Protein AF-A0A7C4ZFH3-F1 (afdb_monomer_lite)

pLDDT: mean 76.06, std 17.83, range [24.12, 98.69]

Radius of gyration: 39.67 Å; chains: 1; bounding box: 99×90×122 Å

Sequence (1142 aa):
MKKIAITLIIILLLLSSSFVAFVPYVTYAMTPSSGDMSINIDLYFFQDLTIFPDGTGDLNISIGIPASPLAEIYRESLSKTNEDEFLSALSKECSCSLGLSTQMVQLKIEPGDGCGEFYIYAYAKVIPRNLSIFQGETIDVWALDIGPMNSTIFTKCLLTKLVFIQLLLDKLSGEQIYRTFSSTQINLPSGAVLLNRDEIDRQNWFIDLGGGTSVEATISFGEKLILNETTIVTEQEITKDPAEVCNTLQGYKLFTVKYSLPHFEGINLVRANDKVSENFAWEWGPISLVDDTFEAPWSYEDDTVSAEANVTARVMLDVSGYVGWVPTFPNWWNKLQRFEAWTKAEVRVDLTVNVSVSAQLEKTFDLKSFNPIHHPLVLWVGWFHVEVSVCYNVSAGLDINIEGQINAVAKSRASAWLKAGVAWNNTHGWHMIWESNMGIDQIDSMIEFDVKASIKPNLTNRLDVKFYETVGPYIKVVLYALAEIENQALKSLKIGLEVFAGIDFADPLKKLLGLREWEWPLWETVLKEWNFAEVHDVAISFIQVSKTKIYPGDSVNIMVDVANLGQYDENVVISLSYVDKNGLKTQIETRELQLPSGVSLCPLFTWDTTGISAGTYIIEAEASIDHDDDLTNNIFRTIIEIMSIDFYVTLDYTETKAWYKPGELTQTRVQVKNLRNVRTTTWLGVSVYDPTGEHERYQQQISITPVSATIEPCQVANFTITWMAPLDAPIGPYKISLNCYKDSAFTEKYSDNIDYADVFYVYKLKILMPTITTPAITRDINNPSPILISVTWIPKAWLDPFSDEQPTFSVKIGNKPATVQLFDIPFSHLGIYTLWVAPPTQDNEGLFNVSVTVSFDQLEDSAMEHYAVKYVTALPTEPIEKGLAWLRTQQKPDGSWQSNLGVTSLAVLAFLNAGYDETDATVSKAINYILSNVKSDGSIYKSYPTYETSLAILPLVATRNEAYKTIIENAKKWLVNSQWDESCLWGGVSKDSWHYGGWGYGLSGWYRPDLSNTQFALLALDAAGLPKDDPTWVKAQVFLHRCQNINFPITLNIEGVEYTVQPYNHYGGYDGGFIYYPGTSLAGGQTSYGSMTGAGIWGLLLSGVPKTDPRIVAAMNWVKNHYTWDTNPGIGWWRMYYYYLS

Foldseek 3Di:
DVVVVVVVVVVVVCVLVVLVVVCVVLVVVDDDPDDDDADEFEKEKEWEWEAAPLQKIKIKIKIKGDADSVLVVLVVQVVPDDPVVVVVLVQLCCCQFWQKRWDKDDWDKAADPDDSIIMIITMTIIHRQDKDWDFDPWKIKIKGKTTRPPLLLSLVLVVLLQVVVLSNQLSDPDWYKYKYKHKYWYHYYPQKDWDCCVVQAFDKAKDQQPPFWIKIWTWHDDVTTMIMIMTMHTNGDRPDQLVVVSVSSVCVVIDMTMIMDTGDPDRDRDHDPDDSPSWPKDKDDQDWPFQDKDWDWDWDDDPQKTKTKIKIKGKTKTKMWMWIFAADPPCNVDDTAKTKTKMKMKMKMKIKIWIWIAAWDWDKDFRDKDDWDWDFDWDDSNPDTWTKTKTKIKTKMKTKGWGHGATFIAIWMKIKMWMWIWMAHPPPGIDIDTDMDIDIDGDDTDWDDATKMKMKIKMKIKIFTHTVQFKDKMKIKIWIWMWIDHGGDGQKIWTKMWIKMWMDGHPVCCVVPVDDIGMDTDDIDGPDMDGDDQAFAKFFPDKDWPDQEAAQFDKIKIKTKMFGQGDAWFWKKKWKWKAFPVRDIDTADIDTDTHGHGDIDIDIDIGTRHPPDFAKMKMKMAMDTPDHPDRPRRIDIDMHGYHDFQKEKDKDCPPFDQEDEQFDKGKIKIKIFGQDQAFAKWFKDKFKAAPVRDTPVFRVQKDKVPRMDGHHHGGIDMIMIIGGHHNPGDFFWMKMAIFTARDPVRPHTTGYGGRIDRRHTHWAKDWPPDAQVRAAEQEDLQFGHKDKIKIFTDAPCSQCVPDDDDKDKWKAWQNHTWDWDFDDDPCSNVRITIITTHYHHDPDWFFTKMKMWIDDPPDIHIDIHGSRHTYDNDDDCVVLVVVLVVLLVQQDPQLARVLALLRLLVSLLSCLVVPDACVDPSNVSSLVSQVVQQDPQLFTGDQFGLNNLLSSLNNLLSNVDPVCLVSLVSSLVLLLLCQAACRHPVHHDHLPDLQWLFHWRPDVVTPGGWLVSRLSSLVSNVSSPPDLPPLSLQRNVLFLQQQWLAQDWDWTQRPNDIDIRGHQDDPHDRQLAGATGRQDHPLPGSDHKQLSLVSSLSSCVSSVNDCPPPSNVSSVSSCVVQPDQQATGSNGPPPVVSNVVD

Structure (mmCIF, N/CA/C/O backbone):
data_AF-A0A7C4ZFH3-F1
#
_entry.id   AF-A0A7C4ZFH3-F1
#
loop_
_atom_site.group_PDB
_atom_site.id
_atom_site.type_symbol
_atom_site.label_atom_id
_atom_site.label_alt_id
_atom_site.label_comp_id
_atom_site.label_asym_id
_atom_site.label_entity_id
_atom_site.label_seq_id
_atom_site.pdbx_PDB_ins_code
_atom_site.Cartn_x
_atom_site.Cartn_y
_atom_site.Cartn_z
_atom_site.occupancy
_atom_site.B_iso_or_equiv
_atom_site.auth_seq_id
_atom_site.auth_comp_id
_atom_site.auth_asym_id
_atom_site.auth_atom_id
_atom_site.pdbx_PDB_model_num
ATOM 1 N N . MET A 1 1 ? 9.940 -6.840 -16.193 1.00 28.58 1 MET A N 1
ATOM 2 C CA . MET A 1 1 ? 8.640 -6.412 -15.615 1.00 28.58 1 MET A CA 1
ATOM 3 C C . MET A 1 1 ? 7.467 -7.354 -15.912 1.00 28.58 1 MET A C 1
ATOM 5 O O . MET A 1 1 ? 7.005 -7.983 -14.972 1.00 28.58 1 MET A O 1
ATOM 9 N N . LYS A 1 2 ? 7.028 -7.572 -17.168 1.00 24.12 2 LYS A N 1
ATOM 10 C CA . LYS A 1 2 ? 5.943 -8.539 -17.505 1.00 24.12 2 LYS A CA 1
ATOM 11 C C . LYS A 1 2 ? 6.191 -9.970 -16.977 1.00 24.12 2 LYS A C 1
ATOM 13 O O . LYS A 1 2 ? 5.260 -10.659 -16.591 1.00 24.12 2 LYS A O 1
ATOM 18 N N . LYS A 1 3 ? 7.463 -10.382 -16.907 1.00 29.73 3 LYS A N 1
ATOM 19 C CA . LYS A 1 3 ? 7.903 -11.689 -16.390 1.00 29.73 3 LYS A CA 1
ATOM 20 C C . LYS A 1 3 ? 7.852 -11.810 -14.856 1.00 29.73 3 LYS A C 1
ATOM 22 O O . LYS A 1 3 ? 7.570 -12.891 -14.380 1.00 29.73 3 LYS A O 1
ATOM 27 N N . ILE A 1 4 ? 8.014 -10.723 -14.093 1.00 32.97 4 ILE A N 1
ATOM 28 C CA . ILE A 1 4 ? 7.981 -10.732 -12.611 1.00 32.97 4 ILE A CA 1
ATOM 29 C C . ILE A 1 4 ? 6.547 -10.942 -12.098 1.00 32.97 4 ILE A C 1
ATOM 31 O O . ILE A 1 4 ? 6.318 -11.735 -11.191 1.00 32.97 4 ILE A O 1
ATOM 35 N N . ALA A 1 5 ? 5.564 -10.302 -12.740 1.00 33.38 5 ALA A N 1
ATOM 36 C CA . ALA A 1 5 ? 4.145 -10.515 -12.452 1.00 33.38 5 ALA A CA 1
ATOM 37 C C . ALA A 1 5 ? 3.681 -11.935 -12.827 1.00 33.38 5 ALA A C 1
ATOM 39 O O . ALA A 1 5 ? 2.907 -12.542 -12.094 1.00 33.38 5 ALA A O 1
ATOM 40 N N . ILE A 1 6 ? 4.197 -12.490 -13.932 1.00 34.41 6 ILE A N 1
ATOM 41 C CA . ILE A 1 6 ? 3.965 -13.891 -14.311 1.00 34.41 6 ILE A CA 1
ATOM 42 C C . ILE A 1 6 ? 4.618 -14.835 -13.292 1.00 34.41 6 ILE A C 1
ATOM 44 O O . ILE A 1 6 ? 3.980 -15.801 -12.906 1.00 34.41 6 ILE A O 1
ATOM 48 N N . THR A 1 7 ? 5.817 -14.536 -12.781 1.00 37.94 7 THR A N 1
ATOM 49 C CA . THR A 1 7 ? 6.482 -15.331 -11.735 1.00 37.94 7 THR A CA 1
ATOM 50 C C . THR A 1 7 ? 5.749 -15.283 -10.392 1.00 37.94 7 THR A C 1
ATOM 52 O O . THR A 1 7 ? 5.633 -16.320 -9.765 1.00 37.94 7 THR A O 1
ATOM 55 N N . LEU A 1 8 ? 5.184 -14.150 -9.959 1.00 36.28 8 LEU A N 1
ATOM 56 C CA . LEU A 1 8 ? 4.360 -14.061 -8.735 1.00 36.28 8 LEU A CA 1
ATOM 57 C C . LEU A 1 8 ? 3.007 -14.773 -8.870 1.00 36.28 8 LEU A C 1
ATOM 59 O O . LEU A 1 8 ? 2.548 -15.412 -7.927 1.00 36.28 8 LEU A O 1
ATOM 63 N N . ILE A 1 9 ? 2.393 -14.717 -10.054 1.00 36.53 9 ILE A N 1
ATOM 64 C CA . ILE A 1 9 ? 1.202 -15.511 -10.383 1.00 36.53 9 ILE A CA 1
ATOM 65 C C . ILE A 1 9 ? 1.565 -16.998 -10.439 1.00 36.53 9 ILE A C 1
ATOM 67 O O . ILE A 1 9 ? 0.817 -17.810 -9.915 1.00 36.53 9 ILE A O 1
ATOM 71 N N . ILE A 1 10 ? 2.735 -17.357 -10.978 1.00 36.28 10 ILE A N 1
ATOM 72 C CA . ILE A 1 10 ? 3.290 -18.713 -10.920 1.00 36.28 10 ILE A CA 1
ATOM 73 C C . ILE A 1 10 ? 3.628 -19.099 -9.476 1.00 36.28 10 ILE A C 1
ATOM 75 O O . ILE A 1 10 ? 3.404 -20.240 -9.143 1.00 36.28 10 ILE A O 1
ATOM 79 N N . ILE A 1 11 ? 4.069 -18.199 -8.590 1.00 38.97 11 ILE A N 1
ATOM 80 C CA . ILE A 1 11 ? 4.309 -18.466 -7.159 1.00 38.97 11 ILE A CA 1
ATOM 81 C C . ILE A 1 11 ? 2.990 -18.675 -6.408 1.00 38.97 11 ILE A C 1
ATOM 83 O O . ILE A 1 11 ? 2.923 -19.554 -5.567 1.00 38.97 11 ILE A O 1
ATOM 87 N N . LEU A 1 12 ? 1.915 -17.954 -6.735 1.00 37.81 12 LEU A N 1
ATOM 88 C CA . LEU A 1 12 ? 0.566 -18.204 -6.197 1.00 37.81 12 LEU A CA 1
ATOM 89 C C . LEU A 1 12 ? -0.069 -19.484 -6.779 1.00 37.81 12 LEU A C 1
ATOM 91 O O . LEU A 1 12 ? -0.764 -20.218 -6.074 1.00 37.81 12 LEU A O 1
ATOM 95 N N . LEU A 1 13 ? 0.224 -19.801 -8.044 1.00 33.03 13 LEU A N 1
ATOM 96 C CA . LEU A 1 13 ? -0.117 -21.076 -8.690 1.00 33.03 13 LEU A CA 1
ATOM 97 C C . LEU A 1 13 ? 0.773 -22.237 -8.192 1.00 33.03 13 LEU A C 1
ATOM 99 O O . LEU A 1 13 ? 0.342 -23.385 -8.184 1.00 33.03 13 LEU A O 1
ATOM 103 N N . LEU A 1 14 ? 1.997 -21.953 -7.735 1.00 33.12 14 LEU A N 1
ATOM 104 C CA . LEU A 1 14 ? 2.925 -22.880 -7.085 1.00 33.12 14 LEU A CA 1
ATOM 105 C C . LEU A 1 14 ? 2.546 -23.065 -5.622 1.00 33.12 14 LEU A C 1
ATOM 107 O O . LEU A 1 14 ? 2.502 -24.187 -5.184 1.00 33.12 14 LEU A O 1
ATOM 111 N N . LEU A 1 15 ? 2.099 -22.057 -4.880 1.00 37.47 15 LEU A N 1
ATOM 112 C CA . LEU A 1 15 ? 1.528 -22.239 -3.537 1.00 37.47 15 LEU A CA 1
ATOM 113 C C . LEU A 1 15 ? 0.263 -23.119 -3.557 1.00 37.47 15 LEU A C 1
ATOM 115 O O . LEU A 1 15 ? -0.008 -23.823 -2.590 1.00 37.47 15 LEU A O 1
ATOM 119 N N . SER A 1 16 ? -0.454 -23.156 -4.685 1.00 34.59 16 SER A N 1
ATOM 120 C CA . SER A 1 16 ? -1.537 -24.117 -4.948 1.00 34.59 16 SER A CA 1
ATOM 121 C C . SER A 1 16 ? -1.080 -25.432 -5.608 1.00 34.59 16 SER A C 1
ATOM 123 O O . SER A 1 16 ? -1.893 -26.342 -5.746 1.00 34.59 16 SER A O 1
ATOM 125 N N . SER A 1 17 ? 0.202 -25.593 -5.968 1.00 31.53 17 SER A N 1
ATOM 126 C CA . SER A 1 17 ? 0.772 -26.832 -6.538 1.00 31.53 17 SER A CA 1
ATOM 127 C C . SER A 1 17 ? 2.017 -27.399 -5.823 1.00 31.53 17 SER A C 1
ATOM 129 O O . SER A 1 17 ? 2.430 -28.506 -6.141 1.00 31.53 17 SER A O 1
ATOM 131 N N . SER A 1 18 ? 2.561 -26.766 -4.781 1.00 36.31 18 SER A N 1
ATOM 132 C CA . SER A 1 18 ? 3.690 -27.246 -3.960 1.00 36.31 18 SER A CA 1
ATOM 133 C C . SER A 1 18 ? 3.278 -28.389 -3.038 1.00 36.31 18 SER A C 1
ATOM 135 O O . SER A 1 18 ? 4.118 -29.180 -2.620 1.00 36.31 18 SER A O 1
ATOM 137 N N . PHE A 1 19 ? 1.977 -28.559 -2.797 1.00 36.19 19 PHE A N 1
ATOM 138 C CA . PHE A 1 19 ? 1.452 -29.791 -2.216 1.00 36.19 19 PHE A CA 1
ATOM 139 C C . PHE A 1 19 ? 1.720 -31.014 -3.109 1.00 36.19 19 PHE A C 1
ATOM 141 O O . PHE A 1 19 ? 1.890 -32.110 -2.588 1.00 36.19 19 PHE A O 1
ATOM 148 N N . VAL A 1 20 ? 1.880 -30.842 -4.430 1.00 32.19 20 VAL A N 1
ATOM 149 C CA . VAL A 1 20 ? 2.231 -31.932 -5.362 1.00 32.19 20 VAL A CA 1
ATOM 150 C C . VAL A 1 20 ? 3.653 -32.459 -5.116 1.00 32.19 20 VAL A C 1
ATOM 152 O O . VAL A 1 20 ? 3.928 -33.605 -5.448 1.00 32.19 20 VAL A O 1
ATOM 155 N N . ALA A 1 21 ? 4.550 -31.688 -4.484 1.00 36.16 21 ALA A N 1
ATOM 156 C CA . ALA A 1 21 ? 5.886 -32.155 -4.086 1.00 36.16 21 ALA A CA 1
ATOM 157 C C . ALA A 1 21 ? 5.912 -32.841 -2.704 1.00 36.16 21 ALA A C 1
ATOM 159 O O . ALA A 1 21 ? 6.850 -33.583 -2.412 1.00 36.16 21 ALA A O 1
ATOM 160 N N . PHE A 1 22 ? 4.861 -32.664 -1.894 1.00 35.31 22 PHE A N 1
ATOM 161 C CA . PHE A 1 22 ? 4.624 -33.422 -0.659 1.00 35.31 22 PHE A CA 1
ATOM 162 C C . PHE A 1 22 ? 4.004 -34.801 -0.960 1.00 35.31 22 PHE A C 1
ATOM 164 O O . PHE A 1 22 ? 4.261 -35.779 -0.254 1.00 35.31 22 PHE A O 1
ATOM 171 N N . VAL A 1 23 ? 3.255 -34.910 -2.069 1.00 35.84 23 VAL A N 1
ATOM 172 C CA . VAL A 1 23 ? 2.635 -36.163 -2.533 1.00 35.84 23 VAL A CA 1
ATOM 173 C C . VAL A 1 23 ? 3.651 -37.308 -2.693 1.00 35.84 23 VAL A C 1
ATOM 175 O O . VAL A 1 23 ? 3.340 -38.382 -2.198 1.00 35.84 23 VAL A O 1
ATOM 178 N N . PRO A 1 24 ? 4.862 -37.161 -3.276 1.00 34.88 24 PRO A N 1
ATOM 179 C CA . PRO A 1 24 ? 5.867 -38.230 -3.350 1.00 34.88 24 PRO A CA 1
ATOM 180 C C . PRO A 1 24 ? 6.345 -38.771 -1.995 1.00 34.88 24 PRO A C 1
ATOM 182 O O . PRO A 1 24 ? 6.626 -39.961 -1.886 1.00 34.88 24 PRO A O 1
ATOM 185 N N . TYR A 1 25 ? 6.440 -37.923 -0.964 1.00 36.75 25 TYR A N 1
ATOM 186 C CA . TYR A 1 25 ? 6.900 -38.338 0.368 1.00 36.75 25 TYR A CA 1
ATOM 187 C C . TYR A 1 25 ? 5.784 -39.073 1.127 1.00 36.75 25 TYR A C 1
ATOM 189 O O . TYR A 1 25 ? 6.007 -40.123 1.726 1.00 36.75 25 TYR A O 1
ATOM 197 N N . VAL A 1 26 ? 4.550 -38.581 0.993 1.00 36.28 26 VAL A N 1
ATOM 198 C CA . VAL A 1 26 ? 3.342 -39.193 1.561 1.00 36.28 26 VAL A CA 1
ATOM 199 C C . VAL A 1 26 ? 2.953 -40.482 0.817 1.00 36.28 26 VAL A C 1
ATOM 201 O O . VAL A 1 26 ? 2.600 -41.474 1.448 1.00 36.28 26 VAL A O 1
ATOM 204 N N . THR A 1 27 ? 3.103 -40.537 -0.510 1.00 36.81 27 THR A N 1
ATOM 205 C CA . THR A 1 27 ? 2.835 -41.756 -1.304 1.00 36.81 27 THR A CA 1
ATOM 206 C C . THR A 1 27 ? 3.838 -42.876 -1.034 1.00 36.81 27 THR A C 1
ATOM 208 O O . THR A 1 27 ? 3.474 -44.040 -1.168 1.00 36.81 27 THR A O 1
ATOM 211 N N . TYR A 1 28 ? 5.061 -42.571 -0.584 1.00 36.28 28 TYR A N 1
ATOM 212 C CA . TYR A 1 28 ? 6.025 -43.601 -0.176 1.00 36.28 28 TYR A CA 1
ATOM 213 C C . TYR A 1 28 ? 5.658 -44.259 1.169 1.00 36.28 28 TYR A C 1
ATOM 215 O O . TYR A 1 28 ? 5.937 -45.442 1.367 1.00 36.28 28 TYR A O 1
ATOM 223 N N . ALA A 1 29 ? 4.978 -43.531 2.066 1.00 38.19 29 ALA A N 1
ATOM 224 C CA . ALA A 1 29 ? 4.403 -44.074 3.304 1.00 38.19 29 ALA A CA 1
ATOM 225 C C . ALA A 1 29 ? 3.029 -44.749 3.085 1.00 38.19 29 ALA A C 1
ATOM 227 O O . ALA A 1 29 ? 2.596 -45.577 3.886 1.00 38.19 29 ALA A O 1
ATOM 228 N N . MET A 1 30 ? 2.347 -44.439 1.977 1.00 38.34 30 MET A N 1
ATOM 229 C CA . MET A 1 30 ? 1.031 -44.974 1.624 1.00 38.34 30 MET A CA 1
ATOM 230 C C . MET A 1 30 ? 1.127 -46.169 0.667 1.00 38.34 30 MET A C 1
ATOM 232 O O . MET A 1 30 ? 0.951 -46.050 -0.543 1.00 38.34 30 MET A O 1
ATOM 236 N N . THR A 1 31 ? 1.270 -47.369 1.227 1.00 32.22 31 THR A N 1
ATOM 237 C CA . THR A 1 31 ? 0.714 -48.574 0.586 1.00 32.22 31 THR A CA 1
ATOM 238 C C . THR A 1 31 ? -0.315 -49.239 1.501 1.00 32.22 31 THR A C 1
ATOM 240 O O . THR A 1 31 ? 0.015 -50.180 2.219 1.00 32.22 31 THR A O 1
ATOM 243 N N . PRO A 1 32 ? -1.592 -48.809 1.484 1.00 34.03 32 PRO A N 1
ATOM 244 C CA . PRO A 1 32 ? -2.669 -49.607 2.039 1.00 34.03 32 PRO A CA 1
ATOM 245 C C . PRO A 1 32 ? -3.144 -50.610 0.985 1.00 34.03 32 PRO A C 1
ATOM 247 O O . PRO A 1 32 ? -3.578 -50.263 -0.114 1.00 34.03 32 PRO A O 1
ATOM 250 N N . SER A 1 33 ? -3.074 -51.887 1.335 1.00 35.72 33 SER A N 1
ATOM 251 C CA . SER A 1 33 ? -3.806 -52.948 0.661 1.00 35.72 33 SER A CA 1
ATOM 252 C C . SER A 1 33 ? -5.320 -52.709 0.773 1.00 35.72 33 SER A C 1
ATOM 254 O O . SER A 1 33 ? -5.832 -52.581 1.881 1.00 35.72 33 SER A O 1
ATOM 256 N N . SER A 1 34 ? -6.006 -52.754 -0.374 1.00 35.59 34 SER A N 1
ATOM 257 C CA . SER A 1 34 ? -7.458 -52.928 -0.589 1.00 35.59 34 SER A CA 1
ATOM 258 C C . SER A 1 34 ? -8.441 -51.805 -0.199 1.00 35.59 34 SER A C 1
ATOM 260 O O . SER A 1 34 ? -8.711 -51.603 0.976 1.00 35.59 34 SER A O 1
ATOM 262 N N . GLY A 1 35 ? -9.092 -51.249 -1.236 1.00 37.47 35 GLY A N 1
ATOM 263 C CA . GLY A 1 35 ? -10.544 -51.001 -1.333 1.00 37.47 35 GLY A CA 1
ATOM 264 C C . GLY A 1 35 ? -11.122 -49.759 -0.646 1.00 37.47 35 GLY A C 1
ATOM 265 O O . GLY A 1 35 ? -11.136 -49.709 0.575 1.00 37.47 35 GLY A O 1
ATOM 266 N N . ASP A 1 36 ? -11.656 -48.831 -1.456 1.00 41.69 36 ASP A N 1
ATOM 267 C CA . ASP A 1 36 ? -12.596 -47.737 -1.128 1.00 41.69 36 ASP A CA 1
ATOM 268 C C . ASP A 1 36 ? -12.892 -47.537 0.368 1.00 41.69 36 ASP A C 1
ATOM 270 O O . ASP A 1 36 ? -13.865 -48.062 0.913 1.00 41.69 36 ASP A O 1
ATOM 274 N N . MET A 1 37 ? -12.074 -46.723 1.029 1.00 43.62 37 MET A N 1
ATOM 275 C CA . MET A 1 37 ? -12.429 -46.115 2.305 1.00 43.62 37 MET A CA 1
ATOM 276 C C . MET A 1 37 ? -12.117 -44.627 2.226 1.00 43.62 37 MET A C 1
ATOM 278 O O . MET A 1 37 ? -10.967 -44.241 2.024 1.00 43.62 37 MET A O 1
ATOM 282 N N . SER A 1 38 ? -13.151 -43.803 2.400 1.00 51.09 38 SER A N 1
ATOM 283 C CA . SER A 1 38 ? -13.010 -42.388 2.741 1.00 51.09 38 SER A CA 1
ATOM 284 C C . SER A 1 38 ? -12.064 -42.270 3.936 1.00 51.09 38 SER A C 1
ATOM 286 O O . SER A 1 38 ? -12.332 -42.863 4.989 1.00 51.09 38 SER A O 1
ATOM 288 N N . ILE A 1 39 ? -10.963 -41.540 3.792 1.00 57.97 39 ILE A N 1
ATOM 289 C CA . ILE A 1 39 ? -10.037 -41.320 4.902 1.00 57.97 39 ILE A CA 1
ATOM 290 C C . ILE A 1 39 ? -10.618 -40.168 5.731 1.00 57.97 39 ILE A C 1
ATOM 292 O O . ILE A 1 39 ? -10.717 -39.027 5.281 1.00 57.97 39 ILE A O 1
ATOM 296 N N . ASN A 1 40 ? -11.068 -40.497 6.941 1.00 64.50 40 ASN A N 1
ATOM 297 C CA . ASN A 1 40 ? -11.552 -39.522 7.910 1.00 64.50 40 ASN A CA 1
ATOM 298 C C . ASN A 1 40 ? -10.377 -39.046 8.761 1.00 64.50 40 ASN A C 1
ATOM 300 O O . ASN A 1 40 ? -9.651 -39.860 9.335 1.00 64.50 40 ASN A O 1
ATOM 304 N N . ILE A 1 41 ? -10.204 -37.732 8.849 1.00 69.25 41 ILE A N 1
ATOM 305 C CA . ILE A 1 41 ? -9.232 -37.110 9.739 1.00 69.25 41 ILE A CA 1
ATOM 306 C C . ILE A 1 41 ? -10.005 -36.548 10.926 1.00 69.25 41 ILE A C 1
ATOM 308 O O . ILE A 1 41 ? -10.557 -35.454 10.834 1.00 69.25 41 ILE A O 1
ATOM 312 N N . ASP A 1 42 ? -10.046 -37.294 12.025 1.00 76.56 42 ASP A N 1
ATOM 313 C CA . ASP A 1 42 ? -10.768 -36.894 13.231 1.00 76.56 42 ASP A CA 1
ATOM 314 C C . ASP A 1 42 ? -9.781 -36.371 14.289 1.00 76.56 42 ASP A C 1
ATOM 316 O O . ASP A 1 42 ? -8.775 -37.011 14.580 1.00 76.56 42 ASP A O 1
ATOM 320 N N . LEU A 1 43 ? -10.056 -35.206 14.877 1.00 77.69 43 LEU A N 1
ATOM 321 C CA . LEU A 1 43 ? -9.306 -34.663 16.016 1.00 77.69 43 LEU A CA 1
ATOM 322 C C . LEU A 1 43 ? -10.232 -34.438 17.207 1.00 77.69 43 LEU A C 1
ATOM 324 O O . LEU A 1 43 ? -11.334 -33.907 17.049 1.00 77.69 43 LEU A O 1
ATOM 328 N N . TYR A 1 44 ? -9.753 -34.778 18.403 1.00 83.19 44 TYR A N 1
ATOM 329 C CA . TYR A 1 44 ? -10.513 -34.637 19.643 1.00 83.19 44 TYR A CA 1
ATOM 330 C C . TYR A 1 44 ? -9.851 -33.622 20.568 1.00 83.19 44 TYR A C 1
ATOM 332 O O . TYR A 1 44 ? -8.713 -33.803 20.988 1.00 83.19 44 TYR A O 1
ATOM 340 N N . PHE A 1 45 ? -10.578 -32.567 20.911 1.00 84.50 45 PHE A N 1
ATOM 341 C CA . PHE A 1 45 ? -10.147 -31.501 21.802 1.00 84.50 45 PHE A CA 1
ATOM 342 C C . PHE A 1 45 ? -10.956 -31.563 23.092 1.00 84.50 45 PHE A C 1
ATOM 344 O O . PHE A 1 45 ? -12.181 -31.481 23.083 1.00 84.50 45 PHE A O 1
ATOM 351 N N . PHE A 1 46 ? -10.267 -31.673 24.218 1.00 89.25 46 PHE A N 1
ATOM 352 C CA . PHE A 1 46 ? -10.860 -31.599 25.543 1.00 89.25 46 PHE A CA 1
ATOM 353 C C . PHE A 1 46 ? -10.239 -30.438 26.297 1.00 89.25 46 PHE A C 1
ATOM 355 O O . PHE A 1 46 ? -9.020 -30.300 26.368 1.00 89.25 46 PHE A O 1
ATOM 362 N N . GLN A 1 47 ? -11.085 -29.589 26.857 1.00 91.50 47 GLN A N 1
ATOM 363 C CA . GLN A 1 47 ? -10.671 -28.408 27.591 1.00 91.50 47 GLN A CA 1
ATOM 364 C C . GLN A 1 47 ? -11.376 -28.386 28.941 1.00 91.50 47 GLN A C 1
ATOM 366 O O . GLN A 1 47 ? -12.588 -28.569 29.007 1.00 91.50 47 GLN A O 1
ATOM 371 N N . ASP A 1 48 ? -10.629 -28.147 30.013 1.00 93.00 48 ASP A N 1
ATOM 372 C CA . ASP A 1 48 ? -11.164 -28.028 31.366 1.00 93.00 48 ASP A CA 1
ATOM 373 C C . ASP A 1 48 ? -10.785 -26.666 31.950 1.00 93.00 48 ASP A C 1
ATOM 375 O O . ASP A 1 48 ? -9.655 -26.457 32.400 1.00 93.00 48 ASP A O 1
ATOM 379 N N . LEU A 1 49 ? -11.730 -25.725 31.879 1.00 93.38 49 LEU A N 1
ATOM 380 C CA . LEU A 1 49 ? -11.604 -24.359 32.374 1.00 93.38 49 LEU A CA 1
ATOM 381 C C . LEU A 1 49 ? -12.128 -24.286 33.806 1.00 93.38 49 LEU A C 1
ATOM 383 O O . LEU A 1 49 ? -13.307 -24.516 34.055 1.00 93.38 49 LEU A O 1
ATOM 387 N N . THR A 1 50 ? -11.279 -23.895 34.746 1.00 93.06 50 THR A N 1
ATOM 388 C CA . THR A 1 50 ? -11.649 -23.680 36.147 1.00 93.06 50 THR A CA 1
ATOM 389 C C . THR A 1 50 ? -11.494 -22.217 36.507 1.00 93.06 50 THR A C 1
ATOM 391 O O . THR A 1 50 ? -10.400 -21.677 36.397 1.00 93.06 50 THR A O 1
ATOM 394 N N . ILE A 1 51 ? -12.575 -21.583 36.958 1.00 90.38 51 ILE A N 1
ATOM 395 C CA . ILE A 1 51 ? -12.568 -20.190 37.414 1.00 90.38 51 ILE A CA 1
ATOM 396 C C . ILE A 1 51 ? -12.408 -20.151 38.936 1.00 90.38 51 ILE A C 1
ATOM 398 O O . ILE A 1 51 ? -13.071 -20.890 39.668 1.00 90.38 51 ILE A O 1
ATOM 402 N N . PHE A 1 52 ? -11.533 -19.275 39.417 1.00 88.25 52 PHE A N 1
ATOM 403 C CA . PHE A 1 52 ? -11.261 -19.044 40.829 1.00 88.25 52 PHE A CA 1
ATOM 404 C C . PHE A 1 52 ? -12.081 -17.867 41.386 1.00 88.25 52 PHE A C 1
ATOM 406 O O . PHE A 1 52 ? -12.562 -17.023 40.627 1.00 88.25 52 PHE A O 1
ATOM 413 N N . PRO A 1 53 ? -12.258 -17.780 42.720 1.00 81.81 53 PRO A N 1
ATOM 414 C CA . PRO A 1 53 ? -13.032 -16.706 43.352 1.00 81.81 53 PRO A CA 1
ATOM 415 C C . PRO A 1 53 ? -12.503 -15.282 43.112 1.00 81.81 53 PRO A C 1
ATOM 417 O O . PRO A 1 53 ? -13.239 -14.325 43.326 1.00 81.81 53 PRO A O 1
ATOM 420 N N . ASP A 1 54 ? -11.248 -15.128 42.688 1.00 80.25 54 ASP A N 1
ATOM 421 C CA . ASP A 1 54 ? -10.641 -13.835 42.345 1.00 80.25 54 ASP A CA 1
ATOM 422 C C . ASP A 1 54 ? -10.883 -13.412 40.881 1.00 80.25 54 ASP A C 1
ATOM 424 O O . ASP A 1 54 ? -10.461 -12.333 40.465 1.00 80.25 54 ASP A O 1
ATOM 428 N N . GLY A 1 55 ? -11.586 -14.241 40.101 1.00 78.69 55 GLY A N 1
ATOM 429 C CA . GLY A 1 55 ? -11.885 -14.011 38.689 1.00 78.69 55 GLY A CA 1
ATOM 430 C C . GLY A 1 55 ? -10.805 -14.487 37.717 1.00 78.69 55 GLY A C 1
ATOM 431 O O . GLY A 1 55 ? -11.025 -14.429 36.507 1.00 78.69 55 GLY A O 1
ATOM 432 N N . THR A 1 56 ? -9.665 -14.977 38.209 1.00 87.44 56 THR A N 1
ATOM 433 C CA . THR A 1 56 ? -8.675 -15.686 37.384 1.00 87.44 56 THR A CA 1
ATOM 434 C C . THR A 1 56 ? -9.079 -17.149 37.206 1.00 87.44 56 THR A C 1
ATOM 436 O O . THR A 1 56 ? -10.078 -17.602 37.763 1.00 87.44 56 THR A O 1
ATOM 439 N N . GLY A 1 57 ? -8.341 -17.913 36.408 1.00 89.38 57 GLY A N 1
ATOM 440 C CA . GLY A 1 57 ? -8.624 -19.326 36.214 1.00 89.38 57 GLY A CA 1
ATOM 441 C C . GLY A 1 57 ? -7.445 -20.127 35.692 1.00 89.38 57 GLY A C 1
ATOM 442 O O . GLY A 1 57 ? -6.389 -19.589 35.370 1.00 89.38 57 GLY A O 1
ATOM 443 N N . ASP A 1 58 ? -7.675 -21.426 35.580 1.00 93.44 58 ASP A N 1
ATOM 444 C CA . ASP A 1 58 ? -6.769 -22.402 34.994 1.00 93.44 58 ASP A CA 1
ATOM 445 C C . ASP A 1 58 ? -7.472 -23.107 33.834 1.00 93.44 58 ASP A C 1
ATOM 447 O O . ASP A 1 58 ? -8.657 -23.426 33.926 1.00 93.44 58 ASP A O 1
ATOM 451 N N . LEU A 1 59 ? -6.745 -23.379 32.753 1.00 92.44 59 LEU A N 1
ATOM 452 C CA . LEU A 1 59 ? -7.237 -24.129 31.603 1.00 92.44 59 LEU A CA 1
ATOM 453 C C . LEU A 1 59 ? -6.290 -25.285 31.306 1.00 92.44 59 LEU A C 1
ATOM 455 O O . LEU A 1 59 ? -5.126 -25.073 30.969 1.00 92.44 59 LEU A O 1
ATOM 459 N N . ASN A 1 60 ? -6.814 -26.503 31.405 1.00 92.25 60 ASN A N 1
ATOM 460 C CA . ASN A 1 60 ? -6.144 -27.702 30.917 1.00 92.25 60 ASN A CA 1
ATOM 461 C C . ASN A 1 60 ? -6.681 -28.039 29.529 1.00 92.25 60 ASN A C 1
ATOM 463 O O . ASN A 1 60 ? -7.892 -28.094 29.338 1.00 92.25 60 ASN A O 1
ATOM 467 N N . ILE A 1 61 ? -5.793 -28.277 28.573 1.00 89.50 61 ILE A N 1
ATOM 468 C CA . ILE A 1 61 ? -6.122 -28.649 27.198 1.00 89.50 61 ILE A CA 1
ATOM 469 C C . ILE A 1 61 ? -5.527 -30.029 26.942 1.00 89.50 61 ILE A C 1
ATOM 471 O O . ILE A 1 61 ? -4.356 -30.257 27.230 1.00 89.50 61 ILE A O 1
ATOM 475 N N . SER A 1 62 ? -6.324 -30.937 26.395 1.00 88.75 62 SER A N 1
ATOM 476 C CA . SER A 1 62 ? -5.901 -32.238 25.893 1.00 88.75 62 SER A CA 1
ATOM 477 C C . SER A 1 62 ? -6.354 -32.375 24.445 1.00 88.75 62 SER A C 1
ATOM 479 O O . SER A 1 62 ? -7.513 -32.121 24.122 1.00 88.75 62 SER A O 1
ATOM 481 N N . ILE A 1 63 ? -5.433 -32.751 23.567 1.00 84.88 63 ILE A N 1
ATOM 482 C CA . ILE A 1 63 ? -5.685 -32.953 22.143 1.00 84.88 63 ILE A CA 1
ATOM 483 C C . ILE A 1 63 ? -5.342 -34.400 21.833 1.00 84.88 63 ILE A C 1
ATOM 485 O O . ILE A 1 63 ? -4.177 -34.781 21.910 1.00 84.88 63 ILE A O 1
ATOM 489 N N . GLY A 1 64 ? -6.352 -35.199 21.510 1.00 83.44 64 GLY A N 1
ATOM 490 C CA . GLY A 1 64 ? -6.191 -36.564 21.034 1.00 83.44 64 GLY A CA 1
ATOM 491 C C . GLY A 1 64 ? -6.066 -36.584 19.518 1.00 83.44 64 GLY A C 1
ATOM 492 O O . GLY A 1 64 ? -6.989 -36.159 18.816 1.00 83.44 64 GLY A O 1
ATOM 493 N N . ILE A 1 65 ? -4.935 -37.091 19.028 1.00 78.12 65 ILE A N 1
ATOM 494 C CA . ILE A 1 65 ? -4.664 -37.260 17.601 1.00 78.12 65 ILE A CA 1
ATOM 495 C C . ILE A 1 65 ? -4.620 -38.770 17.304 1.00 78.12 65 ILE A C 1
ATOM 497 O O . ILE A 1 65 ? -3.658 -39.440 17.702 1.00 78.12 65 ILE A O 1
ATOM 501 N N . PRO A 1 66 ? -5.659 -39.330 16.653 1.00 75.19 66 PRO A N 1
ATOM 502 C CA . PRO A 1 66 ? -5.738 -40.753 16.347 1.00 75.19 66 PRO A CA 1
ATOM 503 C C . PRO A 1 66 ? -4.752 -41.138 15.241 1.00 75.19 66 PRO A C 1
ATOM 505 O O . PRO A 1 66 ? -4.305 -40.297 14.457 1.00 75.19 66 PRO A O 1
ATOM 508 N N . ALA A 1 67 ? -4.433 -42.428 15.155 1.00 71.69 67 ALA A N 1
ATOM 509 C CA . ALA A 1 67 ? -3.446 -42.953 14.227 1.00 71.69 67 ALA A CA 1
ATOM 510 C C . ALA A 1 67 ? -3.898 -42.705 12.784 1.00 71.69 67 ALA A C 1
ATOM 512 O O . ALA A 1 67 ? -4.876 -43.276 12.305 1.00 71.69 67 ALA A O 1
ATOM 513 N N . SER A 1 68 ? -3.180 -41.823 12.098 1.00 63.88 68 SER A N 1
ATOM 514 C CA . SER A 1 68 ? -3.454 -41.426 10.721 1.00 63.88 68 SER A CA 1
ATOM 515 C C . SER A 1 68 ? -2.180 -40.870 10.077 1.00 63.88 68 SER A C 1
ATOM 517 O O . SER A 1 68 ? -1.265 -40.461 10.795 1.00 63.88 68 SER A O 1
ATOM 519 N N . PRO A 1 69 ? -2.106 -40.781 8.739 1.00 57.91 69 PRO A N 1
ATOM 520 C CA . PRO A 1 69 ? -0.995 -40.106 8.066 1.00 57.91 69 PRO A CA 1
ATOM 521 C C . PRO A 1 69 ? -0.806 -38.656 8.540 1.00 57.91 69 PRO A C 1
ATOM 523 O O . PRO A 1 69 ? 0.317 -38.173 8.650 1.00 57.91 69 PRO A O 1
ATOM 526 N N . LEU A 1 70 ? -1.900 -37.970 8.896 1.00 56.53 70 LEU A N 1
ATOM 527 C CA . LEU A 1 70 ? -1.820 -36.625 9.461 1.00 56.53 70 LEU A CA 1
ATOM 528 C C . LEU A 1 70 ? -1.197 -36.630 10.868 1.00 56.53 70 LEU A C 1
ATOM 530 O O . LEU A 1 70 ? -0.454 -35.712 11.201 1.00 56.53 70 LEU A O 1
ATOM 534 N N . ALA A 1 71 ? -1.427 -37.669 11.676 1.00 63.31 71 ALA A N 1
ATOM 535 C CA . ALA A 1 71 ? -0.786 -37.822 12.984 1.00 63.31 71 ALA A CA 1
ATOM 536 C C . ALA A 1 71 ? 0.746 -37.901 12.874 1.00 63.31 71 ALA A C 1
ATOM 538 O O . ALA A 1 71 ? 1.461 -37.348 13.707 1.00 63.31 71 ALA A O 1
ATOM 539 N N . GLU A 1 72 ? 1.266 -38.541 11.829 1.00 60.72 72 GLU A N 1
ATOM 540 C CA . GLU A 1 72 ? 2.706 -38.601 11.569 1.00 60.72 72 GLU A CA 1
ATOM 541 C C . GLU A 1 72 ? 3.269 -37.225 11.180 1.00 60.72 72 GLU A C 1
ATOM 543 O O . GLU A 1 72 ? 4.275 -36.798 11.748 1.00 60.72 72 GLU A O 1
ATOM 548 N N . ILE A 1 73 ? 2.544 -36.473 10.340 1.00 55.94 73 ILE A N 1
ATOM 549 C CA . ILE A 1 73 ? 2.869 -35.078 9.987 1.00 55.94 73 ILE A CA 1
ATOM 550 C C . ILE A 1 73 ? 2.907 -34.189 11.235 1.00 55.94 73 ILE A C 1
ATOM 552 O O . ILE A 1 73 ? 3.853 -33.424 11.418 1.00 55.94 73 ILE A O 1
ATOM 556 N N . TYR A 1 74 ? 1.916 -34.298 12.124 1.00 61.09 74 TYR A N 1
ATOM 557 C CA . TYR A 1 74 ? 1.908 -33.543 13.378 1.00 61.09 74 TYR A CA 1
ATOM 558 C C . TYR A 1 74 ? 3.077 -33.914 14.292 1.00 61.09 74 TYR A C 1
ATOM 560 O O . TYR A 1 74 ? 3.668 -33.038 14.917 1.00 61.09 74 TYR A O 1
ATOM 568 N N . ARG A 1 75 ? 3.416 -35.202 14.383 1.00 64.88 75 ARG A N 1
ATOM 569 C CA . ARG A 1 75 ? 4.515 -35.686 15.223 1.00 64.88 75 ARG A CA 1
ATOM 570 C C . ARG A 1 75 ? 5.864 -35.168 14.723 1.00 64.88 75 ARG A C 1
ATOM 572 O O . ARG A 1 75 ? 6.681 -34.731 15.530 1.00 64.88 75 ARG A O 1
ATOM 579 N N . GLU A 1 76 ? 6.080 -35.179 13.410 1.00 61.50 76 GLU A N 1
ATOM 580 C CA . GLU A 1 76 ? 7.289 -34.626 12.795 1.00 61.50 76 GLU A CA 1
ATOM 581 C C . GLU A 1 76 ? 7.343 -33.098 12.944 1.00 61.50 76 GLU A C 1
ATOM 583 O O . GLU A 1 76 ? 8.365 -32.550 13.352 1.00 61.50 76 GLU A O 1
ATOM 588 N N . SER A 1 77 ? 6.225 -32.412 12.711 1.00 57.19 77 SER A N 1
ATOM 589 C CA . SER A 1 77 ? 6.099 -30.962 12.880 1.00 57.19 77 SER A CA 1
ATOM 590 C C . SER A 1 77 ? 6.408 -30.507 14.312 1.00 57.19 77 SER A C 1
ATOM 592 O O . SER A 1 77 ? 7.244 -29.625 14.518 1.00 57.19 77 SER A O 1
ATOM 594 N N . LEU A 1 78 ? 5.807 -31.147 15.320 1.00 62.78 78 LEU A N 1
ATOM 595 C CA . LEU A 1 78 ? 6.055 -30.835 16.732 1.00 62.78 78 LEU A CA 1
ATOM 596 C C . LEU A 1 78 ? 7.505 -31.117 17.145 1.00 62.78 78 LEU A C 1
ATOM 598 O O . LEU A 1 78 ? 8.001 -30.483 18.069 1.00 62.78 78 LEU A O 1
ATOM 602 N N . SER A 1 79 ? 8.200 -32.030 16.456 1.00 61.69 79 SER A N 1
ATOM 603 C CA . SER A 1 79 ? 9.621 -32.305 16.707 1.00 61.69 79 SER A CA 1
ATOM 604 C C . SER A 1 79 ? 10.565 -31.211 16.190 1.00 61.69 79 SER A C 1
ATOM 606 O O . SER A 1 79 ? 11.689 -31.107 16.678 1.00 61.69 79 SER A O 1
ATOM 608 N N . LYS A 1 80 ? 10.113 -30.398 15.223 1.00 55.44 80 LYS A N 1
ATOM 609 C CA . LYS A 1 80 ? 10.894 -29.324 14.583 1.00 55.44 80 LYS A CA 1
ATOM 610 C C . LYS A 1 80 ? 10.507 -27.918 15.058 1.00 55.44 80 LYS A C 1
ATOM 612 O O . LYS A 1 80 ? 11.244 -26.973 14.797 1.00 55.44 80 LYS A O 1
ATOM 617 N N . THR A 1 81 ? 9.366 -27.767 15.735 1.00 59.78 81 THR A N 1
ATOM 618 C CA . THR A 1 81 ? 8.827 -26.458 16.138 1.00 59.78 81 THR A CA 1
ATOM 619 C C . THR A 1 81 ? 9.359 -26.011 17.502 1.00 59.78 81 THR A C 1
ATOM 621 O O . THR A 1 81 ? 9.524 -26.827 18.407 1.00 59.78 81 THR A O 1
ATOM 624 N N . ASN A 1 82 ? 9.570 -24.703 17.681 1.00 65.25 82 ASN A N 1
ATOM 625 C CA . ASN A 1 82 ? 9.807 -24.121 19.001 1.00 65.25 82 ASN A CA 1
ATOM 626 C C . ASN A 1 82 ? 8.528 -24.215 19.860 1.00 65.25 82 ASN A C 1
ATOM 628 O O . ASN A 1 82 ? 7.460 -23.761 19.445 1.00 65.25 82 ASN A O 1
ATOM 632 N N . GLU A 1 83 ? 8.634 -24.781 21.064 1.00 70.12 83 GLU A N 1
ATOM 633 C CA . GLU A 1 83 ? 7.524 -24.949 22.013 1.00 70.12 83 GLU A CA 1
ATOM 634 C C . GLU A 1 83 ? 6.747 -23.637 22.238 1.00 70.12 83 GLU A C 1
ATOM 636 O O . GLU A 1 83 ? 5.514 -23.638 22.223 1.00 70.12 83 GLU A O 1
ATOM 641 N N . ASP A 1 84 ? 7.450 -22.505 22.329 1.00 67.94 84 ASP A N 1
ATOM 642 C CA . ASP A 1 84 ? 6.853 -21.183 22.557 1.00 67.94 84 ASP A CA 1
ATOM 643 C C . ASP A 1 84 ? 5.925 -20.729 21.414 1.00 67.94 84 ASP A C 1
ATOM 645 O O . ASP A 1 84 ? 4.900 -20.083 21.651 1.00 67.94 84 ASP A O 1
ATOM 649 N N . GLU A 1 85 ? 6.238 -21.086 20.166 1.00 66.50 85 GLU A N 1
ATOM 650 C CA . GLU A 1 85 ? 5.430 -20.715 18.998 1.00 66.50 85 GLU A CA 1
ATOM 651 C C . GLU A 1 85 ? 4.116 -21.497 18.958 1.00 66.50 85 GLU A C 1
ATOM 653 O O . GLU A 1 85 ? 3.052 -20.923 18.703 1.00 66.50 85 GLU A O 1
ATOM 658 N N . PHE A 1 86 ? 4.172 -22.791 19.281 1.00 70.62 86 PHE A N 1
ATOM 659 C CA . PHE A 1 86 ? 2.979 -23.625 19.399 1.00 70.62 86 PHE A CA 1
ATOM 660 C C . PHE A 1 86 ? 2.084 -23.164 20.557 1.00 70.62 86 PHE A C 1
ATOM 662 O O . PHE A 1 86 ? 0.863 -23.057 20.409 1.00 70.62 86 PHE A O 1
ATOM 669 N N . LEU A 1 87 ? 2.684 -22.813 21.698 1.00 73.81 87 LEU A N 1
ATOM 670 C CA . LEU A 1 87 ? 1.968 -22.248 22.841 1.00 73.81 87 LEU A CA 1
ATOM 671 C C . LEU A 1 87 ? 1.322 -20.891 22.507 1.00 73.81 87 LEU A C 1
ATOM 673 O O . LEU A 1 87 ? 0.184 -20.630 22.906 1.00 73.81 87 LEU A O 1
ATOM 677 N N . SER A 1 88 ? 1.996 -20.045 21.728 1.00 72.56 88 SER A N 1
ATOM 678 C CA . SER A 1 88 ? 1.444 -18.772 21.247 1.00 72.56 88 SER A CA 1
ATOM 679 C C . SER A 1 88 ? 0.232 -18.978 20.327 1.00 72.56 88 SER A C 1
ATOM 681 O O . SER A 1 88 ? -0.799 -18.315 20.491 1.00 72.56 8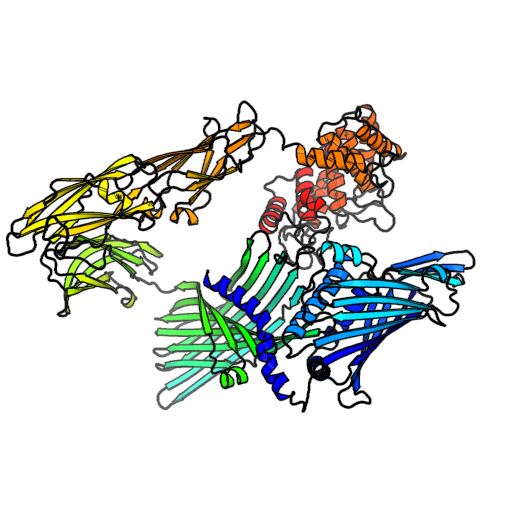8 SER A O 1
ATOM 683 N N . ALA A 1 89 ? 0.296 -19.953 19.414 1.00 71.25 89 ALA A N 1
ATOM 684 C CA . ALA A 1 89 ? -0.822 -20.313 18.540 1.00 71.25 89 ALA A CA 1
ATOM 685 C C . ALA A 1 89 ? -2.031 -20.846 19.331 1.00 71.25 89 ALA A C 1
ATOM 687 O O . ALA A 1 89 ? -3.160 -20.399 19.112 1.00 71.25 89 ALA A O 1
ATOM 688 N N . LEU A 1 90 ? -1.790 -21.728 20.307 1.00 75.50 90 LEU A N 1
ATOM 689 C CA . LEU A 1 90 ? -2.803 -22.218 21.247 1.00 75.50 90 LEU A CA 1
ATOM 690 C C . LEU A 1 90 ? -3.467 -21.077 22.027 1.00 75.50 90 LEU A C 1
ATOM 692 O O . LEU A 1 90 ? -4.693 -21.031 22.148 1.00 75.50 90 LEU A O 1
ATOM 696 N N . SER A 1 91 ? -2.666 -20.131 22.523 1.00 78.25 91 SER A N 1
ATOM 697 C CA . SER A 1 91 ? -3.176 -18.963 23.242 1.00 78.25 91 SER A CA 1
ATOM 698 C C . SER A 1 91 ? -4.066 -18.093 22.348 1.00 78.25 91 SER A C 1
ATOM 700 O O . SER A 1 91 ? -5.151 -17.661 22.753 1.00 78.25 91 SER A O 1
ATOM 702 N N . LYS A 1 92 ? -3.667 -17.904 21.083 1.00 75.69 92 LYS A N 1
ATOM 703 C CA . LYS A 1 92 ? -4.456 -17.177 20.083 1.00 75.69 92 LYS A CA 1
ATOM 704 C C . LYS A 1 92 ? -5.786 -17.874 19.778 1.00 75.69 92 LYS A C 1
ATOM 706 O O . LYS A 1 92 ? -6.806 -17.187 19.722 1.00 75.69 92 LYS A O 1
ATOM 711 N N . GLU A 1 93 ? -5.806 -19.202 19.645 1.00 77.69 93 GLU A N 1
ATOM 712 C CA . GLU A 1 93 ? -7.040 -19.980 19.444 1.00 77.69 93 GLU A CA 1
ATOM 713 C C . GLU A 1 93 ? -7.989 -19.821 20.644 1.00 77.69 93 GLU A C 1
ATOM 715 O O . GLU A 1 93 ? -9.153 -19.468 20.458 1.00 77.69 93 GLU A O 1
ATOM 720 N N . CYS A 1 94 ? -7.499 -19.967 21.882 1.00 81.50 94 CYS A N 1
ATOM 721 C CA . CYS A 1 94 ? -8.295 -19.747 23.099 1.00 81.50 94 CYS A CA 1
ATOM 722 C C . CYS A 1 94 ? -8.882 -18.328 23.163 1.00 81.50 94 CYS A C 1
ATOM 724 O O . CYS A 1 94 ? -10.041 -18.139 23.546 1.00 81.50 94 CYS A O 1
ATOM 726 N N . SER A 1 95 ? -8.111 -17.327 22.732 1.00 78.75 95 SER A N 1
ATOM 727 C CA . SER A 1 95 ? -8.560 -15.936 22.701 1.00 78.75 95 SER A CA 1
ATOM 728 C C . SER A 1 95 ? -9.619 -15.659 21.642 1.00 78.75 95 SER A C 1
ATOM 730 O O . SER A 1 95 ? -10.635 -15.035 21.950 1.00 78.75 95 SER A O 1
ATOM 732 N N . CYS A 1 96 ? -9.411 -16.129 20.411 1.00 76.31 96 CYS A N 1
ATOM 733 C CA . CYS A 1 96 ? -10.352 -15.936 19.308 1.00 76.31 96 CYS A CA 1
ATOM 734 C C . CYS A 1 96 ? -11.647 -16.733 19.499 1.00 76.31 96 CYS A C 1
ATOM 736 O O . CYS A 1 96 ? -12.716 -16.260 19.125 1.00 76.31 96 CYS A O 1
ATOM 738 N N . SER A 1 97 ? -11.537 -17.940 20.053 1.00 82.25 97 SER A N 1
ATOM 739 C CA . SER A 1 97 ? -12.605 -18.937 20.107 1.00 82.25 97 SER A CA 1
ATOM 740 C C . SER A 1 97 ? -13.446 -18.828 21.383 1.00 82.25 97 SER A C 1
ATOM 742 O O . SER A 1 97 ? -14.671 -18.783 21.305 1.00 82.25 97 SER A O 1
ATOM 744 N N . LEU A 1 98 ? -12.804 -18.745 22.555 1.00 86.19 98 LEU A N 1
ATOM 745 C CA . LEU A 1 98 ? -13.478 -18.763 23.862 1.00 86.19 98 LEU A CA 1
ATOM 746 C C . LEU A 1 98 ? -13.515 -17.393 24.552 1.00 86.19 98 LEU A C 1
ATOM 748 O O . LEU A 1 98 ? -14.197 -17.246 25.563 1.00 86.19 98 LEU A O 1
ATOM 752 N N . GLY A 1 99 ? -12.791 -16.394 24.036 1.00 82.94 99 GLY A N 1
ATOM 753 C CA . GLY A 1 99 ? -12.709 -15.074 24.665 1.00 82.94 99 GLY A CA 1
ATOM 754 C C . GLY A 1 99 ? -11.834 -15.058 25.922 1.00 82.94 99 GLY A C 1
ATOM 755 O O . GLY A 1 99 ? -12.024 -14.224 26.809 1.00 82.94 99 GLY A O 1
ATOM 756 N N . LEU A 1 100 ? -10.868 -15.973 26.011 1.00 85.50 100 LEU A N 1
ATOM 757 C CA . LEU A 1 100 ? -9.970 -16.119 27.155 1.00 85.50 100 LEU A CA 1
ATOM 758 C C . LEU A 1 100 ? -8.606 -15.476 26.862 1.00 85.50 100 LEU A C 1
ATOM 760 O O . LEU A 1 100 ? -8.054 -15.640 25.774 1.00 85.50 100 LEU A O 1
ATOM 764 N N . SER A 1 101 ? -8.040 -14.739 27.817 1.00 83.62 101 SER A N 1
ATOM 765 C CA . SER A 1 101 ? -6.615 -14.390 27.774 1.00 83.62 101 SER A CA 1
ATOM 766 C C . SER A 1 101 ? -5.851 -15.478 28.494 1.00 83.62 101 SER A C 1
ATOM 768 O O . SER A 1 101 ? -6.106 -15.729 29.671 1.00 83.62 101 SER A O 1
ATOM 770 N N . THR A 1 102 ? -4.951 -16.146 27.787 1.00 83.50 102 THR A N 1
ATOM 771 C CA . THR A 1 102 ? -4.253 -17.320 28.302 1.00 83.50 102 THR A CA 1
ATOM 772 C C . THR A 1 102 ? -2.753 -17.078 28.322 1.00 83.50 102 THR A C 1
ATOM 774 O O . THR A 1 102 ? -2.153 -16.732 27.307 1.00 83.50 102 THR A O 1
ATOM 777 N N . GLN A 1 103 ? -2.138 -17.308 29.473 1.00 82.69 103 GLN A N 1
ATOM 778 C CA . GLN A 1 103 ? -0.700 -17.457 29.604 1.00 82.69 103 GLN A CA 1
ATOM 779 C C . GLN A 1 103 ? -0.410 -18.953 29.689 1.00 82.69 103 GLN A C 1
ATOM 781 O O . GLN A 1 103 ? -0.703 -19.587 30.702 1.00 82.69 103 GLN A O 1
ATOM 786 N N . MET A 1 104 ? 0.122 -19.526 28.613 1.00 81.12 104 MET A N 1
ATOM 787 C CA . MET A 1 104 ? 0.493 -20.938 28.596 1.00 81.12 104 MET A CA 1
ATOM 788 C C . MET A 1 104 ? 1.709 -21.156 29.498 1.00 81.12 104 MET A C 1
ATOM 790 O O . MET A 1 104 ? 2.648 -20.364 29.476 1.00 81.12 104 MET A O 1
ATOM 794 N N . VAL A 1 105 ? 1.670 -22.204 30.314 1.00 79.62 105 VAL A N 1
ATOM 795 C CA . VAL A 1 105 ? 2.680 -22.480 31.347 1.00 79.62 105 VAL A CA 1
ATOM 796 C C . VAL A 1 105 ? 3.421 -23.785 31.077 1.00 79.62 105 VAL A C 1
ATOM 798 O O . VAL A 1 105 ? 4.580 -23.910 31.457 1.00 79.62 105 VAL A O 1
ATOM 801 N N . GLN A 1 106 ? 2.764 -24.767 30.455 1.00 80.69 106 GLN A N 1
ATOM 802 C CA . GLN A 1 106 ? 3.357 -26.081 30.220 1.00 80.69 106 GLN A CA 1
ATOM 803 C C . GLN A 1 106 ? 2.778 -26.739 28.966 1.00 80.69 106 GLN A C 1
ATOM 805 O O . GLN A 1 106 ? 1.564 -26.673 28.752 1.00 80.69 106 GLN A O 1
ATOM 810 N N . LEU A 1 107 ? 3.630 -27.435 28.206 1.00 82.75 107 LEU A N 1
ATOM 811 C CA . LEU A 1 107 ? 3.260 -28.377 27.152 1.00 82.75 107 LEU A CA 1
ATOM 812 C C . LEU A 1 107 ? 3.828 -29.772 27.461 1.00 82.75 107 LEU A C 1
ATOM 814 O O . LEU A 1 107 ? 4.920 -29.918 28.005 1.00 82.75 107 LEU A O 1
ATOM 818 N N . LYS A 1 108 ? 3.088 -30.825 27.115 1.00 84.12 108 LYS A N 1
ATOM 819 C CA . LYS A 1 108 ? 3.548 -32.213 27.192 1.00 84.12 108 LYS A CA 1
ATOM 820 C C . LYS A 1 108 ? 2.952 -33.023 26.048 1.00 84.12 108 LYS A C 1
ATOM 822 O O . LYS A 1 108 ? 1.749 -32.972 25.828 1.00 84.12 108 LYS A O 1
ATOM 827 N N . ILE A 1 109 ? 3.777 -33.800 25.354 1.00 78.88 109 ILE A N 1
ATOM 828 C CA . ILE A 1 109 ? 3.338 -34.708 24.287 1.00 78.88 109 ILE A CA 1
ATOM 829 C C . ILE A 1 109 ? 3.581 -36.143 24.754 1.00 78.88 109 ILE A C 1
ATOM 831 O O . ILE A 1 109 ? 4.683 -36.469 25.196 1.00 78.88 109 ILE A O 1
ATOM 835 N N . GLU A 1 110 ? 2.568 -37.002 24.666 1.00 81.81 110 GLU A N 1
ATOM 836 C CA . GLU A 1 110 ? 2.655 -38.409 25.071 1.00 81.81 110 GLU A CA 1
ATOM 837 C C . GLU A 1 110 ? 2.150 -39.336 23.959 1.00 81.81 110 GLU A C 1
ATOM 839 O O . GLU A 1 110 ? 1.130 -39.038 23.343 1.00 81.81 110 GLU A O 1
ATOM 844 N N . PRO A 1 111 ? 2.814 -40.471 23.683 1.00 74.75 111 PRO A N 1
ATOM 845 C CA . PRO A 1 111 ? 2.246 -41.493 22.808 1.00 74.75 111 PRO A CA 1
ATOM 846 C C . PRO A 1 111 ? 0.946 -42.054 23.409 1.00 74.75 111 PRO A C 1
ATOM 848 O O . PRO A 1 111 ? 0.842 -42.204 24.625 1.00 74.75 111 PRO A O 1
ATOM 851 N N . GLY A 1 112 ? -0.039 -42.341 22.556 1.00 70.88 112 GLY A N 1
ATOM 852 C CA . GLY A 1 112 ? -1.305 -42.954 22.962 1.00 70.88 112 GLY A CA 1
ATOM 853 C C . GLY A 1 112 ? -1.207 -44.473 23.116 1.00 70.88 112 GLY A C 1
ATOM 854 O O . GLY A 1 112 ? -0.186 -45.079 22.785 1.00 70.88 112 GLY A O 1
ATOM 855 N N . ASP A 1 113 ? -2.289 -45.089 23.594 1.00 68.62 113 ASP A N 1
ATOM 856 C CA . ASP A 1 113 ? -2.366 -46.542 23.801 1.00 68.62 113 ASP A CA 1
ATOM 857 C C . ASP A 1 113 ? -2.433 -47.330 22.470 1.00 68.62 113 ASP A C 1
ATOM 859 O O . ASP A 1 113 ? -2.077 -48.511 22.428 1.00 68.62 113 ASP A O 1
ATOM 863 N N . GLY A 1 114 ? -2.860 -46.690 21.370 1.00 60.81 114 GLY A N 1
ATOM 864 C CA . GLY A 1 114 ? -2.869 -47.244 20.012 1.00 60.81 114 GLY A CA 1
ATOM 865 C C . GLY A 1 114 ? -1.588 -46.968 19.205 1.00 60.81 114 GLY A C 1
ATOM 866 O O . GLY A 1 114 ? -0.939 -45.930 19.347 1.00 60.81 114 GLY A O 1
ATOM 867 N N . CYS A 1 115 ? -1.217 -47.881 18.295 1.00 56.03 115 CYS A N 1
ATOM 868 C CA . CYS A 1 115 ? -0.068 -47.694 17.397 1.00 56.03 115 CYS A CA 1
ATOM 869 C C . CYS A 1 115 ? -0.250 -46.457 16.499 1.00 56.03 115 CYS A C 1
ATOM 871 O O . CYS A 1 115 ? -1.068 -46.479 15.587 1.00 56.03 115 CYS A O 1
ATOM 873 N N . GLY A 1 116 ? 0.556 -45.414 16.720 1.00 63.41 116 GLY A N 1
ATOM 874 C CA . GLY A 1 116 ? 0.557 -44.185 15.913 1.00 63.41 116 GLY A CA 1
ATOM 875 C C . GLY A 1 116 ? -0.248 -43.026 16.509 1.00 63.41 116 GLY A C 1
ATOM 876 O O . GLY A 1 116 ? -0.107 -41.899 16.035 1.00 63.41 116 GLY A O 1
ATOM 877 N N . GLU A 1 117 ? -1.001 -43.262 17.586 1.00 76.50 117 GLU A N 1
ATOM 878 C CA . GLU A 1 117 ? -1.730 -42.229 18.332 1.00 76.50 117 GLU A CA 1
ATOM 879 C C . GLU A 1 117 ? -0.788 -41.421 19.232 1.00 76.50 117 GLU A C 1
ATOM 881 O O . GLU A 1 117 ? 0.277 -41.899 19.652 1.00 76.50 117 GLU A O 1
ATOM 886 N N . PHE A 1 118 ? -1.153 -40.177 19.529 1.00 77.56 118 PHE A N 1
ATOM 887 C CA . PHE A 1 118 ? -0.508 -39.386 20.575 1.00 77.56 118 PHE A CA 1
ATOM 888 C C . PHE A 1 118 ? -1.436 -38.284 21.088 1.00 77.56 118 PHE A C 1
ATOM 890 O O . PHE A 1 118 ? -2.389 -37.873 20.424 1.00 77.56 118 PHE A O 1
ATOM 897 N N . TYR A 1 119 ? -1.130 -37.821 22.293 1.00 82.75 119 TYR A N 1
ATOM 898 C CA . TYR A 1 119 ? -1.863 -36.799 23.012 1.00 82.75 119 TYR A CA 1
ATOM 899 C C . TYR A 1 119 ? -0.972 -35.592 23.260 1.00 82.75 119 TYR A C 1
ATOM 901 O O . TYR A 1 119 ? 0.198 -35.730 23.621 1.00 82.75 119 TYR A O 1
ATOM 909 N N . ILE A 1 120 ? -1.546 -34.407 23.098 1.00 82.62 120 ILE A N 1
ATOM 910 C CA . ILE A 1 120 ? -0.916 -33.146 23.474 1.00 82.62 120 ILE A CA 1
ATOM 911 C C . ILE A 1 120 ? -1.659 -32.606 24.687 1.00 82.62 120 ILE A C 1
ATOM 913 O O . ILE A 1 120 ? -2.868 -32.396 24.627 1.00 82.62 120 ILE A O 1
ATOM 917 N N . TYR A 1 121 ? -0.941 -32.362 25.773 1.00 86.25 121 TYR A N 1
ATOM 918 C CA . TYR A 1 121 ? -1.455 -31.739 26.981 1.00 86.25 121 TYR A CA 1
ATOM 919 C C . TYR A 1 121 ? -0.840 -30.358 27.137 1.00 86.25 121 TYR A C 1
ATOM 921 O O . TYR A 1 121 ? 0.381 -30.218 27.100 1.00 86.25 121 TYR A O 1
ATOM 929 N N . ALA A 1 122 ? -1.670 -29.345 27.342 1.00 86.88 122 ALA A N 1
ATOM 930 C CA . ALA A 1 122 ? -1.216 -28.000 27.644 1.00 86.88 122 ALA A CA 1
ATOM 931 C C . ALA A 1 122 ? -1.928 -27.456 28.883 1.00 86.88 122 ALA A C 1
ATOM 933 O O . ALA A 1 122 ? -3.107 -27.730 29.104 1.00 86.88 122 ALA A O 1
ATOM 934 N N . TYR A 1 123 ? -1.215 -26.672 29.683 1.00 89.25 123 TYR A N 1
ATOM 935 C CA . TYR A 1 123 ? -1.760 -25.994 30.856 1.00 89.25 123 TYR A CA 1
ATOM 936 C C . TYR A 1 123 ? -1.553 -24.489 30.728 1.00 89.25 123 TYR A C 1
ATOM 938 O O . TYR A 1 123 ? -0.465 -24.034 30.365 1.00 89.25 123 TYR A O 1
ATOM 946 N N . ALA A 1 124 ? -2.591 -23.717 31.040 1.00 88.75 124 ALA A N 1
ATOM 947 C CA . ALA A 1 124 ? -2.574 -22.267 30.955 1.00 88.75 124 ALA A CA 1
ATOM 948 C C . ALA A 1 124 ? -3.203 -21.606 32.182 1.00 88.75 124 ALA A C 1
ATOM 950 O O . ALA A 1 124 ? -4.229 -22.058 32.693 1.00 88.75 124 ALA A O 1
ATOM 951 N N . LYS A 1 125 ? -2.624 -20.478 32.598 1.00 89.62 125 LYS A N 1
ATOM 952 C CA . LYS A 1 125 ? -3.288 -19.496 33.459 1.00 89.62 125 LYS A CA 1
ATOM 953 C C . LYS A 1 125 ? -4.205 -18.635 32.610 1.00 89.62 125 LYS A C 1
ATOM 955 O O . LYS A 1 125 ? -3.835 -18.230 31.510 1.00 89.62 125 LYS A O 1
ATOM 960 N N . VAL A 1 126 ? -5.397 -18.356 33.114 1.00 88.31 126 VAL A N 1
ATOM 961 C CA . VAL A 1 126 ? -6.462 -17.706 32.357 1.00 88.31 126 VAL A CA 1
ATOM 962 C C . VAL A 1 126 ? -6.971 -16.472 33.074 1.00 88.31 126 VAL A C 1
ATOM 964 O O . VAL A 1 126 ? -7.214 -16.476 34.278 1.00 88.31 126 VAL A O 1
ATOM 967 N N . ILE A 1 127 ? -7.189 -15.422 32.294 1.00 85.81 127 ILE A N 1
ATOM 968 C CA . ILE A 1 127 ? -7.955 -14.248 32.686 1.00 85.81 127 ILE A CA 1
ATOM 969 C C . ILE A 1 127 ? -9.076 -14.093 31.653 1.00 85.81 127 ILE A C 1
ATOM 971 O O . ILE A 1 127 ? -8.788 -13.861 30.471 1.00 85.81 127 ILE A O 1
ATOM 975 N N . PRO A 1 128 ? -10.354 -14.235 32.042 1.00 83.50 128 PRO A N 1
ATOM 976 C CA . PRO A 1 128 ? -11.463 -13.985 31.133 1.00 83.50 128 PRO A CA 1
ATOM 977 C C . PRO A 1 128 ? -11.427 -12.548 30.604 1.00 83.50 128 PRO A C 1
ATOM 979 O O . PRO A 1 128 ? -11.220 -11.603 31.368 1.00 83.50 128 PRO A O 1
ATOM 982 N N . ARG A 1 129 ? -11.637 -12.354 29.294 1.00 78.25 129 ARG A N 1
ATOM 983 C CA . ARG A 1 129 ? -11.590 -11.003 28.705 1.00 78.25 129 ARG A CA 1
ATOM 984 C C . ARG A 1 129 ? -12.762 -10.132 29.136 1.00 78.25 129 ARG A C 1
ATOM 986 O O . ARG A 1 129 ? -12.588 -8.921 29.259 1.00 78.25 129 ARG A O 1
ATOM 993 N N . ASN A 1 130 ? -13.934 -10.729 29.353 1.00 80.38 130 ASN A N 1
ATOM 994 C CA . ASN A 1 130 ? -15.100 -10.013 29.847 1.00 80.38 130 ASN A CA 1
ATOM 995 C C . ASN A 1 130 ? -15.692 -10.721 31.068 1.00 80.38 130 ASN A C 1
ATOM 997 O O . ASN A 1 130 ? -16.355 -11.753 30.967 1.00 80.38 130 ASN A O 1
ATOM 1001 N N . LEU A 1 131 ? -15.404 -10.140 32.229 1.00 84.75 131 LEU A N 1
ATOM 1002 C CA . LEU A 1 131 ? -15.909 -10.549 33.529 1.00 84.75 131 LEU A CA 1
ATOM 1003 C C . LEU A 1 131 ? -16.383 -9.298 34.263 1.00 84.75 131 LEU A C 1
ATOM 1005 O O . LEU A 1 131 ? -15.636 -8.325 34.399 1.00 84.75 131 LEU A O 1
ATOM 1009 N N . SER A 1 132 ? -17.626 -9.312 34.727 1.00 86.19 132 SER A N 1
ATOM 1010 C CA . SER A 1 132 ? -18.207 -8.213 35.499 1.00 86.19 132 SER A CA 1
ATOM 1011 C C . SER A 1 132 ? -18.764 -8.711 36.825 1.00 86.19 132 SER A C 1
ATOM 1013 O O . SER A 1 132 ? -19.213 -9.851 36.928 1.00 86.19 132 SER A O 1
ATOM 1015 N N . ILE A 1 133 ? -18.704 -7.851 37.843 1.00 86.94 133 ILE A N 1
ATOM 1016 C CA . ILE A 1 133 ? -19.195 -8.132 39.192 1.00 86.94 133 ILE A CA 1
ATOM 1017 C C . ILE A 1 133 ? -20.154 -7.021 39.599 1.00 86.94 133 ILE A C 1
ATOM 1019 O O . ILE A 1 133 ? -19.837 -5.838 39.470 1.00 86.94 133 ILE A O 1
ATOM 1023 N N . PHE A 1 134 ? -21.295 -7.411 40.149 1.00 86.94 134 PHE A N 1
ATOM 1024 C CA . PHE A 1 134 ? -22.223 -6.546 40.859 1.00 86.94 134 PHE A CA 1
ATOM 1025 C C . PHE A 1 134 ? -22.147 -6.898 42.343 1.00 86.94 134 PHE A C 1
ATOM 1027 O O . PHE A 1 134 ? -22.639 -7.951 42.754 1.00 86.94 134 PHE A O 1
ATOM 1034 N N . GLN A 1 135 ? -21.487 -6.045 43.130 1.00 82.94 135 GLN A N 1
ATOM 1035 C CA . GLN A 1 135 ? -21.302 -6.286 44.560 1.00 82.94 135 GLN A CA 1
ATOM 1036 C C . GLN A 1 135 ? -22.583 -5.982 45.343 1.00 82.94 135 GLN A C 1
ATOM 1038 O O . GLN A 1 135 ? -23.188 -4.922 45.160 1.00 82.94 135 GLN A O 1
ATOM 1043 N N . GLY A 1 136 ? -22.989 -6.911 46.205 1.00 82.12 136 GLY A N 1
ATOM 1044 C CA . GLY A 1 136 ? -24.133 -6.764 47.109 1.00 82.12 136 GLY A CA 1
ATOM 1045 C C . GLY A 1 136 ? -23.705 -6.802 48.576 1.00 82.12 136 GLY A C 1
ATOM 1046 O O . GLY A 1 136 ? -22.550 -7.049 48.884 1.00 82.12 136 GLY A O 1
ATOM 1047 N N . GLU A 1 137 ? -24.634 -6.586 49.513 1.00 78.75 137 GLU A N 1
ATOM 1048 C CA . GLU A 1 137 ? -24.299 -6.552 50.953 1.00 78.75 137 GLU A CA 1
ATOM 1049 C C . GLU A 1 137 ? -23.890 -7.922 51.528 1.00 78.75 137 GLU A C 1
ATOM 1051 O O . GLU A 1 137 ? -23.195 -7.998 52.536 1.00 78.75 137 GLU A O 1
ATOM 1056 N N . THR A 1 138 ? -24.355 -9.017 50.919 1.00 83.38 138 THR A N 1
ATOM 1057 C CA . THR A 1 138 ? -24.104 -10.396 51.390 1.00 83.38 138 THR A CA 1
ATOM 1058 C C . THR A 1 138 ? -23.681 -11.355 50.281 1.00 83.38 138 THR A C 1
ATOM 1060 O O . THR A 1 138 ? -23.071 -12.388 50.561 1.00 83.38 138 THR A O 1
ATOM 1063 N N . ILE A 1 139 ? -23.989 -11.022 49.026 1.00 89.69 139 ILE A N 1
ATOM 1064 C CA . ILE A 1 139 ? -23.758 -11.851 47.846 1.00 89.69 139 ILE A CA 1
ATOM 1065 C C . ILE A 1 139 ? -23.312 -10.942 46.701 1.00 89.69 139 ILE A C 1
ATOM 1067 O O . ILE A 1 139 ? -23.960 -9.928 46.440 1.00 89.69 139 ILE A O 1
ATOM 1071 N N . ASP A 1 140 ? -22.267 -11.350 45.989 1.00 88.31 140 ASP A N 1
ATOM 1072 C CA . ASP A 1 140 ? -21.793 -10.716 44.763 1.00 88.31 140 ASP A CA 1
ATOM 1073 C C . ASP A 1 140 ? -22.259 -11.524 43.545 1.00 88.31 140 ASP A C 1
ATOM 1075 O O . ASP A 1 140 ? -22.168 -12.755 43.530 1.00 88.31 140 ASP A O 1
ATOM 1079 N N . VAL A 1 141 ? -22.755 -10.843 42.509 1.00 90.94 141 VAL A N 1
ATOM 1080 C CA . VAL A 1 141 ? -23.191 -11.466 41.250 1.00 90.94 141 VAL A CA 1
ATOM 1081 C C . VAL A 1 141 ? -22.130 -11.262 40.181 1.00 90.94 141 VAL A C 1
ATOM 1083 O O . VAL A 1 141 ? -21.807 -10.133 39.826 1.00 90.94 141 VAL A O 1
ATOM 1086 N N . TRP A 1 142 ? -21.628 -12.360 39.636 1.00 91.38 142 TRP A N 1
ATOM 1087 C CA . TRP A 1 142 ? -20.614 -12.400 38.594 1.00 91.38 142 TRP A CA 1
ATOM 1088 C C . TRP A 1 142 ? -21.262 -12.734 37.252 1.00 91.38 142 TRP A C 1
ATOM 1090 O O . TRP A 1 142 ? -22.148 -13.586 37.185 1.00 91.38 142 TRP A O 1
ATOM 1100 N N . ALA A 1 143 ? -20.813 -12.082 36.184 1.00 91.06 143 ALA A N 1
ATOM 1101 C CA . ALA A 1 143 ? -21.193 -12.391 34.811 1.00 91.06 143 ALA A CA 1
ATOM 1102 C C . ALA A 1 143 ? -19.931 -12.588 33.965 1.00 91.06 143 ALA A C 1
ATOM 1104 O O . ALA A 1 143 ? -19.153 -11.649 33.775 1.00 91.06 143 ALA A O 1
ATOM 1105 N N . LEU A 1 144 ? -19.744 -13.827 33.510 1.00 90.19 144 LEU A N 1
ATOM 1106 C CA . LEU A 1 144 ? -18.615 -14.309 32.722 1.00 90.19 144 LEU A CA 1
ATOM 1107 C C . LEU A 1 144 ? -19.082 -14.568 31.289 1.00 90.19 144 LEU A C 1
ATOM 1109 O O . LEU A 1 144 ? -19.878 -15.480 31.070 1.00 90.19 144 LEU A O 1
ATOM 1113 N N . ASP A 1 145 ? -18.581 -13.804 30.323 1.00 89.12 145 ASP A N 1
ATOM 1114 C CA . ASP A 1 145 ? -18.877 -14.077 28.917 1.00 89.12 145 ASP A CA 1
ATOM 1115 C C . ASP A 1 145 ? -17.888 -15.106 28.358 1.00 89.12 145 ASP A C 1
ATOM 1117 O O . ASP A 1 145 ? -16.677 -15.004 28.574 1.00 89.12 145 ASP A O 1
ATOM 1121 N N . ILE A 1 146 ? -18.405 -16.074 27.603 1.00 88.94 146 ILE A N 1
ATOM 1122 C CA . ILE A 1 146 ? -17.643 -17.123 26.923 1.00 88.94 146 ILE A CA 1
ATOM 1123 C C . ILE A 1 146 ? -18.010 -17.103 25.438 1.00 88.94 146 ILE A C 1
ATOM 1125 O O . ILE A 1 146 ? -19.186 -17.016 25.082 1.00 88.94 146 ILE A O 1
ATOM 1129 N N . GLY A 1 147 ? -16.995 -17.172 24.576 1.00 87.69 147 GLY A N 1
ATOM 1130 C CA . GLY A 1 147 ? -17.146 -17.207 23.121 1.00 87.69 147 GLY A CA 1
ATOM 1131 C C . GLY A 1 147 ? -16.389 -16.091 22.383 1.00 87.69 147 GLY A C 1
ATOM 1132 O O . GLY A 1 147 ? -15.599 -15.353 22.980 1.00 87.69 147 GLY A O 1
ATOM 1133 N N . PRO A 1 148 ? -16.604 -15.953 21.064 1.00 84.56 148 PRO A N 1
ATOM 1134 C CA . PRO A 1 148 ? -15.851 -15.037 20.214 1.00 84.56 148 PRO A CA 1
ATOM 1135 C C . PRO A 1 148 ? -16.279 -13.575 20.420 1.00 84.56 148 PRO A C 1
ATOM 1137 O O . PRO A 1 148 ? -17.154 -13.054 19.730 1.00 84.56 148 PRO A O 1
ATOM 1140 N N . MET A 1 149 ? -15.606 -12.877 21.341 1.00 75.06 149 MET A N 1
ATOM 1141 C CA . MET A 1 149 ? -15.889 -11.470 21.693 1.00 75.06 149 MET A CA 1
ATOM 1142 C C . MET A 1 149 ? -15.745 -10.489 20.517 1.00 75.06 149 MET A C 1
ATOM 1144 O O . MET A 1 149 ? -16.323 -9.404 20.532 1.00 75.06 149 MET A O 1
ATOM 1148 N N . ASN A 1 150 ? -14.962 -10.854 19.495 1.00 75.00 150 ASN A N 1
ATOM 1149 C CA . ASN A 1 150 ? -14.844 -10.111 18.245 1.00 75.00 150 ASN A CA 1
ATOM 1150 C C . ASN A 1 150 ? -15.203 -11.032 17.074 1.00 75.00 150 ASN A C 1
ATOM 1152 O O . ASN A 1 150 ? -14.354 -11.751 16.544 1.00 75.00 150 ASN A O 1
ATOM 1156 N N . SER A 1 151 ? -16.470 -10.980 16.662 1.00 69.56 151 SER A N 1
ATOM 1157 C CA . SER A 1 151 ? -17.015 -11.814 15.587 1.00 69.56 151 SER A CA 1
ATOM 1158 C C . SER A 1 151 ? -16.280 -11.638 14.257 1.00 69.56 151 SER A C 1
ATOM 1160 O O . SER A 1 151 ? -16.157 -12.602 13.507 1.00 69.56 151 SER A O 1
ATOM 1162 N N . THR A 1 152 ? -15.722 -10.456 13.971 1.00 70.94 152 THR A N 1
ATOM 1163 C CA . THR A 1 152 ? -14.948 -10.211 12.740 1.00 70.94 152 THR A CA 1
ATOM 1164 C C . THR A 1 152 ? -13.613 -10.950 12.767 1.00 70.94 152 THR A C 1
ATOM 1166 O O . THR A 1 152 ? -13.260 -11.616 11.796 1.00 70.94 152 THR A O 1
ATOM 1169 N N . ILE A 1 153 ? -12.869 -10.858 13.875 1.00 71.12 153 ILE A N 1
ATOM 1170 C CA . ILE A 1 153 ? -11.586 -11.563 14.032 1.00 71.12 153 ILE A CA 1
ATOM 1171 C C . ILE A 1 153 ? -11.820 -13.074 14.048 1.00 71.12 153 ILE A C 1
ATOM 1173 O O . ILE A 1 153 ? -11.147 -13.797 13.319 1.00 71.12 153 ILE A O 1
ATOM 1177 N N . PHE A 1 154 ? -12.811 -13.545 14.809 1.00 76.06 154 PHE A N 1
ATOM 1178 C CA . PHE A 1 154 ? -13.179 -14.959 14.852 1.00 76.06 154 PHE A CA 1
ATOM 1179 C C . PHE A 1 154 ? -13.551 -15.493 13.467 1.00 76.06 154 PHE A C 1
ATOM 1181 O O . PHE A 1 154 ? -13.015 -16.514 13.048 1.00 76.06 154 PHE A O 1
ATOM 1188 N N . THR A 1 155 ? -14.390 -14.770 12.720 1.00 74.31 155 THR A N 1
ATOM 1189 C CA . THR A 1 155 ? -14.782 -15.163 11.360 1.00 74.31 155 THR A CA 1
ATOM 1190 C C . THR A 1 155 ? -13.572 -15.235 10.429 1.00 74.31 155 THR A C 1
ATOM 1192 O O . THR A 1 155 ? -13.424 -16.210 9.696 1.00 74.31 155 THR A O 1
ATOM 1195 N N . LYS A 1 156 ? -12.661 -14.253 10.486 1.00 69.88 156 LYS A N 1
ATOM 1196 C CA . LYS A 1 156 ? -11.410 -14.280 9.711 1.00 69.88 156 LYS A CA 1
ATOM 1197 C C . LYS A 1 156 ? -10.547 -15.493 10.068 1.00 69.88 156 LYS A C 1
ATOM 1199 O O . LYS A 1 156 ? -10.064 -16.169 9.162 1.00 69.88 156 LYS A O 1
ATOM 1204 N N . CYS A 1 157 ? -10.362 -15.781 11.357 1.00 71.06 157 CYS A N 1
ATOM 1205 C CA . CYS A 1 157 ? -9.576 -16.925 11.824 1.00 71.06 157 CYS A CA 1
ATOM 1206 C C . CYS A 1 157 ? -10.202 -18.260 11.404 1.00 71.06 157 CYS A C 1
ATOM 1208 O O . CYS A 1 157 ? -9.508 -19.098 10.832 1.00 71.06 157 CYS A O 1
ATOM 1210 N N . LEU A 1 158 ? -11.507 -18.430 11.633 1.00 76.69 158 LEU A N 1
ATOM 1211 C CA . LEU A 1 158 ? -12.239 -19.647 11.303 1.00 76.69 158 LEU A CA 1
ATOM 1212 C C . LEU A 1 158 ? -12.235 -19.903 9.793 1.00 76.69 158 LEU A C 1
ATOM 1214 O O . LEU A 1 158 ? -11.823 -20.974 9.372 1.00 76.69 158 LEU A O 1
ATOM 1218 N N . LEU A 1 159 ? -12.610 -18.925 8.963 1.00 73.31 159 LEU A N 1
ATOM 1219 C CA . LEU A 1 159 ? -12.643 -19.115 7.507 1.00 73.31 159 LEU A CA 1
ATOM 1220 C C . LEU A 1 159 ? -11.249 -19.366 6.920 1.00 73.31 159 LEU A C 1
ATOM 1222 O O . LEU A 1 159 ? -11.105 -20.232 6.062 1.00 73.31 159 LEU A O 1
ATOM 1226 N N . THR A 1 160 ? -10.214 -18.676 7.414 1.00 69.12 160 THR A N 1
ATOM 1227 C CA . THR A 1 160 ? -8.826 -18.960 7.007 1.00 69.12 160 THR A CA 1
ATOM 1228 C C . THR A 1 160 ? -8.470 -20.411 7.333 1.00 69.12 160 THR A C 1
ATOM 1230 O O . THR A 1 160 ? -7.985 -21.130 6.466 1.00 69.12 160 THR A O 1
ATOM 1233 N N . LYS A 1 161 ? -8.785 -20.882 8.546 1.00 72.50 161 LYS A N 1
ATOM 1234 C CA . LYS A 1 161 ? -8.580 -22.277 8.957 1.00 72.50 161 LYS A CA 1
ATOM 1235 C C . LYS A 1 161 ? -9.298 -23.262 8.030 1.00 72.50 161 LYS A C 1
ATOM 1237 O O . LYS A 1 161 ? -8.665 -24.200 7.558 1.00 72.50 161 LYS A O 1
ATOM 1242 N N . LEU A 1 162 ? -10.573 -23.025 7.720 1.00 75.88 162 LEU A N 1
ATOM 1243 C CA . LEU A 1 162 ? -11.366 -23.895 6.844 1.00 75.88 162 LEU A CA 1
ATOM 1244 C C . LEU A 1 162 ? -10.798 -23.971 5.419 1.00 75.88 162 LEU A C 1
ATOM 1246 O O . LEU A 1 162 ? -10.672 -25.065 4.883 1.00 75.88 162 LEU A O 1
ATOM 1250 N N . VAL A 1 163 ? -10.393 -22.841 4.831 1.00 67.19 163 VAL A N 1
ATOM 1251 C CA . VAL A 1 163 ? -9.821 -22.806 3.473 1.00 67.19 163 VAL A CA 1
ATOM 1252 C C . VAL A 1 163 ? -8.469 -23.512 3.412 1.00 67.19 163 VAL A C 1
ATOM 1254 O O . VAL A 1 163 ? -8.215 -24.257 2.475 1.00 67.19 163 VAL A O 1
ATOM 1257 N N . PHE A 1 164 ? -7.597 -23.324 4.405 1.00 62.59 164 PHE A N 1
ATOM 1258 C CA . PHE A 1 164 ? -6.318 -24.039 4.442 1.00 62.59 164 PHE A CA 1
ATOM 1259 C C . PHE A 1 164 ? -6.511 -25.551 4.601 1.00 62.59 164 PHE A C 1
ATOM 1261 O O . PHE A 1 164 ? -5.829 -26.319 3.927 1.00 62.59 164 PHE A O 1
ATOM 1268 N N . ILE A 1 165 ? -7.465 -25.979 5.437 1.00 68.44 165 ILE A N 1
ATOM 1269 C CA . ILE A 1 165 ? -7.852 -27.394 5.544 1.00 68.44 165 ILE A CA 1
ATOM 1270 C C . ILE A 1 165 ? -8.352 -27.897 4.195 1.00 68.44 165 ILE A C 1
ATOM 1272 O O . ILE A 1 165 ? -7.921 -28.940 3.730 1.00 68.44 165 ILE A O 1
ATOM 1276 N N . GLN A 1 166 ? -9.226 -27.147 3.539 1.00 69.81 166 GLN A N 1
ATOM 1277 C CA . GLN A 1 166 ? -9.768 -27.528 2.248 1.00 69.81 166 GLN A CA 1
ATOM 1278 C C . GLN A 1 166 ? -8.687 -27.650 1.162 1.00 69.81 166 GLN A C 1
ATOM 1280 O O . GLN A 1 166 ? -8.675 -28.630 0.423 1.00 69.81 166 GLN A O 1
ATOM 1285 N N . LEU A 1 167 ? -7.753 -26.696 1.098 1.00 61.62 167 LEU A N 1
ATOM 1286 C CA . LEU A 1 167 ? -6.602 -26.749 0.194 1.00 61.62 167 LEU A CA 1
ATOM 1287 C C . LEU A 1 167 ? -5.699 -27.951 0.481 1.00 61.62 167 LEU A C 1
ATOM 1289 O O . LEU A 1 167 ? -5.108 -28.489 -0.446 1.00 61.62 167 LEU A O 1
ATOM 1293 N N . LEU A 1 168 ? -5.585 -28.374 1.742 1.00 60.50 168 LEU A N 1
ATOM 1294 C CA . LEU A 1 168 ? -4.912 -29.617 2.108 1.00 60.50 168 LEU A CA 1
ATOM 1295 C C . LEU A 1 168 ? -5.696 -30.838 1.595 1.00 60.50 168 LEU A C 1
ATOM 1297 O O . LEU A 1 168 ? -5.097 -31.722 0.986 1.00 60.50 168 LEU A O 1
ATOM 1301 N N . LEU A 1 169 ? -7.014 -30.886 1.822 1.00 65.06 169 LEU A N 1
ATOM 1302 C CA . LEU A 1 169 ? -7.869 -32.013 1.426 1.00 65.06 169 LEU A CA 1
ATOM 1303 C C . LEU A 1 169 ? -7.905 -32.205 -0.099 1.00 65.06 169 LEU A C 1
ATOM 1305 O O . LEU A 1 169 ? -7.723 -33.331 -0.545 1.00 65.06 169 LEU A O 1
ATOM 1309 N N . ASP A 1 170 ? -8.010 -31.124 -0.886 1.00 60.91 170 ASP A N 1
ATOM 1310 C CA . ASP A 1 170 ? -7.987 -31.130 -2.368 1.00 60.91 170 ASP A CA 1
ATOM 1311 C C . ASP A 1 170 ? -6.712 -31.763 -2.964 1.00 60.91 170 ASP A C 1
ATOM 1313 O O . ASP A 1 170 ? -6.655 -32.125 -4.140 1.00 60.91 170 ASP A O 1
ATOM 1317 N N . LYS A 1 171 ? -5.645 -31.888 -2.169 1.00 56.97 171 LYS A N 1
ATOM 1318 C CA . LYS A 1 171 ? -4.349 -32.423 -2.616 1.00 56.97 171 LYS A CA 1
ATOM 1319 C C . LYS A 1 171 ? -4.097 -33.860 -2.190 1.00 56.97 171 LYS A C 1
ATOM 1321 O O . LYS A 1 171 ? -3.110 -34.452 -2.630 1.00 56.97 171 LYS A O 1
ATOM 1326 N N . LEU A 1 172 ? -4.971 -34.426 -1.367 1.00 55.38 172 LEU A N 1
ATOM 1327 C CA . LEU A 1 172 ? -4.948 -35.835 -1.003 1.00 55.38 172 LEU A CA 1
ATOM 1328 C C . LEU A 1 172 ? -5.774 -36.635 -2.022 1.00 55.38 172 LEU A C 1
ATOM 1330 O O . LEU A 1 172 ? -6.778 -36.168 -2.544 1.00 55.38 172 LEU A O 1
ATOM 1334 N N . SER A 1 173 ? -5.343 -37.853 -2.347 1.00 52.38 173 SER A N 1
ATOM 1335 C CA . SER A 1 173 ? -6.060 -38.702 -3.305 1.00 52.38 173 SER A CA 1
ATOM 1336 C C . SER A 1 173 ? -7.261 -39.411 -2.660 1.00 52.38 173 SER A C 1
ATOM 1338 O O . SER A 1 173 ? -7.078 -40.103 -1.658 1.00 52.38 173 SER A O 1
ATOM 1340 N N . GLY A 1 174 ? -8.441 -39.338 -3.288 1.00 61.34 174 GLY A N 1
ATOM 1341 C CA . GLY A 1 174 ? -9.695 -39.967 -2.825 1.00 61.34 174 GLY A CA 1
ATOM 1342 C C . GLY A 1 174 ? -10.551 -39.029 -1.962 1.00 61.34 174 GLY A C 1
ATOM 1343 O O . GLY A 1 174 ? -10.035 -38.018 -1.513 1.00 61.34 174 GLY A O 1
ATOM 1344 N N . GLU A 1 175 ? -11.824 -39.358 -1.705 1.00 66.75 175 GLU A N 1
ATOM 1345 C CA . GLU A 1 175 ? -12.727 -38.495 -0.914 1.00 66.75 175 GLU A CA 1
ATOM 1346 C C . GLU A 1 175 ? -12.253 -38.359 0.547 1.00 66.75 175 GLU A C 1
ATOM 1348 O O . GLU A 1 175 ? -12.203 -39.344 1.295 1.00 66.75 175 GLU A O 1
ATOM 1353 N N . GLN A 1 176 ? -11.929 -37.129 0.958 1.00 73.44 176 GLN A N 1
ATOM 1354 C CA . GLN A 1 176 ? -11.445 -36.814 2.306 1.00 73.44 176 GLN A CA 1
ATOM 1355 C C . GLN A 1 176 ? -12.442 -35.967 3.097 1.00 73.44 176 GLN A C 1
ATOM 1357 O O . GLN A 1 176 ? -13.034 -35.019 2.575 1.00 73.44 176 GLN A O 1
ATOM 1362 N N . ILE A 1 177 ? -12.563 -36.249 4.396 1.00 79.94 177 ILE A N 1
ATOM 1363 C CA . ILE A 1 177 ? -13.326 -35.410 5.325 1.00 79.94 177 ILE A CA 1
ATOM 1364 C C . ILE A 1 177 ? -12.485 -35.155 6.571 1.00 79.94 177 ILE A C 1
ATOM 1366 O O . ILE A 1 177 ? -12.015 -36.088 7.223 1.00 79.94 177 ILE A O 1
ATOM 1370 N N . TYR A 1 178 ? -12.342 -33.883 6.930 1.00 80.50 178 TYR A N 1
ATOM 1371 C CA . TYR A 1 178 ? -11.723 -33.457 8.179 1.00 80.50 178 TYR A CA 1
ATOM 1372 C C . TYR A 1 178 ? -12.799 -33.131 9.212 1.00 80.50 178 TYR A C 1
ATOM 1374 O O . TYR A 1 178 ? -13.695 -32.329 8.937 1.00 80.50 178 TYR A O 1
ATOM 1382 N N . ARG A 1 179 ? -12.709 -33.727 10.406 1.00 85.00 179 ARG A N 1
ATOM 1383 C CA . ARG A 1 179 ? -13.601 -33.440 11.531 1.00 85.00 179 ARG A CA 1
ATOM 1384 C C . ARG A 1 179 ? -12.825 -33.067 12.779 1.00 85.00 179 ARG A C 1
ATOM 1386 O O . ARG A 1 179 ? -11.846 -33.708 13.148 1.00 85.00 179 ARG A O 1
ATOM 1393 N N . THR A 1 180 ? -13.320 -32.065 13.490 1.00 86.69 180 THR A N 1
ATOM 1394 C CA . THR A 1 180 ? -12.856 -31.776 14.849 1.00 86.69 180 THR A CA 1
ATOM 1395 C C . THR A 1 180 ? -14.019 -31.821 15.808 1.00 86.69 180 THR A C 1
ATOM 1397 O O . THR A 1 180 ? -15.033 -31.165 15.564 1.00 86.69 180 THR A O 1
ATOM 1400 N N . PHE A 1 181 ? -13.827 -32.515 16.920 1.00 88.75 181 PHE A N 1
ATOM 1401 C CA . PHE A 1 181 ? -14.752 -32.566 18.040 1.00 88.75 181 PHE A CA 1
ATOM 1402 C C . PHE A 1 181 ? -14.098 -31.864 19.221 1.00 88.75 181 PHE A C 1
ATOM 1404 O O . PHE A 1 181 ? -13.009 -32.252 19.632 1.00 88.75 181 PHE A O 1
ATOM 1411 N N . SER A 1 182 ? -14.734 -30.828 19.756 1.00 89.56 182 SER A N 1
ATOM 1412 C CA . SER A 1 182 ? -14.259 -30.101 20.931 1.00 89.56 182 SER A CA 1
ATOM 1413 C C . SER A 1 182 ? -15.267 -30.203 22.063 1.00 89.56 182 SER A C 1
ATOM 1415 O O . SER A 1 182 ? -16.466 -30.105 21.826 1.00 89.56 182 SER A O 1
ATOM 1417 N N . SER A 1 183 ? -14.784 -30.373 23.289 1.00 92.69 183 SER A N 1
ATOM 1418 C CA . SER A 1 183 ? -15.585 -30.353 24.509 1.00 92.69 183 SER A CA 1
ATOM 1419 C C . SER A 1 183 ? -14.891 -29.490 25.556 1.00 92.69 183 SER A C 1
ATOM 1421 O O . SER A 1 183 ? -13.856 -29.875 26.105 1.00 92.69 183 SER A O 1
ATOM 1423 N N . THR A 1 184 ? -15.487 -28.345 25.872 1.00 92.94 184 THR A N 1
ATOM 1424 C CA . THR A 1 184 ? -15.013 -27.412 26.894 1.00 92.94 184 THR A CA 1
ATOM 1425 C C . THR A 1 184 ? -15.891 -27.512 28.136 1.00 92.94 184 THR A C 1
ATOM 1427 O O . THR A 1 184 ? -17.054 -27.109 28.137 1.00 92.94 184 THR A O 1
ATOM 1430 N N . GLN A 1 185 ? -15.323 -28.034 29.215 1.00 94.00 185 GLN A N 1
ATOM 1431 C CA . GLN A 1 185 ? -15.929 -28.054 30.538 1.00 94.00 185 GLN A CA 1
ATOM 1432 C C . GLN A 1 185 ? -15.604 -26.750 31.272 1.00 94.00 185 GLN A C 1
ATOM 1434 O O . GLN A 1 185 ? -14.450 -26.330 31.314 1.00 94.00 185 GLN A O 1
ATOM 1439 N N . ILE A 1 186 ? -16.616 -26.118 31.864 1.00 92.44 186 ILE A N 1
ATOM 1440 C CA . ILE A 1 186 ? -16.479 -24.853 32.592 1.00 92.44 186 ILE A CA 1
ATOM 1441 C C . ILE A 1 186 ? -16.859 -25.089 34.057 1.00 92.44 186 ILE A C 1
ATOM 1443 O O . ILE A 1 186 ? -18.034 -25.261 34.394 1.00 92.44 186 ILE A O 1
ATOM 1447 N N . ASN A 1 187 ? -15.858 -25.099 34.938 1.00 92.25 187 ASN A N 1
ATOM 1448 C CA . ASN A 1 187 ? -16.029 -25.215 36.382 1.00 92.25 187 ASN A CA 1
ATOM 1449 C C . ASN A 1 187 ? -16.094 -23.822 37.015 1.00 92.25 187 ASN A C 1
ATOM 1451 O O . ASN A 1 187 ? -15.149 -23.032 36.929 1.00 92.25 187 ASN A O 1
ATOM 1455 N N . LEU A 1 188 ? -17.208 -23.544 37.689 1.00 90.31 188 LEU A N 1
ATOM 1456 C CA . LEU A 1 188 ? -17.383 -22.326 38.474 1.00 90.31 188 LEU A CA 1
ATOM 1457 C C . LEU A 1 188 ? -16.646 -22.416 39.823 1.00 90.31 188 LEU A C 1
ATOM 1459 O O . LEU A 1 188 ? -16.378 -23.526 40.295 1.00 90.31 188 LEU A O 1
ATOM 1463 N N . PRO A 1 189 ? -16.356 -21.273 40.474 1.00 89.12 189 PRO A N 1
ATOM 1464 C CA . PRO A 1 189 ? -15.686 -21.262 41.770 1.00 89.12 189 PRO A CA 1
ATOM 1465 C C . PRO A 1 189 ? -16.450 -22.052 42.841 1.00 89.12 189 PRO A C 1
ATOM 1467 O O . PRO A 1 189 ? -17.679 -22.143 42.823 1.00 89.12 189 PRO A O 1
ATOM 1470 N N . SER A 1 190 ? -15.731 -22.593 43.826 1.00 83.81 190 SER A N 1
ATOM 1471 C CA . SER A 1 190 ? -16.357 -23.311 44.944 1.00 83.81 190 SER A CA 1
ATOM 1472 C C . SER A 1 190 ? -17.342 -22.413 45.702 1.00 83.81 190 SER A C 1
ATOM 1474 O O . SER A 1 190 ? -17.017 -21.278 46.048 1.00 83.81 190 SER A O 1
ATOM 1476 N N . GLY A 1 191 ? -18.551 -22.920 45.957 1.00 83.06 191 GLY A N 1
ATOM 1477 C CA . GLY A 1 191 ? -19.637 -22.155 46.579 1.00 83.06 191 GLY A CA 1
ATOM 1478 C C . GLY A 1 191 ? -20.420 -21.253 45.618 1.00 83.06 191 GLY A C 1
ATOM 1479 O O . GLY A 1 191 ? -21.354 -20.588 46.064 1.00 83.06 191 GLY A O 1
ATOM 1480 N N . ALA A 1 192 ? -20.086 -21.240 44.322 1.00 87.94 192 ALA A N 1
ATOM 1481 C CA . ALA A 1 192 ? -20.849 -20.508 43.320 1.00 87.94 192 ALA A CA 1
ATOM 1482 C C . ALA A 1 192 ? -22.231 -21.137 43.090 1.00 87.94 192 ALA A C 1
ATOM 1484 O O . ALA A 1 192 ? -22.363 -22.352 42.935 1.00 87.94 192 ALA A O 1
ATOM 1485 N N . VAL A 1 193 ? -23.260 -20.293 43.004 1.00 89.81 193 VAL A N 1
ATOM 1486 C CA . VAL A 1 193 ? -24.617 -20.704 42.612 1.00 89.81 193 VAL A CA 1
ATOM 1487 C C . VAL A 1 193 ? -24.937 -20.101 41.252 1.00 89.81 193 VAL A C 1
ATOM 1489 O O . VAL A 1 193 ? -24.925 -18.883 41.094 1.00 89.81 193 VAL A O 1
ATOM 1492 N N . LEU A 1 194 ? -25.210 -20.946 40.260 1.00 89.56 194 LEU A N 1
ATOM 1493 C CA . LEU A 1 194 ? -25.580 -20.505 38.916 1.00 89.56 194 LEU A CA 1
ATOM 1494 C C . LEU A 1 194 ? -26.972 -19.852 38.930 1.00 89.56 194 LEU A C 1
ATOM 1496 O O . LEU A 1 194 ? -27.929 -20.436 39.434 1.00 89.56 194 LEU A O 1
ATOM 1500 N N . LEU A 1 195 ? -27.082 -18.658 38.350 1.00 90.56 195 LEU A N 1
ATOM 1501 C CA . LEU A 1 195 ? -28.283 -17.820 38.397 1.00 90.56 195 LEU A CA 1
ATOM 1502 C C . LEU A 1 195 ? -29.113 -17.866 37.112 1.00 90.56 195 LEU A C 1
ATOM 1504 O O . LEU A 1 195 ? -30.308 -17.596 37.160 1.00 90.56 195 LEU A O 1
ATOM 1508 N N . ASN A 1 196 ? -28.501 -18.189 35.970 1.00 91.19 196 ASN A N 1
ATOM 1509 C CA . ASN A 1 196 ? -29.160 -18.142 34.663 1.00 91.19 196 ASN A CA 1
ATOM 1510 C C . ASN A 1 196 ? -29.163 -19.484 33.920 1.00 91.19 196 ASN A C 1
ATOM 1512 O O . ASN A 1 196 ? -29.080 -19.519 32.696 1.00 91.19 196 ASN A O 1
ATOM 1516 N N . ARG A 1 197 ? -29.281 -20.593 34.659 1.00 85.25 197 ARG A N 1
ATOM 1517 C CA . ARG A 1 197 ? -29.284 -21.955 34.099 1.00 85.25 197 ARG A CA 1
ATOM 1518 C C . ARG A 1 197 ? -30.267 -22.117 32.939 1.00 85.25 197 ARG A C 1
ATOM 1520 O O . ARG A 1 197 ? -29.876 -22.606 31.887 1.00 85.25 197 ARG A O 1
ATOM 1527 N N . ASP A 1 198 ? -31.505 -21.671 33.125 1.00 82.94 198 ASP A N 1
ATOM 1528 C CA . ASP A 1 198 ? -32.564 -21.823 32.123 1.00 82.94 198 ASP A CA 1
ATOM 1529 C C . ASP A 1 198 ? -32.337 -20.944 30.876 1.00 82.94 198 ASP A C 1
ATOM 1531 O O . ASP A 1 198 ? -32.904 -21.225 29.826 1.00 82.94 198 ASP A O 1
ATOM 1535 N N . GLU A 1 199 ? -31.505 -19.893 30.969 1.00 83.31 199 GLU A N 1
ATOM 1536 C CA . GLU A 1 199 ? -31.145 -19.036 29.825 1.00 83.31 199 GLU A CA 1
ATOM 1537 C C . GLU A 1 199 ? -30.091 -19.697 28.920 1.00 83.31 199 GLU A C 1
ATOM 1539 O O . GLU A 1 199 ? -30.076 -19.447 27.714 1.00 83.31 199 GLU A O 1
ATOM 1544 N N . ILE A 1 200 ? -29.193 -20.507 29.496 1.00 85.25 200 ILE A N 1
ATOM 1545 C CA . ILE A 1 200 ? -28.023 -21.070 28.799 1.00 85.25 200 ILE A CA 1
ATOM 1546 C C . ILE A 1 200 ? -28.168 -22.554 28.448 1.00 85.25 200 ILE A C 1
ATOM 1548 O O . ILE A 1 200 ? -27.526 -23.017 27.506 1.00 85.25 200 ILE A O 1
ATOM 1552 N N . ASP A 1 201 ? -28.987 -23.313 29.182 1.00 79.88 201 ASP A N 1
ATOM 1553 C CA . ASP A 1 201 ? -29.175 -24.741 28.918 1.00 79.88 201 ASP A CA 1
ATOM 1554 C C . ASP A 1 201 ? -29.831 -24.949 27.542 1.00 79.88 201 ASP A C 1
ATOM 1556 O O . ASP A 1 201 ? -30.856 -24.342 27.226 1.00 79.88 201 ASP A O 1
ATOM 1560 N N . ARG A 1 202 ? -29.251 -25.842 26.727 1.00 74.69 202 ARG A N 1
ATOM 1561 C CA . ARG A 1 202 ? -29.726 -26.226 25.381 1.00 74.69 202 ARG A CA 1
ATOM 1562 C C . ARG A 1 202 ? -29.620 -25.156 24.292 1.00 74.69 202 ARG A C 1
ATOM 1564 O O . ARG A 1 202 ? -30.296 -25.279 23.267 1.00 74.69 202 ARG A O 1
ATOM 1571 N N . GLN A 1 203 ? -28.775 -24.139 24.457 1.00 87.62 203 GLN A N 1
ATOM 1572 C CA . GLN A 1 203 ? -28.406 -23.305 23.311 1.00 87.62 203 GLN A CA 1
ATOM 1573 C C . GLN A 1 203 ? -27.666 -24.150 22.259 1.00 87.62 203 GLN A C 1
ATOM 1575 O O . GLN A 1 203 ? -26.817 -24.977 22.599 1.00 87.62 203 GLN A O 1
ATOM 1580 N N . ASN A 1 204 ? -28.026 -23.961 20.988 1.00 90.69 204 ASN A N 1
ATOM 1581 C CA . ASN A 1 204 ? -27.442 -24.646 19.836 1.00 90.69 204 ASN A CA 1
ATOM 1582 C C . ASN A 1 204 ? -27.177 -23.626 18.722 1.00 90.69 204 ASN A C 1
ATOM 1584 O O . ASN A 1 204 ? -28.036 -22.792 18.425 1.00 90.69 204 ASN A O 1
ATOM 1588 N N . TRP A 1 205 ? -26.014 -23.733 18.094 1.00 91.50 205 TRP A N 1
ATOM 1589 C CA . TRP A 1 205 ? -25.624 -23.002 16.903 1.00 91.50 205 TRP A CA 1
ATOM 1590 C C . TRP A 1 205 ? -25.214 -23.994 15.819 1.00 91.50 205 TRP A C 1
ATOM 1592 O O . TRP A 1 205 ? -24.321 -24.801 16.039 1.00 91.50 205 TRP A O 1
ATOM 1602 N N . PHE A 1 206 ? -25.803 -23.887 14.631 1.00 91.06 206 PHE A N 1
ATOM 1603 C CA . PHE A 1 206 ? -25.414 -24.673 13.461 1.00 91.06 206 PHE A CA 1
ATOM 1604 C C . PHE A 1 206 ? -25.256 -23.750 12.256 1.00 91.06 206 PHE A C 1
ATOM 1606 O O . PHE A 1 206 ? -26.143 -22.943 11.970 1.00 91.06 206 PHE A O 1
ATOM 1613 N N . ILE A 1 207 ? -24.129 -23.870 11.560 1.00 88.81 207 ILE A N 1
ATOM 1614 C CA . ILE A 1 207 ? -23.803 -23.091 10.369 1.00 88.81 207 ILE A CA 1
ATOM 1615 C C . ILE A 1 207 ? -23.353 -24.056 9.277 1.00 88.81 207 ILE A C 1
ATOM 1617 O O . ILE A 1 207 ? -22.297 -24.683 9.368 1.00 88.81 207 ILE A O 1
ATOM 1621 N N . ASP A 1 208 ? -24.157 -24.134 8.223 1.00 88.56 208 ASP A N 1
ATOM 1622 C CA . ASP A 1 208 ? -23.814 -24.807 6.975 1.00 88.56 208 ASP A CA 1
ATOM 1623 C C . ASP A 1 208 ? -23.138 -23.803 6.036 1.00 88.56 208 ASP A C 1
ATOM 1625 O O . ASP A 1 208 ? -23.694 -22.737 5.761 1.00 88.56 208 ASP A O 1
ATOM 1629 N N . LEU A 1 209 ? -21.937 -24.134 5.565 1.00 85.75 209 LEU A N 1
ATOM 1630 C CA . LEU A 1 209 ? -21.143 -23.313 4.651 1.00 85.75 209 LEU A CA 1
ATOM 1631 C C . LEU A 1 209 ? -21.287 -23.788 3.189 1.00 85.75 209 LEU A C 1
ATOM 1633 O O . LEU A 1 209 ? -20.789 -23.145 2.265 1.00 85.75 209 LEU A O 1
ATOM 1637 N N . GLY A 1 210 ? -22.031 -24.865 2.937 1.00 83.12 210 GLY A N 1
ATOM 1638 C CA . GLY A 1 210 ? -22.140 -25.475 1.618 1.00 83.12 210 GLY A CA 1
ATOM 1639 C C . GLY A 1 210 ? -20.924 -26.337 1.267 1.00 83.12 210 GLY A C 1
ATOM 1640 O O . GLY A 1 210 ? -19.951 -26.415 2.017 1.00 83.12 210 GLY A O 1
ATOM 1641 N N . GLY A 1 211 ? -21.018 -27.082 0.163 1.00 83.19 211 GLY A N 1
ATOM 1642 C CA . GLY A 1 211 ? -20.015 -28.096 -0.200 1.00 83.19 211 GLY A CA 1
ATOM 1643 C C . GLY A 1 211 ? -19.915 -29.277 0.782 1.00 83.19 211 GLY A C 1
ATOM 1644 O O . GLY A 1 211 ? -19.111 -30.170 0.578 1.00 83.19 211 GLY A O 1
ATOM 1645 N N . GLY A 1 212 ? -20.730 -29.326 1.843 1.00 85.38 212 GLY A N 1
ATOM 1646 C CA . GLY A 1 212 ? -20.607 -30.307 2.930 1.00 85.38 212 GLY A CA 1
ATOM 1647 C C . GLY A 1 212 ? -19.716 -29.850 4.093 1.00 85.38 212 GLY A C 1
ATOM 1648 O O . GLY A 1 212 ? -19.522 -30.610 5.039 1.00 85.38 212 GLY A O 1
ATOM 1649 N N . THR A 1 213 ? -19.197 -28.618 4.048 1.00 89.69 213 THR A N 1
ATOM 1650 C CA . THR A 1 213 ? -18.447 -27.991 5.145 1.00 89.69 213 THR A CA 1
ATOM 1651 C C . THR A 1 213 ? -19.418 -27.312 6.123 1.00 89.69 213 THR A C 1
ATOM 1653 O O . THR A 1 213 ? -20.288 -26.547 5.708 1.00 89.69 213 THR A O 1
ATOM 1656 N N . SER A 1 214 ? -19.282 -27.557 7.430 1.00 92.38 214 SER A N 1
ATOM 1657 C CA . SER A 1 214 ? -20.190 -27.023 8.461 1.00 92.38 214 SER A CA 1
ATOM 1658 C C . SER A 1 214 ? -19.527 -26.868 9.831 1.00 92.38 214 SER A C 1
ATOM 1660 O O . SER A 1 214 ? -18.594 -27.602 10.161 1.00 92.38 214 SER A O 1
ATOM 1662 N N . VAL A 1 215 ? -20.058 -25.973 10.667 1.00 91.31 215 VAL A N 1
ATOM 1663 C CA . VAL A 1 215 ? -19.685 -25.832 12.086 1.00 91.31 215 VAL A CA 1
ATOM 1664 C C . VAL A 1 215 ? -20.920 -25.852 12.988 1.00 91.31 215 VAL A C 1
ATOM 1666 O O . VAL A 1 215 ? -21.939 -25.238 12.676 1.00 91.31 215 VAL A O 1
ATOM 1669 N N . GLU A 1 216 ? -20.833 -26.561 14.109 1.00 93.69 216 GLU A N 1
ATOM 1670 C CA . GLU A 1 216 ? -21.896 -26.712 15.104 1.00 93.69 216 GLU A CA 1
ATOM 1671 C C . GLU A 1 216 ? -21.349 -26.510 16.522 1.00 93.69 216 GLU A C 1
ATOM 1673 O O . GLU A 1 216 ? -20.236 -26.943 16.822 1.00 93.69 216 GLU A O 1
ATOM 1678 N N . ALA A 1 217 ? -22.136 -25.900 17.409 1.00 93.25 217 ALA A N 1
ATOM 1679 C CA . ALA A 1 217 ? -21.848 -25.789 18.834 1.00 93.25 217 ALA A CA 1
ATOM 1680 C C . ALA A 1 217 ? -23.117 -25.991 19.675 1.00 93.25 217 ALA A C 1
ATOM 1682 O O . ALA A 1 217 ? -24.183 -25.491 19.330 1.00 93.25 217 ALA A O 1
ATOM 1683 N N . THR A 1 218 ? -23.012 -26.676 20.813 1.00 93.38 218 THR A N 1
ATOM 1684 C CA . THR A 1 218 ? -24.130 -26.913 21.739 1.00 93.38 218 THR A CA 1
ATOM 1685 C C . THR A 1 218 ? -23.701 -26.763 23.192 1.00 93.38 218 THR A C 1
ATOM 1687 O O . THR A 1 218 ? -22.600 -27.162 23.569 1.00 93.38 218 THR A O 1
ATOM 1690 N N . ILE A 1 219 ? -24.585 -26.218 24.029 1.00 91.56 219 ILE A N 1
ATOM 1691 C CA . ILE A 1 219 ? -24.400 -26.182 25.483 1.00 91.56 219 ILE A CA 1
ATOM 1692 C C . ILE A 1 219 ? -25.288 -27.231 26.136 1.00 91.56 219 ILE A C 1
ATOM 1694 O O . ILE A 1 219 ? -26.488 -27.319 25.868 1.00 91.56 219 ILE A O 1
ATOM 1698 N N . SER A 1 220 ? -24.695 -27.996 27.046 1.00 87.12 220 SER A N 1
ATOM 1699 C CA . SER A 1 220 ? -25.408 -28.950 27.887 1.00 87.12 220 SER A CA 1
ATOM 1700 C C . SER A 1 220 ? -25.048 -28.766 29.356 1.00 87.12 220 SER A C 1
ATOM 1702 O O . SER A 1 220 ? -23.921 -28.393 29.702 1.00 87.12 220 SER A O 1
ATOM 1704 N N . PHE A 1 221 ? -26.025 -29.021 30.228 1.00 78.94 221 PHE A N 1
ATOM 1705 C CA . PHE A 1 221 ? -25.857 -28.886 31.668 1.00 78.94 221 PHE A CA 1
ATOM 1706 C C . PHE A 1 221 ? -26.099 -30.210 32.411 1.00 78.94 221 PHE A C 1
ATOM 1708 O O . PHE A 1 221 ? -27.215 -30.734 32.428 1.00 78.94 221 PHE A O 1
ATOM 1715 N N . GLY A 1 222 ? -25.054 -30.722 33.071 1.00 70.00 222 GLY A N 1
ATOM 1716 C CA . GLY A 1 222 ? -25.095 -31.878 33.979 1.00 70.00 222 GLY A CA 1
ATOM 1717 C C . GLY A 1 222 ? -24.804 -31.474 35.431 1.00 70.00 222 GLY A C 1
ATOM 1718 O O . GLY A 1 222 ? -25.449 -30.577 35.967 1.00 70.00 222 GLY A O 1
ATOM 1719 N N . GLU A 1 223 ? -23.809 -32.107 36.067 1.00 67.12 223 GLU A N 1
ATOM 1720 C CA . GLU A 1 223 ? -23.161 -31.569 37.286 1.00 67.12 223 GLU A CA 1
ATOM 1721 C C . GLU A 1 223 ? -22.263 -30.355 36.979 1.00 67.12 223 GLU A C 1
ATOM 1723 O O . GLU A 1 223 ? -21.926 -29.580 37.872 1.00 67.12 223 GLU A O 1
ATOM 1728 N N . LYS A 1 224 ? -21.882 -30.188 35.706 1.00 77.81 224 LYS A N 1
ATOM 1729 C CA . LYS A 1 224 ? -21.001 -29.140 35.182 1.00 77.81 224 LYS A CA 1
ATOM 1730 C C . LYS A 1 224 ? -21.569 -28.565 33.880 1.00 77.81 224 LYS A C 1
ATOM 1732 O O . LYS A 1 224 ? -22.398 -29.208 33.231 1.00 77.81 224 LYS A O 1
ATOM 1737 N N . LEU A 1 225 ? -21.116 -27.366 33.511 1.00 89.19 225 LEU A N 1
ATOM 1738 C CA . LEU A 1 225 ? -21.446 -26.699 32.249 1.00 89.19 225 LEU A CA 1
ATOM 1739 C C . LEU A 1 225 ? -20.486 -27.177 31.148 1.00 89.19 225 LEU A C 1
ATOM 1741 O O . LEU A 1 225 ? -19.272 -27.095 31.336 1.00 89.19 225 LEU A O 1
ATOM 1745 N N . ILE A 1 226 ? -21.018 -27.673 30.026 1.00 91.81 226 ILE A N 1
ATOM 1746 C CA . ILE A 1 226 ? -20.221 -28.232 28.922 1.00 91.81 226 ILE A CA 1
ATOM 1747 C C . ILE A 1 226 ? -20.634 -27.584 27.596 1.00 91.81 226 ILE A C 1
ATOM 1749 O O . ILE A 1 226 ? -21.810 -27.622 27.229 1.00 91.81 226 ILE A O 1
ATOM 1753 N N . LEU A 1 227 ? -19.656 -27.030 26.877 1.00 93.19 227 LEU A N 1
ATOM 1754 C CA . LEU A 1 227 ? -19.770 -26.546 25.499 1.00 93.19 227 LEU A CA 1
ATOM 1755 C C . LEU A 1 227 ? -19.145 -27.580 24.556 1.00 93.19 227 LEU A C 1
ATOM 1757 O O . LEU A 1 227 ? -17.942 -27.816 24.620 1.00 93.19 227 LEU A O 1
ATOM 1761 N N . ASN A 1 228 ? -19.947 -28.175 23.678 1.00 92.88 228 ASN A N 1
ATOM 1762 C CA . ASN A 1 228 ? -19.477 -29.097 22.647 1.00 92.88 228 ASN A CA 1
ATOM 1763 C C . ASN A 1 228 ? -19.462 -28.403 21.289 1.00 92.88 228 ASN A C 1
ATOM 1765 O O . ASN A 1 228 ? -20.427 -27.725 20.952 1.00 92.88 228 ASN A O 1
ATOM 1769 N N . GLU A 1 229 ? -18.422 -28.616 20.487 1.00 92.06 229 GLU A N 1
ATOM 1770 C CA . GLU A 1 229 ? -18.311 -28.083 19.128 1.00 92.06 229 GLU A CA 1
ATOM 1771 C C . GLU A 1 229 ? -17.919 -29.179 18.137 1.00 92.06 229 GLU A C 1
ATOM 1773 O O . GLU A 1 229 ? -17.073 -30.021 18.430 1.00 92.06 229 GLU A O 1
ATOM 1778 N N . THR A 1 230 ? -18.508 -29.148 16.944 1.00 92.69 230 THR A N 1
ATOM 1779 C CA . THR A 1 230 ? -18.153 -30.024 15.824 1.00 92.69 230 THR A CA 1
ATOM 1780 C C . THR A 1 230 ? -17.863 -29.173 14.594 1.00 92.69 230 THR A C 1
ATOM 1782 O O . THR A 1 230 ? -18.658 -28.319 14.222 1.00 92.69 230 THR A O 1
ATOM 1785 N N . THR A 1 231 ? -16.721 -29.390 13.946 1.00 90.12 231 THR A N 1
ATOM 1786 C CA . THR A 1 231 ? -16.400 -28.788 12.639 1.00 90.12 231 THR A CA 1
ATOM 1787 C C . THR A 1 231 ? -16.189 -29.899 11.632 1.00 90.12 231 THR A C 1
ATOM 1789 O O . THR A 1 231 ? -15.483 -30.855 11.937 1.00 90.12 231 THR A O 1
ATOM 1792 N N . ILE A 1 232 ? -16.781 -29.764 10.449 1.00 90.25 232 ILE A N 1
ATOM 1793 C CA . ILE A 1 232 ? -16.628 -30.678 9.318 1.00 90.25 232 ILE A CA 1
ATOM 1794 C C . ILE A 1 232 ? -16.138 -29.861 8.126 1.00 90.25 232 ILE A C 1
ATOM 1796 O O . ILE A 1 232 ? -16.734 -28.835 7.805 1.00 90.25 232 ILE A O 1
ATOM 1800 N N . VAL A 1 233 ? -15.068 -30.312 7.475 1.00 85.75 233 VAL A N 1
ATOM 1801 C CA . VAL A 1 233 ? -14.517 -29.702 6.258 1.00 85.75 233 VAL A CA 1
ATOM 1802 C C . VAL A 1 233 ? -14.345 -30.772 5.197 1.00 85.75 233 VAL A C 1
ATOM 1804 O O . VAL A 1 233 ? -13.850 -31.863 5.485 1.00 85.75 233 VAL A O 1
ATOM 1807 N N . THR A 1 234 ? -14.752 -30.449 3.976 1.00 85.06 234 THR A N 1
ATOM 1808 C CA . THR A 1 234 ? -14.574 -31.305 2.799 1.00 85.06 234 THR A CA 1
ATOM 1809 C C . THR A 1 234 ? -13.648 -30.627 1.788 1.00 85.06 234 THR A C 1
ATOM 1811 O O . THR A 1 234 ? -13.310 -29.451 1.923 1.00 85.06 234 THR A O 1
ATOM 1814 N N . GLU A 1 235 ? -13.237 -31.366 0.762 1.00 74.62 235 GLU A N 1
ATOM 1815 C CA . GLU A 1 235 ? -12.497 -30.829 -0.389 1.00 74.62 235 GLU A CA 1
ATOM 1816 C C . GLU A 1 235 ? -13.331 -29.864 -1.259 1.00 74.62 235 GLU A C 1
ATOM 1818 O O . GLU A 1 235 ? -12.771 -29.032 -1.972 1.00 74.62 235 GLU A O 1
ATOM 1823 N N . GLN A 1 236 ? -14.665 -29.934 -1.188 1.00 78.94 236 GLN A N 1
ATOM 1824 C CA . GLN A 1 236 ? -15.583 -29.169 -2.038 1.00 78.94 236 GLN A CA 1
ATOM 1825 C C . GLN A 1 236 ? -15.695 -27.712 -1.587 1.00 78.94 236 GLN A C 1
ATOM 1827 O O . GLN A 1 236 ? -15.782 -27.423 -0.392 1.00 78.94 236 GLN A O 1
ATOM 1832 N N . GLU A 1 237 ? -15.672 -26.771 -2.538 1.00 71.19 237 GLU A N 1
ATOM 1833 C CA . GLU A 1 237 ? -15.717 -25.325 -2.259 1.00 71.19 237 GLU A CA 1
ATOM 1834 C C . GLU A 1 237 ? -16.901 -24.951 -1.359 1.00 71.19 237 GLU A C 1
ATOM 1836 O O . GLU A 1 237 ? -18.014 -25.454 -1.509 1.00 71.19 237 GLU A O 1
ATOM 1841 N N . ILE A 1 238 ? -16.661 -24.044 -0.411 1.00 75.38 238 ILE A N 1
ATOM 1842 C CA . ILE A 1 238 ? -17.725 -23.385 0.354 1.00 75.38 238 ILE A CA 1
ATOM 1843 C C . ILE A 1 238 ? -18.584 -22.606 -0.646 1.00 75.38 238 ILE A C 1
ATOM 1845 O O . ILE A 1 238 ? -18.098 -21.690 -1.305 1.00 75.38 238 ILE A O 1
ATOM 1849 N N . THR A 1 239 ? -19.860 -22.969 -0.769 1.00 78.50 239 THR A N 1
ATOM 1850 C CA . THR A 1 239 ? -20.776 -22.395 -1.772 1.00 78.50 239 THR A CA 1
ATOM 1851 C C . THR A 1 239 ? -21.725 -21.341 -1.205 1.00 78.50 239 THR A C 1
ATOM 1853 O O . THR A 1 239 ? -22.480 -20.731 -1.964 1.00 78.50 239 THR A O 1
ATOM 1856 N N . LYS A 1 240 ? -21.771 -21.159 0.120 1.00 78.25 240 LYS A N 1
ATOM 1857 C CA . LYS A 1 240 ? -22.692 -20.210 0.760 1.00 78.25 240 LYS A CA 1
ATOM 1858 C C . LYS A 1 240 ? -22.286 -18.758 0.548 1.00 78.25 240 LYS A C 1
ATOM 1860 O O . LYS A 1 240 ? -21.103 -18.429 0.519 1.00 78.25 240 LYS A O 1
ATOM 1865 N N . ASP A 1 241 ? -23.295 -17.890 0.440 1.00 72.56 241 ASP A N 1
ATOM 1866 C CA . ASP A 1 241 ? -23.076 -16.456 0.272 1.00 72.56 241 ASP A CA 1
ATOM 1867 C C . ASP A 1 241 ? -22.278 -15.894 1.462 1.00 72.56 241 ASP A C 1
ATOM 1869 O O . ASP A 1 241 ? -22.650 -16.121 2.619 1.00 72.56 241 ASP A O 1
ATOM 1873 N N . PRO A 1 242 ? -21.195 -15.144 1.217 1.00 61.16 242 PRO A N 1
ATOM 1874 C CA . PRO A 1 242 ? -20.348 -14.672 2.287 1.00 61.16 242 PRO A CA 1
ATOM 1875 C C . PRO A 1 242 ? -21.076 -13.775 3.280 1.00 61.16 242 PRO A C 1
ATOM 1877 O O . PRO A 1 242 ? -20.850 -13.937 4.472 1.00 61.16 242 PRO A O 1
ATOM 1880 N N . ALA A 1 243 ? -21.965 -12.875 2.846 1.00 63.97 243 ALA A N 1
ATOM 1881 C CA . ALA A 1 243 ? -22.702 -12.010 3.768 1.00 63.97 243 ALA A CA 1
ATOM 1882 C C . ALA A 1 243 ? -23.664 -12.821 4.654 1.00 63.97 243 ALA A C 1
ATOM 1884 O O . ALA A 1 243 ? -23.836 -12.493 5.831 1.00 63.97 243 ALA A O 1
ATOM 1885 N N . GLU A 1 244 ? -24.235 -13.906 4.125 1.00 70.38 244 GLU A N 1
ATOM 1886 C CA . GLU A 1 244 ? -25.005 -14.880 4.904 1.00 70.38 244 GLU A CA 1
ATOM 1887 C C . GLU A 1 244 ? -24.123 -15.544 5.974 1.00 70.38 244 GLU A C 1
ATOM 1889 O O . GLU A 1 244 ? -24.455 -15.472 7.158 1.00 70.38 244 GLU A O 1
ATOM 1894 N N . VAL A 1 245 ? -22.951 -16.067 5.589 1.00 70.88 245 VAL A N 1
ATOM 1895 C CA . VAL A 1 245 ? -21.971 -16.676 6.509 1.00 70.88 245 VAL A CA 1
ATOM 1896 C C . VAL A 1 245 ? -21.537 -15.694 7.607 1.00 70.88 245 VAL A C 1
ATOM 1898 O O . VAL A 1 245 ? -21.534 -16.045 8.789 1.00 70.88 245 VAL A O 1
ATOM 1901 N N . CYS A 1 246 ? -21.243 -14.439 7.245 1.00 65.38 246 CYS A N 1
ATOM 1902 C CA . CYS A 1 246 ? -20.880 -13.368 8.182 1.00 65.38 246 CYS A CA 1
ATOM 1903 C C . CYS A 1 246 ? -21.959 -13.160 9.244 1.00 65.38 246 CYS A C 1
ATOM 1905 O O . CYS A 1 246 ? -21.663 -13.105 10.436 1.00 65.38 246 CYS A O 1
ATOM 1907 N N . ASN A 1 247 ? -23.206 -13.009 8.796 1.00 70.31 247 ASN A N 1
ATOM 1908 C CA . ASN A 1 247 ? -24.335 -12.733 9.672 1.00 70.31 247 ASN A CA 1
ATOM 1909 C C . ASN A 1 247 ? -24.626 -13.931 10.577 1.00 70.31 247 ASN A C 1
ATOM 1911 O O . ASN A 1 247 ? -24.929 -13.737 11.747 1.00 70.31 247 ASN A O 1
ATOM 1915 N N . THR A 1 248 ? -24.475 -15.159 10.075 1.00 72.56 248 THR A N 1
ATOM 1916 C CA . THR A 1 248 ? -24.661 -16.369 10.890 1.00 72.56 248 THR A CA 1
ATOM 1917 C C . THR A 1 248 ? -23.552 -16.585 11.919 1.00 72.56 248 THR A C 1
ATOM 1919 O O . THR A 1 248 ? -23.814 -17.131 12.987 1.00 72.56 248 THR A O 1
ATOM 1922 N N . LEU A 1 249 ? -22.326 -16.123 11.644 1.00 76.94 249 LEU A N 1
ATOM 1923 C CA . LEU A 1 249 ? -21.210 -16.183 12.595 1.00 76.94 249 LEU A CA 1
ATOM 1924 C C . LEU A 1 249 ? -21.274 -15.076 13.664 1.00 76.94 249 LEU A C 1
ATOM 1926 O O . LEU A 1 249 ? -20.592 -15.170 14.688 1.00 76.94 249 LEU A O 1
ATOM 1930 N N . GLN A 1 250 ? -22.103 -14.038 13.481 1.00 75.31 250 GLN A N 1
ATOM 1931 C CA . GLN A 1 250 ? -22.357 -13.044 14.527 1.00 75.31 250 GLN A CA 1
ATOM 1932 C C . GLN A 1 250 ? -23.122 -13.684 15.691 1.00 75.31 250 GLN A C 1
ATOM 1934 O O . GLN A 1 250 ? -24.277 -14.072 15.562 1.00 75.31 250 GLN A O 1
ATOM 1939 N N . GLY A 1 251 ? -22.470 -13.776 16.851 1.00 75.31 251 GLY A N 1
ATOM 1940 C CA . GLY A 1 251 ? -23.052 -14.400 18.041 1.00 75.31 251 GLY A CA 1
ATOM 1941 C C . GLY A 1 251 ? -22.978 -15.930 18.051 1.00 75.31 251 GLY A C 1
ATOM 1942 O O . GLY A 1 251 ? -23.541 -16.547 18.954 1.00 75.31 251 GLY A O 1
ATOM 1943 N N . TYR A 1 252 ? -22.270 -16.547 17.094 1.00 87.19 252 TYR A N 1
ATOM 1944 C CA . TYR A 1 252 ? -21.953 -17.975 17.144 1.00 87.19 252 TYR A CA 1
ATOM 1945 C C . TYR A 1 252 ? -21.236 -18.292 18.458 1.00 87.19 252 TYR A C 1
ATOM 1947 O O . TYR A 1 252 ? -20.219 -17.669 18.765 1.00 87.19 252 TYR A O 1
ATOM 1955 N N . LYS A 1 253 ? -21.802 -19.222 19.237 1.00 89.38 253 LYS A N 1
ATOM 1956 C CA . LYS A 1 253 ? -21.330 -19.685 20.556 1.00 89.38 253 LYS A CA 1
ATOM 1957 C C . LYS A 1 253 ? -20.970 -18.595 21.580 1.00 89.38 253 LYS A C 1
ATOM 1959 O O . LYS A 1 253 ? -20.172 -18.844 22.479 1.00 89.38 253 LYS A O 1
ATOM 1964 N N . LEU A 1 254 ? -21.537 -17.394 21.459 1.00 89.50 254 LEU A N 1
ATOM 1965 C CA . LEU A 1 254 ? -21.345 -16.312 22.428 1.00 89.50 254 LEU A CA 1
ATOM 1966 C C . LEU A 1 254 ? -22.462 -16.348 23.480 1.00 89.50 254 LEU A C 1
ATOM 1968 O O . LEU A 1 254 ? -23.629 -16.150 23.141 1.00 89.50 254 LEU A O 1
ATOM 1972 N N . PHE A 1 255 ? -22.114 -16.570 24.749 1.00 90.88 255 PHE A N 1
ATOM 1973 C CA . PHE A 1 255 ? -23.072 -16.644 25.858 1.00 90.88 255 PHE A CA 1
ATOM 1974 C C . PHE A 1 255 ? -22.475 -16.141 27.182 1.00 90.88 255 PHE A C 1
ATOM 1976 O O . PHE A 1 255 ? -21.260 -16.115 27.364 1.00 90.88 255 PHE A O 1
ATOM 1983 N N . THR A 1 256 ? -23.340 -15.767 28.129 1.00 91.69 256 THR A N 1
ATOM 1984 C CA . THR A 1 256 ? -22.947 -15.257 29.455 1.00 91.69 256 THR A CA 1
ATOM 1985 C C . THR A 1 256 ? -23.345 -16.236 30.553 1.00 91.69 256 THR A C 1
ATOM 1987 O O . THR A 1 256 ? -24.518 -16.587 30.687 1.00 91.69 256 THR A O 1
ATOM 1990 N N . VAL A 1 257 ? -22.397 -16.617 31.405 1.00 91.69 257 VAL A N 1
ATOM 1991 C CA . VAL A 1 257 ? -22.627 -17.418 32.611 1.00 91.69 257 VAL A CA 1
ATOM 1992 C C . VAL A 1 257 ? -22.746 -16.483 33.814 1.00 91.69 257 VAL A C 1
ATOM 1994 O O . VAL A 1 257 ? -21.783 -15.804 34.173 1.00 91.69 257 VAL A O 1
ATOM 1997 N N . LYS A 1 258 ? -23.923 -16.435 34.450 1.00 92.12 258 LYS A N 1
ATOM 1998 C CA . LYS A 1 258 ? -24.170 -15.615 35.646 1.00 92.12 258 LYS A CA 1
ATOM 1999 C C . LYS A 1 258 ? -24.185 -16.489 36.890 1.00 92.12 258 LYS A C 1
ATOM 2001 O O . LYS A 1 258 ? -24.998 -17.407 36.976 1.00 92.12 258 LYS A O 1
ATOM 2006 N N . TYR A 1 259 ? -23.346 -16.191 37.873 1.00 92.19 259 TYR A N 1
ATOM 2007 C CA . TYR A 1 259 ? -23.281 -16.941 39.128 1.00 92.19 259 TYR A CA 1
ATOM 2008 C C . TYR A 1 259 ? -23.102 -16.018 40.331 1.00 92.19 259 TYR A C 1
ATOM 2010 O O . TYR A 1 259 ? -22.635 -14.892 40.194 1.00 92.19 259 TYR A O 1
ATOM 2018 N N . SER A 1 260 ? -23.481 -16.480 41.518 1.00 92.31 260 SER A N 1
ATOM 2019 C CA . SER A 1 260 ? -23.321 -15.726 42.760 1.00 92.31 260 SER A CA 1
ATOM 2020 C C . SER A 1 260 ? -22.296 -16.347 43.700 1.00 92.31 260 SER A C 1
ATOM 2022 O O . SER A 1 260 ? -22.275 -17.570 43.837 1.00 92.31 260 SER A O 1
ATOM 2024 N N . LEU A 1 261 ? -21.534 -15.511 44.406 1.00 91.19 261 LEU A N 1
ATOM 2025 C CA . LEU A 1 261 ? -20.617 -15.890 45.488 1.00 91.19 261 LEU A CA 1
ATOM 2026 C C . LEU A 1 261 ? -20.903 -15.071 46.759 1.00 91.19 261 LEU A C 1
ATOM 2028 O O . LEU A 1 261 ? -21.477 -13.987 46.652 1.00 91.19 261 LEU A O 1
ATOM 2032 N N . PRO A 1 262 ? -20.521 -15.546 47.961 1.00 88.06 262 PRO A N 1
ATOM 2033 C CA . PRO A 1 262 ? -20.550 -14.720 49.169 1.00 88.06 262 PRO A CA 1
ATOM 2034 C C . PRO A 1 262 ? -19.766 -13.416 48.978 1.00 88.06 262 PRO A C 1
ATOM 2036 O O . PRO A 1 262 ? -18.722 -13.428 48.326 1.00 88.06 262 PRO A O 1
ATOM 2039 N N . HIS A 1 263 ? -20.259 -12.319 49.557 1.00 85.50 263 HIS A N 1
ATOM 2040 C CA . HIS A 1 263 ? -19.611 -11.010 49.446 1.00 85.50 263 HIS A CA 1
ATOM 2041 C C . HIS A 1 263 ? -18.162 -11.032 49.959 1.00 85.50 263 HIS A C 1
ATOM 2043 O O . HIS A 1 263 ? -17.893 -11.577 51.036 1.00 85.50 263 HIS A O 1
ATOM 2049 N N . PHE A 1 264 ? -17.242 -10.414 49.213 1.00 76.06 264 PHE A N 1
ATOM 2050 C CA . PHE A 1 264 ? -15.828 -10.313 49.582 1.00 76.06 264 PHE A CA 1
ATOM 2051 C C . PHE A 1 264 ? -15.292 -8.881 49.415 1.00 76.06 264 PHE A C 1
ATOM 2053 O O . PHE A 1 264 ? -15.320 -8.308 48.323 1.00 76.06 264 PHE A O 1
ATOM 2060 N N . GLU A 1 265 ? -14.752 -8.301 50.493 1.00 68.56 265 GLU A N 1
ATOM 2061 C CA . GLU A 1 265 ? -14.089 -6.993 50.444 1.00 68.56 265 GLU A CA 1
ATOM 2062 C C . GLU A 1 265 ? -12.691 -7.106 49.807 1.00 68.56 265 GLU A C 1
ATOM 2064 O O . GLU A 1 265 ? -11.878 -7.938 50.204 1.00 68.56 265 GLU A O 1
ATOM 2069 N N . GLY A 1 266 ? -12.382 -6.231 48.840 1.00 61.22 266 GLY A N 1
ATOM 2070 C CA . GLY A 1 266 ? -11.040 -6.125 48.246 1.00 61.22 266 GLY A CA 1
ATOM 2071 C C . GLY A 1 266 ? -10.816 -6.873 46.925 1.00 61.22 266 GLY A C 1
ATOM 2072 O O . GLY A 1 266 ? -9.669 -7.166 46.587 1.00 61.22 266 GLY A O 1
ATOM 2073 N N . ILE A 1 267 ? -11.871 -7.174 46.160 1.00 65.62 267 ILE A N 1
ATOM 2074 C CA . ILE A 1 267 ? -11.737 -7.783 44.826 1.00 65.62 267 ILE A CA 1
ATOM 2075 C C . ILE A 1 267 ? -11.051 -6.805 43.858 1.00 65.62 267 ILE A C 1
ATOM 2077 O O . ILE A 1 267 ? -11.634 -5.800 43.453 1.00 65.62 267 ILE A O 1
ATOM 2081 N N . ASN A 1 268 ? -9.831 -7.137 43.434 1.00 61.06 268 ASN A N 1
ATOM 2082 C CA . ASN A 1 268 ? -9.144 -6.474 42.327 1.00 61.06 268 ASN A CA 1
ATOM 2083 C C . ASN A 1 268 ? -9.254 -7.349 41.078 1.00 61.06 268 ASN A C 1
ATOM 2085 O O . ASN A 1 268 ? -8.461 -8.268 40.890 1.00 61.06 268 ASN A O 1
ATOM 2089 N N . LEU A 1 269 ? -10.235 -7.060 40.220 1.00 62.78 269 LEU A N 1
ATOM 2090 C CA . LEU A 1 269 ? -10.374 -7.743 38.935 1.00 62.78 269 LEU A CA 1
ATOM 2091 C C . LEU A 1 269 ? -9.134 -7.497 38.070 1.00 62.78 269 LEU A C 1
ATOM 2093 O O . LEU A 1 269 ? -8.894 -6.375 37.613 1.00 62.78 269 LEU A O 1
ATOM 2097 N N . VAL A 1 270 ? -8.375 -8.557 37.800 1.00 58.00 270 VAL A N 1
ATOM 2098 C CA . VAL A 1 270 ? -7.320 -8.524 36.788 1.00 58.00 270 VAL A CA 1
ATOM 2099 C C . VAL A 1 270 ? -8.004 -8.501 35.424 1.00 58.00 270 VAL A C 1
ATOM 2101 O O . VAL A 1 270 ? -8.694 -9.447 35.056 1.00 58.00 270 VAL A O 1
ATOM 2104 N N . ARG A 1 271 ? -7.854 -7.405 34.672 1.00 58.81 271 ARG A N 1
ATOM 2105 C CA . ARG A 1 271 ? -8.340 -7.328 33.287 1.00 58.81 271 ARG A CA 1
ATOM 2106 C C . ARG A 1 271 ? -7.218 -7.680 32.328 1.00 58.81 271 ARG A C 1
ATOM 2108 O O . ARG A 1 271 ? -6.126 -7.122 32.414 1.00 58.81 271 ARG A O 1
ATOM 2115 N N . ALA A 1 272 ? -7.516 -8.563 31.385 1.00 56.31 272 ALA A N 1
ATOM 2116 C CA . ALA A 1 272 ? -6.623 -8.847 30.276 1.00 56.31 272 ALA A CA 1
ATOM 2117 C C . ALA A 1 272 ? -6.481 -7.612 29.366 1.00 56.31 272 ALA A C 1
ATOM 2119 O O . ALA A 1 272 ? -7.480 -7.083 28.879 1.00 56.31 272 ALA A O 1
ATOM 2120 N N . ASN A 1 273 ? -5.242 -7.174 29.120 1.00 52.03 273 ASN A N 1
ATOM 2121 C CA . ASN A 1 273 ? -4.912 -6.055 28.223 1.00 52.03 273 ASN A CA 1
ATOM 2122 C C . ASN A 1 273 ? -4.422 -6.514 26.836 1.00 52.03 273 ASN A C 1
ATOM 2124 O O . ASN A 1 273 ? -4.094 -5.676 25.992 1.00 52.03 273 ASN A O 1
ATOM 2128 N N . ASP A 1 274 ? -4.373 -7.821 26.577 1.00 53.06 274 ASP A N 1
ATOM 2129 C CA . ASP A 1 274 ? -3.698 -8.350 25.394 1.00 53.06 274 ASP A CA 1
ATOM 2130 C C . ASP A 1 274 ? -4.521 -8.102 24.128 1.00 53.06 274 ASP A C 1
ATOM 2132 O O . ASP A 1 274 ? -5.658 -8.565 23.993 1.00 53.06 274 ASP A O 1
ATOM 2136 N N . LYS A 1 275 ? -3.945 -7.385 23.161 1.00 47.81 275 LYS A N 1
ATOM 2137 C CA . LYS A 1 275 ? -4.505 -7.274 21.810 1.00 47.81 275 LYS A CA 1
ATOM 2138 C C . LYS A 1 275 ? -4.248 -8.582 21.065 1.00 47.81 275 LYS A C 1
ATOM 2140 O O . LYS A 1 275 ? -3.098 -8.960 20.866 1.00 47.81 275 LYS A O 1
ATOM 2145 N N . VAL A 1 276 ? -5.303 -9.255 20.609 1.00 50.44 276 VAL A N 1
ATOM 2146 C CA . VAL A 1 276 ? -5.144 -10.322 19.611 1.00 50.44 276 VAL A CA 1
ATOM 2147 C C . VAL A 1 276 ? -4.760 -9.654 18.294 1.00 50.44 276 VAL A C 1
ATOM 2149 O O . VAL A 1 276 ? -5.488 -8.779 17.828 1.00 50.44 276 VAL A O 1
ATOM 2152 N N . SER A 1 277 ? -3.618 -10.028 17.710 1.00 50.62 277 SER A N 1
ATOM 2153 C CA . SER A 1 277 ? -3.203 -9.507 16.401 1.00 50.62 277 SER A CA 1
ATOM 2154 C C . SER A 1 277 ? -4.291 -9.776 15.352 1.00 50.62 277 SER A C 1
ATOM 2156 O O . SER A 1 277 ? -4.635 -10.933 15.093 1.00 50.62 277 SER A O 1
ATOM 2158 N N . GLU A 1 278 ? -4.834 -8.698 14.773 1.00 47.97 278 GLU A N 1
ATOM 2159 C CA . GLU A 1 278 ? -5.950 -8.709 13.811 1.00 47.97 278 GLU A CA 1
ATOM 2160 C C . GLU A 1 278 ? -5.538 -9.179 12.405 1.00 47.97 278 GLU A C 1
ATOM 2162 O O . GLU A 1 278 ? -6.403 -9.447 11.567 1.00 47.97 278 GLU A O 1
ATOM 2167 N N . ASN A 1 279 ? -4.229 -9.292 12.151 1.00 51.28 279 ASN A N 1
ATOM 2168 C CA . ASN A 1 279 ? -3.659 -9.619 10.849 1.00 51.28 279 ASN A CA 1
ATOM 2169 C C . ASN A 1 279 ? -2.772 -10.866 10.960 1.00 51.28 279 ASN A C 1
ATOM 2171 O O . ASN A 1 279 ? -2.033 -11.037 11.933 1.00 51.28 279 ASN A O 1
ATOM 2175 N N . PHE A 1 280 ? -2.820 -11.733 9.947 1.00 54.94 280 PHE A N 1
ATOM 2176 C CA . PHE A 1 280 ? -1.776 -12.733 9.731 1.00 54.94 280 PHE A CA 1
ATOM 2177 C C . PHE A 1 280 ? -0.560 -11.989 9.185 1.00 54.94 280 PHE A C 1
ATOM 2179 O O . PHE A 1 280 ? -0.403 -11.861 7.977 1.00 54.94 280 PHE A O 1
ATOM 2186 N N . ALA A 1 281 ? 0.207 -11.389 10.092 1.00 54.00 281 ALA A N 1
ATOM 2187 C CA . ALA A 1 281 ? 1.433 -10.669 9.809 1.00 54.00 281 ALA A CA 1
ATOM 2188 C C . ALA A 1 281 ? 2.513 -11.150 10.771 1.00 54.00 281 ALA A C 1
ATOM 2190 O O . ALA A 1 281 ? 2.271 -11.261 11.975 1.00 54.00 281 ALA A O 1
ATOM 2191 N N . TRP A 1 282 ? 3.676 -11.452 10.222 1.00 50.41 282 TRP A N 1
ATOM 2192 C CA . TRP A 1 282 ? 4.822 -11.965 10.938 1.00 50.41 282 TRP A CA 1
ATOM 2193 C C . TRP A 1 282 ? 6.042 -11.140 10.547 1.00 50.41 282 TRP A C 1
ATOM 2195 O O . TRP A 1 282 ? 6.295 -10.935 9.363 1.00 50.41 282 TRP A O 1
ATOM 2205 N N . GLU A 1 283 ? 6.747 -10.627 11.546 1.00 60.81 283 GLU A N 1
ATOM 2206 C CA . GLU A 1 283 ? 7.936 -9.789 11.408 1.00 60.81 283 GLU A CA 1
ATOM 2207 C C . GLU A 1 283 ? 9.082 -10.476 12.147 1.00 60.81 283 GLU A C 1
ATOM 2209 O O . GLU A 1 283 ? 8.873 -11.025 13.231 1.00 60.81 283 GLU A O 1
ATOM 2214 N N . TRP A 1 284 ? 10.279 -10.460 11.570 1.00 54.59 284 TRP A N 1
ATOM 2215 C CA . TRP A 1 284 ? 11.477 -11.035 12.172 1.00 54.59 284 TRP A CA 1
ATOM 2216 C C . TRP A 1 284 ? 12.660 -10.069 12.088 1.00 54.59 284 TRP A C 1
ATOM 2218 O O . TRP A 1 284 ? 12.780 -9.285 11.148 1.00 54.59 284 TRP A O 1
ATOM 2228 N N . GLY A 1 285 ? 13.563 -10.164 13.066 1.00 60.72 285 GLY A N 1
ATOM 2229 C CA . GLY A 1 285 ? 14.794 -9.372 13.160 1.00 60.72 285 GLY A CA 1
ATOM 2230 C C . GLY A 1 285 ? 14.664 -7.998 13.840 1.00 60.72 285 GLY A C 1
ATOM 2231 O O . GLY A 1 285 ? 13.591 -7.662 14.339 1.00 60.72 285 GLY A O 1
ATOM 2232 N N . PRO A 1 286 ? 15.763 -7.213 13.908 1.00 57.16 286 PRO A N 1
ATOM 2233 C CA . PRO A 1 286 ? 17.079 -7.497 13.326 1.00 57.16 286 PRO A CA 1
ATOM 2234 C C . PRO A 1 286 ? 17.780 -8.668 14.029 1.00 57.16 286 PRO A C 1
ATOM 2236 O O . PRO A 1 286 ? 17.912 -8.686 15.250 1.00 57.16 286 PRO A O 1
ATOM 2239 N N . ILE A 1 287 ? 18.195 -9.667 13.253 1.00 55.88 287 ILE A N 1
ATOM 2240 C CA . ILE A 1 287 ? 19.027 -10.780 13.711 1.00 55.88 287 ILE A CA 1
ATOM 2241 C C . ILE A 1 287 ? 20.453 -10.477 13.264 1.00 55.88 287 ILE A C 1
ATOM 2243 O O . ILE A 1 287 ? 20.710 -10.461 12.059 1.00 55.88 287 ILE A O 1
ATOM 2247 N N . SER A 1 288 ? 21.361 -10.270 14.219 1.00 60.62 288 SER A N 1
ATOM 2248 C CA . SER A 1 288 ? 22.796 -10.177 13.941 1.00 60.62 288 SER A CA 1
ATOM 2249 C C . SER A 1 288 ? 23.328 -11.559 13.590 1.00 60.62 288 SER A C 1
ATOM 2251 O O . SER A 1 288 ? 23.536 -12.404 14.460 1.00 60.62 288 SER A O 1
ATOM 2253 N N . LEU A 1 289 ? 23.488 -11.810 12.293 1.00 50.31 289 LEU A N 1
ATOM 2254 C CA . LEU A 1 289 ? 23.975 -13.081 11.758 1.00 50.31 289 LEU A CA 1
ATOM 2255 C C . LEU A 1 289 ? 25.497 -13.175 11.818 1.00 50.31 289 LEU A C 1
ATOM 2257 O O . LEU A 1 289 ? 26.047 -14.271 11.911 1.00 50.31 289 LEU A O 1
ATOM 2261 N N . VAL A 1 290 ? 26.170 -12.027 11.745 1.00 51.88 290 VAL A N 1
ATOM 2262 C CA . VAL A 1 290 ? 27.625 -11.909 11.821 1.00 51.88 290 VAL A CA 1
ATOM 2263 C C . VAL A 1 290 ? 27.948 -10.657 12.631 1.00 51.88 290 VAL A C 1
ATOM 2265 O O . VAL A 1 290 ? 27.427 -9.591 12.329 1.00 51.88 290 VAL A O 1
ATOM 2268 N N . ASP A 1 291 ? 28.793 -10.789 13.647 1.00 67.19 291 ASP A N 1
ATOM 2269 C CA . ASP A 1 291 ? 29.573 -9.703 14.260 1.00 67.19 291 ASP A CA 1
ATOM 2270 C C . ASP A 1 291 ? 30.915 -10.323 14.632 1.00 67.19 291 ASP A C 1
ATOM 2272 O O . ASP A 1 291 ? 31.130 -10.776 15.756 1.00 67.19 291 ASP A O 1
ATOM 2276 N N . ASP A 1 292 ? 31.771 -10.474 13.625 1.00 55.69 292 ASP A N 1
ATOM 2277 C CA . ASP A 1 292 ? 33.026 -11.201 13.773 1.00 55.69 292 ASP A CA 1
ATOM 2278 C C . ASP A 1 292 ? 34.164 -10.482 13.048 1.00 55.69 292 ASP A C 1
ATOM 2280 O O . ASP A 1 292 ? 33.951 -9.710 12.106 1.00 55.69 292 ASP A O 1
ATOM 2284 N N . THR A 1 293 ? 35.382 -10.710 13.531 1.00 62.22 293 THR A N 1
ATOM 2285 C CA . THR A 1 293 ? 36.614 -10.179 12.949 1.00 62.22 293 THR A CA 1
ATOM 2286 C C . THR A 1 293 ? 37.367 -11.311 12.273 1.00 62.22 293 THR A C 1
ATOM 2288 O O . THR A 1 293 ? 37.840 -12.247 12.910 1.00 62.22 293 THR A O 1
ATOM 2291 N N . PHE A 1 294 ? 37.477 -11.215 10.959 1.00 54.06 294 PHE A N 1
ATOM 2292 C CA . PHE A 1 294 ? 38.150 -12.177 10.109 1.00 54.06 294 PHE A CA 1
ATOM 2293 C C . PHE A 1 294 ? 39.587 -11.742 9.918 1.00 54.06 294 PHE A C 1
ATOM 2295 O O . PHE A 1 294 ? 39.824 -10.685 9.349 1.00 54.06 294 PHE A O 1
ATOM 2302 N N . GLU A 1 295 ? 40.529 -12.562 10.359 1.00 57.75 295 GLU A N 1
ATOM 2303 C CA . GLU A 1 295 ? 41.944 -12.421 10.034 1.00 57.75 295 GLU A CA 1
ATOM 2304 C C . GLU A 1 295 ? 42.320 -13.544 9.070 1.00 57.75 295 GLU A C 1
ATOM 2306 O O . GLU A 1 295 ? 42.153 -14.725 9.378 1.00 57.75 295 GLU A O 1
ATOM 2311 N N . ALA A 1 296 ? 42.804 -13.178 7.889 1.00 50.19 296 ALA A N 1
ATOM 2312 C CA . ALA A 1 296 ? 43.309 -14.103 6.887 1.00 50.19 296 ALA A CA 1
ATOM 2313 C C . ALA A 1 296 ? 44.805 -13.834 6.670 1.00 50.19 296 ALA A C 1
ATOM 2315 O O . ALA A 1 296 ? 45.172 -13.191 5.681 1.00 50.19 296 ALA A O 1
ATOM 2316 N N . PRO A 1 297 ? 45.672 -14.284 7.599 1.00 56.56 297 PRO A N 1
ATOM 2317 C CA . PRO A 1 297 ? 47.103 -14.305 7.368 1.00 56.56 297 PRO A CA 1
ATOM 2318 C C . PRO A 1 297 ? 47.413 -15.399 6.344 1.00 56.56 297 PRO A C 1
ATOM 2320 O O . PRO A 1 297 ? 47.052 -16.566 6.504 1.00 56.56 297 PRO A O 1
ATOM 2323 N N . TRP A 1 298 ? 48.090 -15.017 5.280 1.00 48.25 298 TRP A N 1
ATOM 2324 C CA . TRP A 1 298 ? 48.517 -15.870 4.192 1.00 48.25 298 TRP A CA 1
ATOM 2325 C C . TRP A 1 298 ? 50.010 -15.676 4.002 1.00 48.25 298 TRP A C 1
ATOM 2327 O O . TRP A 1 298 ? 50.476 -14.542 3.950 1.00 48.25 298 TRP A O 1
ATOM 2337 N N . SER A 1 299 ? 50.749 -16.773 3.890 1.00 54.25 299 SER A N 1
ATOM 2338 C CA . SER A 1 299 ? 52.142 -16.751 3.469 1.00 54.25 299 SER A CA 1
ATOM 2339 C C . SER A 1 299 ? 52.379 -17.795 2.384 1.00 54.25 299 SER A C 1
ATOM 2341 O O . SER A 1 299 ? 51.788 -18.879 2.391 1.00 54.25 299 SER A O 1
ATOM 2343 N N . TYR A 1 300 ? 53.222 -17.454 1.421 1.00 48.81 300 TYR A N 1
ATOM 2344 C CA . TYR A 1 300 ? 53.658 -18.324 0.340 1.00 48.81 300 TYR A CA 1
ATOM 2345 C C . TYR A 1 300 ? 55.141 -18.091 0.089 1.00 48.81 300 TYR A C 1
ATOM 2347 O O . TYR A 1 300 ? 55.577 -16.949 -0.030 1.00 48.81 300 TYR A O 1
ATOM 2355 N N . GLU A 1 301 ? 55.906 -19.173 0.014 1.00 55.00 301 GLU A N 1
ATOM 2356 C CA . GLU A 1 301 ? 57.348 -19.125 -0.199 1.00 55.00 301 GLU A CA 1
ATOM 2357 C C . GLU A 1 301 ? 57.761 -20.267 -1.140 1.00 55.00 301 GLU A C 1
ATOM 2359 O O . GLU A 1 301 ? 57.418 -21.429 -0.899 1.00 55.00 301 GLU A O 1
ATOM 2364 N N . ASP A 1 302 ? 58.476 -19.935 -2.216 1.00 53.81 302 ASP A N 1
ATOM 2365 C CA . ASP A 1 302 ? 59.211 -20.880 -3.064 1.00 53.81 302 ASP A CA 1
ATOM 2366 C C . ASP A 1 302 ? 60.650 -20.398 -3.335 1.00 53.81 302 ASP A C 1
ATOM 2368 O O . ASP A 1 302 ? 61.084 -19.381 -2.795 1.00 53.81 302 ASP A O 1
ATOM 2372 N N . ASP A 1 303 ? 61.407 -21.130 -4.165 1.00 47.66 303 ASP A N 1
ATOM 2373 C CA . ASP A 1 303 ? 62.824 -20.859 -4.466 1.00 47.66 303 ASP A CA 1
ATOM 2374 C C . ASP A 1 303 ? 63.095 -19.459 -5.080 1.00 47.66 303 ASP A C 1
ATOM 2376 O O . ASP A 1 303 ? 64.254 -19.052 -5.196 1.00 47.66 303 ASP A O 1
ATOM 2380 N N . THR A 1 304 ? 62.055 -18.722 -5.490 1.00 47.88 304 THR A N 1
ATOM 2381 C CA . THR A 1 304 ? 62.143 -17.429 -6.189 1.00 47.88 304 THR A CA 1
ATOM 2382 C C . THR A 1 304 ? 61.219 -16.328 -5.659 1.00 47.88 304 THR A C 1
ATOM 2384 O O . THR A 1 304 ? 61.482 -15.160 -5.949 1.00 47.88 304 THR A O 1
ATOM 2387 N N . VAL A 1 305 ? 60.174 -16.651 -4.888 1.00 49.22 305 VAL A N 1
ATOM 2388 C CA . VAL A 1 305 ? 59.175 -15.679 -4.407 1.00 49.22 305 VAL A CA 1
ATOM 2389 C C . VAL A 1 305 ? 58.794 -15.951 -2.953 1.00 49.22 305 VAL A C 1
ATOM 2391 O O . VAL A 1 305 ? 58.420 -17.068 -2.611 1.00 49.22 305 VAL A O 1
ATOM 2394 N N . SER A 1 306 ? 58.798 -14.909 -2.121 1.00 54.06 306 SER A N 1
ATOM 2395 C CA . SER A 1 306 ? 58.108 -14.870 -0.826 1.00 54.06 306 SER A CA 1
ATOM 2396 C C . SER A 1 306 ? 56.985 -13.826 -0.823 1.00 54.06 306 SER A C 1
ATOM 2398 O O . SER A 1 306 ? 57.124 -12.724 -1.366 1.00 54.06 306 SER A O 1
ATOM 2400 N N . ALA A 1 307 ? 55.842 -14.175 -0.246 1.00 53.56 307 ALA A N 1
ATOM 2401 C CA . ALA A 1 307 ? 54.690 -13.299 -0.135 1.00 53.56 307 ALA A CA 1
ATOM 2402 C C . ALA A 1 307 ? 53.955 -13.551 1.183 1.00 53.56 307 ALA A C 1
ATOM 2404 O O . ALA A 1 307 ? 53.718 -14.697 1.551 1.00 53.56 307 ALA A O 1
ATOM 2405 N N . GLU A 1 308 ? 53.583 -12.482 1.876 1.00 57.34 308 GLU A N 1
ATOM 2406 C CA . GLU A 1 308 ? 52.801 -12.494 3.104 1.00 57.34 308 GLU A CA 1
ATOM 2407 C C . GLU A 1 308 ? 51.681 -11.451 3.009 1.00 57.34 308 GLU A C 1
ATOM 2409 O O . GLU A 1 308 ? 51.933 -10.274 2.789 1.00 57.34 308 GLU A O 1
ATOM 2414 N N . ALA A 1 309 ? 50.428 -11.845 3.192 1.00 52.62 309 ALA A N 1
ATOM 2415 C CA . ALA A 1 309 ? 49.297 -10.927 3.266 1.00 52.62 309 ALA A CA 1
ATOM 2416 C C . ALA A 1 309 ? 48.522 -11.183 4.553 1.00 52.62 309 ALA A C 1
ATOM 2418 O O . ALA A 1 309 ? 48.284 -12.326 4.913 1.00 52.62 309 ALA A O 1
ATOM 2419 N N . ASN A 1 310 ? 48.109 -10.134 5.252 1.00 58.25 310 ASN A N 1
ATOM 2420 C CA . ASN A 1 310 ? 47.209 -10.238 6.387 1.00 58.25 310 ASN A CA 1
ATOM 2421 C C . ASN A 1 310 ? 46.032 -9.286 6.190 1.00 58.25 310 ASN A C 1
ATOM 2423 O O . ASN A 1 310 ? 46.155 -8.070 6.376 1.00 58.25 310 ASN A O 1
ATOM 2427 N N . VAL A 1 311 ? 44.899 -9.856 5.788 1.00 53.78 311 VAL A N 1
ATOM 2428 C CA . VAL A 1 311 ? 43.632 -9.141 5.635 1.00 53.78 311 VAL A CA 1
ATOM 2429 C C . VAL A 1 311 ? 42.827 -9.315 6.913 1.00 53.78 311 VAL A C 1
ATOM 2431 O O . VAL A 1 311 ? 42.483 -10.436 7.280 1.00 53.78 311 VAL A O 1
ATOM 2434 N N . THR A 1 312 ? 42.508 -8.206 7.572 1.00 56.53 312 THR A N 1
ATOM 2435 C CA . THR A 1 312 ? 41.612 -8.168 8.725 1.00 56.53 312 THR A CA 1
ATOM 2436 C C . THR A 1 312 ? 40.320 -7.452 8.347 1.00 56.53 312 THR A C 1
ATOM 2438 O O . THR A 1 312 ? 40.340 -6.256 8.070 1.00 56.53 312 THR A O 1
ATOM 2441 N N . ALA A 1 313 ? 39.187 -8.145 8.345 1.00 54.56 313 ALA A N 1
ATOM 2442 C CA . ALA A 1 313 ? 37.874 -7.563 8.080 1.00 54.56 313 ALA A CA 1
ATOM 2443 C C . ALA A 1 313 ? 36.951 -7.802 9.275 1.00 54.56 313 ALA A C 1
ATOM 2445 O O . ALA A 1 313 ? 36.707 -8.948 9.625 1.00 54.56 313 ALA A O 1
ATOM 2446 N N . ARG A 1 314 ? 36.396 -6.760 9.895 1.00 62.94 314 ARG A N 1
ATOM 2447 C CA . ARG A 1 314 ? 35.277 -6.923 10.830 1.00 62.94 314 ARG A CA 1
ATOM 2448 C C . ARG A 1 314 ? 33.974 -6.719 10.077 1.00 62.94 314 ARG A C 1
ATOM 2450 O O . ARG A 1 314 ? 33.741 -5.631 9.557 1.00 62.94 314 ARG A O 1
ATOM 2457 N N . VAL A 1 315 ? 33.138 -7.750 10.021 1.00 55.03 315 VAL A N 1
ATOM 2458 C CA . VAL A 1 315 ? 31.843 -7.695 9.332 1.00 55.03 315 VAL A CA 1
ATOM 2459 C C . VAL A 1 315 ? 30.735 -7.782 10.367 1.00 55.03 315 VAL A C 1
ATOM 2461 O O . VAL A 1 315 ? 30.720 -8.699 11.185 1.00 55.03 315 VAL A O 1
ATOM 2464 N N . MET A 1 316 ? 29.808 -6.832 10.305 1.00 58.22 316 MET A N 1
ATOM 2465 C CA . MET A 1 316 ? 28.524 -6.904 10.989 1.00 58.22 316 MET A CA 1
ATOM 2466 C C . MET A 1 316 ? 27.421 -7.051 9.944 1.00 58.22 316 MET A C 1
ATOM 2468 O O . MET A 1 316 ? 27.391 -6.279 8.986 1.00 58.22 316 MET A O 1
ATOM 2472 N N . LEU A 1 317 ? 26.542 -8.036 10.106 1.00 54.81 317 LEU A N 1
ATOM 2473 C CA . LEU A 1 317 ? 25.408 -8.285 9.220 1.00 54.81 317 LEU A CA 1
ATOM 2474 C C . LEU A 1 317 ? 24.145 -8.514 10.046 1.00 54.81 317 LEU A C 1
ATOM 2476 O O . LEU A 1 317 ? 24.040 -9.521 10.747 1.00 54.81 317 LEU A O 1
ATOM 2480 N N . ASP A 1 318 ? 23.171 -7.630 9.866 1.00 58.75 318 ASP A N 1
ATOM 2481 C CA . ASP A 1 318 ? 21.843 -7.727 10.454 1.00 58.75 318 ASP A CA 1
ATOM 2482 C C . ASP A 1 318 ? 20.803 -8.001 9.362 1.00 58.75 318 ASP A C 1
ATOM 2484 O O . ASP A 1 318 ? 20.785 -7.344 8.317 1.00 58.75 318 ASP A O 1
ATOM 2488 N N . VAL A 1 319 ? 19.895 -8.951 9.599 1.00 50.66 319 VAL A N 1
ATOM 2489 C CA . VAL A 1 319 ? 18.749 -9.197 8.705 1.00 50.66 319 VAL A CA 1
ATOM 2490 C C . VAL A 1 319 ? 17.422 -9.062 9.434 1.00 50.66 319 VAL A C 1
ATOM 2492 O O . VAL A 1 319 ? 17.284 -9.432 10.597 1.00 50.66 319 VAL A O 1
ATOM 2495 N N . SER A 1 320 ? 16.417 -8.559 8.730 1.00 61.00 320 SER A N 1
ATOM 2496 C CA . SER A 1 320 ? 15.030 -8.480 9.189 1.00 61.00 320 SER A CA 1
ATOM 2497 C C . SER A 1 320 ? 14.067 -8.729 8.033 1.00 61.00 320 SER A C 1
ATOM 2499 O O . SER A 1 320 ? 14.461 -8.703 6.866 1.00 61.00 320 SER A O 1
ATOM 2501 N N . GLY A 1 321 ? 12.799 -8.977 8.324 1.00 55.91 321 GLY A N 1
ATOM 2502 C CA . GLY A 1 321 ? 11.784 -9.131 7.296 1.00 55.91 321 GLY A CA 1
ATOM 2503 C C . GLY A 1 321 ? 10.374 -9.173 7.849 1.00 55.91 321 GLY A C 1
ATOM 2504 O O . GLY A 1 321 ? 10.156 -9.161 9.057 1.00 55.91 321 GLY A O 1
ATOM 2505 N N . TYR A 1 322 ? 9.414 -9.184 6.936 1.00 63.72 322 TYR A N 1
ATOM 2506 C CA . TYR A 1 322 ? 7.992 -9.129 7.222 1.00 63.72 322 TYR A CA 1
ATOM 2507 C C . TYR A 1 322 ? 7.224 -9.916 6.165 1.00 63.72 322 TYR A C 1
ATOM 2509 O O . TYR A 1 322 ? 7.515 -9.789 4.979 1.00 63.72 322 TYR A O 1
ATOM 2517 N N . VAL A 1 323 ? 6.208 -10.678 6.566 1.00 52.22 323 VAL A N 1
ATOM 2518 C CA . VAL A 1 323 ? 5.180 -11.241 5.683 1.00 52.22 323 VAL A CA 1
ATOM 2519 C C . VAL A 1 323 ? 3.831 -11.027 6.338 1.00 52.22 323 VAL A C 1
ATOM 2521 O O . VAL A 1 323 ? 3.594 -11.503 7.443 1.00 52.22 323 VAL A O 1
ATOM 2524 N N . GLY A 1 324 ? 2.914 -10.359 5.651 1.00 55.44 324 GLY A N 1
ATOM 2525 C CA . GLY A 1 324 ? 1.560 -10.170 6.131 1.00 55.44 324 GLY A CA 1
ATOM 2526 C C . GLY A 1 324 ? 0.528 -10.094 5.023 1.00 55.44 324 GLY A C 1
ATOM 2527 O O . GLY A 1 324 ? 0.790 -9.604 3.925 1.00 55.44 324 GLY A O 1
ATOM 2528 N N . TRP A 1 325 ? -0.682 -10.565 5.316 1.00 57.66 325 TRP A N 1
ATOM 2529 C CA . TRP A 1 325 ? -1.810 -10.422 4.405 1.00 57.66 325 TRP A CA 1
ATOM 2530 C C . TRP A 1 325 ? -3.117 -10.111 5.121 1.00 57.66 325 TRP A C 1
ATOM 2532 O O . TRP A 1 325 ? -3.337 -10.431 6.290 1.00 57.66 325 TRP A O 1
ATOM 2542 N N . VAL A 1 326 ? -4.004 -9.470 4.367 1.00 57.75 326 VAL A N 1
ATOM 2543 C CA . VAL A 1 326 ? -5.369 -9.155 4.759 1.00 57.75 326 VAL A CA 1
ATOM 2544 C C . VAL A 1 326 ? -6.285 -9.665 3.648 1.00 57.75 326 VAL A C 1
ATOM 2546 O O . VAL A 1 326 ? -6.265 -9.108 2.542 1.00 57.75 326 VAL A O 1
ATOM 2549 N N . PRO A 1 327 ? -7.068 -10.730 3.890 1.00 53.41 327 PRO A N 1
ATOM 2550 C CA . PRO A 1 327 ? -8.099 -11.135 2.948 1.00 53.41 327 PRO A CA 1
ATOM 2551 C C . PRO A 1 327 ? -9.207 -10.074 2.927 1.00 53.41 327 PRO A C 1
ATOM 2553 O O . PRO A 1 327 ? -9.551 -9.505 3.968 1.00 53.41 327 PRO A O 1
ATOM 2556 N N . THR A 1 328 ? -9.776 -9.795 1.754 1.00 49.09 328 THR A N 1
ATOM 2557 C CA . THR A 1 328 ? -11.016 -9.015 1.679 1.00 49.09 328 THR A CA 1
ATOM 2558 C C . THR A 1 328 ? -12.149 -9.837 2.265 1.00 49.09 328 THR A C 1
ATOM 2560 O O . THR A 1 328 ? -12.381 -10.996 1.927 1.00 49.09 328 THR A O 1
ATOM 2563 N N . PHE A 1 329 ? -12.892 -9.192 3.144 1.00 47.78 329 PHE A N 1
ATOM 2564 C CA . PHE A 1 329 ? -14.143 -9.691 3.669 1.00 47.78 329 PHE A CA 1
ATOM 2565 C C . PHE A 1 329 ? -15.208 -8.638 3.347 1.00 47.78 329 PHE A C 1
ATOM 2567 O O . PHE A 1 329 ? -14.937 -7.456 3.578 1.00 47.78 329 PHE A O 1
ATOM 2574 N N . PRO A 1 330 ? -16.380 -8.997 2.791 1.00 44.62 330 PRO A N 1
ATOM 2575 C CA . PRO A 1 330 ? -16.924 -10.348 2.623 1.00 44.62 330 PRO A CA 1
ATOM 2576 C C . PRO A 1 330 ? -16.685 -11.013 1.246 1.00 44.62 330 PRO A C 1
ATOM 2578 O O . PRO A 1 330 ? -17.065 -12.157 1.080 1.00 44.62 330 PRO A O 1
ATOM 2581 N N . ASN A 1 331 ? -16.045 -10.394 0.249 1.00 44.41 331 ASN A N 1
ATOM 2582 C CA . ASN A 1 331 ? -16.019 -10.949 -1.124 1.00 44.41 331 ASN A CA 1
ATOM 2583 C C . ASN A 1 331 ? -14.715 -11.666 -1.511 1.00 44.41 331 ASN A C 1
ATOM 2585 O O . ASN A 1 331 ? -14.010 -11.256 -2.426 1.00 44.41 331 ASN A O 1
ATOM 2589 N N . TRP A 1 332 ? -14.432 -12.794 -0.871 1.00 46.78 332 TRP A N 1
ATOM 2590 C CA . TRP A 1 332 ? -13.248 -13.621 -1.130 1.00 46.78 332 TRP A CA 1
ATOM 2591 C C . TRP A 1 332 ? -13.269 -14.389 -2.469 1.00 46.78 332 TRP A C 1
ATOM 2593 O O . TRP A 1 332 ? -12.243 -14.930 -2.869 1.00 46.78 332 TRP A O 1
ATOM 2603 N N . TRP A 1 333 ? -14.366 -14.330 -3.236 1.00 41.53 333 TRP A N 1
ATOM 2604 C CA . TRP A 1 333 ? -14.369 -14.726 -4.655 1.00 41.53 333 TRP A CA 1
ATOM 2605 C C . TRP A 1 333 ? -13.757 -13.673 -5.595 1.00 41.53 333 TRP A C 1
ATOM 2607 O O . TRP A 1 333 ? -13.649 -13.919 -6.794 1.00 41.53 333 TRP A O 1
ATOM 2617 N N . ASN A 1 334 ? -13.322 -12.510 -5.084 1.00 38.69 334 ASN A N 1
ATOM 2618 C CA . ASN A 1 334 ? -12.468 -11.579 -5.821 1.00 38.69 334 ASN A CA 1
ATOM 2619 C C . ASN A 1 334 ? -11.581 -10.700 -4.914 1.00 38.69 334 ASN A C 1
ATOM 2621 O O . ASN A 1 334 ? -12.073 -9.862 -4.167 1.00 38.69 334 ASN A O 1
ATOM 2625 N N . LYS A 1 335 ? -10.265 -10.805 -5.171 1.00 49.53 335 LYS A N 1
ATOM 2626 C CA . LYS A 1 335 ? -9.138 -9.940 -4.764 1.00 49.53 335 LYS A CA 1
ATOM 2627 C C . LYS A 1 335 ? -8.815 -9.895 -3.268 1.00 49.53 335 LYS A C 1
ATOM 2629 O O . LYS A 1 335 ? -9.614 -9.418 -2.485 1.00 49.53 335 LYS A O 1
ATOM 2634 N N . LEU A 1 336 ? -7.583 -10.282 -2.918 1.00 49.75 336 LEU A N 1
ATOM 2635 C CA . LEU A 1 336 ? -6.820 -9.909 -1.709 1.00 49.75 336 LEU A CA 1
ATOM 2636 C C . LEU A 1 336 ? -7.112 -8.441 -1.286 1.00 49.75 336 LEU A C 1
ATOM 2638 O O . LEU A 1 336 ? -7.566 -7.665 -2.111 1.00 49.75 336 LEU A O 1
ATOM 2642 N N . GLN A 1 337 ? -6.935 -8.001 -0.034 1.00 59.41 337 GLN A N 1
ATOM 2643 C CA . GLN A 1 337 ? -7.052 -6.557 0.302 1.00 59.41 337 GLN A CA 1
ATOM 2644 C C . GLN A 1 337 ? -5.677 -5.906 0.365 1.00 59.41 337 GLN A C 1
ATOM 2646 O O . GLN A 1 337 ? -5.448 -4.815 -0.167 1.00 59.41 337 GLN A O 1
ATOM 2651 N N . ARG A 1 338 ? -4.763 -6.614 1.022 1.00 59.69 338 ARG A N 1
ATOM 2652 C CA . ARG A 1 338 ? -3.363 -6.254 1.132 1.00 59.69 338 ARG A CA 1
ATOM 2653 C C . ARG A 1 338 ? -2.541 -7.522 1.280 1.00 59.69 338 ARG A C 1
ATOM 2655 O O . ARG A 1 338 ? -2.927 -8.419 2.022 1.00 59.69 338 ARG A O 1
ATOM 2662 N N . PHE A 1 339 ? -1.412 -7.575 0.605 1.00 55.00 339 PHE A N 1
ATOM 2663 C CA . PHE A 1 339 ? -0.330 -8.502 0.901 1.00 55.00 339 PHE A CA 1
ATOM 2664 C C . PHE A 1 339 ? 0.952 -7.701 0.919 1.00 55.00 339 PHE A C 1
ATOM 2666 O O . PHE A 1 339 ? 1.092 -6.750 0.156 1.00 55.00 339 PHE A O 1
ATOM 2673 N N . GLU A 1 340 ? 1.864 -8.057 1.797 1.00 57.97 340 GLU A N 1
ATOM 2674 C CA . GLU A 1 340 ? 3.167 -7.433 1.881 1.00 57.97 340 GLU A CA 1
ATOM 2675 C C . GLU A 1 340 ? 4.157 -8.467 2.389 1.00 57.97 340 GLU A C 1
ATOM 2677 O O . GLU A 1 340 ? 3.924 -9.099 3.412 1.00 57.97 340 GLU A O 1
ATOM 2682 N N . ALA A 1 341 ? 5.245 -8.650 1.657 1.00 49.78 341 ALA A N 1
ATOM 2683 C CA . ALA A 1 341 ? 6.341 -9.521 2.031 1.00 49.78 341 ALA A CA 1
ATOM 2684 C C . ALA A 1 341 ? 7.656 -8.838 1.659 1.00 49.78 341 ALA A C 1
ATOM 2686 O O . ALA A 1 341 ? 7.874 -8.548 0.484 1.00 49.78 341 ALA A O 1
ATOM 2687 N N . TRP A 1 342 ? 8.526 -8.563 2.626 1.00 58.41 342 TRP A N 1
ATOM 2688 C CA . TRP A 1 342 ? 9.823 -7.933 2.383 1.00 58.41 342 TRP A CA 1
ATOM 2689 C C . TRP A 1 342 ? 10.906 -8.448 3.324 1.00 58.41 342 TRP A C 1
ATOM 2691 O O . TRP A 1 342 ? 10.630 -8.986 4.391 1.00 58.41 342 TRP A O 1
ATOM 2701 N N . THR A 1 343 ? 12.155 -8.244 2.923 1.00 47.22 343 THR A N 1
ATOM 2702 C CA . THR A 1 343 ? 13.363 -8.530 3.700 1.00 47.22 343 THR A CA 1
ATOM 2703 C C . THR A 1 343 ? 14.294 -7.333 3.642 1.00 47.22 343 THR A C 1
ATOM 2705 O O . THR A 1 343 ? 14.456 -6.739 2.576 1.00 47.22 343 THR A O 1
ATOM 2708 N N . LYS A 1 344 ? 14.924 -6.989 4.763 1.00 56.69 344 LYS A N 1
ATOM 2709 C CA . LYS A 1 344 ? 15.958 -5.964 4.861 1.00 56.69 344 LYS A CA 1
ATOM 2710 C C . LYS A 1 344 ? 17.259 -6.594 5.353 1.00 56.69 344 LYS A C 1
ATOM 2712 O O . LYS A 1 344 ? 17.275 -7.198 6.421 1.00 56.69 344 LYS A O 1
ATOM 2717 N N . ALA A 1 345 ? 18.330 -6.417 4.590 1.00 51.09 345 ALA A N 1
ATOM 2718 C CA . ALA A 1 345 ? 19.689 -6.783 4.970 1.00 51.09 345 ALA A CA 1
ATOM 2719 C C . ALA A 1 345 ? 20.514 -5.513 5.193 1.00 51.09 345 ALA A C 1
ATOM 2721 O O . ALA A 1 345 ? 20.436 -4.574 4.399 1.00 51.09 345 ALA A O 1
ATOM 2722 N N . GLU A 1 346 ? 21.291 -5.481 6.266 1.00 55.50 346 GLU A N 1
ATOM 2723 C CA . GLU A 1 346 ? 22.143 -4.362 6.653 1.00 55.50 346 GLU A CA 1
ATOM 2724 C C . GLU A 1 346 ? 23.539 -4.880 6.973 1.00 55.50 346 GLU A C 1
ATOM 2726 O O . GLU A 1 346 ? 23.701 -5.758 7.812 1.00 55.50 346 GLU A O 1
ATOM 2731 N N . VAL A 1 347 ? 24.547 -4.359 6.276 1.00 53.19 347 VAL A N 1
ATOM 2732 C CA . VAL A 1 347 ? 25.938 -4.776 6.423 1.00 53.19 347 VAL A CA 1
ATOM 2733 C C . VAL A 1 347 ? 26.819 -3.593 6.794 1.00 53.19 347 VAL A C 1
ATOM 2735 O O . VAL A 1 347 ? 26.659 -2.474 6.296 1.00 53.19 347 VAL A O 1
ATOM 2738 N N . ARG A 1 348 ? 27.819 -3.868 7.622 1.00 60.31 348 ARG A N 1
ATOM 2739 C CA . ARG A 1 348 ? 28.937 -2.975 7.898 1.00 60.31 348 ARG A CA 1
ATOM 2740 C C . ARG A 1 348 ? 30.236 -3.758 7.816 1.00 60.31 348 ARG A C 1
ATOM 2742 O O . ARG A 1 348 ? 30.343 -4.832 8.397 1.00 60.31 348 ARG A O 1
ATOM 2749 N N . VAL A 1 349 ? 31.221 -3.206 7.121 1.00 55.94 349 VAL A N 1
ATOM 2750 C CA . VAL A 1 349 ? 32.544 -3.802 6.946 1.00 55.94 349 VAL A CA 1
ATOM 2751 C C . VAL A 1 349 ? 33.604 -2.788 7.354 1.00 55.94 349 VAL A C 1
ATOM 2753 O O . VAL A 1 349 ? 33.694 -1.717 6.757 1.00 55.94 349 VAL A O 1
ATOM 2756 N N . ASP A 1 350 ? 34.424 -3.150 8.334 1.00 59.56 350 ASP A N 1
ATOM 2757 C CA . ASP A 1 350 ? 35.674 -2.461 8.654 1.00 59.56 350 ASP A CA 1
ATOM 2758 C C . ASP A 1 350 ? 36.825 -3.300 8.083 1.00 59.56 350 ASP A C 1
ATOM 2760 O O . ASP A 1 350 ? 37.080 -4.401 8.565 1.00 59.56 350 ASP A O 1
ATOM 2764 N N . LEU A 1 351 ? 37.514 -2.812 7.054 1.00 54.78 351 LEU A N 1
ATOM 2765 C CA . LEU A 1 351 ? 38.563 -3.544 6.343 1.00 54.78 351 LEU A CA 1
ATOM 2766 C C . LEU A 1 351 ? 39.946 -2.964 6.652 1.00 54.78 351 LEU A C 1
ATOM 2768 O O . LEU A 1 351 ? 40.152 -1.756 6.567 1.00 54.78 351 LEU A O 1
ATOM 2772 N N . THR A 1 352 ? 40.904 -3.835 6.958 1.00 57.97 352 THR A N 1
ATOM 2773 C CA . THR A 1 352 ? 42.340 -3.559 7.077 1.00 57.97 352 THR A CA 1
ATOM 2774 C C . THR A 1 352 ? 43.101 -4.559 6.210 1.00 57.97 352 THR A C 1
ATOM 2776 O O . THR A 1 352 ? 42.949 -5.762 6.380 1.00 57.97 352 THR A O 1
ATOM 2779 N N . VAL A 1 353 ? 43.930 -4.090 5.284 1.00 54.19 353 VAL A N 1
ATOM 2780 C CA . VAL A 1 353 ? 44.711 -4.945 4.378 1.00 54.19 353 VAL A CA 1
ATOM 2781 C C . VAL A 1 353 ? 46.187 -4.661 4.597 1.00 54.19 353 VAL A C 1
ATOM 2783 O O . VAL A 1 353 ? 46.594 -3.518 4.426 1.00 54.19 353 VAL A O 1
ATOM 2786 N N . ASN A 1 354 ? 46.968 -5.682 4.957 1.00 57.41 354 ASN A N 1
ATOM 2787 C CA . ASN A 1 354 ? 48.431 -5.636 5.002 1.00 57.41 354 ASN A CA 1
ATOM 2788 C C . ASN A 1 354 ? 48.972 -6.599 3.938 1.00 57.41 354 ASN A C 1
ATOM 2790 O O . ASN A 1 354 ? 48.600 -7.767 3.962 1.00 57.41 354 ASN A O 1
ATOM 2794 N N . VAL A 1 355 ? 49.815 -6.157 3.006 1.00 53.16 355 VAL A N 1
ATOM 2795 C CA . VAL A 1 355 ? 50.325 -7.023 1.923 1.00 53.16 355 VAL A CA 1
ATOM 2796 C C . VAL A 1 355 ? 51.813 -6.798 1.714 1.00 53.16 355 VAL A C 1
ATOM 2798 O O . VAL A 1 355 ? 52.222 -5.663 1.506 1.00 53.16 355 VAL A O 1
ATOM 2801 N N . SER A 1 356 ? 52.580 -7.886 1.712 1.00 56.88 356 SER A N 1
ATOM 2802 C CA . SER A 1 356 ? 54.007 -7.996 1.420 1.00 56.88 356 SER A CA 1
ATOM 2803 C C . SER A 1 356 ? 54.220 -9.015 0.296 1.00 56.88 356 SER A C 1
ATOM 2805 O O . SER A 1 356 ? 53.857 -10.175 0.446 1.00 56.88 356 SER A O 1
ATOM 2807 N N . VAL A 1 357 ? 54.755 -8.624 -0.859 1.00 55.53 357 VAL A N 1
ATOM 2808 C CA . VAL A 1 357 ? 54.944 -9.526 -2.015 1.00 55.53 357 VAL A CA 1
ATOM 2809 C C . VAL A 1 357 ? 56.255 -9.200 -2.720 1.00 55.53 357 VAL A C 1
ATOM 2811 O O . VAL A 1 357 ? 56.585 -8.029 -2.886 1.00 55.53 357 VAL A O 1
ATOM 2814 N N . SER A 1 358 ? 56.995 -10.224 -3.162 1.00 52.41 358 SER A N 1
ATOM 2815 C CA . SER A 1 358 ? 58.291 -10.069 -3.843 1.00 52.41 358 SER A CA 1
ATOM 2816 C C . SER A 1 358 ? 58.307 -10.386 -5.357 1.00 52.41 358 SER A C 1
ATOM 2818 O O . SER A 1 358 ? 59.359 -10.184 -5.971 1.00 52.41 358 SER A O 1
ATOM 2820 N N . ALA A 1 359 ? 57.191 -10.807 -5.988 1.00 55.94 359 ALA A N 1
ATOM 2821 C CA . ALA A 1 359 ? 57.057 -11.008 -7.453 1.00 55.94 359 ALA A CA 1
ATOM 2822 C C . ALA A 1 359 ? 55.584 -11.116 -7.963 1.00 55.94 359 ALA A C 1
ATOM 2824 O O . ALA A 1 359 ? 54.656 -11.103 -7.160 1.00 55.94 359 ALA A O 1
ATOM 2825 N N . GLN A 1 360 ? 55.374 -11.242 -9.292 1.00 57.47 360 GLN A N 1
ATOM 2826 C CA . GLN A 1 360 ? 54.053 -11.297 -9.972 1.00 57.47 360 GLN A CA 1
ATOM 2827 C C . GLN A 1 360 ? 53.162 -12.480 -9.526 1.00 57.47 360 GLN A C 1
ATOM 2829 O O . GLN A 1 360 ? 53.638 -13.615 -9.457 1.00 57.47 360 GLN A O 1
ATOM 2834 N N . LEU A 1 361 ? 51.865 -12.232 -9.282 1.00 58.56 361 LEU A N 1
ATOM 2835 C CA . LEU A 1 361 ? 50.898 -13.234 -8.805 1.00 58.56 361 LEU A CA 1
ATOM 2836 C C . LEU A 1 361 ? 49.444 -12.890 -9.205 1.00 58.56 361 LEU A C 1
ATOM 2838 O O . LEU A 1 361 ? 48.951 -11.821 -8.861 1.00 58.56 361 LEU A O 1
ATOM 2842 N N . GLU A 1 362 ? 48.727 -13.833 -9.827 1.00 56.62 362 GLU A N 1
ATOM 2843 C CA . GLU A 1 362 ? 47.280 -13.751 -10.112 1.00 56.62 362 GLU A CA 1
ATOM 2844 C C . GLU A 1 362 ? 46.555 -14.957 -9.487 1.00 56.62 362 GLU A C 1
ATOM 2846 O O . GLU A 1 362 ? 46.899 -16.111 -9.775 1.00 56.62 362 GLU A O 1
ATOM 2851 N N . LYS A 1 363 ? 45.593 -14.720 -8.578 1.00 54.88 363 LYS A N 1
ATOM 2852 C CA . LYS A 1 363 ? 44.871 -15.799 -7.880 1.00 54.88 363 LYS A CA 1
ATOM 2853 C C . LYS A 1 363 ? 43.547 -15.345 -7.245 1.00 54.88 363 LYS A C 1
ATOM 2855 O O . LYS A 1 363 ? 43.479 -14.294 -6.615 1.00 54.88 363 LYS A O 1
ATOM 2860 N N . THR A 1 364 ? 42.531 -16.205 -7.326 1.00 54.41 364 THR A N 1
ATOM 2861 C CA . THR A 1 364 ? 41.243 -16.079 -6.616 1.00 54.41 364 THR A CA 1
ATOM 2862 C C . THR A 1 364 ? 41.208 -17.010 -5.407 1.00 54.41 364 THR A C 1
ATOM 2864 O O . THR A 1 364 ? 41.653 -18.160 -5.487 1.00 54.41 364 THR A O 1
ATOM 2867 N N . PHE A 1 365 ? 40.658 -16.529 -4.293 1.00 56.78 365 PHE A N 1
ATOM 2868 C CA . PHE A 1 365 ? 40.516 -17.278 -3.048 1.00 56.78 365 PHE A CA 1
ATOM 2869 C C . PHE A 1 365 ? 39.056 -17.319 -2.582 1.00 56.78 365 PHE A C 1
ATOM 2871 O O . PHE A 1 365 ? 38.436 -16.276 -2.374 1.00 56.78 365 PHE A O 1
ATOM 2878 N N . ASP A 1 366 ? 38.546 -18.523 -2.316 1.00 53.47 366 ASP A N 1
ATOM 2879 C CA . ASP A 1 366 ? 37.326 -18.730 -1.531 1.00 53.47 366 ASP A CA 1
ATOM 2880 C C . ASP A 1 366 ? 37.704 -18.705 -0.044 1.00 53.47 366 ASP A C 1
ATOM 2882 O O . ASP A 1 366 ? 38.237 -19.677 0.494 1.00 53.47 366 ASP A O 1
ATOM 2886 N N . LEU A 1 367 ? 37.494 -17.569 0.624 1.00 49.69 367 LEU A N 1
ATOM 2887 C CA . LEU A 1 367 ? 38.012 -17.344 1.977 1.00 49.69 367 LEU A CA 1
ATOM 2888 C C . LEU A 1 367 ? 37.251 -18.152 3.035 1.00 49.69 367 LEU A C 1
ATOM 2890 O O . LEU A 1 367 ? 37.861 -18.682 3.965 1.00 49.69 367 LEU A O 1
ATOM 2894 N N . LYS A 1 368 ? 35.919 -18.244 2.913 1.00 48.91 368 LYS A N 1
ATOM 2895 C CA . LYS A 1 368 ? 35.065 -19.077 3.777 1.00 48.91 368 LYS A CA 1
ATOM 2896 C C . LYS A 1 368 ? 33.642 -19.166 3.221 1.00 48.91 368 LYS A C 1
ATOM 2898 O O . LYS A 1 368 ? 33.058 -18.150 2.847 1.00 48.91 368 LYS A O 1
ATOM 2903 N N . SER A 1 369 ? 33.059 -20.363 3.256 1.00 50.81 369 SER A N 1
ATOM 2904 C CA . SER A 1 369 ? 31.606 -20.558 3.222 1.00 50.81 369 SER A CA 1
ATOM 2905 C C . SER A 1 369 ? 31.131 -20.712 4.663 1.00 50.81 369 SER A C 1
ATOM 2907 O O . SER A 1 369 ? 31.693 -21.500 5.429 1.00 50.81 369 SER A O 1
ATOM 2909 N N . PHE A 1 370 ? 30.160 -19.899 5.066 1.00 50.72 370 PHE A N 1
ATOM 2910 C CA . PHE A 1 370 ? 29.550 -20.031 6.382 1.00 50.72 370 PHE A CA 1
ATOM 2911 C C . PHE A 1 370 ? 28.566 -21.200 6.360 1.00 50.72 370 PHE A C 1
ATOM 2913 O O . PHE A 1 370 ? 27.966 -21.483 5.323 1.00 50.72 370 PHE A O 1
ATOM 2920 N N . ASN A 1 371 ? 28.399 -21.879 7.500 1.00 50.34 371 ASN A N 1
ATOM 2921 C CA . ASN A 1 371 ? 27.341 -22.878 7.615 1.00 50.34 371 ASN A CA 1
ATOM 2922 C C . ASN A 1 371 ? 26.013 -22.197 7.261 1.00 50.34 371 ASN A C 1
ATOM 2924 O O . ASN A 1 371 ? 25.744 -21.129 7.822 1.00 50.34 371 ASN A O 1
ATOM 2928 N N . PRO A 1 372 ? 25.209 -22.783 6.358 1.00 54.31 372 PRO A N 1
ATOM 2929 C CA . PRO A 1 372 ? 23.917 -22.226 6.018 1.00 54.31 372 PRO A CA 1
ATOM 2930 C C . PRO A 1 372 ? 23.124 -22.007 7.303 1.00 54.31 372 PRO A C 1
ATOM 2932 O O . PRO A 1 372 ? 23.011 -22.909 8.140 1.00 54.31 372 PRO A O 1
ATOM 2935 N N . ILE A 1 373 ? 22.613 -20.796 7.495 1.00 52.62 373 ILE A N 1
ATOM 2936 C CA . ILE A 1 373 ? 21.731 -20.524 8.623 1.00 52.62 373 ILE A CA 1
ATOM 2937 C C . ILE A 1 373 ? 20.357 -21.001 8.190 1.00 52.62 373 ILE A C 1
ATOM 2939 O O . ILE A 1 373 ? 19.687 -20.357 7.382 1.00 52.62 373 ILE A O 1
ATOM 2943 N N . HIS A 1 374 ? 19.976 -22.165 8.704 1.00 57.06 374 HIS A N 1
ATOM 2944 C CA . HIS A 1 374 ? 18.634 -22.696 8.563 1.00 57.06 374 HIS A CA 1
ATOM 2945 C C . HIS A 1 374 ? 17.766 -22.077 9.648 1.00 57.06 374 HIS A C 1
ATOM 2947 O O . HIS A 1 374 ? 17.961 -22.329 10.838 1.00 57.06 374 HIS A O 1
ATOM 2953 N N . HIS A 1 375 ? 16.805 -21.265 9.233 1.00 52.12 375 HIS A N 1
ATOM 2954 C CA . HIS A 1 375 ? 15.739 -20.812 10.100 1.00 52.12 375 HIS A CA 1
ATOM 2955 C C . HIS A 1 375 ? 14.432 -21.457 9.626 1.00 52.12 375 HIS A C 1
ATOM 2957 O O . HIS A 1 375 ? 13.856 -21.007 8.629 1.00 52.12 375 HIS A O 1
ATOM 2963 N N . PRO A 1 376 ? 13.990 -22.556 10.267 1.00 53.66 376 PRO A N 1
ATOM 2964 C CA . PRO A 1 376 ? 12.678 -23.112 9.993 1.00 53.66 376 PRO A CA 1
ATOM 2965 C C . PRO A 1 376 ? 11.638 -22.107 10.487 1.00 53.66 376 PRO A C 1
ATOM 2967 O O . PRO A 1 376 ? 11.552 -21.817 11.676 1.00 53.66 376 PRO A O 1
ATOM 2970 N N . LEU A 1 377 ? 10.879 -21.536 9.563 1.00 53.03 377 LEU A N 1
ATOM 2971 C CA . LEU A 1 377 ? 9.717 -20.727 9.883 1.00 53.03 377 LEU A CA 1
ATOM 2972 C C . LEU A 1 377 ? 8.522 -21.645 10.005 1.00 53.03 377 LEU A C 1
ATOM 2974 O O . LEU A 1 377 ? 8.243 -22.430 9.099 1.00 53.03 377 LEU A O 1
ATOM 2978 N N . VAL A 1 378 ? 7.773 -21.487 11.082 1.00 52.34 378 VAL A N 1
ATOM 2979 C CA . VAL A 1 378 ? 6.539 -22.225 11.283 1.00 52.34 378 VAL A CA 1
ATOM 2980 C C . VAL A 1 378 ? 5.366 -21.256 11.270 1.00 52.34 378 VAL A C 1
ATOM 2982 O O . VAL A 1 378 ? 5.217 -20.408 12.147 1.00 52.34 378 VAL A O 1
ATOM 2985 N N . LEU A 1 379 ? 4.489 -21.393 10.276 1.00 52.94 379 LEU A N 1
ATOM 2986 C CA . LEU A 1 379 ? 3.208 -20.692 10.254 1.00 52.94 379 LEU A CA 1
ATOM 2987 C C . LEU A 1 379 ? 2.118 -21.624 10.787 1.00 52.94 379 LEU A C 1
ATOM 2989 O O . LEU A 1 379 ? 1.904 -22.710 10.247 1.00 52.94 379 LEU A O 1
ATOM 2993 N N . TRP A 1 380 ? 1.399 -21.173 11.816 1.00 54.16 380 TRP A N 1
ATOM 2994 C CA . TRP A 1 380 ? 0.257 -21.891 12.381 1.00 54.16 380 TRP A CA 1
ATOM 2995 C C . TRP A 1 380 ? -1.066 -21.341 11.835 1.00 54.16 380 TRP A C 1
ATOM 2997 O O . TRP A 1 380 ? -1.411 -20.175 12.047 1.00 54.16 380 TRP A O 1
ATOM 3007 N N . VAL A 1 381 ? -1.839 -22.189 11.157 1.00 51.78 381 VAL A N 1
ATOM 3008 C CA . VAL A 1 381 ? -3.211 -21.898 10.720 1.00 51.78 381 VAL A CA 1
ATOM 3009 C C . VAL A 1 381 ? -4.174 -22.786 11.503 1.00 51.78 381 VAL A C 1
ATOM 3011 O O . VAL A 1 381 ? -4.446 -23.934 11.147 1.00 51.78 381 VAL A O 1
ATOM 3014 N N . GLY A 1 382 ? -4.669 -22.259 12.624 1.00 55.81 382 GLY A N 1
ATOM 3015 C CA . GLY A 1 382 ? -5.366 -23.070 13.620 1.00 55.81 382 GLY A CA 1
ATOM 3016 C C . GLY A 1 382 ? -4.417 -24.137 14.165 1.00 55.81 382 GLY A C 1
ATOM 3017 O O . GLY A 1 382 ? -3.398 -23.811 14.762 1.00 55.81 382 GLY A O 1
ATOM 3018 N N . TRP A 1 383 ? -4.731 -25.404 13.904 1.00 53.44 383 TRP A N 1
ATOM 3019 C CA . TRP A 1 383 ? -3.898 -26.540 14.297 1.00 53.44 383 TRP A CA 1
ATOM 3020 C C . TRP A 1 383 ? -2.882 -26.942 13.221 1.00 53.44 383 TRP A C 1
ATOM 3022 O O . TRP A 1 383 ? -2.140 -27.882 13.446 1.00 53.44 383 TRP A O 1
ATOM 3032 N N . PHE A 1 384 ? -2.856 -26.318 12.041 1.00 50.94 384 PHE A N 1
ATOM 3033 C CA . PHE A 1 384 ? -1.996 -26.752 10.934 1.00 50.94 384 PHE A CA 1
ATOM 3034 C C . PHE A 1 384 ? -0.682 -25.986 10.886 1.00 50.94 384 PHE A C 1
ATOM 3036 O O . PHE A 1 384 ? -0.677 -24.765 11.015 1.00 50.94 384 PHE A O 1
ATOM 3043 N N . HIS A 1 385 ? 0.402 -26.715 10.641 1.00 56.22 385 HIS A N 1
ATOM 3044 C CA . HIS A 1 385 ? 1.765 -26.206 10.546 1.00 56.22 385 HIS A CA 1
ATOM 3045 C C . HIS A 1 385 ? 2.221 -26.118 9.082 1.00 56.22 385 HIS A C 1
ATOM 3047 O O . HIS A 1 385 ? 2.188 -27.112 8.347 1.00 56.22 385 HIS A O 1
ATOM 3053 N N . VAL A 1 386 ? 2.700 -24.945 8.666 1.00 55.59 386 VAL A N 1
ATOM 3054 C CA . VAL A 1 386 ? 3.392 -24.738 7.386 1.00 55.59 386 VAL A CA 1
ATOM 3055 C C . VAL A 1 386 ? 4.848 -24.396 7.666 1.00 55.59 386 VAL A C 1
ATOM 3057 O O . VAL A 1 386 ? 5.125 -23.372 8.287 1.00 55.59 386 VAL A O 1
ATOM 3060 N N . GLU A 1 387 ? 5.759 -25.245 7.189 1.00 55.91 387 GLU A N 1
ATOM 3061 C CA . GLU A 1 387 ? 7.202 -25.040 7.322 1.00 55.91 387 GLU A CA 1
ATOM 3062 C C . GLU A 1 387 ? 7.723 -24.235 6.131 1.00 55.91 387 GLU A C 1
ATOM 3064 O O . GLU A 1 387 ? 7.584 -24.646 4.974 1.00 55.91 387 GLU A O 1
ATOM 3069 N N . VAL A 1 388 ? 8.346 -23.096 6.403 1.00 55.69 388 VAL A N 1
ATOM 3070 C CA . VAL A 1 388 ? 9.098 -22.328 5.416 1.00 55.69 388 VAL A CA 1
ATOM 3071 C C . VAL A 1 388 ? 10.536 -22.272 5.887 1.00 55.69 388 VAL A C 1
ATOM 3073 O O . VAL A 1 388 ? 10.880 -21.569 6.819 1.00 55.69 388 VAL A O 1
ATOM 3076 N N . SER A 1 389 ? 11.402 -23.027 5.249 1.00 60.31 389 SER A N 1
ATOM 3077 C CA . SER A 1 389 ? 12.812 -23.088 5.579 1.00 60.31 389 SER A CA 1
ATOM 3078 C C . SER A 1 389 ? 13.513 -21.933 4.889 1.00 60.31 389 SER A C 1
ATOM 3080 O O . SER A 1 389 ? 13.708 -21.928 3.669 1.00 60.31 389 SER A O 1
ATOM 3082 N N . VAL A 1 390 ? 13.870 -20.928 5.678 1.00 56.88 390 VAL A N 1
ATOM 3083 C CA . VAL A 1 390 ? 14.720 -19.841 5.216 1.00 56.88 390 VAL A CA 1
ATOM 3084 C C . VAL A 1 390 ? 16.156 -20.286 5.405 1.00 56.88 390 VAL A C 1
ATOM 3086 O O . VAL A 1 390 ? 16.608 -20.509 6.524 1.00 56.88 390 VAL A O 1
ATOM 3089 N N . CYS A 1 391 ? 16.858 -20.468 4.298 1.00 60.34 391 CYS A N 1
ATOM 3090 C CA . CYS A 1 391 ? 18.246 -20.884 4.285 1.00 60.34 391 CYS A CA 1
ATOM 3091 C C . CYS A 1 391 ? 19.075 -19.704 3.796 1.00 60.34 391 CYS A C 1
ATOM 3093 O O . CYS A 1 391 ? 18.928 -19.258 2.661 1.00 60.34 391 CYS A O 1
ATOM 3095 N N . TYR A 1 392 ? 19.923 -19.175 4.669 1.00 58.69 392 TYR A N 1
ATOM 3096 C CA . TYR A 1 392 ? 20.798 -18.065 4.331 1.00 58.69 392 TYR A CA 1
ATOM 3097 C C . TYR A 1 392 ? 22.242 -18.536 4.204 1.00 58.69 392 TYR A C 1
ATOM 3099 O O . TYR A 1 392 ? 22.818 -19.089 5.140 1.00 58.69 392 TYR A O 1
ATOM 3107 N N . ASN A 1 393 ? 22.815 -18.298 3.031 1.00 62.19 393 ASN A N 1
ATOM 3108 C CA . ASN A 1 393 ? 24.166 -18.664 2.657 1.00 62.19 393 ASN A CA 1
ATOM 3109 C C . ASN A 1 393 ? 25.003 -17.402 2.482 1.00 62.19 393 ASN A C 1
ATOM 3111 O O . ASN A 1 393 ? 24.657 -16.521 1.696 1.00 62.19 393 ASN A O 1
ATOM 3115 N N . VAL A 1 394 ? 26.132 -17.344 3.180 1.00 55.03 394 VAL A N 1
ATOM 3116 C CA . VAL A 1 394 ? 27.139 -16.302 2.976 1.00 55.03 394 VAL A CA 1
ATOM 3117 C C . VAL A 1 394 ? 28.425 -16.961 2.523 1.00 55.03 394 VAL A C 1
ATOM 3119 O O . VAL A 1 394 ? 28.846 -17.982 3.076 1.00 55.03 394 VAL A O 1
ATOM 3122 N N . SER A 1 395 ? 29.071 -16.362 1.536 1.00 59.34 395 SER A N 1
ATOM 3123 C CA . SER A 1 395 ? 30.431 -16.711 1.153 1.00 59.34 395 SER A CA 1
ATOM 3124 C C . SER A 1 395 ? 31.243 -15.447 0.923 1.00 59.34 395 SER A C 1
ATOM 3126 O O . SER A 1 395 ? 30.770 -14.502 0.293 1.00 59.34 395 SER A O 1
ATOM 3128 N N . ALA A 1 396 ? 32.465 -15.435 1.446 1.00 53.00 396 ALA A N 1
ATOM 3129 C CA . ALA A 1 396 ? 33.430 -14.374 1.195 1.00 53.00 396 ALA A CA 1
ATOM 3130 C C . ALA A 1 396 ? 34.462 -14.856 0.171 1.00 53.00 396 ALA A C 1
ATOM 3132 O O . ALA A 1 396 ? 35.022 -15.945 0.326 1.00 53.00 396 ALA A O 1
ATOM 3133 N N . GLY A 1 397 ? 34.712 -14.037 -0.845 1.00 56.75 397 GLY A N 1
ATOM 3134 C CA . GLY A 1 397 ? 35.727 -14.254 -1.869 1.00 56.75 397 GLY A CA 1
ATOM 3135 C C . GLY A 1 397 ? 36.736 -13.108 -1.899 1.00 56.75 397 GLY A C 1
ATOM 3136 O O . GLY A 1 397 ? 36.440 -11.990 -1.471 1.00 56.75 397 GLY A O 1
ATOM 3137 N N . LEU A 1 398 ? 37.939 -13.385 -2.392 1.00 55.44 398 LEU A N 1
ATOM 3138 C CA . LEU A 1 398 ? 38.978 -12.383 -2.608 1.00 55.44 398 LEU A CA 1
ATOM 3139 C C . LEU A 1 398 ? 39.715 -12.676 -3.910 1.00 55.44 398 LEU A C 1
ATOM 3141 O O . LEU A 1 398 ? 40.386 -13.702 -4.022 1.00 55.44 398 LEU A O 1
ATOM 3145 N N . ASP A 1 399 ? 39.620 -11.754 -4.862 1.00 59.44 399 ASP A N 1
ATOM 3146 C CA . ASP A 1 399 ? 40.410 -11.800 -6.091 1.00 59.44 399 ASP A CA 1
ATOM 3147 C C . ASP A 1 399 ? 41.628 -10.884 -5.948 1.00 59.44 399 ASP A C 1
ATOM 3149 O O . ASP A 1 399 ? 41.488 -9.726 -5.549 1.00 59.44 399 ASP A O 1
ATOM 3153 N N . ILE A 1 400 ? 42.825 -11.398 -6.247 1.00 56.94 400 ILE A N 1
ATOM 3154 C CA . ILE A 1 400 ? 44.077 -10.633 -6.216 1.00 56.94 400 ILE A CA 1
ATOM 3155 C C . ILE A 1 400 ? 44.802 -10.795 -7.551 1.00 56.94 400 ILE A C 1
ATOM 3157 O O . ILE A 1 400 ? 45.055 -11.915 -7.999 1.00 56.94 400 ILE A O 1
ATOM 3161 N N . ASN A 1 401 ? 45.204 -9.673 -8.140 1.00 61.69 401 ASN A N 1
ATOM 3162 C CA . ASN A 1 401 ? 46.066 -9.621 -9.314 1.00 61.69 401 ASN A CA 1
ATOM 3163 C C . ASN A 1 401 ? 47.190 -8.592 -9.082 1.00 61.69 401 ASN A C 1
ATOM 3165 O O . ASN A 1 401 ? 46.902 -7.415 -8.889 1.00 61.69 401 ASN A O 1
ATOM 3169 N N . ILE A 1 402 ? 48.457 -9.017 -9.018 1.00 58.91 402 ILE A N 1
ATOM 3170 C CA . ILE A 1 402 ? 49.615 -8.163 -8.684 1.00 58.91 402 ILE A CA 1
ATOM 3171 C C . ILE A 1 402 ? 50.737 -8.346 -9.710 1.00 58.91 402 ILE A C 1
ATOM 3173 O O . ILE A 1 402 ? 51.169 -9.471 -9.971 1.00 58.91 402 ILE A O 1
ATOM 3177 N N . GLU A 1 403 ? 51.311 -7.234 -10.183 1.00 56.31 403 GLU A N 1
ATOM 3178 C CA . GLU A 1 403 ? 52.447 -7.222 -11.111 1.00 56.31 403 GLU A CA 1
ATOM 3179 C C . GLU A 1 403 ? 53.732 -6.577 -10.527 1.00 56.31 403 GLU A C 1
ATOM 3181 O O . GLU A 1 403 ? 54.233 -5.615 -11.093 1.00 56.31 403 GLU A O 1
ATOM 3186 N N . GLY A 1 404 ? 54.324 -7.088 -9.428 1.00 54.06 404 GLY A N 1
ATOM 3187 C CA . GLY A 1 404 ? 55.648 -6.640 -8.914 1.00 54.06 404 GLY A CA 1
ATOM 3188 C C . GLY A 1 404 ? 55.851 -6.763 -7.387 1.00 54.06 404 GLY A C 1
ATOM 3189 O O . GLY A 1 404 ? 55.261 -7.648 -6.775 1.00 54.06 404 GLY A O 1
ATOM 3190 N N . GLN A 1 405 ? 56.716 -5.930 -6.769 1.00 52.22 405 GLN A N 1
ATOM 3191 C CA . GLN A 1 405 ? 57.080 -5.995 -5.328 1.00 52.22 405 GLN A CA 1
ATOM 3192 C C . GLN A 1 405 ? 56.349 -4.950 -4.447 1.00 52.22 405 GLN A C 1
ATOM 3194 O O . GLN A 1 405 ? 56.491 -3.755 -4.689 1.00 52.22 405 GLN A O 1
ATOM 3199 N N . ILE A 1 406 ? 55.616 -5.349 -3.394 1.00 54.41 406 ILE A N 1
ATOM 3200 C CA . ILE A 1 406 ? 54.756 -4.453 -2.569 1.00 54.41 406 ILE A CA 1
ATOM 3201 C C . ILE A 1 406 ? 54.906 -4.704 -1.055 1.00 54.41 406 ILE A C 1
ATOM 3203 O O . ILE A 1 406 ? 55.190 -5.829 -0.662 1.00 54.41 406 ILE A O 1
ATOM 3207 N N . ASN A 1 407 ? 54.680 -3.672 -0.215 1.00 51.97 407 ASN A N 1
ATOM 3208 C CA . ASN A 1 407 ? 54.596 -3.732 1.262 1.00 51.97 407 ASN A CA 1
ATOM 3209 C C . ASN A 1 407 ? 53.523 -2.771 1.878 1.00 51.97 407 ASN A C 1
ATOM 3211 O O . ASN A 1 407 ? 53.853 -1.937 2.712 1.00 51.97 407 ASN A O 1
ATOM 3215 N N . ALA A 1 408 ? 52.238 -2.822 1.502 1.00 50.38 408 ALA A N 1
ATOM 3216 C CA . ALA A 1 408 ? 51.237 -1.780 1.832 1.00 50.38 408 ALA A CA 1
ATOM 3217 C C . ALA A 1 408 ? 50.298 -2.078 3.028 1.00 50.38 408 ALA A C 1
ATOM 3219 O O . ALA A 1 408 ? 49.993 -3.240 3.299 1.00 50.38 408 ALA A O 1
ATOM 3220 N N . VAL A 1 409 ? 49.776 -1.017 3.683 1.00 52.94 409 VAL A N 1
ATOM 3221 C CA . VAL A 1 409 ? 48.707 -1.082 4.710 1.00 52.94 409 VAL A CA 1
ATOM 3222 C C . VAL A 1 409 ? 47.557 -0.104 4.409 1.00 52.94 409 VAL A C 1
ATOM 3224 O O . VAL A 1 409 ? 47.753 1.111 4.438 1.00 52.94 409 VAL A O 1
ATOM 3227 N N . ALA A 1 410 ? 46.338 -0.609 4.189 1.00 51.88 410 ALA A N 1
ATOM 3228 C CA . ALA A 1 410 ? 45.141 0.197 3.896 1.00 51.88 410 ALA A CA 1
ATOM 3229 C C . ALA A 1 410 ? 43.988 -0.089 4.877 1.00 51.88 410 ALA A C 1
ATOM 3231 O O . ALA A 1 410 ? 43.744 -1.252 5.199 1.00 51.88 410 ALA A O 1
ATOM 3232 N N . LYS A 1 411 ? 43.262 0.950 5.336 1.00 55.66 411 LYS A N 1
ATOM 3233 C CA . LYS A 1 411 ? 42.103 0.830 6.251 1.00 55.66 411 LYS A CA 1
ATOM 3234 C C . LYS A 1 411 ? 40.871 1.595 5.755 1.00 55.66 411 LYS A C 1
ATOM 3236 O O . LYS A 1 411 ? 40.973 2.777 5.433 1.00 55.66 411 LYS A O 1
ATOM 3241 N N . SER A 1 412 ? 39.696 0.964 5.759 1.00 52.91 412 SER A N 1
ATOM 3242 C CA . SER A 1 412 ? 38.423 1.577 5.333 1.00 52.91 412 SER A CA 1
ATOM 3243 C C . SER A 1 412 ? 37.220 1.061 6.131 1.00 52.91 412 SER A C 1
ATOM 3245 O O . SER A 1 412 ? 37.270 -0.035 6.688 1.00 52.91 412 SER A O 1
ATOM 3247 N N . ARG A 1 413 ? 36.135 1.849 6.196 1.00 53.47 413 ARG A N 1
ATOM 3248 C CA . ARG A 1 413 ? 34.843 1.438 6.767 1.00 53.47 413 ARG A CA 1
ATOM 3249 C C . ARG A 1 413 ? 33.708 1.733 5.795 1.00 53.47 413 ARG A C 1
ATOM 3251 O O . ARG A 1 413 ? 33.530 2.879 5.396 1.00 53.47 413 ARG A O 1
ATOM 3258 N N . ALA A 1 414 ? 32.907 0.721 5.481 1.00 51.16 414 ALA A N 1
ATOM 3259 C CA . ALA A 1 414 ? 31.733 0.825 4.620 1.00 51.16 414 ALA A CA 1
ATOM 3260 C C . ALA A 1 414 ? 30.481 0.299 5.334 1.00 51.16 414 ALA A C 1
ATOM 3262 O O . ALA A 1 414 ? 30.543 -0.695 6.057 1.00 51.16 414 ALA A O 1
ATOM 3263 N N . SER A 1 415 ? 29.332 0.937 5.118 1.00 49.88 415 SER A N 1
ATOM 3264 C CA . SER A 1 415 ? 28.021 0.416 5.508 1.00 49.88 415 SER A CA 1
ATOM 3265 C C . SER A 1 415 ? 27.004 0.553 4.380 1.00 49.88 415 SER A C 1
ATOM 3267 O O . SER A 1 415 ? 26.996 1.540 3.640 1.00 49.88 415 SER A O 1
ATOM 3269 N N . ALA A 1 416 ? 26.133 -0.444 4.260 1.00 47.41 416 ALA A N 1
ATOM 3270 C CA . ALA A 1 416 ? 25.065 -0.494 3.273 1.00 47.41 416 ALA A CA 1
ATOM 3271 C C . ALA A 1 416 ? 23.855 -1.233 3.845 1.00 47.41 416 ALA A C 1
ATOM 3273 O O . ALA A 1 416 ? 24.016 -2.227 4.549 1.00 47.41 416 ALA A O 1
ATOM 3274 N N . TRP A 1 417 ? 22.643 -0.806 3.503 1.00 56.03 417 TRP A N 1
ATOM 3275 C CA . TRP A 1 417 ? 21.454 -1.629 3.711 1.00 56.03 417 TRP A CA 1
ATOM 3276 C C . TRP A 1 417 ? 20.525 -1.596 2.505 1.00 56.03 417 TRP A C 1
ATOM 3278 O O . TRP A 1 417 ? 20.442 -0.598 1.787 1.00 56.03 417 TRP A O 1
ATOM 3288 N N . LEU A 1 418 ? 19.813 -2.704 2.309 1.00 46.28 418 LEU A N 1
ATOM 3289 C CA . LEU A 1 418 ? 18.845 -2.917 1.243 1.00 46.28 418 LEU A CA 1
ATOM 3290 C C . LEU A 1 418 ? 17.592 -3.576 1.817 1.00 46.28 418 LEU A C 1
ATOM 3292 O O . LEU A 1 418 ? 17.682 -4.617 2.462 1.00 46.28 418 LEU A O 1
ATOM 3296 N N . LYS A 1 419 ? 16.426 -3.000 1.533 1.00 53.19 419 LYS A N 1
ATOM 3297 C CA . LYS A 1 419 ? 15.107 -3.575 1.795 1.00 53.19 419 LYS A CA 1
ATOM 3298 C C . LYS A 1 419 ? 14.419 -3.857 0.467 1.00 53.19 419 LYS A C 1
ATOM 3300 O O . LYS A 1 419 ? 14.182 -2.938 -0.314 1.00 53.19 419 LYS A O 1
ATOM 3305 N N . ALA A 1 420 ? 14.091 -5.121 0.232 1.00 45.97 420 ALA A N 1
ATOM 3306 C CA . ALA A 1 420 ? 13.466 -5.592 -0.994 1.00 45.97 420 ALA A CA 1
ATOM 3307 C C . ALA A 1 420 ? 12.248 -6.461 -0.676 1.00 45.97 420 ALA A C 1
ATOM 3309 O O . ALA A 1 420 ? 12.262 -7.260 0.259 1.00 45.97 420 ALA A O 1
ATOM 3310 N N . GLY A 1 421 ? 11.186 -6.320 -1.460 1.00 46.88 421 GLY A N 1
ATOM 3311 C CA . GLY A 1 421 ? 9.973 -7.097 -1.267 1.00 46.88 421 GLY A CA 1
ATOM 3312 C C . GLY A 1 421 ? 8.896 -6.824 -2.298 1.00 46.88 421 GLY A C 1
ATOM 3313 O O . GLY A 1 421 ? 9.099 -6.147 -3.306 1.00 46.88 421 GLY A O 1
ATOM 3314 N N . VAL A 1 422 ? 7.721 -7.365 -2.024 1.00 43.09 422 VAL A N 1
ATOM 3315 C CA . VAL A 1 422 ? 6.529 -7.260 -2.850 1.00 43.09 422 VAL A CA 1
ATOM 3316 C C . VAL A 1 422 ? 5.357 -6.878 -1.971 1.00 43.09 422 VAL A C 1
ATOM 3318 O O . VAL A 1 422 ? 5.171 -7.404 -0.877 1.00 43.09 422 VAL A O 1
ATOM 3321 N N . ALA A 1 423 ? 4.531 -5.982 -2.474 1.00 49.38 423 ALA A N 1
ATOM 3322 C CA . ALA A 1 423 ? 3.256 -5.683 -1.877 1.00 49.38 423 ALA A CA 1
ATOM 3323 C C . ALA A 1 423 ? 2.166 -5.713 -2.934 1.00 49.38 423 ALA A C 1
ATOM 3325 O O . ALA A 1 423 ? 2.382 -5.509 -4.126 1.00 49.38 423 ALA A O 1
ATOM 3326 N N . TRP A 1 424 ? 0.961 -5.991 -2.484 1.00 59.53 424 TRP A N 1
ATOM 3327 C CA . TRP A 1 424 ? -0.237 -5.928 -3.281 1.00 59.53 424 TRP A CA 1
ATOM 3328 C C . TRP A 1 424 ? -1.276 -5.148 -2.499 1.00 59.53 424 TRP A C 1
ATOM 3330 O O . TRP A 1 424 ? -1.462 -5.394 -1.308 1.00 59.53 424 TRP A O 1
ATOM 3340 N N . ASN A 1 425 ? -1.965 -4.218 -3.151 1.00 63.66 425 ASN A N 1
ATOM 3341 C CA . ASN A 1 425 ? -3.164 -3.596 -2.599 1.00 63.66 425 ASN A CA 1
ATOM 3342 C C . ASN A 1 425 ? -4.161 -3.255 -3.714 1.00 63.66 425 ASN A C 1
ATOM 3344 O O . ASN A 1 425 ? -3.824 -3.258 -4.899 1.00 63.66 425 ASN A O 1
ATOM 3348 N N . ASN A 1 426 ? -5.395 -2.943 -3.322 1.00 50.03 426 ASN A N 1
ATOM 3349 C CA . ASN A 1 426 ? -6.485 -2.629 -4.250 1.00 50.03 426 ASN A CA 1
ATOM 3350 C C . ASN A 1 426 ? -6.236 -1.391 -5.131 1.00 50.03 426 ASN A C 1
ATOM 3352 O O . ASN A 1 426 ? -6.862 -1.270 -6.183 1.00 50.03 426 ASN A O 1
ATOM 3356 N N . THR A 1 427 ? -5.333 -0.501 -4.719 1.00 50.44 427 THR A N 1
ATOM 3357 C CA . THR A 1 427 ? -5.082 0.802 -5.353 1.00 50.44 427 THR A CA 1
ATOM 3358 C C . THR A 1 427 ? -3.955 0.734 -6.387 1.00 50.44 427 THR A C 1
ATOM 3360 O O . THR A 1 427 ? -4.057 1.333 -7.452 1.00 50.44 427 THR A O 1
ATOM 3363 N N . HIS A 1 428 ? -2.903 -0.035 -6.105 1.00 44.16 428 HIS A N 1
ATOM 3364 C CA . HIS A 1 428 ? -1.677 -0.115 -6.908 1.00 44.16 428 HIS A CA 1
ATOM 3365 C C . HIS A 1 428 ? -1.480 -1.485 -7.571 1.00 44.16 428 HIS A C 1
ATOM 3367 O O . HIS A 1 428 ? -0.589 -1.648 -8.401 1.00 44.16 428 HIS A O 1
ATOM 3373 N N . GLY A 1 429 ? -2.287 -2.491 -7.216 1.00 47.81 429 GLY A N 1
ATOM 3374 C CA . GLY A 1 429 ? -2.018 -3.877 -7.590 1.00 47.81 429 GLY A CA 1
ATOM 3375 C C . GLY A 1 429 ? -0.695 -4.370 -6.994 1.00 47.81 429 GLY A C 1
ATOM 3376 O O . GLY A 1 429 ? -0.257 -3.884 -5.947 1.00 47.81 429 GLY A O 1
ATOM 3377 N N . TRP A 1 430 ? -0.066 -5.350 -7.652 1.00 50.12 430 TRP A N 1
ATOM 3378 C CA . TRP A 1 430 ? 1.275 -5.817 -7.280 1.00 50.12 430 TRP A CA 1
ATOM 3379 C C . TRP A 1 430 ? 2.287 -4.709 -7.572 1.00 50.12 430 TRP A C 1
ATOM 3381 O O . TRP A 1 430 ? 2.423 -4.283 -8.716 1.00 50.12 430 TRP A O 1
ATOM 3391 N N . HIS A 1 431 ? 3.011 -4.278 -6.551 1.00 45.84 431 HIS A N 1
ATOM 3392 C CA . HIS A 1 431 ? 4.096 -3.314 -6.639 1.00 45.84 431 HIS A CA 1
ATOM 3393 C C . HIS A 1 431 ? 5.277 -3.802 -5.800 1.00 45.84 431 HIS A C 1
ATOM 3395 O O . HIS A 1 431 ? 5.126 -4.586 -4.864 1.00 45.84 431 HIS A O 1
ATOM 3401 N N . MET A 1 432 ? 6.476 -3.378 -6.178 1.00 42.84 432 MET A N 1
ATOM 3402 C CA . MET A 1 432 ? 7.692 -3.771 -5.478 1.00 42.84 432 MET A CA 1
ATOM 3403 C C . MET A 1 432 ? 7.955 -2.820 -4.305 1.00 42.84 432 MET A C 1
ATOM 3405 O O . MET A 1 432 ? 7.691 -1.624 -4.411 1.00 42.84 432 MET A O 1
ATOM 3409 N N . ILE A 1 433 ? 8.521 -3.348 -3.223 1.00 50.56 433 ILE A N 1
ATOM 3410 C CA . ILE A 1 433 ? 9.099 -2.567 -2.125 1.00 50.56 433 ILE A CA 1
ATOM 3411 C C . ILE A 1 433 ? 10.608 -2.540 -2.354 1.00 50.56 433 ILE A C 1
ATOM 3413 O O . ILE A 1 433 ? 11.221 -3.605 -2.400 1.00 50.56 433 ILE A O 1
ATOM 3417 N N . TRP A 1 434 ? 11.182 -1.346 -2.520 1.00 46.00 434 TRP A N 1
ATOM 3418 C CA . TRP A 1 434 ? 12.623 -1.134 -2.690 1.00 46.00 434 TRP A CA 1
ATOM 3419 C C . TRP A 1 434 ? 13.070 0.122 -1.953 1.00 46.00 434 TRP A C 1
ATOM 3421 O O . TRP A 1 434 ? 12.638 1.224 -2.281 1.00 46.00 434 TRP A O 1
ATOM 3431 N N . GLU A 1 435 ? 13.955 -0.052 -0.976 1.00 56.91 435 GLU A N 1
ATOM 3432 C CA . GLU A 1 435 ? 14.592 1.032 -0.228 1.00 56.91 435 GLU A CA 1
ATOM 3433 C C . GLU A 1 435 ? 16.061 0.656 0.028 1.00 56.91 435 GLU A C 1
ATOM 3435 O O . GLU A 1 435 ? 16.361 -0.505 0.307 1.00 56.91 435 GLU A O 1
ATOM 3440 N N . SER A 1 436 ? 16.990 1.610 -0.041 1.00 55.78 436 SER A N 1
ATOM 3441 C CA . SER A 1 436 ? 18.414 1.365 0.239 1.00 55.78 436 SER A CA 1
ATOM 3442 C C . SER A 1 436 ? 19.119 2.617 0.751 1.00 55.78 436 SER A C 1
ATOM 3444 O O . SER A 1 436 ? 18.696 3.731 0.439 1.00 55.78 436 SER A O 1
ATOM 3446 N N . ASN A 1 437 ? 20.227 2.452 1.478 1.00 44.06 437 ASN A N 1
ATOM 3447 C CA . ASN A 1 437 ? 21.117 3.556 1.859 1.00 44.06 437 ASN A CA 1
ATOM 3448 C C . ASN A 1 437 ? 22.566 3.074 2.052 1.00 44.06 437 ASN A C 1
ATOM 3450 O O . ASN A 1 437 ? 22.787 1.898 2.342 1.00 44.06 437 ASN A O 1
ATOM 3454 N N . MET A 1 438 ? 23.540 3.984 1.933 1.00 46.97 438 MET A N 1
ATOM 3455 C CA . MET A 1 438 ? 24.974 3.689 2.045 1.00 46.97 438 MET A CA 1
ATOM 3456 C C . MET A 1 438 ? 25.807 4.831 2.635 1.00 46.97 438 MET A C 1
ATOM 3458 O O . MET A 1 438 ? 25.511 6.004 2.417 1.00 46.97 438 MET A O 1
ATOM 3462 N N . GLY A 1 439 ? 26.897 4.478 3.326 1.00 40.84 439 GLY A N 1
ATOM 3463 C CA . GLY A 1 439 ? 27.874 5.418 3.885 1.00 40.84 439 GLY A CA 1
ATOM 3464 C C . GLY A 1 439 ? 29.279 4.814 3.981 1.00 40.84 439 GLY A C 1
ATOM 3465 O O . GLY A 1 439 ? 29.420 3.616 4.218 1.00 40.84 439 GLY A O 1
ATOM 3466 N N . ILE A 1 440 ? 30.322 5.622 3.755 1.00 46.69 440 ILE A N 1
ATOM 3467 C CA . ILE A 1 440 ? 31.732 5.188 3.794 1.00 46.69 440 ILE A CA 1
ATOM 3468 C C . ILE A 1 440 ? 32.574 6.253 4.507 1.00 46.69 440 ILE A C 1
ATOM 3470 O O . ILE A 1 440 ? 32.486 7.427 4.146 1.00 46.69 440 ILE A O 1
ATOM 3474 N N . ASP A 1 441 ? 33.407 5.817 5.458 1.00 47.91 441 ASP A N 1
ATOM 3475 C CA . ASP A 1 441 ? 34.325 6.643 6.252 1.00 47.91 441 ASP A CA 1
ATOM 3476 C C . ASP A 1 441 ? 35.785 6.185 6.028 1.00 47.91 441 ASP A C 1
ATOM 3478 O O . ASP A 1 441 ? 36.106 5.000 6.174 1.00 47.91 441 ASP A O 1
ATOM 3482 N N . GLN A 1 442 ? 36.692 7.113 5.696 1.00 45.38 442 GLN A N 1
ATOM 3483 C CA . GLN A 1 442 ? 38.140 6.850 5.630 1.00 45.38 442 GLN A CA 1
ATOM 3484 C C . GLN A 1 442 ? 38.761 7.036 7.023 1.00 45.38 442 GLN A C 1
ATOM 3486 O O . GLN A 1 442 ? 38.478 8.033 7.684 1.00 45.38 442 GLN A O 1
ATOM 3491 N N . ILE A 1 443 ? 39.582 6.079 7.477 1.00 51.34 443 ILE A N 1
ATOM 3492 C CA . ILE A 1 443 ? 40.064 6.046 8.872 1.00 51.34 443 ILE A CA 1
ATOM 3493 C C . ILE A 1 443 ? 41.542 6.465 9.003 1.00 51.34 443 ILE A C 1
ATOM 3495 O O . ILE A 1 443 ? 41.809 7.335 9.823 1.00 51.34 443 ILE A O 1
ATOM 3499 N N . ASP A 1 444 ? 42.486 5.881 8.242 1.00 45.97 444 ASP A N 1
ATOM 3500 C CA . ASP A 1 444 ? 43.906 6.315 8.147 1.00 45.97 444 ASP A CA 1
ATOM 3501 C C . ASP A 1 444 ? 44.702 5.408 7.171 1.00 45.97 444 ASP A C 1
ATOM 3503 O O . ASP A 1 444 ? 44.474 4.194 7.163 1.00 45.97 444 ASP A O 1
ATOM 3507 N N . SER A 1 445 ? 45.660 5.933 6.392 1.00 44.62 445 SER A N 1
ATOM 3508 C CA . SER A 1 445 ? 46.509 5.125 5.479 1.00 44.62 445 SER A CA 1
ATOM 3509 C C . SER A 1 445 ? 47.902 5.745 5.233 1.00 44.62 445 SER A C 1
ATOM 3511 O O . SER A 1 445 ? 47.997 6.945 4.995 1.00 44.62 445 SER A O 1
ATOM 3513 N N . MET A 1 446 ? 48.974 4.932 5.252 1.00 38.94 446 MET A N 1
ATOM 3514 C CA . MET A 1 446 ? 50.355 5.293 4.851 1.00 38.94 446 MET A CA 1
ATOM 3515 C C . MET A 1 446 ? 50.819 4.368 3.712 1.00 38.94 446 MET A C 1
ATOM 3517 O O . MET A 1 446 ? 50.674 3.152 3.843 1.00 38.94 446 MET A O 1
ATOM 3521 N N . ILE A 1 447 ? 51.367 4.914 2.614 1.00 47.44 447 ILE A N 1
ATOM 3522 C CA . ILE A 1 447 ? 51.763 4.148 1.409 1.00 47.44 447 ILE A CA 1
ATOM 3523 C C . ILE A 1 447 ? 53.060 4.728 0.783 1.00 47.44 447 ILE A C 1
ATOM 3525 O O . ILE A 1 447 ? 53.135 5.938 0.596 1.00 47.44 447 ILE A O 1
ATOM 3529 N N . GLU A 1 448 ? 54.044 3.874 0.439 1.00 40.03 448 GLU A N 1
ATOM 3530 C CA . GLU A 1 448 ? 55.265 4.176 -0.360 1.00 40.03 448 GLU A CA 1
ATOM 3531 C C . GLU A 1 448 ? 55.676 2.950 -1.233 1.00 40.03 448 GLU A C 1
ATOM 3533 O O . GLU A 1 448 ? 56.379 2.099 -0.706 1.00 40.03 448 GLU A O 1
ATOM 3538 N N . PHE A 1 449 ? 55.309 2.797 -2.527 1.00 53.09 449 PHE A N 1
ATOM 3539 C CA . PHE A 1 449 ? 55.726 1.623 -3.374 1.00 53.09 449 PHE A CA 1
ATOM 3540 C C . PHE A 1 449 ? 55.669 1.888 -4.890 1.00 53.09 449 PHE A C 1
ATOM 3542 O O . PHE A 1 449 ? 54.986 2.808 -5.260 1.00 53.09 449 PHE A O 1
ATOM 3549 N N . ASP A 1 450 ? 56.233 1.055 -5.783 1.00 45.88 450 ASP A N 1
ATOM 3550 C CA . ASP A 1 450 ? 56.396 1.349 -7.236 1.00 45.88 450 ASP A CA 1
ATOM 3551 C C . ASP A 1 450 ? 55.787 0.277 -8.197 1.00 45.88 450 ASP A C 1
ATOM 3553 O O . ASP A 1 450 ? 56.529 -0.359 -8.945 1.00 45.88 450 ASP A O 1
ATOM 3557 N N . VAL A 1 451 ? 54.467 -0.029 -8.139 1.00 51.16 451 VAL A N 1
ATOM 3558 C CA . VAL A 1 451 ? 53.857 -1.187 -8.871 1.00 51.16 451 VAL A CA 1
ATOM 3559 C C . VAL A 1 451 ? 52.329 -1.088 -9.163 1.00 51.16 451 VAL A C 1
ATOM 3561 O O . VAL A 1 451 ? 51.632 -0.346 -8.473 1.00 51.16 451 VAL A O 1
ATOM 3564 N N . LYS A 1 452 ? 51.807 -1.883 -10.133 1.00 54.41 452 LYS A N 1
ATOM 3565 C CA . LYS A 1 452 ? 50.380 -2.132 -10.482 1.00 54.41 452 LYS A CA 1
ATOM 3566 C C . LYS A 1 452 ? 49.755 -3.363 -9.776 1.00 54.41 452 LYS A C 1
ATOM 3568 O O . LYS A 1 452 ? 50.338 -4.449 -9.793 1.00 54.41 452 LYS A O 1
ATOM 3573 N N . ALA A 1 453 ? 48.568 -3.219 -9.176 1.00 56.09 453 ALA A N 1
ATOM 3574 C CA . ALA A 1 453 ? 47.813 -4.290 -8.507 1.00 56.09 453 ALA A CA 1
ATOM 3575 C C . ALA A 1 453 ? 46.286 -4.049 -8.502 1.00 56.09 453 ALA A C 1
ATOM 3577 O O . ALA A 1 453 ? 45.834 -2.909 -8.490 1.00 56.09 453 ALA A O 1
ATOM 3578 N N . SER A 1 454 ? 45.484 -5.115 -8.445 1.00 55.94 454 SER A N 1
ATOM 3579 C CA . SER A 1 454 ? 44.028 -5.097 -8.265 1.00 55.94 454 SER A CA 1
ATOM 3580 C C . SER A 1 454 ? 43.607 -6.092 -7.182 1.00 55.94 454 SER A C 1
ATOM 3582 O O . SER A 1 454 ? 44.068 -7.236 -7.157 1.00 55.94 454 SER A O 1
ATOM 3584 N N . ILE A 1 455 ? 42.751 -5.650 -6.262 1.00 53.75 455 ILE A N 1
ATOM 3585 C CA . ILE A 1 455 ? 42.256 -6.443 -5.134 1.00 53.75 455 ILE A CA 1
ATOM 3586 C C . ILE A 1 455 ? 40.731 -6.285 -5.065 1.00 53.75 455 ILE A C 1
ATOM 3588 O O . ILE A 1 455 ? 40.241 -5.177 -4.841 1.00 53.75 455 ILE A O 1
ATOM 3592 N N . LYS A 1 456 ? 39.976 -7.381 -5.218 1.00 60.84 456 LYS A N 1
ATOM 3593 C CA . LYS A 1 456 ? 38.502 -7.408 -5.160 1.00 60.84 456 LYS A CA 1
ATOM 3594 C C . LYS A 1 456 ? 37.988 -8.336 -4.052 1.00 60.84 456 LYS A C 1
ATOM 3596 O O . LYS A 1 456 ? 37.634 -9.486 -4.327 1.00 60.84 456 LYS A O 1
ATOM 3601 N N . PRO A 1 457 ? 37.916 -7.895 -2.785 1.00 53.72 457 PRO A N 1
ATOM 3602 C CA . PRO A 1 457 ? 37.071 -8.563 -1.805 1.00 53.72 457 PRO A CA 1
ATOM 3603 C C . PRO A 1 457 ? 35.601 -8.518 -2.242 1.00 53.72 457 PRO A C 1
ATOM 3605 O O . PRO A 1 457 ? 35.070 -7.463 -2.605 1.00 53.72 457 PRO A O 1
ATOM 3608 N N . ASN A 1 458 ? 34.927 -9.661 -2.161 1.00 60.09 458 ASN A N 1
ATOM 3609 C CA . ASN A 1 458 ? 33.493 -9.771 -2.380 1.00 60.09 458 ASN A CA 1
ATOM 3610 C C . ASN A 1 458 ? 32.812 -10.587 -1.272 1.00 60.09 458 ASN A C 1
ATOM 3612 O O . ASN A 1 458 ? 33.396 -11.484 -0.665 1.00 60.09 458 ASN A O 1
ATOM 3616 N N . LEU A 1 459 ? 31.558 -10.247 -0.999 1.00 54.03 459 LEU A N 1
ATOM 3617 C CA . LEU A 1 459 ? 30.684 -10.917 -0.052 1.00 54.03 459 LEU A CA 1
ATOM 3618 C C . LEU A 1 459 ? 29.391 -11.274 -0.779 1.00 54.03 459 LEU A C 1
ATOM 3620 O O . LEU A 1 459 ? 28.581 -10.407 -1.111 1.00 54.03 459 LEU A O 1
ATOM 3624 N N . THR A 1 460 ? 29.202 -12.563 -1.026 1.00 65.75 460 THR A N 1
ATOM 3625 C CA . THR A 1 460 ? 27.988 -13.098 -1.636 1.00 65.75 460 THR A CA 1
ATOM 3626 C C . THR A 1 460 ? 27.017 -13.503 -0.541 1.00 65.75 460 THR A C 1
ATOM 3628 O O . THR A 1 460 ? 27.331 -14.329 0.311 1.00 65.75 460 THR A O 1
ATOM 3631 N N . ASN A 1 461 ? 25.826 -12.922 -0.585 1.00 56.84 461 ASN A N 1
ATOM 3632 C CA . ASN A 1 461 ? 24.739 -13.113 0.363 1.00 56.84 461 ASN A CA 1
ATOM 3633 C C . ASN A 1 461 ? 23.569 -13.740 -0.389 1.00 56.84 461 ASN A C 1
ATOM 3635 O O . ASN A 1 461 ? 23.008 -13.112 -1.282 1.00 56.84 461 ASN A O 1
ATOM 3639 N N . ARG A 1 462 ? 23.186 -14.970 -0.069 1.00 70.25 462 ARG A N 1
ATOM 3640 C CA . ARG A 1 462 ? 22.091 -15.679 -0.733 1.00 70.25 462 ARG A CA 1
ATOM 3641 C C . ARG A 1 462 ? 21.038 -16.078 0.286 1.00 70.25 462 ARG A C 1
ATOM 3643 O O . ARG A 1 462 ? 21.339 -16.764 1.251 1.00 70.25 462 ARG A O 1
ATOM 3650 N N . LEU A 1 463 ? 19.805 -15.657 0.050 1.00 57.72 463 LEU A N 1
ATOM 3651 C CA . LEU A 1 463 ? 18.639 -15.986 0.853 1.00 57.72 463 LEU A CA 1
ATOM 3652 C C . LEU A 1 463 ? 17.718 -16.895 0.047 1.00 57.72 463 LEU A C 1
ATOM 3654 O O . LEU A 1 463 ? 17.079 -16.435 -0.896 1.00 57.72 463 LEU A O 1
ATOM 3658 N N . ASP A 1 464 ? 17.637 -18.159 0.431 1.00 64.19 464 ASP A N 1
ATOM 3659 C CA . ASP A 1 464 ? 16.697 -19.135 -0.100 1.00 64.19 464 ASP A CA 1
ATOM 3660 C C . ASP A 1 464 ? 15.465 -19.205 0.816 1.00 64.19 464 ASP A C 1
ATOM 3662 O O . ASP A 1 464 ? 15.589 -19.301 2.036 1.00 64.19 464 ASP A O 1
ATOM 3666 N N . VAL A 1 465 ? 14.264 -19.194 0.239 1.00 56.56 465 VAL A N 1
ATOM 3667 C CA . VAL A 1 465 ? 13.004 -19.388 0.971 1.00 56.56 465 VAL A CA 1
ATOM 3668 C C . VAL A 1 465 ? 12.339 -20.635 0.413 1.00 56.56 465 VAL A C 1
ATOM 3670 O O . VAL A 1 465 ? 11.699 -20.575 -0.632 1.00 56.56 465 VAL A O 1
ATOM 3673 N N . LYS A 1 466 ? 12.508 -21.779 1.077 1.00 58.25 466 LYS A N 1
ATOM 3674 C CA . LYS A 1 466 ? 12.009 -23.078 0.606 1.00 58.25 466 LYS A CA 1
ATOM 3675 C C . LYS A 1 466 ? 10.824 -23.525 1.441 1.00 58.25 466 LYS A C 1
ATOM 3677 O O . LYS A 1 466 ? 10.899 -23.546 2.659 1.00 58.25 466 LYS A O 1
ATOM 3682 N N . PHE A 1 467 ? 9.741 -23.951 0.810 1.00 51.56 467 PHE A N 1
ATOM 3683 C CA . PHE A 1 467 ? 8.616 -24.535 1.544 1.00 51.56 467 PHE A CA 1
ATOM 3684 C C . PHE A 1 467 ? 8.911 -26.010 1.830 1.00 51.56 467 PHE A C 1
ATOM 3686 O O . PHE A 1 467 ? 9.240 -26.754 0.902 1.00 51.56 467 PHE A O 1
ATOM 3693 N N . TYR A 1 468 ? 8.827 -26.424 3.097 1.00 55.72 468 TYR A N 1
ATOM 3694 C CA . TYR A 1 468 ? 9.175 -27.776 3.563 1.00 55.72 468 TYR A CA 1
ATOM 3695 C C . TYR A 1 468 ? 10.570 -28.246 3.102 1.00 55.72 468 TYR A C 1
ATOM 3697 O O . TYR A 1 468 ? 10.746 -29.398 2.719 1.00 55.72 468 TYR A O 1
ATOM 3705 N N . GLU A 1 469 ? 11.538 -27.328 3.013 1.00 60.03 469 GLU A N 1
ATOM 3706 C CA . GLU A 1 469 ? 12.861 -27.547 2.400 1.00 60.03 469 GLU A CA 1
ATOM 3707 C C . GLU A 1 469 ? 12.852 -28.025 0.930 1.00 60.03 469 GLU A C 1
ATOM 3709 O O . GLU A 1 469 ? 13.917 -28.293 0.381 1.00 60.03 469 GLU A O 1
ATOM 3714 N N . THR A 1 470 ? 11.696 -28.090 0.252 1.00 57.12 470 THR A N 1
ATOM 3715 C CA . THR A 1 470 ? 11.544 -28.769 -1.052 1.00 57.12 470 THR A CA 1
ATOM 3716 C C . THR A 1 470 ? 11.802 -27.895 -2.279 1.00 57.12 470 THR A C 1
ATOM 3718 O O . THR A 1 470 ? 12.479 -28.323 -3.209 1.00 57.12 470 THR A O 1
ATOM 3721 N N . VAL A 1 471 ? 11.240 -26.692 -2.345 1.00 53.34 471 VAL A N 1
ATOM 3722 C CA . VAL A 1 471 ? 11.373 -25.778 -3.489 1.00 53.34 471 VAL A CA 1
ATOM 3723 C C . VAL A 1 471 ? 11.041 -24.365 -3.048 1.00 53.34 471 VAL A C 1
ATOM 3725 O O . VAL A 1 471 ? 10.158 -24.158 -2.210 1.00 53.34 471 VAL A O 1
ATOM 3728 N N . GLY A 1 472 ? 11.716 -23.382 -3.631 1.00 50.72 472 GLY A N 1
ATOM 3729 C CA . GLY A 1 472 ? 11.286 -22.004 -3.499 1.00 50.72 472 GLY A CA 1
ATOM 3730 C C . GLY A 1 472 ? 12.255 -20.981 -4.081 1.00 50.72 472 GLY A C 1
ATOM 3731 O O . GLY A 1 472 ? 13.299 -21.341 -4.630 1.00 50.72 472 GLY A O 1
ATOM 3732 N N . PRO A 1 473 ? 11.864 -19.701 -4.064 1.00 50.50 473 PRO A N 1
ATOM 3733 C CA . PRO A 1 473 ? 12.670 -18.633 -4.626 1.00 50.50 473 PRO A CA 1
ATOM 3734 C C . PRO A 1 473 ? 13.924 -18.375 -3.788 1.00 50.50 473 PRO A C 1
ATOM 3736 O O . PRO A 1 473 ? 13.941 -18.608 -2.579 1.00 50.50 473 PRO A O 1
ATOM 3739 N N . TYR A 1 474 ? 14.945 -17.813 -4.426 1.00 59.28 474 TYR A N 1
ATOM 3740 C CA . TYR A 1 474 ? 16.076 -17.219 -3.729 1.00 59.28 474 TYR A CA 1
ATOM 3741 C C . TYR A 1 474 ? 16.426 -15.843 -4.292 1.00 59.28 474 TYR A C 1
ATOM 3743 O O . TYR A 1 474 ? 16.143 -15.531 -5.453 1.00 59.28 474 TYR A O 1
ATOM 3751 N N . ILE A 1 475 ? 17.054 -15.021 -3.457 1.00 49.38 475 ILE A N 1
ATOM 3752 C CA . ILE A 1 475 ? 17.692 -13.761 -3.844 1.00 49.38 475 ILE A CA 1
ATOM 3753 C C . ILE A 1 475 ? 19.170 -13.874 -3.492 1.00 49.38 475 ILE A C 1
ATOM 3755 O O . ILE A 1 475 ? 19.513 -14.296 -2.391 1.00 49.38 475 ILE A O 1
ATOM 3759 N N . LYS A 1 476 ? 20.044 -13.498 -4.422 1.00 65.62 476 LYS A N 1
ATOM 3760 C CA . LYS A 1 476 ? 21.492 -13.460 -4.227 1.00 65.62 476 LYS A CA 1
ATOM 3761 C C . LYS A 1 476 ? 21.985 -12.034 -4.440 1.00 65.62 476 LYS A C 1
ATOM 3763 O O . LYS A 1 476 ? 21.708 -11.436 -5.471 1.00 65.62 476 LYS A O 1
ATOM 3768 N N . VAL A 1 477 ? 22.707 -11.500 -3.468 1.00 56.38 477 VAL A N 1
ATOM 3769 C CA . VAL A 1 477 ? 23.281 -10.157 -3.463 1.00 56.38 477 VAL A CA 1
ATOM 3770 C C . VAL A 1 477 ? 24.787 -10.278 -3.282 1.00 56.38 477 VAL A C 1
ATOM 3772 O O . VAL A 1 477 ? 25.252 -10.764 -2.252 1.00 56.38 477 VAL A O 1
ATOM 3775 N N . VAL A 1 478 ? 25.549 -9.833 -4.271 1.00 66.38 478 VAL A N 1
ATOM 3776 C CA . VAL A 1 478 ? 27.010 -9.788 -4.217 1.00 66.38 478 VAL A CA 1
ATOM 3777 C C . VAL A 1 478 ? 27.419 -8.352 -3.948 1.00 66.38 478 VAL A C 1
ATOM 3779 O O . VAL A 1 478 ? 27.143 -7.461 -4.744 1.00 66.38 478 VAL A O 1
ATOM 3782 N N . LEU A 1 479 ? 28.060 -8.123 -2.811 1.00 54.00 479 LEU A N 1
ATOM 3783 C CA . LEU A 1 479 ? 28.703 -6.855 -2.492 1.00 54.00 479 LEU A CA 1
ATOM 3784 C C . LEU A 1 479 ? 30.187 -6.989 -2.780 1.00 54.00 479 LEU A C 1
ATOM 3786 O O . LEU A 1 479 ? 30.798 -7.960 -2.343 1.00 54.00 479 LEU A O 1
ATOM 3790 N N . TYR A 1 480 ? 30.782 -6.025 -3.467 1.00 59.31 480 TYR A N 1
ATOM 3791 C CA . TYR A 1 480 ? 32.218 -6.037 -3.715 1.00 59.31 480 TYR A CA 1
ATOM 3792 C C . TYR A 1 480 ? 32.839 -4.666 -3.483 1.00 59.31 480 TYR A C 1
ATOM 3794 O O . TYR A 1 480 ? 32.199 -3.632 -3.673 1.00 59.31 480 TYR A O 1
ATOM 3802 N N . ALA A 1 481 ? 34.109 -4.674 -3.090 1.00 49.03 481 ALA A N 1
ATOM 3803 C CA . ALA A 1 481 ? 34.977 -3.513 -3.172 1.00 49.03 481 ALA A CA 1
ATOM 3804 C C . ALA A 1 481 ? 36.168 -3.893 -4.050 1.00 49.03 481 ALA A C 1
ATOM 3806 O O . ALA A 1 481 ? 36.806 -4.903 -3.799 1.00 49.03 481 ALA A O 1
ATOM 3807 N N . LEU A 1 482 ? 36.436 -3.125 -5.094 1.00 59.34 482 LEU A N 1
ATOM 3808 C CA . LEU A 1 482 ? 37.519 -3.319 -6.044 1.00 59.34 482 LEU A CA 1
ATOM 3809 C C . LEU A 1 482 ? 38.492 -2.154 -5.878 1.00 59.34 482 LEU A C 1
ATOM 3811 O O . LEU A 1 482 ? 38.129 -1.013 -6.148 1.00 59.34 482 LEU A O 1
ATOM 3815 N N . ALA A 1 483 ? 39.696 -2.437 -5.397 1.00 52.94 483 ALA A N 1
ATOM 3816 C CA . ALA A 1 483 ? 40.776 -1.470 -5.267 1.00 52.94 483 ALA A CA 1
ATOM 3817 C C . ALA A 1 483 ? 41.821 -1.722 -6.355 1.00 52.94 483 ALA A C 1
ATOM 3819 O O . ALA A 1 483 ? 42.337 -2.833 -6.466 1.00 52.94 483 ALA A O 1
ATOM 3820 N N . GLU A 1 484 ? 42.153 -0.694 -7.124 1.00 55.16 484 GLU A N 1
ATOM 3821 C CA . GLU A 1 484 ? 43.197 -0.717 -8.147 1.00 55.16 484 GLU A CA 1
ATOM 3822 C C . GLU A 1 484 ? 44.323 0.224 -7.722 1.00 55.16 484 GLU A C 1
ATOM 3824 O O . GLU A 1 484 ? 44.081 1.349 -7.292 1.00 55.16 484 GLU A O 1
ATOM 3829 N N . ILE A 1 485 ? 45.564 -0.236 -7.810 1.00 56.00 485 ILE A N 1
ATOM 3830 C CA . ILE A 1 485 ? 46.774 0.443 -7.342 1.00 56.00 485 ILE A CA 1
ATOM 3831 C C . ILE A 1 485 ? 47.745 0.490 -8.521 1.00 56.00 485 ILE A C 1
ATOM 3833 O O . ILE A 1 485 ? 47.908 -0.514 -9.207 1.00 56.00 485 ILE A O 1
ATOM 3837 N N . GLU A 1 486 ? 48.376 1.634 -8.775 1.00 54.62 486 GLU A N 1
ATOM 3838 C CA . GLU A 1 486 ? 49.346 1.824 -9.862 1.00 54.62 486 GLU A CA 1
ATOM 3839 C C . GLU A 1 486 ? 50.340 2.938 -9.464 1.00 54.62 486 GLU A C 1
ATOM 3841 O O . GLU A 1 486 ? 49.935 3.937 -8.875 1.00 54.62 486 GLU A O 1
ATOM 3846 N N . ASN A 1 487 ? 51.644 2.773 -9.737 1.00 53.12 487 ASN A N 1
ATOM 3847 C CA . ASN A 1 487 ? 52.693 3.800 -9.551 1.00 53.12 487 ASN A CA 1
ATOM 3848 C C . ASN A 1 487 ? 52.659 4.566 -8.207 1.00 53.12 487 ASN A C 1
ATOM 3850 O O . ASN A 1 487 ? 52.618 5.794 -8.178 1.00 53.12 487 ASN A O 1
ATOM 3854 N N . GLN A 1 488 ? 52.706 3.861 -7.077 1.00 49.06 488 GLN A N 1
ATOM 3855 C CA . GLN A 1 488 ? 52.715 4.457 -5.727 1.00 49.06 488 GLN A CA 1
ATOM 3856 C C . GLN A 1 488 ? 51.391 5.060 -5.239 1.00 49.06 488 GLN A C 1
ATOM 3858 O O . GLN A 1 488 ? 51.347 5.570 -4.118 1.00 49.06 488 GLN A O 1
ATOM 3863 N N . ALA A 1 489 ? 50.301 4.950 -6.007 1.00 47.03 489 ALA A N 1
ATOM 3864 C CA . ALA A 1 489 ? 49.004 5.523 -5.658 1.00 47.03 489 ALA A CA 1
ATOM 3865 C C . ALA A 1 489 ? 47.844 4.519 -5.808 1.00 47.03 489 ALA A C 1
ATOM 3867 O O . ALA A 1 489 ? 47.853 3.630 -6.659 1.00 47.03 489 ALA A O 1
ATOM 3868 N N . LEU A 1 490 ? 46.816 4.667 -4.964 1.00 47.66 490 LEU A N 1
ATOM 3869 C CA . LEU A 1 490 ? 45.527 3.991 -5.135 1.00 47.66 490 LEU A CA 1
ATOM 3870 C C . LEU A 1 490 ? 44.837 4.608 -6.361 1.00 47.66 490 LEU A C 1
ATOM 3872 O O . LEU A 1 490 ? 44.308 5.701 -6.258 1.00 47.66 490 LEU A O 1
ATOM 3876 N N . LYS A 1 491 ? 44.857 3.951 -7.521 1.00 54.50 491 LYS A N 1
ATOM 3877 C CA . LYS A 1 491 ? 44.277 4.463 -8.771 1.00 54.50 491 LYS A CA 1
ATOM 3878 C C . LYS A 1 491 ? 42.767 4.602 -8.676 1.00 54.50 491 LYS A C 1
ATOM 3880 O O . LYS A 1 491 ? 42.232 5.663 -8.991 1.00 54.50 491 LYS A O 1
ATOM 3885 N N . SER A 1 492 ? 42.094 3.547 -8.229 1.00 51.22 492 SER A N 1
ATOM 3886 C CA . SER A 1 492 ? 40.646 3.550 -8.073 1.00 51.22 492 SER A CA 1
ATOM 3887 C C . SER A 1 492 ? 40.200 2.699 -6.885 1.00 51.22 492 SER A C 1
ATOM 3889 O O . SER A 1 492 ? 40.854 1.734 -6.490 1.00 51.22 492 SER A O 1
ATOM 3891 N N . LEU A 1 493 ? 39.075 3.070 -6.282 1.00 50.16 493 LEU A N 1
ATOM 3892 C CA . LEU A 1 493 ? 38.342 2.257 -5.325 1.00 50.16 493 LEU A CA 1
ATOM 3893 C C . LEU A 1 493 ? 36.870 2.272 -5.726 1.00 50.16 493 LEU A C 1
ATOM 3895 O O . LEU A 1 493 ? 36.209 3.301 -5.626 1.00 50.16 493 LEU A O 1
ATOM 3899 N N . LYS A 1 494 ? 36.347 1.128 -6.153 1.00 55.81 494 LYS A N 1
ATOM 3900 C CA . LYS A 1 494 ? 34.949 0.935 -6.549 1.00 55.81 494 LYS A CA 1
ATOM 3901 C C . LYS A 1 494 ? 34.249 0.073 -5.516 1.00 55.81 494 LYS A C 1
ATOM 3903 O O . LYS A 1 494 ? 34.686 -1.037 -5.252 1.00 55.81 494 LYS A O 1
ATOM 3908 N N . ILE A 1 495 ? 33.141 0.538 -4.961 1.00 50.06 495 ILE A N 1
ATOM 3909 C CA . ILE A 1 495 ? 32.215 -0.299 -4.194 1.00 50.06 495 ILE A CA 1
ATOM 3910 C C . ILE A 1 495 ? 30.986 -0.531 -5.056 1.00 50.06 495 ILE A C 1
ATOM 3912 O O . ILE A 1 495 ? 30.370 0.433 -5.508 1.00 50.06 495 ILE A O 1
ATOM 3916 N N . GLY A 1 496 ? 30.624 -1.791 -5.279 1.00 53.47 496 GLY A N 1
ATOM 3917 C CA . GLY A 1 496 ? 29.494 -2.160 -6.123 1.00 53.47 496 GLY A CA 1
ATOM 3918 C C . GLY A 1 496 ? 28.648 -3.294 -5.560 1.00 53.47 496 GLY A C 1
ATOM 3919 O O . GLY A 1 496 ? 28.996 -3.946 -4.572 1.00 53.47 496 GLY A O 1
ATOM 3920 N N . LEU A 1 497 ? 27.480 -3.454 -6.174 1.00 57.81 497 LEU A N 1
ATOM 3921 C CA . LEU A 1 497 ? 26.432 -4.387 -5.788 1.00 57.81 497 LEU A CA 1
ATOM 3922 C C . LEU A 1 497 ? 25.849 -5.044 -7.036 1.00 57.81 497 LEU A C 1
ATOM 3924 O O . LEU A 1 497 ? 25.386 -4.363 -7.950 1.00 57.81 497 LEU A O 1
ATOM 3928 N N . GLU A 1 498 ? 25.786 -6.367 -7.009 1.00 67.44 498 GLU A N 1
ATOM 3929 C CA . GLU A 1 498 ? 25.083 -7.183 -7.992 1.00 67.44 498 GLU A CA 1
ATOM 3930 C C . GLU A 1 498 ? 23.924 -7.908 -7.299 1.00 67.44 498 GLU A C 1
ATOM 3932 O O . GLU A 1 498 ? 24.071 -8.437 -6.195 1.00 67.44 498 GLU A O 1
ATOM 3937 N N . VAL A 1 499 ? 22.755 -7.946 -7.933 1.00 54.44 499 VAL A N 1
ATOM 3938 C CA . VAL A 1 499 ? 21.554 -8.610 -7.420 1.00 54.44 499 VAL A CA 1
ATOM 3939 C C . VAL A 1 499 ? 21.032 -9.590 -8.453 1.00 54.44 499 VAL A C 1
ATOM 3941 O O . VAL A 1 499 ? 20.761 -9.240 -9.601 1.00 54.44 499 VAL A O 1
ATOM 3944 N N . PHE A 1 500 ? 20.797 -10.810 -8.001 1.00 60.66 500 PHE A N 1
ATOM 3945 C CA . PHE A 1 500 ? 20.225 -11.904 -8.760 1.00 60.66 500 PHE A CA 1
ATOM 3946 C C . PHE A 1 500 ? 19.002 -12.440 -8.017 1.00 60.66 500 PHE A C 1
ATOM 3948 O O . PHE A 1 500 ? 18.928 -12.397 -6.788 1.00 60.66 500 PHE A O 1
ATOM 3955 N N . ALA A 1 501 ? 18.047 -12.984 -8.756 1.00 51.75 501 ALA A N 1
ATOM 3956 C CA . ALA A 1 501 ? 16.977 -13.789 -8.186 1.00 51.75 501 ALA A CA 1
ATOM 3957 C C . ALA A 1 501 ? 16.872 -15.104 -8.935 1.00 51.75 501 ALA A C 1
ATOM 3959 O O . ALA A 1 501 ? 17.231 -15.190 -10.108 1.00 51.75 501 ALA A O 1
ATOM 3960 N N . GLY A 1 502 ? 16.327 -16.112 -8.276 1.00 55.88 502 GLY A N 1
ATOM 3961 C CA . GLY A 1 502 ? 16.142 -17.404 -8.893 1.00 55.88 502 GLY A CA 1
ATOM 3962 C C . GLY A 1 502 ? 15.129 -18.282 -8.188 1.00 55.88 502 GLY A C 1
ATOM 3963 O O . GLY A 1 502 ? 14.456 -17.860 -7.248 1.00 55.88 502 GLY A O 1
ATOM 3964 N N . ILE A 1 503 ? 14.994 -19.507 -8.683 1.00 55.25 503 ILE A N 1
ATOM 3965 C CA . ILE A 1 503 ? 14.222 -20.580 -8.054 1.00 55.25 503 ILE A CA 1
ATOM 3966 C C . ILE A 1 503 ? 15.163 -21.754 -7.838 1.00 55.25 503 ILE A C 1
ATOM 3968 O O . ILE A 1 503 ? 15.825 -22.203 -8.780 1.00 55.25 503 ILE A O 1
ATOM 3972 N N . ASP A 1 504 ? 15.178 -22.255 -6.608 1.00 67.94 504 ASP A N 1
ATOM 3973 C CA . ASP A 1 504 ? 15.948 -23.421 -6.215 1.00 67.94 504 ASP A CA 1
ATOM 3974 C C . ASP A 1 504 ? 15.041 -24.573 -5.751 1.00 67.94 504 ASP A C 1
ATOM 3976 O O . ASP A 1 504 ? 13.941 -24.377 -5.233 1.00 67.94 504 ASP A O 1
ATOM 3980 N N . PHE A 1 505 ? 15.519 -25.798 -5.947 1.00 63.38 505 PHE A N 1
ATOM 3981 C CA . PHE A 1 505 ? 14.839 -27.046 -5.605 1.00 63.38 505 PHE A CA 1
ATOM 3982 C C . PHE A 1 505 ? 15.713 -27.865 -4.646 1.00 63.38 505 PHE A C 1
ATOM 3984 O O . PHE A 1 505 ? 16.941 -27.795 -4.687 1.00 63.38 505 PHE A O 1
ATOM 3991 N N . ALA A 1 506 ? 15.102 -28.693 -3.809 1.00 65.56 506 ALA A N 1
ATOM 3992 C CA . ALA A 1 506 ? 15.812 -29.640 -2.965 1.00 65.56 506 ALA A CA 1
ATOM 3993 C C . ALA A 1 506 ? 16.556 -30.668 -3.812 1.00 65.56 506 ALA A C 1
ATOM 3995 O O . ALA A 1 506 ? 16.043 -31.152 -4.825 1.00 65.56 506 ALA A O 1
ATOM 3996 N N . ASP A 1 507 ? 17.740 -31.063 -3.359 1.00 62.34 507 ASP A N 1
ATOM 3997 C CA . ASP A 1 507 ? 18.594 -31.999 -4.089 1.00 62.34 507 ASP A CA 1
ATOM 3998 C C . ASP A 1 507 ? 17.937 -33.355 -4.404 1.00 62.34 507 ASP A C 1
ATOM 4000 O O . ASP A 1 507 ? 18.132 -33.853 -5.519 1.00 62.34 507 ASP A O 1
ATOM 4004 N N . PRO A 1 508 ? 17.125 -33.963 -3.513 1.00 54.12 508 PRO A N 1
ATOM 4005 C CA . PRO A 1 508 ? 16.382 -35.175 -3.853 1.00 54.12 508 PRO A CA 1
ATOM 4006 C C . PRO A 1 508 ? 15.398 -34.954 -5.011 1.00 54.12 508 PRO A C 1
ATOM 4008 O O . PRO A 1 508 ? 15.298 -35.793 -5.906 1.00 54.12 508 PRO A O 1
ATOM 4011 N N . LEU A 1 509 ? 14.727 -33.798 -5.039 1.00 45.50 509 LEU A N 1
ATOM 4012 C CA . LEU A 1 509 ? 13.750 -33.434 -6.066 1.00 45.50 509 LEU A CA 1
ATOM 4013 C C . LEU A 1 509 ? 14.433 -33.147 -7.412 1.00 45.50 509 LEU A C 1
ATOM 4015 O O . LEU A 1 509 ? 13.978 -33.620 -8.455 1.00 45.50 509 LEU A O 1
ATOM 4019 N N . LYS A 1 510 ? 15.573 -32.439 -7.384 1.00 52.12 510 LYS A N 1
ATOM 4020 C CA . LYS A 1 510 ? 16.430 -32.202 -8.557 1.00 52.12 510 LYS A CA 1
ATOM 4021 C C . LYS A 1 510 ? 16.862 -33.512 -9.205 1.00 52.12 510 LYS A C 1
ATOM 4023 O O . LYS A 1 510 ? 16.748 -33.660 -10.420 1.00 52.12 510 LYS A O 1
ATOM 4028 N N . LYS A 1 511 ? 17.310 -34.480 -8.396 1.00 57.16 511 LYS A N 1
ATOM 4029 C CA . LYS A 1 511 ? 17.748 -35.803 -8.867 1.00 57.16 511 LYS A CA 1
ATOM 4030 C C . LYS A 1 511 ? 16.596 -36.653 -9.405 1.00 57.16 511 LYS A C 1
ATOM 4032 O O . LYS A 1 511 ? 16.783 -37.334 -10.407 1.00 57.16 511 LYS A O 1
ATOM 4037 N N . LEU A 1 512 ? 15.427 -36.613 -8.762 1.00 45.81 512 LEU A N 1
ATOM 4038 C CA . LEU A 1 512 ? 14.262 -37.414 -9.148 1.00 45.81 512 LEU A CA 1
ATOM 4039 C C . LEU A 1 512 ? 13.607 -36.923 -10.449 1.00 45.81 512 LEU A C 1
ATOM 4041 O O . LEU A 1 512 ? 13.201 -37.737 -11.274 1.00 45.81 512 LEU A O 1
ATOM 4045 N N . LEU A 1 513 ? 13.501 -35.602 -10.625 1.00 41.47 513 LEU A N 1
ATOM 4046 C CA . LEU A 1 513 ? 12.739 -34.974 -11.714 1.00 41.47 513 LEU A CA 1
ATOM 4047 C C . LEU A 1 513 ? 13.619 -34.311 -12.790 1.00 41.47 513 LEU A C 1
ATOM 4049 O O . LEU A 1 513 ? 13.093 -33.754 -13.750 1.00 41.47 513 LEU A O 1
ATOM 4053 N N . GLY A 1 514 ? 14.949 -34.354 -12.649 1.00 52.72 514 GLY A N 1
ATOM 4054 C CA . GLY A 1 514 ? 15.888 -33.743 -13.598 1.00 52.72 514 GLY A CA 1
ATOM 4055 C C . GLY A 1 514 ? 15.842 -32.210 -13.614 1.00 52.72 514 GLY A C 1
ATOM 4056 O O . GLY A 1 514 ? 16.047 -31.593 -14.659 1.00 52.72 514 GLY A O 1
ATOM 4057 N N . LEU A 1 515 ? 15.531 -31.587 -12.474 1.00 52.41 515 LEU A N 1
ATOM 4058 C CA . LEU A 1 515 ? 15.377 -30.134 -12.351 1.00 52.41 515 LEU A CA 1
ATOM 4059 C C . LEU A 1 515 ? 16.733 -29.451 -12.104 1.00 52.41 515 LEU A C 1
ATOM 4061 O O . LEU A 1 515 ? 17.614 -30.011 -11.455 1.00 52.41 515 LEU A O 1
ATOM 4065 N N . ARG A 1 516 ? 16.885 -28.216 -12.599 1.00 66.12 516 ARG A N 1
ATOM 4066 C CA . ARG A 1 516 ? 18.054 -27.345 -12.363 1.00 66.12 516 ARG A CA 1
ATOM 4067 C C . ARG A 1 516 ? 17.644 -26.088 -11.596 1.00 66.12 516 ARG A C 1
ATOM 4069 O O . ARG A 1 516 ? 16.465 -25.748 -11.605 1.00 66.12 516 ARG A O 1
ATOM 4076 N N . GLU A 1 517 ? 18.607 -25.400 -10.987 1.00 69.12 517 GLU A N 1
ATOM 4077 C CA . GLU A 1 517 ? 18.431 -24.038 -10.457 1.00 69.12 517 GLU A CA 1
ATOM 4078 C C . GLU A 1 517 ? 18.278 -23.038 -11.613 1.00 69.12 517 GLU A C 1
ATOM 4080 O O . GLU A 1 517 ? 18.886 -23.209 -12.676 1.00 69.12 517 GLU A O 1
ATOM 4085 N N . TRP A 1 518 ? 17.399 -22.047 -11.453 1.00 55.53 518 TRP A N 1
ATOM 4086 C CA . TRP A 1 518 ? 17.136 -21.023 -12.469 1.00 55.53 518 TRP A CA 1
ATOM 4087 C C . TRP A 1 518 ? 17.472 -19.660 -11.875 1.00 55.53 518 TRP A C 1
ATOM 4089 O O . TRP A 1 518 ? 16.776 -19.239 -10.962 1.00 55.53 518 TRP A O 1
ATOM 4099 N N . GLU A 1 519 ? 18.496 -18.987 -12.404 1.00 70.94 519 GLU A N 1
ATOM 4100 C CA . GLU A 1 519 ? 18.975 -17.676 -11.945 1.00 70.94 519 GLU A CA 1
ATOM 4101 C C . GLU A 1 519 ? 18.771 -16.595 -13.012 1.00 70.94 519 GLU A C 1
ATOM 4103 O O . GLU A 1 519 ? 18.923 -16.851 -14.211 1.00 70.94 519 GLU A O 1
ATOM 4108 N N . TRP A 1 520 ? 18.487 -15.370 -12.575 1.00 58.69 520 TRP A N 1
ATOM 4109 C CA . TRP A 1 520 ? 18.400 -14.186 -13.420 1.00 58.69 520 TRP A CA 1
ATOM 4110 C C . TRP A 1 520 ? 19.101 -12.989 -12.764 1.00 58.69 520 TRP A C 1
ATOM 4112 O O . TRP A 1 520 ? 18.785 -12.677 -11.611 1.00 58.69 520 TRP A O 1
ATOM 4122 N N . PRO A 1 521 ? 19.985 -12.269 -13.484 1.00 51.53 521 PRO A N 1
ATOM 4123 C CA . PRO A 1 521 ? 20.492 -10.984 -13.022 1.00 51.53 521 PRO A CA 1
ATOM 4124 C C . PRO A 1 521 ? 19.345 -9.971 -13.023 1.00 51.53 521 PRO A C 1
ATOM 4126 O O . PRO A 1 521 ? 18.594 -9.853 -13.997 1.00 51.53 521 PRO A O 1
ATOM 4129 N N . LEU A 1 522 ? 19.178 -9.274 -11.905 1.00 44.94 522 LEU A N 1
ATOM 4130 C CA . LEU A 1 522 ? 18.148 -8.256 -11.728 1.00 44.94 522 LEU A CA 1
ATOM 4131 C C . LEU A 1 522 ? 18.721 -6.848 -11.806 1.00 44.94 522 LEU A C 1
ATOM 4133 O O . LEU A 1 522 ? 18.050 -5.958 -12.327 1.00 44.94 522 LEU A O 1
ATOM 4137 N N . TRP A 1 523 ? 19.916 -6.649 -11.252 1.00 45.22 523 TRP A N 1
ATOM 4138 C CA . TRP A 1 523 ? 20.515 -5.332 -11.094 1.00 45.22 523 TRP A CA 1
ATOM 4139 C C . TRP A 1 523 ? 22.024 -5.441 -10.881 1.00 45.22 523 TRP A C 1
ATOM 4141 O O . TRP A 1 523 ? 22.476 -6.338 -10.177 1.00 45.22 523 TRP A O 1
ATOM 4151 N N . GLU A 1 524 ? 22.783 -4.505 -11.431 1.00 65.62 524 GLU A N 1
ATOM 4152 C CA . GLU A 1 524 ? 24.212 -4.327 -11.177 1.00 65.62 524 GLU A CA 1
ATOM 4153 C C . GLU A 1 524 ? 24.477 -2.825 -11.107 1.00 65.62 524 GLU A C 1
ATOM 4155 O O . GLU A 1 524 ? 23.984 -2.069 -11.945 1.00 65.62 524 GLU A O 1
ATOM 4160 N N . THR A 1 525 ? 25.179 -2.369 -10.072 1.00 51.94 525 THR A N 1
ATOM 4161 C CA . THR A 1 525 ? 25.495 -0.948 -9.920 1.00 51.94 525 THR A CA 1
ATOM 4162 C C . THR A 1 525 ? 26.785 -0.745 -9.143 1.00 51.94 525 THR A C 1
ATOM 4164 O O . THR A 1 525 ? 27.020 -1.381 -8.114 1.00 51.94 525 THR A O 1
ATOM 4167 N N . VAL A 1 526 ? 27.591 0.215 -9.593 1.00 57.03 526 VAL A N 1
ATOM 4168 C CA . VAL A 1 526 ? 28.658 0.801 -8.780 1.00 57.03 526 VAL A CA 1
ATOM 4169 C C . VAL A 1 526 ? 28.002 1.828 -7.870 1.00 57.03 526 VAL A C 1
ATOM 4171 O O . VAL A 1 526 ? 27.309 2.738 -8.318 1.00 57.03 526 VAL A O 1
ATOM 4174 N N . LEU A 1 527 ? 28.134 1.615 -6.572 1.00 45.59 527 LEU A N 1
ATOM 4175 C CA . LEU A 1 527 ? 27.479 2.405 -5.540 1.00 45.59 527 LEU A CA 1
ATOM 4176 C C . LEU A 1 527 ? 28.305 3.637 -5.182 1.00 45.59 527 LEU A C 1
ATOM 4178 O O . LEU A 1 527 ? 27.754 4.686 -4.850 1.00 45.59 527 LEU A O 1
ATOM 4182 N N . LYS A 1 528 ? 29.632 3.499 -5.228 1.00 43.62 528 LYS A N 1
ATOM 4183 C CA . LYS A 1 528 ? 30.561 4.611 -5.076 1.00 43.62 528 LYS A CA 1
ATOM 4184 C C . LYS A 1 528 ? 31.903 4.265 -5.689 1.00 43.62 528 LYS A C 1
ATOM 4186 O O . LYS A 1 528 ? 32.413 3.170 -5.480 1.00 43.62 528 LYS A O 1
ATOM 4191 N N . GLU A 1 529 ? 32.471 5.219 -6.400 1.00 56.19 529 GLU A N 1
ATOM 4192 C CA . GLU A 1 529 ? 33.778 5.102 -7.021 1.00 56.19 529 GLU A CA 1
ATOM 4193 C C . GLU A 1 529 ? 34.623 6.303 -6.621 1.00 56.19 529 GLU A C 1
ATOM 4195 O O . GLU A 1 529 ? 34.131 7.431 -6.549 1.00 56.19 529 GLU A O 1
ATOM 4200 N N . TRP A 1 530 ? 35.887 6.044 -6.330 1.00 46.75 530 TRP A N 1
ATOM 4201 C CA . TRP A 1 530 ? 36.892 7.070 -6.142 1.00 46.75 530 TRP A CA 1
ATOM 4202 C C . TRP A 1 530 ? 38.053 6.786 -7.065 1.00 46.75 530 TRP A C 1
ATOM 4204 O O . TRP A 1 530 ? 38.621 5.705 -6.984 1.00 46.75 530 TRP A O 1
ATOM 4214 N N . ASN A 1 531 ? 38.424 7.769 -7.874 1.00 48.44 531 ASN A N 1
ATOM 4215 C CA . ASN A 1 531 ? 39.584 7.706 -8.750 1.00 48.44 531 ASN A CA 1
ATOM 4216 C C . ASN A 1 531 ? 40.626 8.693 -8.215 1.00 48.44 531 ASN A C 1
ATOM 4218 O O . ASN A 1 531 ? 40.310 9.870 -8.031 1.00 48.44 531 ASN A O 1
ATOM 4222 N N . PHE A 1 532 ? 41.831 8.215 -7.898 1.00 46.75 532 PHE A N 1
ATOM 4223 C CA . PHE A 1 532 ? 42.892 9.021 -7.278 1.00 46.75 532 PHE A CA 1
ATOM 4224 C C . PHE A 1 532 ? 44.187 9.106 -8.107 1.00 46.75 532 PHE A C 1
ATOM 4226 O O . PHE A 1 532 ? 45.184 9.622 -7.604 1.00 46.75 532 PHE A O 1
ATOM 4233 N N . ALA A 1 533 ? 44.181 8.640 -9.360 1.00 48.69 533 ALA A N 1
ATOM 4234 C CA . ALA A 1 533 ? 45.246 8.907 -10.330 1.00 48.69 533 ALA A CA 1
ATOM 4235 C C . ALA A 1 533 ? 44.878 10.093 -11.238 1.00 48.69 533 ALA A C 1
ATOM 4237 O O . ALA A 1 533 ? 43.698 10.297 -11.525 1.00 48.69 533 ALA A O 1
ATOM 4238 N N . GLU A 1 534 ? 45.882 10.842 -11.710 1.00 55.75 534 GLU A N 1
ATOM 4239 C CA . GLU A 1 534 ? 45.711 11.769 -12.834 1.00 55.75 534 GLU A CA 1
ATOM 4240 C C . GLU A 1 534 ? 45.451 10.914 -14.084 1.00 55.75 534 GLU A C 1
ATOM 4242 O O . GLU A 1 534 ? 46.384 10.318 -14.612 1.00 55.75 534 GLU A O 1
ATOM 4247 N N . VAL A 1 535 ? 44.178 10.759 -14.468 1.00 61.59 535 VAL A N 1
ATOM 4248 C CA . VAL A 1 535 ? 43.755 9.891 -15.580 1.00 61.59 535 VAL A CA 1
ATOM 4249 C C . VAL A 1 535 ? 43.269 10.746 -16.742 1.00 61.59 535 VAL A C 1
ATOM 4251 O O . VAL A 1 535 ? 42.352 11.553 -16.570 1.00 61.59 535 VAL A O 1
ATOM 4254 N N . HIS A 1 536 ? 43.862 10.532 -17.908 1.00 78.56 536 HIS A N 1
ATOM 4255 C CA . HIS A 1 536 ? 43.433 11.021 -19.212 1.00 78.56 536 HIS A CA 1
ATOM 4256 C C . HIS A 1 536 ? 42.857 9.815 -19.979 1.00 78.56 536 HIS A C 1
ATOM 4258 O O . HIS A 1 536 ? 43.614 8.965 -20.431 1.00 78.56 536 HIS A O 1
ATOM 4264 N N . ASP A 1 537 ? 41.531 9.673 -20.072 1.00 84.19 537 ASP A N 1
ATOM 4265 C CA . ASP A 1 537 ? 40.884 8.477 -20.655 1.00 84.19 537 ASP A CA 1
ATOM 4266 C C . ASP A 1 537 ? 39.635 8.871 -21.448 1.00 84.19 537 ASP A C 1
ATOM 4268 O O . ASP A 1 537 ? 38.779 9.614 -20.945 1.00 84.19 537 ASP A O 1
ATOM 4272 N N . VAL A 1 538 ? 39.528 8.382 -22.687 1.00 84.25 538 VAL A N 1
ATOM 4273 C CA . VAL A 1 538 ? 38.368 8.607 -23.552 1.00 84.25 538 VAL A CA 1
ATOM 4274 C C . VAL A 1 538 ? 37.853 7.319 -24.189 1.00 84.25 538 VAL A C 1
ATOM 4276 O O . VAL A 1 538 ? 38.498 6.694 -25.022 1.00 84.25 538 VAL A O 1
ATOM 4279 N N . ALA A 1 539 ? 36.592 7.001 -23.910 1.00 89.25 539 ALA A N 1
ATOM 4280 C CA . ALA A 1 539 ? 35.969 5.763 -24.357 1.00 89.25 539 ALA A CA 1
ATOM 4281 C C . ALA A 1 539 ? 34.916 5.980 -25.436 1.00 89.25 539 ALA A C 1
ATOM 4283 O O . ALA A 1 539 ? 34.183 6.972 -25.415 1.00 89.25 539 ALA A O 1
ATOM 4284 N N . ILE A 1 540 ? 34.758 4.991 -26.320 1.00 83.69 540 ILE A N 1
ATOM 4285 C CA . ILE A 1 540 ? 33.585 4.871 -27.192 1.00 83.69 540 ILE A CA 1
ATOM 4286 C C . ILE A 1 540 ? 32.651 3.803 -26.618 1.00 83.69 540 ILE A C 1
ATOM 4288 O O . ILE A 1 540 ? 32.904 2.603 -26.724 1.00 83.69 540 ILE A O 1
ATOM 4292 N N . SER A 1 541 ? 31.536 4.235 -26.029 1.00 79.25 541 SER A N 1
ATOM 4293 C CA . SER A 1 541 ? 30.576 3.354 -25.344 1.00 79.25 541 SER A CA 1
ATOM 4294 C C . SER A 1 541 ? 29.643 2.627 -26.323 1.00 79.25 541 SER A C 1
ATOM 4296 O O . SER A 1 541 ? 29.238 1.485 -26.081 1.00 79.25 541 SER A O 1
ATOM 4298 N N . PHE A 1 542 ? 29.279 3.280 -27.434 1.00 79.06 542 PHE A N 1
ATOM 4299 C CA . PHE A 1 542 ? 28.338 2.748 -28.413 1.00 79.06 542 PHE A CA 1
ATOM 4300 C C . PHE A 1 542 ? 28.428 3.457 -29.773 1.00 79.06 542 PHE A C 1
ATOM 4302 O O . PHE A 1 542 ? 28.698 4.655 -29.864 1.00 79.06 542 PHE A O 1
ATOM 4309 N N . ILE A 1 543 ? 28.118 2.719 -30.847 1.00 81.31 543 ILE A N 1
ATOM 4310 C CA . ILE A 1 543 ? 27.890 3.275 -32.189 1.00 81.31 543 ILE A CA 1
ATOM 4311 C C . ILE A 1 543 ? 26.457 2.977 -32.620 1.00 81.31 543 ILE A C 1
ATOM 4313 O O . ILE A 1 543 ? 26.071 1.815 -32.773 1.00 81.31 543 ILE A O 1
ATOM 4317 N N . GLN A 1 544 ? 25.697 4.028 -32.924 1.00 83.06 544 GLN A N 1
ATOM 4318 C CA . GLN A 1 544 ? 24.379 3.910 -33.535 1.00 83.06 544 GLN A CA 1
ATOM 4319 C C . GLN A 1 544 ? 24.451 4.243 -35.025 1.00 83.06 544 GLN A C 1
ATOM 4321 O O . GLN A 1 544 ? 24.707 5.379 -35.421 1.00 83.06 544 GLN A O 1
ATOM 4326 N N . VAL A 1 545 ? 24.163 3.255 -35.869 1.00 79.75 545 VAL A N 1
ATOM 4327 C CA . VAL A 1 545 ? 24.030 3.455 -37.317 1.00 79.75 545 VAL A CA 1
ATOM 4328 C C . VAL A 1 545 ? 22.563 3.669 -37.675 1.00 79.75 545 VAL A C 1
ATOM 4330 O O . VAL A 1 545 ? 21.682 2.962 -37.189 1.00 79.75 545 VAL A O 1
ATOM 4333 N N . SER A 1 546 ? 22.291 4.636 -38.549 1.00 72.88 546 SER A N 1
ATOM 4334 C CA . SER A 1 546 ? 20.927 4.928 -39.017 1.00 72.88 546 SER A CA 1
ATOM 4335 C C . SER A 1 546 ? 20.275 3.757 -39.769 1.00 72.88 546 SER A C 1
ATOM 4337 O O . SER A 1 546 ? 19.051 3.631 -39.743 1.00 72.88 546 SER A O 1
ATOM 4339 N N . LYS A 1 547 ? 21.071 2.889 -40.419 1.00 75.19 547 LYS A N 1
ATOM 4340 C CA . LYS A 1 547 ? 20.630 1.668 -41.123 1.00 75.19 547 LYS A CA 1
ATOM 4341 C C . LYS A 1 547 ? 21.725 0.589 -41.097 1.00 75.19 547 LYS A C 1
ATOM 4343 O O . LYS A 1 547 ? 22.888 0.896 -41.333 1.00 75.19 547 LYS A O 1
ATOM 4348 N N . THR A 1 548 ? 21.357 -0.675 -40.863 1.00 71.88 548 THR A N 1
ATOM 4349 C CA . THR A 1 548 ? 22.287 -1.832 -40.853 1.00 71.88 548 THR A CA 1
ATOM 4350 C C . THR A 1 548 ? 22.330 -2.605 -42.175 1.00 71.88 548 THR A C 1
ATOM 4352 O O . THR A 1 548 ? 23.271 -3.358 -42.420 1.00 71.88 548 THR A O 1
ATOM 4355 N N . LYS A 1 549 ? 21.334 -2.400 -43.044 1.00 72.12 549 LYS A N 1
ATOM 4356 C CA . LYS A 1 549 ? 21.305 -2.882 -44.430 1.00 72.12 549 LYS A CA 1
ATOM 4357 C C . LYS A 1 549 ? 21.173 -1.690 -45.359 1.00 72.12 549 LYS A C 1
ATOM 4359 O O . LYS A 1 549 ? 20.214 -0.927 -45.237 1.00 72.12 549 LYS A O 1
ATOM 4364 N N . ILE A 1 550 ? 22.148 -1.523 -46.239 1.00 72.25 550 ILE A N 1
ATOM 4365 C CA . ILE A 1 550 ? 22.268 -0.368 -47.129 1.00 72.25 550 ILE A CA 1
ATOM 4366 C C . ILE A 1 550 ? 22.697 -0.824 -48.523 1.00 72.25 550 ILE A C 1
ATOM 4368 O O . ILE A 1 550 ? 22.895 -2.011 -48.785 1.00 72.25 550 ILE A O 1
ATOM 4372 N N . TYR A 1 551 ? 22.818 0.120 -49.440 1.00 73.75 551 TYR A N 1
ATOM 4373 C CA . TYR A 1 551 ? 23.016 -0.148 -50.849 1.00 73.75 551 TYR A CA 1
ATOM 4374 C C . TYR A 1 551 ? 24.045 0.816 -51.431 1.00 73.75 551 TYR A C 1
ATOM 4376 O O . TYR A 1 551 ? 24.220 1.912 -50.899 1.00 73.75 551 TYR A O 1
ATOM 4384 N N . PRO A 1 552 ? 24.737 0.445 -52.524 1.00 74.44 552 PRO A N 1
ATOM 4385 C CA . PRO A 1 552 ? 25.803 1.278 -53.069 1.00 74.44 552 PRO A CA 1
ATOM 4386 C C . PRO A 1 552 ? 25.310 2.688 -53.438 1.00 74.44 552 PRO A C 1
ATOM 4388 O O . PRO A 1 552 ? 24.506 2.843 -54.361 1.00 74.44 552 PRO A O 1
ATOM 4391 N N . GLY A 1 553 ? 25.818 3.710 -52.741 1.00 67.75 553 GLY A N 1
ATOM 4392 C CA . GLY A 1 553 ? 25.435 5.119 -52.911 1.00 67.75 553 GLY A CA 1
ATOM 4393 C C . GLY A 1 553 ? 24.559 5.706 -51.796 1.00 67.75 553 GLY A C 1
ATOM 4394 O O . GLY A 1 553 ? 24.232 6.887 -51.865 1.00 67.75 553 GLY A O 1
ATOM 4395 N N . ASP A 1 554 ? 24.197 4.917 -50.777 1.00 72.94 554 ASP A N 1
ATOM 4396 C CA . ASP A 1 554 ? 23.592 5.413 -49.535 1.00 72.94 554 ASP A CA 1
ATOM 4397 C C . ASP A 1 554 ? 24.554 6.307 -48.756 1.00 72.94 554 ASP A C 1
ATOM 4399 O O . ASP A 1 554 ? 25.731 5.977 -48.595 1.00 72.94 554 ASP A O 1
ATOM 4403 N N . SER A 1 555 ? 24.003 7.402 -48.226 1.00 78.38 555 SER A N 1
ATOM 4404 C CA . SER A 1 555 ? 24.629 8.224 -47.196 1.00 78.38 555 SER A CA 1
ATOM 4405 C C . SER A 1 555 ? 24.156 7.740 -45.828 1.00 78.38 555 SER A C 1
ATOM 4407 O O . SER A 1 555 ? 22.960 7.787 -45.530 1.00 78.38 555 SER A O 1
ATOM 4409 N N . VAL A 1 556 ? 25.076 7.259 -44.999 1.00 81.44 556 VAL A N 1
ATOM 4410 C CA . VAL A 1 556 ? 24.766 6.663 -43.696 1.00 81.44 556 VAL A CA 1
ATOM 4411 C C . VAL A 1 556 ? 25.179 7.604 -42.582 1.00 81.44 556 VAL A C 1
ATOM 4413 O O . VAL A 1 556 ? 26.356 7.923 -42.438 1.00 81.44 556 VAL A O 1
ATOM 4416 N N . ASN A 1 557 ? 24.208 7.996 -41.763 1.00 85.12 557 ASN A N 1
ATOM 4417 C CA . ASN A 1 557 ? 24.452 8.730 -40.529 1.00 85.12 557 ASN A CA 1
ATOM 4418 C C . ASN A 1 557 ? 24.882 7.757 -39.429 1.00 85.12 557 ASN A C 1
ATOM 4420 O O . ASN A 1 557 ? 24.200 6.748 -39.201 1.00 85.12 557 ASN A O 1
ATOM 4424 N N . ILE A 1 558 ? 25.999 8.061 -38.775 1.00 87.75 558 ILE A N 1
ATOM 4425 C CA . ILE A 1 558 ? 26.637 7.227 -37.757 1.00 87.75 558 ILE A CA 1
ATOM 4426 C C . ILE A 1 558 ? 26.891 8.109 -36.537 1.00 87.75 558 ILE A C 1
ATOM 4428 O O . ILE A 1 558 ? 27.687 9.041 -36.602 1.00 87.75 558 ILE A O 1
ATOM 4432 N N . MET A 1 559 ? 26.188 7.839 -35.442 1.00 86.94 559 MET A N 1
ATOM 4433 C CA . MET A 1 559 ? 26.423 8.499 -34.161 1.00 86.94 559 MET A CA 1
ATOM 4434 C C . MET A 1 559 ? 27.391 7.663 -33.340 1.00 86.94 559 MET A C 1
ATOM 4436 O O . MET A 1 559 ? 27.214 6.449 -33.217 1.00 86.94 559 MET A O 1
ATOM 4440 N N . VAL A 1 560 ? 28.401 8.320 -32.791 1.00 88.00 560 VAL A N 1
ATOM 4441 C CA . VAL A 1 560 ? 29.425 7.695 -31.956 1.00 88.00 560 VAL A CA 1
ATOM 4442 C C . VAL A 1 560 ? 29.320 8.344 -30.589 1.00 88.00 560 VAL A C 1
ATOM 4444 O O . VAL A 1 560 ? 29.489 9.552 -30.501 1.00 88.00 560 VAL A O 1
ATOM 4447 N N . ASP A 1 561 ? 28.993 7.579 -29.552 1.00 89.81 561 ASP A N 1
ATOM 4448 C CA . ASP A 1 561 ? 28.990 8.088 -28.181 1.00 89.81 561 ASP A CA 1
ATOM 4449 C C . ASP A 1 561 ? 30.409 8.004 -27.616 1.00 89.81 561 ASP A C 1
ATOM 4451 O O . ASP A 1 561 ? 30.974 6.912 -27.519 1.00 89.81 561 ASP A O 1
ATOM 4455 N N . VAL A 1 562 ? 30.992 9.167 -27.320 1.00 87.44 562 VAL A N 1
ATOM 4456 C CA . VAL A 1 562 ? 32.339 9.314 -26.766 1.00 87.44 562 VAL A CA 1
ATOM 4457 C C . VAL A 1 562 ? 32.247 9.936 -25.376 1.00 87.44 562 VAL A C 1
ATOM 4459 O O . VAL A 1 562 ? 31.580 10.952 -25.177 1.00 87.44 562 VAL A O 1
ATOM 4462 N N . ALA A 1 563 ? 32.916 9.336 -24.401 1.00 85.12 563 ALA A N 1
ATOM 4463 C CA . ALA A 1 563 ? 32.922 9.793 -23.020 1.00 85.12 563 ALA A CA 1
ATOM 4464 C C . ALA A 1 563 ? 34.347 10.100 -22.575 1.00 85.12 563 ALA A C 1
ATOM 4466 O O . ALA A 1 563 ? 35.235 9.284 -22.791 1.00 85.12 563 ALA A O 1
ATOM 4467 N N . ASN A 1 564 ? 34.550 11.249 -21.931 1.00 85.56 564 ASN A N 1
ATOM 4468 C CA . ASN A 1 564 ? 35.780 11.503 -21.193 1.00 85.56 564 ASN A CA 1
ATOM 4469 C C . ASN A 1 564 ? 35.625 10.905 -19.796 1.00 85.56 564 ASN A C 1
ATOM 4471 O O . ASN A 1 564 ? 34.873 11.418 -18.963 1.00 85.56 564 ASN A O 1
ATOM 4475 N N . LEU A 1 565 ? 36.303 9.783 -19.587 1.00 77.94 565 LEU A N 1
ATOM 4476 C CA . LEU A 1 565 ? 36.334 9.047 -18.329 1.00 77.94 565 LEU A CA 1
ATOM 4477 C C . LEU A 1 565 ? 37.500 9.504 -17.431 1.00 77.94 565 LEU A C 1
ATOM 4479 O O . LEU A 1 565 ? 37.586 9.096 -16.272 1.00 77.94 565 LEU A O 1
ATOM 4483 N N . GLY A 1 566 ? 38.350 10.396 -17.948 1.00 69.88 566 GLY A N 1
ATOM 4484 C CA . GLY A 1 566 ? 39.432 11.066 -17.243 1.00 69.88 566 GLY A CA 1
ATOM 4485 C C . GLY A 1 566 ? 39.021 12.280 -16.400 1.00 69.88 566 GLY A C 1
ATOM 4486 O O . GLY A 1 566 ? 37.872 12.728 -16.358 1.00 69.88 566 GLY A O 1
ATOM 4487 N N . GLN A 1 567 ? 40.003 12.829 -15.687 1.00 69.75 567 GLN A N 1
ATOM 4488 C CA . GLN A 1 567 ? 39.848 13.916 -14.709 1.00 69.75 567 GLN A CA 1
ATOM 4489 C C . GLN A 1 567 ? 40.166 15.310 -15.272 1.00 69.75 567 GLN A C 1
ATOM 4491 O O . GLN A 1 567 ? 39.997 16.311 -14.571 1.00 69.75 567 GLN A O 1
ATOM 4496 N N . TYR A 1 568 ? 40.604 15.383 -16.528 1.00 73.75 568 TYR A N 1
ATOM 4497 C CA . TYR A 1 568 ? 40.986 16.618 -17.209 1.00 73.75 568 TYR A CA 1
ATOM 4498 C C . TYR A 1 568 ? 40.125 16.837 -18.446 1.00 73.75 568 TYR A C 1
ATOM 4500 O O . TYR A 1 568 ? 39.525 15.906 -18.970 1.00 73.75 568 TYR A O 1
ATOM 4508 N N . ASP A 1 569 ? 40.034 18.085 -18.894 1.00 81.81 569 ASP A N 1
ATOM 4509 C CA . ASP A 1 569 ? 39.376 18.411 -20.155 1.00 81.81 569 ASP A CA 1
ATOM 4510 C C . ASP A 1 569 ? 40.288 17.991 -21.318 1.00 81.81 569 ASP A C 1
ATOM 4512 O O . ASP A 1 569 ? 41.432 18.442 -21.399 1.00 81.81 569 ASP A O 1
ATOM 4516 N N . GLU A 1 570 ? 39.777 17.159 -22.228 1.00 85.56 570 GLU A N 1
ATOM 4517 C CA . GLU A 1 570 ? 40.569 16.533 -23.292 1.00 85.56 570 GLU A CA 1
ATOM 4518 C C . GLU A 1 570 ? 40.267 17.092 -24.684 1.00 85.56 570 GLU A C 1
ATOM 4520 O O . GLU A 1 570 ? 39.131 17.456 -25.002 1.00 85.56 570 GLU A O 1
ATOM 4525 N N . ASN A 1 571 ? 41.280 17.095 -25.560 1.00 89.81 571 ASN A N 1
ATOM 4526 C CA . ASN A 1 571 ? 41.092 17.339 -26.993 1.00 89.81 571 ASN A CA 1
ATOM 4527 C C . ASN A 1 571 ? 41.056 16.015 -27.763 1.00 89.81 571 ASN A C 1
ATOM 4529 O O . ASN A 1 571 ? 42.099 15.479 -28.130 1.00 89.81 571 ASN A O 1
ATOM 4533 N N . VAL A 1 572 ? 39.858 15.501 -28.020 1.00 90.56 572 VAL A N 1
ATOM 4534 C CA . VAL A 1 572 ? 39.645 14.157 -28.567 1.00 90.56 572 VAL A CA 1
ATOM 4535 C C . VAL A 1 572 ? 39.577 14.179 -30.086 1.00 90.56 572 VAL A C 1
ATOM 4537 O O . VAL A 1 572 ? 38.747 14.879 -30.667 1.00 90.56 572 VAL A O 1
ATOM 4540 N N . VAL A 1 573 ? 40.406 13.360 -30.731 1.00 91.94 573 VAL A N 1
ATOM 4541 C CA . VAL A 1 573 ? 40.374 13.062 -32.166 1.00 91.94 573 VAL A CA 1
ATOM 4542 C C . VAL A 1 573 ? 39.646 11.732 -32.368 1.00 91.94 573 VAL A C 1
ATOM 4544 O O . VAL A 1 573 ? 40.128 10.685 -31.946 1.00 91.94 573 VAL A O 1
ATOM 4547 N N . ILE A 1 574 ? 38.509 11.746 -33.058 1.00 92.69 574 ILE A N 1
ATOM 4548 C CA . ILE A 1 574 ? 37.725 10.547 -33.375 1.00 92.69 574 ILE A CA 1
ATOM 4549 C C . ILE A 1 574 ? 37.894 10.218 -34.852 1.00 92.69 574 ILE A C 1
ATOM 4551 O O . ILE A 1 574 ? 37.589 11.049 -35.706 1.00 92.69 574 ILE A O 1
ATOM 4555 N N . SER A 1 575 ? 38.341 9.004 -35.158 1.00 92.38 575 SER A N 1
ATOM 4556 C CA . SER A 1 575 ? 38.501 8.465 -36.506 1.00 92.38 575 SER A CA 1
ATOM 4557 C C . SER A 1 575 ? 37.464 7.380 -36.779 1.00 92.38 575 SER A C 1
ATOM 4559 O O . SER A 1 575 ? 37.381 6.388 -36.060 1.00 92.38 575 SER A O 1
ATOM 4561 N N . LEU A 1 576 ? 36.677 7.544 -37.841 1.00 93.75 576 LEU A N 1
ATOM 4562 C CA . LEU A 1 576 ? 35.690 6.565 -38.286 1.00 93.75 576 LEU A CA 1
ATOM 4563 C C . LEU A 1 576 ? 36.175 5.891 -39.573 1.00 93.75 576 LEU A C 1
ATOM 4565 O O . LEU A 1 576 ? 36.608 6.566 -40.506 1.00 93.75 576 LEU A O 1
ATOM 4569 N N . SER A 1 577 ? 36.104 4.564 -39.646 1.00 92.62 577 SER A N 1
ATOM 4570 C CA . SER A 1 577 ? 36.563 3.754 -40.784 1.00 92.62 577 SER A CA 1
ATOM 4571 C C . SER A 1 577 ? 35.608 2.595 -41.088 1.00 92.62 577 SER A C 1
ATOM 4573 O O . SER A 1 577 ? 34.835 2.178 -40.228 1.00 92.62 577 SER A O 1
ATOM 4575 N N . TYR A 1 578 ? 35.692 2.028 -42.295 1.00 91.81 578 TYR A N 1
ATOM 4576 C CA . TYR A 1 578 ? 35.062 0.749 -42.636 1.00 91.81 578 TYR A CA 1
ATOM 4577 C C . TYR A 1 578 ? 36.100 -0.295 -43.067 1.00 91.81 578 TYR A C 1
ATOM 4579 O O . TYR A 1 578 ? 37.122 0.041 -43.663 1.00 91.81 578 TYR A O 1
ATOM 4587 N N . VAL A 1 579 ? 35.826 -1.573 -42.804 1.00 87.94 579 VAL A N 1
ATOM 4588 C CA . VAL A 1 579 ? 36.654 -2.719 -43.207 1.00 87.94 579 VAL A CA 1
ATOM 4589 C C . VAL A 1 579 ? 35.876 -3.588 -44.189 1.00 87.94 579 VAL A C 1
ATOM 4591 O O . VAL A 1 579 ? 34.747 -3.989 -43.899 1.00 87.94 579 VAL A O 1
ATOM 4594 N N . ASP A 1 580 ? 36.464 -3.862 -45.355 1.00 83.75 580 ASP A N 1
ATOM 4595 C CA . ASP A 1 580 ? 35.852 -4.709 -46.384 1.00 83.75 580 ASP A CA 1
ATOM 4596 C C . ASP A 1 580 ? 36.009 -6.219 -46.109 1.00 83.75 580 ASP A C 1
ATOM 4598 O O . ASP A 1 580 ? 36.735 -6.655 -45.214 1.00 83.75 580 ASP A O 1
ATOM 4602 N N . LYS A 1 581 ? 35.352 -7.053 -46.925 1.00 76.56 581 LYS A N 1
ATOM 4603 C CA . LYS A 1 581 ? 35.425 -8.526 -46.838 1.00 76.56 581 LYS A CA 1
ATOM 4604 C C . LYS A 1 581 ? 36.830 -9.123 -47.022 1.00 76.56 581 LYS A C 1
ATOM 4606 O O . LYS A 1 581 ? 37.023 -10.299 -46.725 1.00 76.56 581 LYS A O 1
ATOM 4611 N N . ASN A 1 582 ? 37.779 -8.357 -47.560 1.00 80.12 582 ASN A N 1
ATOM 4612 C CA . ASN A 1 582 ? 39.174 -8.764 -47.720 1.00 80.12 582 ASN A CA 1
ATOM 4613 C C . ASN A 1 582 ? 40.049 -8.274 -46.550 1.00 80.12 582 ASN A C 1
ATOM 4615 O O . ASN A 1 582 ? 41.254 -8.521 -46.554 1.00 80.12 582 ASN A O 1
ATOM 4619 N N . GLY A 1 583 ? 39.458 -7.592 -45.561 1.00 76.50 583 GLY A N 1
ATOM 4620 C CA . GLY A 1 583 ? 40.147 -7.039 -44.399 1.00 76.50 583 GLY A CA 1
ATOM 4621 C C . GLY A 1 583 ? 40.790 -5.669 -44.635 1.00 76.50 583 GLY A C 1
ATOM 4622 O O . GLY A 1 583 ? 41.588 -5.235 -43.808 1.00 76.50 583 GLY A O 1
ATOM 4623 N N . LEU A 1 584 ? 40.488 -4.977 -45.741 1.00 86.19 584 LEU A N 1
ATOM 4624 C CA . LEU A 1 584 ? 41.046 -3.653 -46.023 1.00 86.19 584 LEU A CA 1
ATOM 4625 C C . LEU A 1 584 ? 40.282 -2.567 -45.244 1.00 86.19 584 LEU A C 1
ATOM 4627 O O . LEU A 1 584 ? 39.114 -2.310 -45.537 1.00 86.19 584 LEU A O 1
ATOM 4631 N N . LYS A 1 585 ? 40.951 -1.916 -44.278 1.00 88.81 585 LYS A N 1
ATOM 4632 C CA . LYS A 1 585 ? 40.439 -0.750 -43.528 1.00 88.81 585 LYS A CA 1
ATOM 4633 C C . LYS A 1 585 ? 40.584 0.521 -44.374 1.00 88.81 585 LYS A C 1
ATOM 4635 O O . LYS A 1 585 ? 41.685 0.850 -44.810 1.00 88.81 585 LYS A O 1
ATOM 4640 N N . THR A 1 586 ? 39.481 1.231 -44.595 1.00 89.50 586 THR A N 1
ATOM 4641 C CA . THR A 1 586 ? 39.422 2.513 -45.312 1.00 89.50 586 THR A CA 1
ATOM 4642 C C . THR A 1 586 ? 38.765 3.565 -44.423 1.00 89.50 586 THR A C 1
ATOM 4644 O O . THR A 1 586 ? 37.691 3.333 -43.871 1.00 89.50 586 THR A O 1
ATOM 4647 N N . GLN A 1 587 ? 39.409 4.721 -44.280 1.00 91.25 587 GLN A N 1
ATOM 4648 C CA . GLN A 1 587 ? 38.951 5.813 -43.419 1.00 91.25 587 GLN A CA 1
ATOM 4649 C C . GLN A 1 587 ? 37.782 6.581 -44.055 1.00 91.25 587 GLN A C 1
ATOM 4651 O O . GLN A 1 587 ? 37.797 6.852 -45.256 1.00 91.25 587 GLN A O 1
ATOM 4656 N N . ILE A 1 588 ? 36.778 6.917 -43.243 1.00 90.44 588 ILE A N 1
ATOM 4657 C CA . ILE A 1 588 ? 35.580 7.679 -43.621 1.00 90.44 588 ILE A CA 1
ATOM 4658 C C . ILE A 1 588 ? 35.791 9.162 -43.302 1.00 90.44 588 ILE A C 1
ATOM 4660 O O . ILE A 1 588 ? 35.798 9.990 -44.208 1.00 90.44 588 ILE A O 1
ATOM 4664 N N . GLU A 1 589 ? 35.978 9.500 -42.025 1.00 89.38 589 GLU A N 1
ATOM 4665 C CA . GLU A 1 589 ? 36.123 10.879 -41.541 1.00 89.38 589 GLU A CA 1
ATOM 4666 C C . GLU A 1 589 ? 36.896 10.885 -40.213 1.00 89.38 589 GLU A C 1
ATOM 4668 O O . GLU A 1 589 ? 36.871 9.902 -39.471 1.00 89.38 589 GLU A O 1
ATOM 4673 N N . THR A 1 590 ? 37.561 12.001 -39.906 1.00 90.81 590 THR A N 1
ATOM 4674 C CA . THR A 1 590 ? 38.151 12.269 -38.590 1.00 90.81 590 THR A CA 1
ATOM 4675 C C . THR A 1 590 ? 37.675 13.617 -38.070 1.00 90.81 590 THR A C 1
ATOM 4677 O O . THR A 1 590 ? 37.580 14.572 -38.843 1.00 90.81 590 THR A O 1
ATOM 4680 N N . ARG A 1 591 ? 37.384 13.705 -36.771 1.00 90.12 591 ARG A N 1
ATOM 4681 C CA . ARG A 1 591 ? 36.882 14.921 -36.131 1.00 90.12 591 ARG A CA 1
ATOM 4682 C C . ARG A 1 591 ? 37.550 15.164 -34.789 1.00 90.12 591 ARG A C 1
ATOM 4684 O O . ARG A 1 591 ? 37.667 14.243 -33.994 1.00 90.12 591 ARG A O 1
ATOM 4691 N N . GLU A 1 592 ? 37.919 16.414 -34.544 1.00 90.88 592 GLU A N 1
ATOM 4692 C CA . GLU A 1 592 ? 38.446 16.882 -33.262 1.00 90.88 592 GLU A CA 1
ATOM 4693 C C . GLU A 1 592 ? 37.362 17.597 -32.456 1.00 90.88 592 GLU A C 1
ATOM 4695 O O . GLU A 1 592 ? 36.577 18.369 -33.019 1.00 90.88 592 GLU A O 1
ATOM 4700 N N . LEU A 1 593 ? 37.313 17.353 -31.147 1.00 87.69 593 LEU A N 1
ATOM 4701 C CA . LEU A 1 593 ? 36.395 18.024 -30.232 1.00 87.69 593 LEU A CA 1
ATOM 4702 C C . LEU A 1 593 ? 36.971 18.145 -28.819 1.00 87.69 593 LEU A C 1
ATOM 4704 O O . LEU A 1 593 ? 37.716 17.289 -28.357 1.00 87.69 593 LEU A O 1
ATOM 4708 N N . GLN A 1 594 ? 36.584 19.216 -28.128 1.00 88.62 594 GLN A N 1
ATOM 4709 C CA . GLN A 1 594 ? 36.892 19.417 -26.713 1.00 88.62 594 GLN A CA 1
ATOM 4710 C C . GLN A 1 594 ? 35.860 18.683 -25.859 1.00 88.62 594 GLN A C 1
ATOM 4712 O O . GLN A 1 594 ? 34.658 18.905 -26.034 1.00 88.62 594 GLN A O 1
ATOM 4717 N N . LEU A 1 595 ? 36.321 17.839 -24.940 1.00 85.44 595 LEU A N 1
ATOM 4718 C CA . LEU A 1 595 ? 35.472 16.998 -24.105 1.00 85.44 595 LEU A CA 1
ATOM 4719 C C . LEU A 1 595 ? 35.828 17.210 -22.625 1.00 85.44 595 LEU A C 1
ATOM 4721 O O . LEU A 1 595 ? 36.874 16.732 -22.188 1.00 85.44 595 LEU A O 1
ATOM 4725 N N . PRO A 1 596 ? 35.003 17.942 -21.851 1.00 83.25 596 PRO A N 1
ATOM 4726 C CA . PRO A 1 596 ? 35.284 18.185 -20.438 1.00 83.25 596 PRO A CA 1
ATOM 4727 C C . PRO A 1 596 ? 35.278 16.907 -19.591 1.00 83.25 596 PRO A C 1
ATOM 4729 O O . PRO A 1 596 ? 34.611 15.935 -19.954 1.00 83.25 596 PRO A O 1
ATOM 4732 N N . SER A 1 597 ? 35.968 16.926 -18.447 1.00 78.06 597 SER A N 1
ATOM 4733 C CA . SER A 1 597 ? 36.029 15.766 -17.537 1.00 78.06 597 SER A CA 1
ATOM 4734 C C . SER A 1 597 ? 34.635 15.266 -17.133 1.00 78.06 597 SER A C 1
ATOM 4736 O O . SER A 1 597 ? 33.763 16.047 -16.735 1.00 78.06 597 SER A O 1
ATOM 4738 N N . GLY A 1 598 ? 34.425 13.949 -17.230 1.00 72.50 598 GLY A N 1
ATOM 4739 C CA . GLY A 1 598 ? 33.190 13.270 -16.827 1.00 72.50 598 GLY A CA 1
ATOM 4740 C C . GLY A 1 598 ? 31.981 13.540 -17.730 1.00 72.50 598 GLY A C 1
ATOM 4741 O O . GLY A 1 598 ? 30.851 13.221 -17.354 1.00 72.50 598 GLY A O 1
ATOM 4742 N N . VAL A 1 599 ? 32.196 14.153 -18.899 1.00 76.56 599 VAL A N 1
ATOM 4743 C CA . VAL A 1 599 ? 31.150 14.490 -19.870 1.00 76.56 599 VAL A CA 1
ATOM 4744 C C . VAL A 1 599 ? 31.188 13.520 -21.052 1.00 76.56 599 VAL A C 1
ATOM 4746 O O . VAL A 1 599 ? 32.251 13.192 -21.581 1.00 76.56 599 VAL A O 1
ATOM 4749 N N . SER A 1 600 ? 30.004 13.103 -21.505 1.00 84.50 600 SER A N 1
ATOM 4750 C CA . SER A 1 600 ? 29.814 12.342 -22.745 1.00 84.50 600 SER A CA 1
ATOM 4751 C C . SER A 1 600 ? 29.178 13.211 -23.824 1.00 84.50 600 SER A C 1
ATOM 4753 O O . SER A 1 600 ? 28.293 14.023 -23.543 1.00 84.50 600 SER A O 1
ATOM 4755 N N . LEU A 1 601 ? 29.622 13.036 -25.066 1.00 78.62 601 LEU A N 1
ATOM 4756 C CA . LEU A 1 601 ? 29.082 13.695 -26.251 1.00 78.62 601 LEU A CA 1
ATOM 4757 C C . LEU A 1 601 ? 28.856 12.665 -27.359 1.00 78.62 601 LEU A C 1
ATOM 4759 O O . LEU A 1 601 ? 29.594 11.695 -27.481 1.00 78.62 601 LEU A O 1
ATOM 4763 N N . CYS A 1 602 ? 27.872 12.916 -28.225 1.00 86.06 602 CYS A N 1
ATOM 4764 C CA . CYS A 1 602 ? 27.496 11.986 -29.290 1.00 86.06 602 CYS A CA 1
ATOM 4765 C C . CYS A 1 602 ? 27.624 12.625 -30.691 1.00 86.06 602 CYS A C 1
ATOM 4767 O O . CYS A 1 602 ? 26.623 13.039 -31.285 1.00 86.06 602 CYS A O 1
ATOM 4769 N N . PRO A 1 603 ? 28.848 12.802 -31.230 1.00 82.75 603 PRO A N 1
ATOM 4770 C CA . PRO A 1 603 ? 29.062 13.367 -32.561 1.00 82.75 603 PRO A CA 1
ATOM 4771 C C . PRO A 1 603 ? 28.459 12.520 -33.695 1.00 82.75 603 PRO A C 1
ATOM 4773 O O . PRO A 1 603 ? 28.571 11.295 -33.733 1.00 82.75 603 PRO A O 1
ATOM 4776 N N . LEU A 1 604 ? 27.877 13.216 -34.679 1.00 86.06 604 LEU A N 1
ATOM 4777 C CA . LEU A 1 604 ? 27.279 12.637 -35.886 1.00 86.06 604 LEU A CA 1
ATOM 4778 C C . LEU A 1 604 ? 28.254 12.653 -37.079 1.00 86.06 604 LEU A C 1
ATOM 4780 O O . LEU A 1 604 ? 28.674 13.725 -37.521 1.00 86.06 604 LEU A O 1
ATOM 4784 N N . PHE A 1 605 ? 28.555 11.488 -37.645 1.00 87.88 605 PHE A N 1
ATOM 4785 C CA . PHE A 1 605 ? 29.358 11.286 -38.858 1.00 87.88 605 PHE A CA 1
ATOM 4786 C C . PHE A 1 605 ? 28.482 10.869 -40.043 1.00 87.88 605 PHE A C 1
ATOM 4788 O O . PHE A 1 605 ? 27.401 10.309 -39.852 1.00 87.88 605 PHE A O 1
ATOM 4795 N N . THR A 1 606 ? 28.946 11.125 -41.270 1.00 85.06 606 THR A N 1
ATOM 4796 C CA . THR A 1 606 ? 28.219 10.765 -42.501 1.00 85.06 606 THR A CA 1
ATOM 4797 C C . THR A 1 606 ? 29.114 9.974 -43.457 1.00 85.06 606 THR A C 1
ATOM 4799 O O . THR A 1 606 ? 30.160 10.464 -43.871 1.00 85.06 606 THR A O 1
ATOM 4802 N N . TRP A 1 607 ? 28.704 8.761 -43.839 1.00 89.06 607 TRP A N 1
ATOM 4803 C CA . TRP A 1 607 ? 29.442 7.902 -44.774 1.00 89.06 607 TRP A CA 1
ATOM 4804 C C . TRP A 1 607 ? 28.738 7.778 -46.132 1.00 89.06 607 TRP A C 1
ATOM 4806 O O . TRP A 1 607 ? 27.641 7.231 -46.198 1.00 89.06 607 TRP A O 1
ATOM 4816 N N . ASP A 1 608 ? 29.382 8.235 -47.213 1.00 83.00 608 ASP A N 1
ATOM 4817 C CA . ASP A 1 608 ? 28.935 8.023 -48.600 1.00 83.00 608 ASP A CA 1
ATOM 4818 C C . ASP A 1 608 ? 29.473 6.692 -49.149 1.00 83.00 608 ASP A C 1
ATOM 4820 O O . ASP A 1 608 ? 30.682 6.492 -49.295 1.00 83.00 608 ASP A O 1
ATOM 4824 N N . THR A 1 609 ? 28.566 5.772 -49.476 1.00 84.12 609 THR A N 1
ATOM 4825 C CA . THR A 1 609 ? 28.902 4.434 -49.989 1.00 84.12 609 THR A CA 1
ATOM 4826 C C . THR A 1 609 ? 28.974 4.347 -51.516 1.00 84.12 609 THR A C 1
ATOM 4828 O O . THR A 1 609 ? 28.985 3.250 -52.090 1.00 84.12 609 THR A O 1
ATOM 4831 N N . THR A 1 610 ? 29.025 5.481 -52.219 1.00 76.19 610 THR A N 1
ATOM 4832 C CA . THR A 1 610 ? 29.154 5.517 -53.679 1.00 76.19 610 THR A CA 1
ATOM 4833 C C . THR A 1 610 ? 30.426 4.793 -54.141 1.00 76.19 610 THR A C 1
ATOM 4835 O O . THR A 1 610 ? 31.544 5.184 -53.825 1.00 76.19 610 THR A O 1
ATOM 4838 N N . GLY A 1 611 ? 30.261 3.733 -54.940 1.00 68.81 611 GLY A N 1
ATOM 4839 C CA . GLY A 1 611 ? 31.375 2.950 -55.498 1.00 68.81 611 GLY A CA 1
ATOM 4840 C C . GLY A 1 611 ? 31.834 1.759 -54.648 1.00 68.81 611 GLY A C 1
ATOM 4841 O O . GLY A 1 611 ? 32.722 1.026 -55.083 1.00 68.81 611 GLY A O 1
ATOM 4842 N N . ILE A 1 612 ? 31.213 1.516 -53.489 1.00 81.25 612 ILE A N 1
ATOM 4843 C CA . ILE A 1 612 ? 31.493 0.352 -52.640 1.00 81.25 612 ILE A CA 1
ATOM 4844 C C . ILE A 1 612 ? 30.684 -0.864 -53.125 1.00 81.25 612 ILE A C 1
ATOM 4846 O O . ILE A 1 612 ? 29.493 -0.768 -53.415 1.00 81.25 612 ILE A O 1
ATOM 4850 N N . SER A 1 613 ? 31.338 -2.021 -53.268 1.00 76.06 613 SER A N 1
ATOM 4851 C CA . SER A 1 613 ? 30.706 -3.250 -53.771 1.00 76.06 613 SER A CA 1
ATOM 4852 C C . SER A 1 613 ? 29.741 -3.883 -52.762 1.00 76.06 613 SER A C 1
ATOM 4854 O O . SER A 1 613 ? 29.918 -3.734 -51.562 1.00 76.06 613 SER A O 1
ATOM 4856 N N . ALA A 1 614 ? 28.772 -4.675 -53.227 1.00 75.12 614 ALA A N 1
ATOM 4857 C CA . ALA A 1 614 ? 27.919 -5.449 -52.325 1.00 75.12 614 ALA A CA 1
ATOM 4858 C C . ALA A 1 614 ? 28.731 -6.471 -51.495 1.00 75.12 614 ALA A C 1
ATOM 4860 O O . ALA A 1 614 ? 29.630 -7.150 -52.011 1.00 75.12 614 ALA A O 1
ATOM 4861 N N . GLY A 1 615 ? 28.400 -6.584 -50.211 1.00 79.50 615 GLY A N 1
ATOM 4862 C CA . GLY A 1 615 ? 29.076 -7.417 -49.222 1.00 79.50 615 GLY A CA 1
ATOM 4863 C C . GLY A 1 615 ? 28.876 -6.903 -47.795 1.00 79.50 615 GLY A C 1
ATOM 4864 O O . GLY A 1 615 ? 28.243 -5.878 -47.572 1.00 79.50 615 GLY A O 1
ATOM 4865 N N . THR A 1 616 ? 29.423 -7.617 -46.820 1.00 81.19 616 THR A N 1
ATOM 4866 C CA . THR A 1 616 ? 29.397 -7.223 -45.404 1.00 81.19 616 THR A CA 1
ATOM 4867 C C . THR A 1 616 ? 30.630 -6.387 -45.060 1.00 81.19 616 THR A C 1
ATOM 4869 O O . THR A 1 616 ? 31.741 -6.751 -45.447 1.00 81.19 616 THR A O 1
ATOM 4872 N N . TYR A 1 617 ? 30.426 -5.294 -44.327 1.00 87.00 617 TYR A N 1
ATOM 4873 C CA . TYR A 1 617 ? 31.439 -4.325 -43.916 1.00 87.00 617 TYR A CA 1
ATOM 4874 C C . TYR A 1 617 ? 31.391 -4.111 -42.401 1.00 87.00 617 TYR A C 1
ATOM 4876 O O . TYR A 1 617 ? 30.314 -4.097 -41.805 1.00 87.00 617 TYR A O 1
ATOM 4884 N N . ILE A 1 618 ? 32.553 -3.934 -41.775 1.00 89.19 618 ILE A N 1
ATOM 4885 C CA . ILE A 1 618 ? 32.659 -3.605 -40.346 1.00 89.19 618 ILE A CA 1
ATOM 4886 C C . ILE A 1 618 ? 32.949 -2.113 -40.227 1.00 89.19 618 ILE A C 1
ATOM 4888 O O . ILE A 1 618 ? 33.952 -1.654 -40.761 1.00 89.19 618 ILE A O 1
ATOM 4892 N N . ILE A 1 619 ? 32.091 -1.368 -39.540 1.00 92.38 619 ILE A N 1
ATOM 4893 C CA . ILE A 1 619 ? 32.337 0.025 -39.163 1.00 92.38 619 ILE A CA 1
ATOM 4894 C C . ILE A 1 619 ? 33.096 0.035 -37.849 1.00 92.38 619 ILE A C 1
ATOM 4896 O O . ILE A 1 619 ? 32.717 -0.669 -36.916 1.00 92.38 619 ILE A O 1
ATOM 4900 N N . GLU A 1 620 ? 34.146 0.837 -37.786 1.00 92.75 620 GLU A N 1
ATOM 4901 C CA . GLU A 1 620 ? 35.023 0.980 -36.635 1.00 92.75 620 GLU A CA 1
ATOM 4902 C C . GLU A 1 620 ? 35.183 2.468 -36.324 1.00 92.75 620 GLU A C 1
ATOM 4904 O O . GLU A 1 620 ? 35.612 3.229 -37.194 1.00 92.75 620 GLU A O 1
ATOM 4909 N N . ALA A 1 621 ? 34.816 2.878 -35.111 1.00 91.12 621 ALA A N 1
ATOM 4910 C CA . ALA A 1 621 ? 35.162 4.190 -34.576 1.00 91.12 621 ALA A CA 1
ATOM 4911 C C . ALA A 1 621 ? 36.305 4.027 -33.578 1.00 91.12 621 ALA A C 1
ATOM 4913 O O . ALA A 1 621 ? 36.321 3.051 -32.831 1.00 91.12 621 ALA A O 1
ATOM 4914 N N . GLU A 1 622 ? 37.233 4.972 -33.590 1.00 91.94 622 GLU A N 1
ATOM 4915 C CA . GLU A 1 622 ? 38.443 4.987 -32.774 1.00 91.94 622 GLU A CA 1
ATOM 4916 C C . GLU A 1 622 ? 38.632 6.397 -32.204 1.00 91.94 622 GLU A C 1
ATOM 4918 O O . GLU A 1 622 ? 38.716 7.355 -32.972 1.00 91.94 622 GLU A O 1
ATOM 4923 N N . ALA A 1 623 ? 38.652 6.542 -30.879 1.00 89.44 623 ALA A N 1
ATOM 4924 C CA . ALA A 1 623 ? 38.963 7.797 -30.196 1.00 89.44 623 ALA A CA 1
ATOM 4925 C C . ALA A 1 623 ? 40.450 7.844 -29.816 1.00 89.44 623 ALA A C 1
ATOM 4927 O O . ALA A 1 623 ? 41.038 6.833 -29.442 1.00 89.44 623 ALA A O 1
ATOM 4928 N N . SER A 1 624 ? 41.075 9.013 -29.925 1.00 87.00 624 SER A N 1
ATOM 4929 C CA . SER A 1 624 ? 42.479 9.209 -29.561 1.00 87.00 624 SER A CA 1
ATOM 4930 C C . SER A 1 624 ? 42.717 10.602 -28.986 1.00 87.00 624 SER A C 1
ATOM 4932 O O . SER A 1 624 ? 42.159 11.582 -29.481 1.00 87.00 624 SER A O 1
ATOM 4934 N N . ILE A 1 625 ? 43.562 10.678 -27.962 1.00 88.25 625 ILE A N 1
ATOM 4935 C CA . ILE A 1 625 ? 44.084 11.902 -27.336 1.00 88.25 625 ILE A CA 1
ATOM 4936 C C . ILE A 1 625 ? 45.618 11.814 -27.257 1.00 88.25 625 ILE A C 1
ATOM 4938 O O . ILE A 1 625 ? 46.194 10.757 -27.524 1.00 88.25 625 ILE A O 1
ATOM 4942 N N . ASP A 1 626 ? 46.295 12.922 -26.933 1.00 74.19 626 ASP A N 1
ATOM 4943 C CA . ASP A 1 626 ? 47.769 12.996 -26.895 1.00 74.19 626 ASP A CA 1
ATOM 4944 C C . ASP A 1 626 ? 48.394 11.992 -25.903 1.00 74.19 626 ASP A C 1
ATOM 4946 O O . ASP A 1 626 ? 49.465 11.436 -26.170 1.00 74.19 626 ASP A O 1
ATOM 4950 N N . HIS A 1 627 ? 47.726 11.750 -24.771 1.00 76.44 627 HIS A N 1
ATOM 4951 C CA . HIS A 1 627 ? 48.080 10.733 -23.785 1.00 76.44 627 HIS A CA 1
ATOM 4952 C C . HIS A 1 627 ? 46.796 10.096 -23.257 1.00 76.44 627 HIS A C 1
ATOM 4954 O O . HIS A 1 627 ? 46.027 10.776 -22.593 1.00 76.44 627 HIS A O 1
ATOM 4960 N N . ASP A 1 628 ? 46.558 8.831 -23.608 1.00 77.75 628 ASP A N 1
ATOM 4961 C CA . ASP A 1 628 ? 45.378 8.073 -23.190 1.00 77.75 628 ASP A CA 1
ATOM 4962 C C . ASP A 1 628 ? 45.800 6.870 -22.344 1.00 77.75 628 ASP A C 1
ATOM 4964 O O . ASP A 1 628 ? 46.651 6.073 -22.763 1.00 77.75 628 ASP A O 1
ATOM 4968 N N . ASP A 1 629 ? 45.221 6.769 -21.156 1.00 73.31 629 ASP A N 1
ATOM 4969 C CA . ASP A 1 629 ? 45.544 5.774 -20.145 1.00 73.31 629 ASP A CA 1
ATOM 4970 C C . ASP A 1 629 ? 44.808 4.434 -20.340 1.00 73.31 629 ASP A C 1
ATOM 4972 O O . ASP A 1 629 ? 45.263 3.424 -19.787 1.00 73.31 629 ASP A O 1
ATOM 4976 N N . ASP A 1 630 ? 43.717 4.374 -21.122 1.00 73.12 630 ASP A N 1
ATOM 4977 C CA . ASP A 1 630 ? 42.984 3.131 -21.423 1.00 73.12 630 ASP A CA 1
ATOM 4978 C C . ASP A 1 630 ? 42.546 3.013 -22.888 1.00 73.12 630 ASP A C 1
ATOM 4980 O O . ASP A 1 630 ? 41.371 3.007 -23.227 1.00 73.12 630 ASP A O 1
ATOM 4984 N N . LEU A 1 631 ? 43.509 2.687 -23.748 1.00 77.94 631 LEU A N 1
ATOM 4985 C CA . LEU A 1 631 ? 43.275 2.430 -25.173 1.00 77.94 631 LEU A CA 1
ATOM 4986 C C . LEU A 1 631 ? 42.298 1.273 -25.490 1.00 77.94 631 LEU A C 1
ATOM 4988 O O . LEU A 1 631 ? 41.982 1.050 -26.664 1.00 77.94 631 LEU A O 1
ATOM 4992 N N . THR A 1 632 ? 41.877 0.461 -24.508 1.00 75.50 632 THR A N 1
ATOM 4993 C CA . THR A 1 632 ? 41.055 -0.737 -24.767 1.00 75.50 632 THR A CA 1
ATOM 4994 C C . THR A 1 632 ? 39.589 -0.412 -25.024 1.00 75.50 632 THR A C 1
ATOM 4996 O O . THR A 1 632 ? 38.898 -1.188 -25.693 1.00 75.50 632 THR A O 1
ATOM 4999 N N . ASN A 1 633 ? 39.130 0.738 -24.536 1.00 77.81 633 ASN A N 1
ATOM 5000 C CA . ASN A 1 633 ? 37.749 1.194 -24.630 1.00 77.81 633 ASN A CA 1
ATOM 5001 C C . ASN A 1 633 ? 37.546 2.227 -25.771 1.00 77.81 633 ASN A C 1
ATOM 5003 O O . ASN A 1 633 ? 36.418 2.610 -26.086 1.00 77.81 633 ASN A O 1
ATOM 5007 N N . ASN A 1 634 ? 38.629 2.610 -26.454 1.00 85.69 634 ASN A N 1
ATOM 5008 C CA . ASN A 1 634 ? 38.647 3.635 -27.499 1.00 85.69 634 ASN A CA 1
ATOM 5009 C C . ASN A 1 634 ? 38.064 3.172 -28.833 1.00 85.69 634 ASN A C 1
ATOM 5011 O O . ASN A 1 634 ? 37.807 4.005 -29.702 1.00 85.69 634 ASN A O 1
ATOM 5015 N N . ILE A 1 635 ? 37.914 1.857 -29.039 1.00 85.25 635 ILE A N 1
ATOM 5016 C CA . ILE A 1 635 ? 37.499 1.280 -30.321 1.00 85.25 635 ILE A CA 1
ATOM 5017 C C . ILE A 1 635 ? 36.187 0.522 -30.174 1.00 85.25 635 ILE A C 1
ATOM 5019 O O . ILE A 1 635 ? 36.109 -0.491 -29.480 1.00 85.25 635 ILE A O 1
ATOM 5023 N N . PHE A 1 636 ? 35.181 0.926 -30.947 1.00 87.44 636 PHE A N 1
ATOM 5024 C CA . PHE A 1 636 ? 33.914 0.207 -31.046 1.00 87.44 636 PHE A CA 1
ATOM 5025 C C . PHE A 1 636 ? 33.644 -0.216 -32.491 1.00 87.44 636 PHE A C 1
ATOM 5027 O O . PHE A 1 636 ? 33.922 0.523 -33.439 1.00 87.44 636 PHE A O 1
ATOM 5034 N N . ARG A 1 637 ? 33.096 -1.425 -32.676 1.00 87.75 637 ARG A N 1
ATOM 5035 C CA . ARG A 1 637 ? 32.809 -2.002 -33.997 1.00 87.75 637 ARG A CA 1
ATOM 5036 C C . ARG A 1 637 ? 31.346 -2.381 -34.150 1.00 87.75 637 ARG A C 1
ATOM 5038 O O . ARG A 1 637 ? 30.735 -2.931 -33.240 1.00 87.75 637 ARG A O 1
ATOM 5045 N N . THR A 1 638 ? 30.807 -2.178 -35.345 1.00 85.06 638 THR A N 1
ATOM 5046 C CA . THR A 1 638 ? 29.481 -2.672 -35.736 1.00 85.06 638 THR A CA 1
ATOM 5047 C C . THR A 1 638 ? 29.481 -3.149 -37.187 1.00 85.06 638 THR A C 1
ATOM 5049 O O . THR A 1 638 ? 30.432 -2.902 -37.923 1.00 85.06 638 THR A O 1
ATOM 5052 N N . ILE A 1 639 ? 28.449 -3.880 -37.606 1.00 83.88 639 ILE A N 1
ATOM 5053 C CA . ILE A 1 639 ? 28.373 -4.490 -38.939 1.00 83.88 639 ILE A CA 1
ATOM 5054 C C . ILE A 1 639 ? 27.293 -3.805 -39.773 1.00 83.88 639 ILE A C 1
ATOM 5056 O O . ILE A 1 639 ? 26.166 -3.610 -39.316 1.00 83.88 639 ILE A O 1
ATOM 5060 N N . ILE A 1 640 ? 27.634 -3.512 -41.026 1.00 81.50 640 ILE A N 1
ATOM 5061 C CA . ILE A 1 640 ? 26.715 -3.047 -42.061 1.00 81.50 640 ILE A CA 1
ATOM 5062 C C . ILE A 1 640 ? 26.793 -3.988 -43.268 1.00 81.50 640 ILE A C 1
ATOM 5064 O O . ILE A 1 640 ? 27.873 -4.352 -43.728 1.00 81.50 640 ILE A O 1
ATOM 5068 N N . GLU A 1 641 ? 25.644 -4.375 -43.815 1.00 79.25 641 GLU A N 1
ATOM 5069 C CA . GLU A 1 641 ? 25.547 -5.183 -45.035 1.00 79.25 641 GLU A CA 1
ATOM 5070 C C . GLU A 1 641 ? 25.148 -4.311 -46.235 1.00 79.25 641 GLU A C 1
ATOM 5072 O O . GLU A 1 641 ? 24.117 -3.639 -46.203 1.00 79.25 641 GLU A O 1
ATOM 5077 N N . ILE A 1 642 ? 25.957 -4.333 -47.301 1.00 77.25 642 ILE A N 1
ATOM 5078 C CA . ILE A 1 642 ? 25.684 -3.669 -48.580 1.00 77.25 642 ILE A CA 1
ATOM 5079 C C . ILE A 1 642 ? 25.114 -4.692 -49.568 1.00 77.25 642 ILE A C 1
ATOM 5081 O O . ILE A 1 642 ? 25.805 -5.624 -49.978 1.00 77.25 642 ILE A O 1
ATOM 5085 N N . MET A 1 643 ? 23.861 -4.525 -49.982 1.00 65.88 643 MET A N 1
ATOM 5086 C CA . MET A 1 643 ? 23.134 -5.488 -50.822 1.00 65.88 643 MET A CA 1
ATOM 5087 C C . MET A 1 643 ? 23.232 -5.156 -52.325 1.00 65.88 643 MET A C 1
ATOM 5089 O O . MET A 1 643 ? 23.359 -3.996 -52.717 1.00 65.88 643 MET A O 1
ATOM 5093 N N . SER A 1 644 ? 23.151 -6.169 -53.201 1.00 66.25 644 SER A N 1
ATOM 5094 C CA . SER A 1 644 ? 23.071 -5.960 -54.659 1.00 66.25 644 SER A CA 1
ATOM 5095 C C . SER A 1 644 ? 21.637 -5.657 -55.099 1.00 66.25 644 SER A C 1
ATOM 5097 O O . SER A 1 644 ? 20.739 -6.463 -54.850 1.00 66.25 644 SER A O 1
ATOM 5099 N N . ILE A 1 645 ? 21.436 -4.553 -55.814 1.00 69.44 645 ILE A N 1
ATOM 5100 C CA . ILE A 1 645 ? 20.113 -4.068 -56.229 1.00 69.44 645 ILE A CA 1
ATOM 5101 C C . ILE A 1 645 ? 20.061 -3.701 -57.706 1.00 69.44 645 ILE A C 1
ATOM 5103 O O . ILE A 1 645 ? 21.012 -3.158 -58.267 1.00 69.44 645 ILE A O 1
ATOM 5107 N N . ASP A 1 646 ? 18.917 -3.982 -58.319 1.00 79.06 646 ASP A N 1
ATOM 5108 C CA . ASP A 1 646 ? 18.579 -3.560 -59.672 1.00 79.06 646 ASP A CA 1
ATOM 5109 C C . ASP A 1 646 ? 18.227 -2.060 -59.708 1.00 79.06 646 ASP A C 1
ATOM 5111 O O . ASP A 1 646 ? 18.647 -1.333 -60.614 1.00 79.06 646 ASP A O 1
ATOM 5115 N N . PHE A 1 647 ? 17.486 -1.580 -58.707 1.00 82.31 647 PHE A N 1
ATOM 5116 C CA . PHE A 1 647 ? 17.072 -0.184 -58.590 1.00 82.31 647 PHE A CA 1
ATOM 5117 C C . PHE A 1 647 ? 17.394 0.381 -57.210 1.00 82.31 647 PHE A C 1
ATOM 5119 O O . PHE A 1 647 ? 17.105 -0.235 -56.192 1.00 82.31 647 PHE A O 1
ATOM 5126 N N . TYR A 1 648 ? 17.972 1.578 -57.179 1.00 82.56 648 TYR A N 1
ATOM 5127 C CA . TYR A 1 648 ? 18.222 2.318 -55.950 1.00 82.56 648 TYR A CA 1
ATOM 5128 C C . TYR A 1 648 ? 17.169 3.421 -55.825 1.00 82.56 648 TYR A C 1
ATOM 5130 O O . TYR A 1 648 ? 17.140 4.368 -56.609 1.00 82.56 648 TYR A O 1
ATOM 5138 N N . VAL A 1 649 ? 16.263 3.248 -54.879 1.00 86.06 649 VAL A N 1
ATOM 5139 C CA . VAL A 1 649 ? 15.127 4.099 -54.545 1.00 86.06 649 VAL A CA 1
ATOM 5140 C C . VAL A 1 649 ? 15.509 5.036 -53.395 1.00 86.06 649 VAL A C 1
ATOM 5142 O O . VAL A 1 649 ? 15.892 4.602 -52.313 1.00 86.06 649 VAL A O 1
ATOM 5145 N N . THR A 1 650 ? 15.373 6.338 -53.603 1.00 84.31 650 THR A N 1
ATOM 5146 C CA . THR A 1 650 ? 15.613 7.367 -52.588 1.00 84.31 650 THR A CA 1
ATOM 5147 C C . THR A 1 650 ? 14.321 8.113 -52.318 1.00 84.31 650 THR A C 1
ATOM 5149 O O . THR A 1 650 ? 13.625 8.520 -53.247 1.00 84.31 650 THR A O 1
ATOM 5152 N N . LEU A 1 651 ? 14.012 8.330 -51.045 1.00 82.81 651 LEU A N 1
ATOM 5153 C CA . LEU A 1 651 ? 12.960 9.249 -50.630 1.00 82.81 651 LEU A CA 1
ATOM 5154 C C . LEU A 1 651 ? 13.557 10.654 -50.532 1.00 82.81 651 LEU A C 1
ATOM 5156 O O . LEU A 1 651 ? 14.528 10.867 -49.810 1.00 82.81 651 LEU A O 1
ATOM 5160 N N . ASP A 1 652 ? 13.007 11.593 -51.294 1.00 79.00 652 ASP A N 1
ATOM 5161 C CA . ASP A 1 652 ? 13.393 13.000 -51.236 1.00 79.00 652 ASP A CA 1
ATOM 5162 C C . ASP A 1 652 ? 12.491 13.718 -50.230 1.00 79.00 652 ASP A C 1
ATOM 5164 O O . ASP A 1 652 ? 11.297 13.908 -50.481 1.00 79.00 652 ASP A O 1
ATOM 5168 N N . TYR A 1 653 ? 13.084 14.099 -49.094 1.00 68.88 653 TYR A N 1
ATOM 5169 C CA . TYR A 1 653 ? 12.375 14.720 -47.979 1.00 68.88 653 TYR A CA 1
ATOM 5170 C C . TYR A 1 653 ? 12.353 16.256 -48.017 1.00 68.88 653 TYR A C 1
ATOM 5172 O O . TYR A 1 653 ? 11.760 16.881 -47.142 1.00 68.88 653 TYR A O 1
ATOM 5180 N N . THR A 1 654 ? 12.978 16.886 -49.019 1.00 66.38 654 THR A N 1
ATOM 5181 C CA . THR A 1 654 ? 13.196 18.348 -49.048 1.00 66.38 654 THR A CA 1
ATOM 5182 C C . THR A 1 654 ? 11.908 19.179 -49.089 1.00 66.38 654 THR A C 1
ATOM 5184 O O . THR A 1 654 ? 11.900 20.322 -48.638 1.00 66.38 654 THR A O 1
ATOM 5187 N N . GLU A 1 655 ? 10.809 18.604 -49.584 1.00 61.88 655 GLU A N 1
ATOM 5188 C CA . GLU A 1 655 ? 9.481 19.236 -49.641 1.00 61.88 655 GLU A CA 1
ATOM 5189 C C . GLU A 1 655 ? 8.383 18.396 -48.954 1.00 61.88 655 GLU A C 1
ATOM 5191 O O . GLU A 1 655 ? 7.194 18.679 -49.108 1.00 61.88 655 GLU A O 1
ATOM 5196 N N . THR A 1 656 ? 8.744 17.350 -48.201 1.00 66.50 656 THR A N 1
ATOM 5197 C CA . THR A 1 656 ? 7.771 16.449 -47.558 1.00 66.50 656 THR A CA 1
ATOM 5198 C C . THR A 1 656 ? 7.669 16.746 -46.068 1.00 66.50 656 THR A C 1
ATOM 5200 O O . THR A 1 656 ? 8.678 16.726 -45.366 1.00 66.50 656 THR A O 1
ATOM 5203 N N . LYS A 1 657 ? 6.457 16.974 -45.551 1.00 74.19 657 LYS A N 1
ATOM 5204 C CA . LYS A 1 657 ? 6.260 17.097 -44.099 1.00 74.19 657 LYS A CA 1
ATOM 5205 C C . LYS A 1 657 ? 6.508 15.742 -43.425 1.00 74.19 657 LYS A C 1
ATOM 5207 O O . LYS A 1 657 ? 6.098 14.715 -43.961 1.00 74.19 657 LYS A O 1
ATOM 5212 N N . ALA A 1 658 ? 7.110 15.751 -42.237 1.00 77.12 658 ALA A N 1
ATOM 5213 C CA . ALA A 1 658 ? 7.271 14.553 -41.405 1.00 77.12 658 ALA A CA 1
ATOM 5214 C C . ALA A 1 658 ? 6.003 14.207 -40.598 1.00 77.12 658 ALA A C 1
ATOM 5216 O O . ALA A 1 658 ? 5.847 13.081 -40.128 1.00 77.12 658 ALA A O 1
ATOM 5217 N N . TRP A 1 659 ? 5.065 15.153 -40.475 1.00 85.62 659 TRP A N 1
ATOM 5218 C CA . TRP A 1 659 ? 3.831 14.991 -39.710 1.00 85.62 659 TRP A CA 1
ATOM 5219 C C . TRP A 1 659 ? 2.631 15.528 -40.489 1.00 85.62 659 TRP A C 1
ATOM 5221 O O . TRP A 1 659 ? 2.710 16.605 -41.084 1.00 85.62 659 TRP A O 1
ATOM 5231 N N . TYR A 1 660 ? 1.518 14.797 -40.448 1.00 86.31 660 TYR A N 1
ATOM 5232 C CA . TYR A 1 660 ? 0.269 15.180 -41.110 1.00 86.31 660 TYR A CA 1
ATOM 5233 C C . TYR A 1 660 ? -0.933 15.005 -40.184 1.00 86.31 660 TYR A C 1
ATOM 5235 O O . TYR A 1 660 ? -0.977 14.085 -39.362 1.00 86.31 660 TYR A O 1
ATOM 5243 N N . LYS A 1 661 ? -1.945 15.858 -40.354 1.00 85.69 661 LYS A N 1
ATOM 5244 C CA . LYS A 1 661 ? -3.262 15.656 -39.733 1.00 85.69 661 LYS A CA 1
ATOM 5245 C C . LYS A 1 661 ? -4.137 14.748 -40.606 1.00 85.69 661 LYS A C 1
ATOM 5247 O O . LYS A 1 661 ? -4.006 14.762 -41.832 1.00 85.69 661 LYS A O 1
ATOM 5252 N N . PRO A 1 662 ? -5.085 13.999 -40.013 1.00 87.25 662 PRO A N 1
ATOM 5253 C CA . PRO A 1 662 ? -6.127 13.320 -40.778 1.00 87.25 662 PRO A CA 1
ATOM 5254 C C . PRO A 1 662 ? -6.821 14.287 -41.752 1.00 87.25 662 PRO A C 1
ATOM 5256 O O . PRO A 1 662 ? -7.244 15.374 -41.356 1.00 87.25 662 PRO A O 1
ATOM 5259 N N . GLY A 1 663 ? -6.941 13.898 -43.021 1.00 83.50 663 GLY A N 1
ATOM 5260 C CA . GLY A 1 663 ? -7.508 14.713 -44.099 1.00 83.50 663 GLY A CA 1
ATOM 5261 C C . GLY A 1 663 ? -6.503 15.556 -44.892 1.00 83.50 663 GLY A C 1
ATOM 5262 O O . GLY A 1 663 ? -6.889 16.135 -45.908 1.00 83.50 663 GLY A O 1
ATOM 5263 N N . GLU A 1 664 ? -5.233 15.637 -44.484 1.00 84.88 664 GLU A N 1
ATOM 5264 C CA . GLU A 1 664 ? -4.205 16.303 -45.288 1.00 84.88 664 GLU A CA 1
ATOM 5265 C C . GLU A 1 664 ? -3.736 15.418 -46.455 1.00 84.88 664 GLU A C 1
ATOM 5267 O O . GLU A 1 664 ? -3.660 14.189 -46.357 1.00 84.88 664 GLU A O 1
ATOM 5272 N N . LEU A 1 665 ? -3.417 16.062 -47.584 1.00 85.00 665 LEU A N 1
ATOM 5273 C CA . LEU A 1 665 ? -2.769 15.401 -48.711 1.00 85.00 665 LEU A CA 1
ATOM 5274 C C . LEU A 1 665 ? -1.286 15.241 -48.383 1.00 85.00 665 LEU A C 1
ATOM 5276 O O . LEU A 1 665 ? -0.564 16.233 -48.268 1.00 85.00 665 LEU A O 1
ATOM 5280 N N . THR A 1 666 ? -0.837 14.001 -48.252 1.00 82.88 666 THR A N 1
ATOM 5281 C CA . THR A 1 666 ? 0.581 13.697 -48.133 1.00 82.88 666 THR A CA 1
ATOM 5282 C C . THR A 1 666 ? 1.203 13.692 -49.520 1.00 82.88 666 THR A C 1
ATOM 5284 O O . THR A 1 666 ? 0.585 13.276 -50.507 1.00 82.88 666 THR A O 1
ATOM 5287 N N . GLN A 1 667 ? 2.431 14.188 -49.601 1.00 84.69 667 GLN A N 1
ATOM 5288 C CA . GLN A 1 667 ? 3.230 14.128 -50.811 1.00 84.69 667 GLN A CA 1
ATOM 5289 C C . GLN A 1 667 ? 4.586 13.546 -50.449 1.00 84.69 667 GLN A C 1
ATOM 5291 O O . GLN A 1 667 ? 5.242 14.016 -49.523 1.00 84.69 667 GLN A O 1
ATOM 5296 N N . THR A 1 668 ? 4.999 12.529 -51.193 1.00 85.56 668 THR A N 1
ATOM 5297 C CA . THR A 1 668 ? 6.292 11.876 -51.031 1.00 85.56 668 THR A CA 1
ATOM 5298 C C . THR A 1 668 ? 6.956 11.779 -52.393 1.00 85.56 668 THR A C 1
ATOM 5300 O O . THR A 1 668 ? 6.409 11.183 -53.325 1.00 85.56 668 THR A O 1
ATOM 5303 N N . ARG A 1 669 ? 8.128 12.399 -52.535 1.00 86.62 669 ARG A N 1
ATOM 5304 C CA . ARG A 1 669 ? 8.929 12.299 -53.754 1.00 86.62 669 ARG A CA 1
ATOM 5305 C C . ARG A 1 669 ? 9.844 11.092 -53.654 1.00 86.62 669 ARG A C 1
ATOM 5307 O O . ARG A 1 669 ? 10.535 10.901 -52.659 1.00 86.62 669 ARG A O 1
ATOM 5314 N N . VAL A 1 670 ? 9.834 10.282 -54.701 1.00 89.00 670 VAL A N 1
ATOM 5315 C CA . VAL A 1 670 ? 10.633 9.068 -54.807 1.00 89.00 670 VAL A CA 1
ATOM 5316 C C . VAL A 1 670 ? 11.508 9.178 -56.041 1.00 89.00 670 VAL A C 1
ATOM 5318 O O . VAL A 1 670 ? 11.018 9.364 -57.152 1.00 89.00 670 VAL A O 1
ATOM 5321 N N . GLN A 1 671 ? 12.808 9.055 -55.855 1.00 90.69 671 GLN A N 1
ATOM 5322 C CA . GLN A 1 671 ? 13.783 8.985 -56.928 1.00 90.69 671 GLN A CA 1
ATOM 5323 C C . GLN A 1 671 ? 14.161 7.525 -57.131 1.00 90.69 671 GLN A C 1
ATOM 5325 O O . GLN A 1 671 ? 14.545 6.857 -56.184 1.00 90.69 671 GLN A O 1
ATOM 5330 N N . VAL A 1 672 ? 14.059 7.009 -58.349 1.00 90.88 672 VAL A N 1
ATOM 5331 C CA . VAL A 1 672 ? 14.452 5.636 -58.679 1.00 90.88 672 VAL A CA 1
ATOM 5332 C C . VAL A 1 672 ? 15.621 5.699 -59.646 1.00 90.88 672 VAL A C 1
ATOM 5334 O O . VAL A 1 672 ? 15.471 6.119 -60.793 1.00 90.88 672 VAL A O 1
ATOM 5337 N N . LYS A 1 673 ? 16.799 5.291 -59.187 1.00 89.44 673 LYS A N 1
ATOM 5338 C CA . LYS A 1 673 ? 18.016 5.185 -59.986 1.00 89.44 673 LYS A CA 1
ATOM 5339 C C . LYS A 1 673 ? 18.162 3.770 -60.524 1.00 89.44 673 LYS A C 1
ATOM 5341 O O . LYS A 1 673 ? 18.135 2.806 -59.765 1.00 89.44 673 LYS A O 1
ATOM 5346 N N . ASN A 1 674 ? 18.355 3.636 -61.831 1.00 86.19 674 ASN A N 1
ATOM 5347 C CA . ASN A 1 674 ? 18.647 2.340 -62.435 1.00 86.19 674 ASN A CA 1
ATOM 5348 C C . ASN A 1 674 ? 20.129 1.999 -62.237 1.00 86.19 674 ASN A C 1
ATOM 5350 O O . ASN A 1 674 ? 20.996 2.664 -62.808 1.00 86.19 674 ASN A O 1
ATOM 5354 N N . LEU A 1 675 ? 20.421 0.973 -61.436 1.00 80.00 675 LEU A N 1
ATOM 5355 C CA . LEU A 1 675 ? 21.786 0.485 -61.214 1.00 80.00 675 LEU A CA 1
ATOM 5356 C C . LEU A 1 675 ? 22.157 -0.689 -62.128 1.00 80.00 675 LEU A C 1
ATOM 5358 O O . LEU A 1 675 ? 23.307 -1.130 -62.141 1.00 80.00 675 LEU A O 1
ATOM 5362 N N . ARG A 1 676 ? 21.216 -1.167 -62.949 1.00 78.56 676 ARG A N 1
ATOM 5363 C CA . ARG A 1 676 ? 21.491 -2.169 -63.979 1.00 78.56 676 ARG A CA 1
ATOM 5364 C C . ARG A 1 676 ? 22.293 -1.542 -65.116 1.00 78.56 676 ARG A C 1
ATOM 5366 O O . ARG A 1 676 ? 22.112 -0.386 -65.488 1.00 78.56 676 ARG A O 1
ATOM 5373 N N . ASN A 1 677 ? 23.104 -2.363 -65.771 1.00 77.25 677 ASN A N 1
ATOM 5374 C CA . ASN A 1 677 ? 23.845 -1.998 -66.983 1.00 77.25 677 ASN A CA 1
ATOM 5375 C C . ASN A 1 677 ? 22.984 -1.993 -68.265 1.00 77.25 677 ASN A C 1
ATOM 5377 O O . ASN A 1 677 ? 23.520 -1.903 -69.369 1.00 77.25 677 ASN A O 1
ATOM 5381 N N . VAL A 1 678 ? 21.658 -2.099 -68.135 1.00 80.50 678 VAL A N 1
ATOM 5382 C CA . VAL A 1 678 ? 20.697 -2.134 -69.244 1.00 80.50 678 VAL A CA 1
ATOM 5383 C C . VAL A 1 678 ? 19.572 -1.125 -69.032 1.00 80.50 678 VAL A C 1
ATOM 5385 O O . VAL A 1 678 ? 19.104 -0.917 -67.909 1.00 80.50 678 VAL A O 1
ATOM 5388 N N . ARG A 1 679 ? 19.107 -0.515 -70.130 1.00 86.62 679 ARG A N 1
ATOM 5389 C CA . ARG A 1 679 ? 17.896 0.316 -70.142 1.00 86.62 679 ARG A CA 1
ATOM 5390 C C . ARG A 1 679 ? 16.713 -0.525 -69.674 1.00 86.62 679 ARG A C 1
ATOM 5392 O O . ARG A 1 679 ? 16.410 -1.540 -70.298 1.00 86.62 679 ARG A O 1
ATOM 5399 N N . THR A 1 680 ? 16.051 -0.097 -68.604 1.00 90.31 680 THR A N 1
ATOM 5400 C CA . THR A 1 680 ? 15.021 -0.907 -67.941 1.00 90.31 680 THR A CA 1
ATOM 5401 C C . THR A 1 680 ? 13.778 -0.069 -67.656 1.00 90.31 680 THR A C 1
ATOM 5403 O O . THR A 1 680 ? 13.878 1.071 -67.201 1.00 90.31 680 THR A O 1
ATOM 5406 N N . THR A 1 681 ? 12.601 -0.628 -67.941 1.00 91.50 681 THR A N 1
ATOM 5407 C CA . THR A 1 681 ? 11.308 -0.055 -67.546 1.00 91.50 681 THR A CA 1
ATOM 5408 C C . THR A 1 681 ? 10.884 -0.651 -66.207 1.00 91.50 681 THR A C 1
ATOM 5410 O O . THR A 1 681 ? 10.954 -1.868 -66.033 1.00 91.50 681 THR A O 1
ATOM 5413 N N . THR A 1 682 ? 10.457 0.203 -65.278 1.00 91.31 682 THR A N 1
ATOM 5414 C CA . THR A 1 682 ? 9.953 -0.193 -63.956 1.00 91.31 682 THR A CA 1
ATOM 5415 C C . THR A 1 682 ? 8.616 0.483 -63.657 1.00 91.31 682 THR A C 1
ATOM 5417 O O . THR A 1 682 ? 8.409 1.647 -64.022 1.00 91.31 682 THR A O 1
ATOM 5420 N N . TRP A 1 683 ? 7.715 -0.255 -63.008 1.00 93.19 683 TRP A N 1
ATOM 5421 C CA . TRP A 1 683 ? 6.461 0.241 -62.440 1.00 93.19 683 TRP A CA 1
ATOM 5422 C C . TRP A 1 683 ? 6.635 0.386 -60.933 1.00 93.19 683 TRP A C 1
ATOM 5424 O O . TRP A 1 683 ? 6.971 -0.585 -60.258 1.00 93.19 683 TRP A O 1
ATOM 5434 N N . LEU A 1 684 ? 6.417 1.586 -60.396 1.00 91.75 684 LEU A N 1
ATOM 5435 C CA . LEU A 1 684 ? 6.540 1.804 -58.958 1.00 91.75 684 LEU A CA 1
ATOM 5436 C C . LEU A 1 684 ? 5.256 1.322 -58.282 1.00 91.75 684 LEU A C 1
ATOM 5438 O O . LEU A 1 684 ? 4.190 1.896 -58.493 1.00 91.75 684 LEU A O 1
ATOM 5442 N N . GLY A 1 685 ? 5.350 0.259 -57.491 1.00 89.12 685 GLY A N 1
ATOM 5443 C CA . GLY A 1 685 ? 4.267 -0.183 -56.625 1.00 89.12 685 GLY A CA 1
ATOM 5444 C C . GLY A 1 685 ? 4.465 0.361 -55.219 1.00 89.12 685 GLY A C 1
ATOM 5445 O O . GLY A 1 685 ? 5.572 0.347 -54.681 1.00 89.12 685 GLY A O 1
ATOM 5446 N N . VAL A 1 686 ? 3.380 0.853 -54.636 1.00 89.38 686 VAL A N 1
ATOM 5447 C CA . VAL A 1 686 ? 3.390 1.567 -53.362 1.00 89.38 686 VAL A CA 1
ATOM 5448 C C . VAL A 1 686 ? 2.353 0.939 -52.453 1.00 89.38 686 VAL A C 1
ATOM 5450 O O . VAL A 1 686 ? 1.240 0.678 -52.887 1.00 89.38 686 VAL A O 1
ATOM 5453 N N . SER A 1 687 ? 2.710 0.691 -51.198 1.00 88.19 687 SER A N 1
ATOM 5454 C CA . SER A 1 687 ? 1.767 0.266 -50.160 1.00 88.19 687 SER A CA 1
ATOM 5455 C C . SER A 1 687 ? 2.004 1.091 -48.908 1.00 88.19 687 SER A C 1
ATOM 5457 O O . SER A 1 687 ? 3.136 1.170 -48.442 1.00 88.19 687 SER A O 1
ATOM 5459 N N . VAL A 1 688 ? 0.956 1.715 -48.376 1.00 87.75 688 VAL A N 1
ATOM 5460 C CA . VAL A 1 688 ? 1.021 2.496 -47.134 1.00 87.75 688 VAL A CA 1
ATOM 5461 C C . VAL A 1 688 ? 0.433 1.651 -46.011 1.00 87.75 688 VAL A C 1
ATOM 5463 O O . VAL A 1 688 ? -0.716 1.235 -46.107 1.00 87.75 688 VAL A O 1
ATOM 5466 N N . TYR A 1 689 ? 1.224 1.398 -44.975 1.00 87.56 689 TYR A N 1
ATOM 5467 C CA . TYR A 1 689 ? 0.860 0.639 -43.784 1.00 87.56 689 TYR A CA 1
ATOM 5468 C C . TYR A 1 689 ? 0.589 1.603 -42.638 1.00 87.56 689 TYR A C 1
ATOM 5470 O O . TYR A 1 689 ? 1.424 2.460 -42.328 1.00 87.56 689 TYR A O 1
ATOM 5478 N N . ASP A 1 690 ? -0.563 1.443 -42.000 1.00 86.44 690 ASP A N 1
ATOM 5479 C CA . ASP A 1 690 ? -0.887 2.173 -40.781 1.00 86.44 690 ASP A CA 1
ATOM 5480 C C . ASP A 1 690 ? -0.219 1.543 -39.535 1.00 86.44 690 ASP A C 1
ATOM 5482 O O . ASP A 1 690 ? 0.361 0.454 -39.616 1.00 86.44 690 ASP A O 1
ATOM 5486 N N . PRO A 1 691 ? -0.299 2.191 -38.356 1.00 83.62 691 PRO A N 1
ATOM 5487 C CA . PRO A 1 691 ? 0.268 1.680 -37.105 1.00 83.62 691 PRO A CA 1
ATOM 5488 C C . PRO A 1 691 ? -0.231 0.295 -36.667 1.00 83.62 691 PRO A C 1
ATOM 5490 O O . PRO A 1 691 ? 0.388 -0.331 -35.808 1.00 83.62 691 PRO A O 1
ATOM 5493 N N . THR A 1 692 ? -1.353 -0.183 -37.212 1.00 83.56 692 THR A N 1
ATOM 5494 C CA . THR A 1 692 ? -1.909 -1.515 -36.932 1.00 83.56 692 THR A CA 1
ATOM 5495 C C . THR A 1 692 ? -1.424 -2.578 -37.921 1.00 83.56 692 THR A C 1
ATOM 5497 O O . THR A 1 692 ? -1.651 -3.767 -37.699 1.00 83.56 692 THR A O 1
ATOM 5500 N N . GLY A 1 693 ? -0.712 -2.168 -38.977 1.00 82.00 693 GLY A N 1
ATOM 5501 C CA . GLY A 1 693 ? -0.228 -3.029 -40.055 1.00 82.00 693 GLY A CA 1
ATOM 5502 C C . GLY A 1 693 ? -1.224 -3.211 -41.205 1.00 82.00 693 GLY A C 1
ATOM 5503 O O . GLY A 1 693 ? -0.940 -3.972 -42.131 1.00 82.00 693 GLY A O 1
ATOM 5504 N N . GLU A 1 694 ? -2.367 -2.523 -41.180 1.00 85.06 694 GLU A N 1
ATOM 5505 C CA . GLU A 1 694 ? -3.351 -2.543 -42.263 1.00 85.06 694 GLU A CA 1
ATOM 5506 C C . GLU A 1 694 ? -2.863 -1.673 -43.431 1.00 85.06 694 GLU A C 1
ATOM 5508 O O . GLU A 1 694 ? -2.306 -0.593 -43.229 1.00 85.06 694 GLU A O 1
ATOM 5513 N N . HIS A 1 695 ? -3.056 -2.146 -44.664 1.00 85.31 695 HIS A N 1
ATOM 5514 C CA . HIS A 1 695 ? -2.560 -1.466 -45.867 1.00 85.31 695 HIS A CA 1
ATOM 5515 C C . HIS A 1 695 ? -3.501 -1.575 -47.070 1.00 85.31 695 HIS A C 1
ATOM 5517 O O . HIS A 1 695 ? -3.519 -0.680 -47.918 1.00 85.31 695 HIS A O 1
ATOM 5523 N N . GLU A 1 696 ? -4.324 -2.625 -47.150 1.00 84.75 696 GLU A N 1
ATOM 5524 C CA . GLU A 1 696 ? -5.225 -2.865 -48.281 1.00 84.75 696 GLU A CA 1
ATOM 5525 C C . GLU A 1 696 ? -6.266 -1.750 -48.393 1.00 84.75 696 GLU A C 1
ATOM 5527 O O . GLU A 1 696 ? -6.564 -1.259 -49.486 1.00 84.75 696 GLU A O 1
ATOM 5532 N N . ARG A 1 697 ? -6.747 -1.276 -47.239 1.00 82.44 697 ARG A N 1
ATOM 5533 C CA . ARG A 1 697 ? -7.703 -0.169 -47.118 1.00 82.44 697 ARG A CA 1
ATOM 5534 C C . ARG A 1 697 ? -7.253 1.114 -47.831 1.00 82.44 697 ARG A C 1
ATOM 5536 O O . ARG A 1 697 ? -8.092 1.897 -48.292 1.00 82.44 697 ARG A O 1
ATOM 5543 N N . TYR A 1 698 ? -5.947 1.355 -47.905 1.00 81.56 698 TYR A N 1
ATOM 5544 C CA . TYR A 1 698 ? -5.386 2.613 -48.397 1.00 81.56 698 TYR A CA 1
ATOM 5545 C C . TYR A 1 698 ? -4.996 2.561 -49.876 1.00 81.56 698 TYR A C 1
ATOM 5547 O O . TYR A 1 698 ? -4.831 3.616 -50.486 1.00 81.56 698 TYR A O 1
ATOM 5555 N N . GLN A 1 699 ? -4.929 1.371 -50.483 1.00 83.19 699 GLN A N 1
ATOM 5556 C CA . GLN A 1 699 ? -4.404 1.183 -51.842 1.00 83.19 699 GLN A CA 1
ATOM 5557 C C . GLN A 1 699 ? -5.125 2.006 -52.913 1.00 83.19 699 GLN A C 1
ATOM 5559 O O . GLN A 1 699 ? -4.493 2.585 -53.791 1.00 83.19 699 GLN A O 1
ATOM 5564 N N . GLN A 1 700 ? -6.451 2.122 -52.822 1.00 81.00 700 GLN A N 1
ATOM 5565 C CA . GLN A 1 700 ? -7.252 2.877 -53.797 1.00 81.00 700 GLN A CA 1
ATOM 5566 C C . GLN A 1 700 ? -7.088 4.403 -53.683 1.00 81.00 700 GLN A C 1
ATOM 5568 O O . GLN A 1 700 ? -7.564 5.138 -54.544 1.00 81.00 700 GLN A O 1
ATOM 5573 N N . GLN A 1 701 ? -6.446 4.883 -52.617 1.00 82.31 701 GLN A N 1
ATOM 5574 C CA . GLN A 1 701 ? -6.277 6.306 -52.311 1.00 82.31 701 GLN A CA 1
ATOM 5575 C C . GLN A 1 701 ? -4.882 6.818 -52.697 1.00 82.31 701 GLN A C 1
ATOM 5577 O O . GLN A 1 701 ? -4.611 8.013 -52.592 1.00 82.31 701 GLN A O 1
ATOM 5582 N N . ILE A 1 702 ? -3.990 5.920 -53.126 1.00 87.62 702 ILE A N 1
ATOM 5583 C CA . ILE A 1 702 ? -2.620 6.233 -53.523 1.00 87.62 702 ILE A CA 1
ATOM 5584 C C . ILE A 1 702 ? -2.608 6.597 -55.008 1.00 87.62 702 ILE A C 1
ATOM 5586 O O . ILE A 1 702 ? -3.101 5.857 -55.856 1.00 87.62 702 ILE A O 1
ATOM 5590 N N . SER A 1 703 ? -2.020 7.744 -55.336 1.00 89.19 703 SER A N 1
ATOM 5591 C CA . SER A 1 703 ? -1.779 8.177 -56.714 1.00 89.19 703 SER A CA 1
ATOM 5592 C C . SER A 1 703 ? -0.284 8.348 -56.952 1.00 89.19 703 SER A C 1
ATOM 5594 O O . SER A 1 703 ? 0.405 8.983 -56.157 1.00 89.19 703 SER A O 1
ATOM 5596 N N . ILE A 1 704 ? 0.216 7.786 -58.055 1.00 90.38 704 ILE A N 1
ATOM 5597 C CA . ILE A 1 704 ? 1.638 7.786 -58.416 1.00 90.38 704 ILE A CA 1
ATOM 5598 C C . ILE A 1 704 ? 1.794 8.471 -59.771 1.00 90.38 704 ILE A C 1
ATOM 5600 O O . ILE A 1 704 ? 1.163 8.072 -60.749 1.00 90.38 704 ILE A O 1
ATOM 5604 N N . THR A 1 705 ? 2.639 9.497 -59.846 1.00 90.69 705 THR A N 1
ATOM 5605 C CA . THR A 1 705 ? 2.881 10.242 -61.089 1.00 90.69 705 THR A CA 1
ATOM 5606 C C . THR A 1 705 ? 4.380 10.356 -61.379 1.00 90.69 705 THR A C 1
ATOM 5608 O O . THR A 1 705 ? 5.079 10.987 -60.584 1.00 90.69 705 THR A O 1
ATOM 5611 N N . PRO A 1 706 ? 4.886 9.821 -62.512 1.00 89.94 706 PRO A N 1
ATOM 5612 C CA . PRO A 1 706 ? 4.251 8.832 -63.399 1.00 89.94 706 PRO A CA 1
ATOM 5613 C C . PRO A 1 706 ? 4.193 7.435 -62.745 1.00 89.94 706 PRO A C 1
ATOM 5615 O O . PRO A 1 706 ? 4.999 7.146 -61.880 1.00 89.94 706 PRO A O 1
ATOM 5618 N N . VAL A 1 707 ? 3.294 6.534 -63.160 1.00 86.06 707 VAL A N 1
ATOM 5619 C CA . VAL A 1 707 ? 3.193 5.166 -62.576 1.00 86.06 707 VAL A CA 1
ATOM 5620 C C . VAL A 1 707 ? 4.370 4.258 -62.988 1.00 86.06 707 VAL A C 1
ATOM 5622 O O . VAL A 1 707 ? 4.715 3.301 -62.297 1.00 86.06 707 VAL A O 1
ATOM 5625 N N . SER A 1 708 ? 5.019 4.567 -64.112 1.00 92.88 708 SER A N 1
ATOM 5626 C CA . SER A 1 708 ? 6.179 3.837 -64.631 1.00 92.88 708 SER A CA 1
ATOM 5627 C C . SER A 1 708 ? 7.173 4.773 -65.302 1.00 92.88 708 SER A C 1
ATOM 5629 O O . SER A 1 708 ? 6.766 5.770 -65.904 1.00 92.88 708 SER A O 1
ATOM 5631 N N . ALA A 1 709 ? 8.449 4.398 -65.303 1.00 93.31 709 ALA A N 1
ATOM 5632 C CA . ALA A 1 709 ? 9.493 5.106 -66.035 1.00 93.31 709 ALA A CA 1
ATOM 5633 C C . ALA A 1 709 ? 10.430 4.123 -66.749 1.00 93.31 709 ALA A C 1
ATOM 5635 O O . ALA A 1 709 ? 10.702 3.031 -66.254 1.00 93.31 709 ALA A O 1
ATOM 5636 N N . THR A 1 710 ? 10.937 4.522 -67.920 1.00 92.88 710 THR A N 1
ATOM 5637 C CA . THR A 1 710 ? 12.040 3.822 -68.597 1.00 92.88 710 THR A CA 1
ATOM 5638 C C . THR A 1 710 ? 13.323 4.581 -68.326 1.00 92.88 710 THR A C 1
ATOM 5640 O O . THR A 1 710 ? 13.437 5.746 -68.703 1.00 92.88 710 THR A O 1
ATOM 5643 N N . ILE A 1 711 ? 14.265 3.926 -67.656 1.00 92.31 711 ILE A N 1
ATOM 5644 C CA . ILE A 1 711 ? 15.424 4.570 -67.043 1.00 92.31 711 ILE A CA 1
ATOM 5645 C C . ILE A 1 711 ? 16.694 3.986 -67.670 1.00 92.31 711 ILE A C 1
ATOM 5647 O O . ILE A 1 711 ? 16.880 2.766 -67.704 1.00 92.31 711 ILE A O 1
ATOM 5651 N N . GLU A 1 712 ? 17.565 4.843 -68.200 1.00 90.12 712 GLU A N 1
ATOM 5652 C CA . GLU A 1 712 ? 18.885 4.426 -68.698 1.00 90.12 712 GLU A CA 1
ATOM 5653 C C . GLU A 1 712 ? 19.806 3.996 -67.544 1.00 90.12 712 GLU A C 1
ATOM 5655 O O . GLU A 1 712 ? 19.607 4.457 -66.416 1.00 90.12 712 GLU A O 1
ATOM 5660 N N . PRO A 1 713 ? 20.834 3.165 -67.799 1.00 85.94 713 PRO A N 1
ATOM 5661 C CA . PRO A 1 713 ? 21.850 2.842 -66.799 1.00 85.94 713 PRO A CA 1
ATOM 5662 C C . PRO A 1 713 ? 22.407 4.096 -66.112 1.00 85.94 713 PRO A C 1
ATOM 5664 O O . PRO A 1 713 ? 22.750 5.079 -66.773 1.00 85.94 713 PRO A O 1
ATOM 5667 N N . CYS A 1 714 ? 22.492 4.055 -64.783 1.00 76.62 714 CYS A N 1
ATOM 5668 C CA . CYS A 1 714 ? 22.959 5.133 -63.906 1.00 76.62 714 CYS A CA 1
ATOM 5669 C C . CYS A 1 714 ? 22.117 6.427 -63.904 1.00 76.62 714 CYS A C 1
ATOM 5671 O O . CYS A 1 714 ? 22.502 7.375 -63.217 1.00 76.62 714 CYS A O 1
ATOM 5673 N N . GLN A 1 715 ? 20.991 6.490 -64.623 1.00 89.75 715 GLN A N 1
ATOM 5674 C CA . GLN A 1 715 ? 20.073 7.635 -64.597 1.00 89.75 715 GLN A CA 1
ATOM 5675 C C . GLN A 1 715 ? 18.987 7.469 -63.525 1.00 89.75 715 GLN A C 1
ATOM 5677 O O . GLN A 1 715 ? 18.736 6.364 -63.041 1.00 89.75 715 GLN A O 1
ATOM 5682 N N . VAL A 1 716 ? 18.344 8.583 -63.167 1.00 90.50 716 VAL A N 1
ATOM 5683 C CA . VAL A 1 716 ? 17.292 8.672 -62.144 1.00 90.50 716 VAL A CA 1
ATOM 5684 C C . VAL A 1 716 ? 15.966 9.055 -62.797 1.00 90.50 716 VAL A C 1
ATOM 5686 O O . VAL A 1 716 ? 15.930 9.936 -63.654 1.00 90.50 716 VAL A O 1
ATOM 5689 N N . ALA A 1 717 ? 14.873 8.425 -62.375 1.00 92.06 717 ALA A N 1
ATOM 5690 C CA . ALA A 1 717 ? 13.519 8.893 -62.643 1.00 92.06 717 ALA A CA 1
ATOM 5691 C C . ALA A 1 717 ? 12.840 9.340 -61.349 1.00 92.06 717 ALA A C 1
ATOM 5693 O O . ALA A 1 717 ? 13.005 8.711 -60.308 1.00 92.06 717 ALA A O 1
ATOM 5694 N N . ASN A 1 718 ? 12.047 10.405 -61.433 1.00 91.81 718 ASN A N 1
ATOM 5695 C CA . ASN A 1 718 ? 11.323 10.955 -60.294 1.00 91.81 718 ASN A CA 1
ATOM 5696 C C . ASN A 1 718 ? 9.857 10.535 -60.351 1.00 91.81 718 ASN A C 1
ATOM 5698 O O . ASN A 1 718 ? 9.201 10.670 -61.384 1.00 91.81 718 ASN A O 1
ATOM 5702 N N . PHE A 1 719 ? 9.354 10.084 -59.215 1.00 91.94 719 PHE A N 1
ATOM 5703 C CA . PHE A 1 719 ? 7.980 9.696 -58.963 1.00 91.94 719 PHE A CA 1
ATOM 5704 C C . PHE A 1 719 ? 7.443 10.575 -57.839 1.00 91.94 719 PHE A C 1
ATOM 5706 O O . PHE A 1 719 ? 8.142 10.882 -56.875 1.00 91.94 719 PHE A O 1
ATOM 5713 N N . THR A 1 720 ? 6.191 10.992 -57.954 1.00 90.25 720 THR A N 1
ATOM 5714 C CA . THR A 1 720 ? 5.472 11.648 -56.863 1.00 90.25 720 THR A CA 1
ATOM 5715 C C . THR A 1 720 ? 4.349 10.738 -56.416 1.00 90.25 720 THR A C 1
ATOM 5717 O O . THR A 1 720 ? 3.492 10.374 -57.222 1.00 90.25 720 THR A O 1
ATOM 5720 N N . ILE A 1 721 ? 4.369 10.385 -55.137 1.00 89.44 721 ILE A N 1
ATOM 5721 C CA . ILE A 1 721 ? 3.317 9.639 -54.464 1.00 89.44 721 ILE A CA 1
ATOM 5722 C C . ILE A 1 721 ? 2.481 10.656 -53.708 1.00 89.44 721 ILE A C 1
ATOM 5724 O O . ILE A 1 721 ? 2.999 11.386 -52.865 1.00 89.44 721 ILE A O 1
ATOM 5728 N N . THR A 1 722 ? 1.196 10.714 -54.021 1.00 88.12 722 THR A N 1
ATOM 5729 C CA . THR A 1 722 ? 0.231 11.487 -53.246 1.00 88.12 722 THR A CA 1
ATOM 5730 C C . THR A 1 722 ? -0.799 10.552 -52.657 1.00 88.12 722 THR A C 1
ATOM 5732 O O . THR A 1 722 ? -1.346 9.706 -53.368 1.00 88.12 722 THR A O 1
ATOM 5735 N N . TRP A 1 723 ? -1.086 10.728 -51.378 1.00 86.50 723 TRP A N 1
ATOM 5736 C CA . TRP A 1 723 ? -2.095 9.960 -50.668 1.00 86.50 723 TRP A CA 1
ATOM 5737 C C . TRP A 1 723 ? -2.854 10.887 -49.726 1.00 86.50 723 TRP A C 1
ATOM 5739 O O . TRP A 1 723 ? -2.266 11.735 -49.062 1.00 86.50 723 TRP A O 1
ATOM 5749 N N . MET A 1 724 ? -4.177 10.773 -49.694 1.00 84.38 724 MET A N 1
ATOM 5750 C CA . MET A 1 724 ? -4.996 11.550 -48.769 1.00 84.38 724 MET A CA 1
ATOM 5751 C C . MET A 1 724 ? -5.165 10.747 -47.487 1.00 84.38 724 MET A C 1
ATOM 5753 O O . MET A 1 724 ? -5.759 9.673 -47.529 1.00 84.38 724 MET A O 1
ATOM 5757 N N . ALA A 1 725 ? -4.670 11.260 -46.359 1.00 82.44 725 ALA A N 1
ATOM 57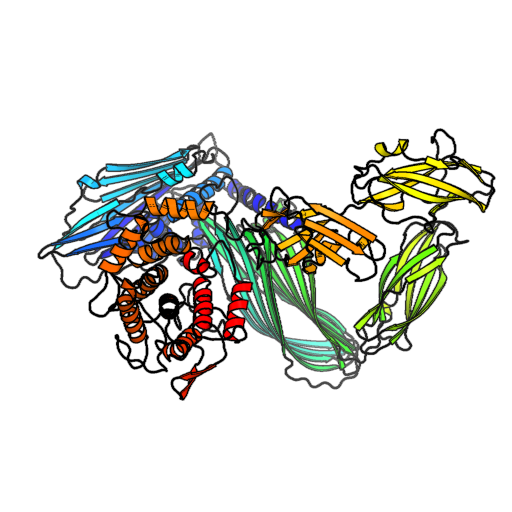58 C CA . ALA A 1 725 ? -4.864 10.592 -45.078 1.00 82.44 725 ALA A CA 1
ATOM 5759 C C . ALA A 1 725 ? -6.366 10.561 -44.737 1.00 82.44 725 ALA A C 1
ATOM 5761 O O . ALA A 1 725 ? -6.980 11.630 -44.665 1.00 82.44 725 ALA A O 1
ATOM 5762 N N . PRO A 1 726 ? -6.994 9.391 -44.516 1.00 82.00 726 PRO A N 1
ATOM 5763 C CA . PRO A 1 726 ? -8.401 9.331 -44.132 1.00 82.00 726 PRO A CA 1
ATOM 5764 C C . PRO A 1 726 ? -8.685 10.124 -42.857 1.00 82.00 726 PRO A C 1
ATOM 5766 O O . PRO A 1 726 ? -7.846 10.209 -41.964 1.00 82.00 726 PRO A O 1
ATOM 5769 N N . LEU A 1 727 ? -9.897 10.667 -42.728 1.00 82.62 727 LEU A N 1
ATOM 5770 C CA . LEU A 1 727 ? -10.305 11.398 -41.518 1.00 82.62 727 LEU A CA 1
ATOM 5771 C C . LEU A 1 727 ? -10.291 10.524 -40.252 1.00 82.62 727 LEU A C 1
ATOM 5773 O O . LEU A 1 727 ? -10.177 11.044 -39.143 1.00 82.62 727 LEU A O 1
ATOM 5777 N N . ASP A 1 728 ? -10.414 9.210 -40.420 1.00 82.94 728 ASP A N 1
ATOM 5778 C CA . ASP A 1 728 ? -10.378 8.198 -39.368 1.00 82.94 728 ASP A CA 1
ATOM 5779 C C . ASP A 1 728 ? -9.064 7.397 -39.348 1.00 82.94 728 ASP A C 1
ATOM 5781 O O . ASP A 1 728 ? -9.011 6.324 -38.751 1.00 82.94 728 ASP A O 1
ATOM 5785 N N . ALA A 1 729 ? -8.011 7.906 -39.998 1.00 82.56 729 ALA A N 1
ATOM 5786 C CA . ALA A 1 729 ? -6.685 7.303 -39.989 1.00 82.56 729 ALA A CA 1
ATOM 5787 C C . ALA A 1 729 ? -6.199 7.071 -38.538 1.00 82.56 729 ALA A C 1
ATOM 5789 O O . ALA A 1 729 ? -6.222 8.016 -37.736 1.00 82.56 729 ALA A O 1
ATOM 5790 N N . PRO A 1 730 ? -5.758 5.847 -38.173 1.00 86.31 730 PRO A N 1
ATOM 5791 C CA . PRO A 1 730 ? -5.144 5.594 -36.873 1.00 86.31 730 PRO A CA 1
ATOM 5792 C C . PRO A 1 730 ? -3.981 6.554 -36.595 1.00 86.31 730 PRO A C 1
ATOM 5794 O O . PRO A 1 730 ? -3.194 6.857 -37.487 1.00 86.31 730 PRO A O 1
ATOM 5797 N N . ILE A 1 731 ? -3.863 7.031 -35.356 1.00 84.75 731 ILE A N 1
ATOM 5798 C CA . ILE A 1 731 ? -2.763 7.911 -34.937 1.00 84.75 731 ILE A CA 1
ATOM 5799 C C . ILE A 1 731 ? -1.503 7.066 -34.755 1.00 84.75 731 ILE A C 1
ATOM 5801 O O . ILE A 1 731 ? -1.559 6.015 -34.115 1.00 84.75 731 ILE A O 1
ATOM 5805 N N . GLY A 1 732 ? -0.373 7.531 -35.278 1.00 84.19 732 GLY A N 1
ATOM 5806 C CA . GLY A 1 732 ? 0.904 6.841 -35.145 1.00 84.19 732 GLY A CA 1
ATOM 5807 C C . GLY A 1 732 ? 1.797 6.965 -36.379 1.00 84.19 732 GLY A C 1
ATOM 5808 O O . GLY A 1 732 ? 1.477 7.712 -37.308 1.00 84.19 732 GLY A O 1
ATOM 5809 N N . PRO A 1 733 ? 2.920 6.229 -36.398 1.00 85.50 733 PRO A N 1
ATOM 5810 C CA . PRO A 1 733 ? 3.842 6.219 -37.526 1.00 85.50 733 PRO A CA 1
ATOM 5811 C C . PRO A 1 733 ? 3.289 5.402 -38.700 1.00 85.50 733 PRO A C 1
ATOM 5813 O O . PRO A 1 733 ? 2.836 4.271 -38.516 1.00 85.50 733 PRO A O 1
ATOM 5816 N N . TYR A 1 734 ? 3.351 5.968 -39.907 1.00 86.56 734 TYR A N 1
ATOM 5817 C CA . TYR A 1 734 ? 2.963 5.302 -41.150 1.00 86.56 734 TYR A CA 1
ATOM 5818 C C . TYR A 1 734 ? 4.202 4.911 -41.938 1.00 86.56 734 TYR A C 1
ATOM 5820 O O . TYR A 1 734 ? 5.131 5.704 -42.134 1.00 86.56 734 TYR A O 1
ATOM 5828 N N . LYS A 1 735 ? 4.175 3.677 -42.433 1.00 87.38 735 LYS A N 1
ATOM 5829 C CA . LYS A 1 735 ? 5.256 3.102 -43.228 1.00 87.38 735 LYS A CA 1
ATOM 5830 C C . LYS A 1 735 ? 4.834 2.997 -44.677 1.00 87.38 735 LYS A C 1
ATOM 5832 O O . LYS A 1 735 ? 3.696 2.645 -44.968 1.00 87.38 735 LYS A O 1
ATOM 5837 N N . ILE A 1 736 ? 5.757 3.244 -45.593 1.00 85.69 736 ILE A N 1
ATOM 5838 C CA . ILE A 1 736 ? 5.570 2.936 -47.008 1.00 85.69 736 ILE A CA 1
ATOM 5839 C C . ILE A 1 736 ? 6.444 1.747 -47.371 1.00 85.69 736 ILE A C 1
ATOM 5841 O O . ILE A 1 736 ? 7.604 1.681 -46.974 1.00 85.69 736 ILE A O 1
ATOM 5845 N N . SER A 1 737 ? 5.897 0.822 -48.144 1.00 86.25 737 SER A N 1
ATOM 5846 C CA . SER A 1 737 ? 6.690 -0.115 -48.926 1.00 86.25 737 SER A CA 1
ATOM 5847 C C . SER A 1 737 ? 6.701 0.372 -50.367 1.00 86.25 737 SER A C 1
ATOM 5849 O O . SER A 1 737 ? 5.647 0.685 -50.935 1.00 86.25 737 SER A O 1
ATOM 5851 N N . LEU A 1 738 ? 7.895 0.458 -50.944 1.00 88.19 738 LEU A N 1
ATOM 5852 C CA . LEU A 1 738 ? 8.128 0.863 -52.324 1.00 88.19 738 LEU A CA 1
ATOM 5853 C C . LEU A 1 738 ? 8.772 -0.309 -53.028 1.00 88.19 738 LEU A C 1
ATOM 5855 O O . LEU A 1 738 ? 9.782 -0.802 -52.560 1.00 88.19 738 LEU A O 1
ATOM 5859 N N . ASN A 1 739 ? 8.186 -0.760 -54.129 1.00 88.12 739 ASN A N 1
ATOM 5860 C CA . ASN A 1 739 ? 8.759 -1.859 -54.891 1.00 88.12 739 ASN A CA 1
ATOM 5861 C C . ASN A 1 739 ? 8.809 -1.503 -56.376 1.00 88.12 739 ASN A C 1
ATOM 5863 O O . ASN A 1 739 ? 7.838 -0.987 -56.936 1.00 88.12 739 ASN A O 1
ATOM 5867 N N . CYS A 1 740 ? 9.924 -1.815 -57.025 1.00 89.06 740 CYS A N 1
ATOM 5868 C CA . CYS A 1 740 ? 10.083 -1.687 -58.470 1.00 89.06 740 CYS A CA 1
ATOM 5869 C C . CYS A 1 740 ? 9.602 -2.964 -59.173 1.00 89.06 740 CYS A C 1
ATOM 5871 O O . CYS A 1 740 ? 10.228 -4.011 -59.050 1.00 89.06 740 CYS A O 1
ATOM 5873 N N . TYR A 1 741 ? 8.518 -2.902 -59.944 1.00 90.50 741 TYR A N 1
ATOM 5874 C CA . TYR A 1 741 ? 7.948 -4.063 -60.634 1.00 90.50 741 TYR A CA 1
ATOM 5875 C C . TYR A 1 741 ? 8.323 -4.122 -62.113 1.00 90.50 741 TYR A C 1
ATOM 5877 O O . TYR A 1 741 ? 8.510 -3.100 -62.779 1.00 90.50 741 TYR A O 1
ATOM 5885 N N . LYS A 1 742 ? 8.401 -5.349 -62.635 1.00 89.50 742 LYS A N 1
ATOM 5886 C CA . LYS A 1 742 ? 8.733 -5.648 -64.035 1.00 89.50 742 LYS A CA 1
ATOM 5887 C C . LYS A 1 742 ? 7.562 -5.440 -64.991 1.00 89.50 742 LYS A C 1
ATOM 5889 O O . LYS A 1 742 ? 7.773 -5.386 -66.201 1.00 89.50 742 LYS A O 1
ATOM 5894 N N . ASP A 1 743 ? 6.349 -5.342 -64.459 1.00 86.69 743 ASP A N 1
ATOM 5895 C CA . ASP A 1 743 ? 5.111 -5.304 -65.224 1.00 86.69 743 ASP A CA 1
ATOM 5896 C C . ASP A 1 743 ? 4.033 -4.448 -64.536 1.00 86.69 743 ASP A C 1
ATOM 5898 O O . ASP A 1 743 ? 4.065 -4.222 -63.326 1.00 86.69 743 ASP A O 1
ATOM 5902 N N . SER A 1 744 ? 3.046 -3.993 -65.313 1.00 84.94 744 SER A N 1
ATOM 5903 C CA . SER A 1 744 ? 1.950 -3.144 -64.827 1.00 84.94 744 SER A CA 1
ATOM 5904 C C . SER A 1 744 ? 0.905 -3.870 -63.974 1.00 84.94 744 SER A C 1
ATOM 5906 O O . SER A 1 744 ? 0.020 -3.214 -63.432 1.00 84.94 744 SER A O 1
ATOM 5908 N N . ALA A 1 745 ? 0.945 -5.203 -63.908 1.00 84.69 745 ALA A N 1
ATOM 5909 C CA . ALA A 1 745 ? 0.087 -6.015 -63.049 1.00 84.69 745 ALA A CA 1
ATOM 5910 C C . ALA A 1 745 ? 0.761 -6.350 -61.703 1.00 84.69 745 ALA A C 1
ATOM 5912 O O . ALA A 1 745 ? 0.163 -7.056 -60.893 1.00 84.69 745 ALA A O 1
ATOM 5913 N N . PHE A 1 746 ? 1.961 -5.810 -61.447 1.00 85.81 746 PHE A N 1
ATOM 5914 C CA . PHE A 1 746 ? 2.706 -5.947 -60.195 1.00 85.81 746 PHE A CA 1
ATOM 5915 C C . PHE A 1 746 ?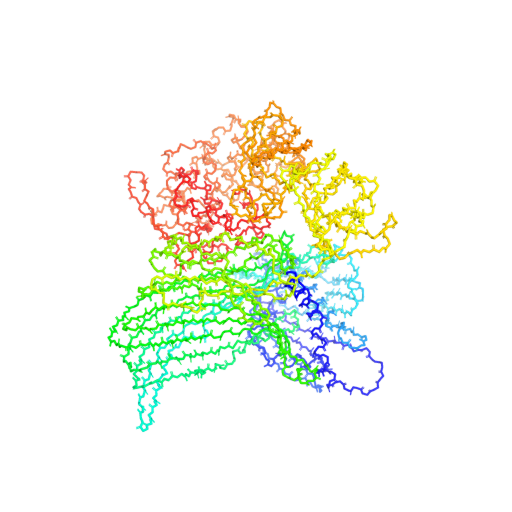 2.966 -7.414 -59.798 1.00 85.81 746 PHE A C 1
ATOM 5917 O O . PHE A 1 746 ? 2.871 -7.781 -58.627 1.00 85.81 746 PHE A O 1
ATOM 5924 N N . THR A 1 747 ? 3.285 -8.274 -60.774 1.00 83.25 747 THR A N 1
ATOM 5925 C CA . THR A 1 747 ? 3.438 -9.723 -60.544 1.00 83.25 747 THR A CA 1
ATOM 5926 C C . THR A 1 747 ? 4.861 -10.143 -60.196 1.00 83.25 747 THR A C 1
ATOM 5928 O O . THR A 1 747 ? 5.054 -11.047 -59.383 1.00 83.25 747 THR A O 1
ATOM 5931 N N . GLU A 1 748 ? 5.863 -9.476 -60.770 1.00 83.12 748 GLU A N 1
ATOM 5932 C CA . GLU A 1 748 ? 7.274 -9.779 -60.533 1.00 83.12 748 GLU A CA 1
ATOM 5933 C C . GLU A 1 748 ? 8.045 -8.508 -60.153 1.00 83.12 748 GLU A C 1
ATOM 5935 O O . GLU A 1 748 ? 7.906 -7.465 -60.796 1.00 83.12 748 GLU A O 1
ATOM 5940 N N . LYS A 1 749 ? 8.868 -8.590 -59.101 1.00 86.94 749 LYS A N 1
ATOM 5941 C CA . LYS A 1 749 ? 9.658 -7.468 -58.572 1.00 86.94 749 LYS A CA 1
ATOM 5942 C C . LYS A 1 749 ? 11.105 -7.514 -59.071 1.00 86.94 749 LYS A C 1
ATOM 5944 O O . LYS A 1 749 ? 11.678 -8.589 -59.257 1.00 86.94 749 LYS A O 1
ATOM 5949 N N . TYR A 1 750 ? 11.695 -6.346 -59.287 1.00 85.38 750 TYR A N 1
ATOM 5950 C CA . TYR A 1 750 ? 13.142 -6.146 -59.310 1.00 85.38 750 TYR A CA 1
ATOM 5951 C C . TYR A 1 750 ? 13.677 -6.082 -57.874 1.00 85.38 750 TYR A C 1
ATOM 5953 O O . TYR A 1 750 ? 12.909 -5.817 -56.952 1.00 85.38 750 TYR A O 1
ATOM 5961 N N . SER A 1 751 ? 14.976 -6.322 -57.668 1.00 78.25 751 SER A N 1
ATOM 5962 C CA . SER A 1 751 ? 15.577 -6.053 -56.358 1.00 78.25 751 SER A CA 1
ATOM 5963 C C . SER A 1 751 ? 15.775 -4.549 -56.175 1.00 78.25 751 SER A C 1
ATOM 5965 O O . SER A 1 751 ? 16.387 -3.884 -57.012 1.00 78.25 751 SER A O 1
ATOM 5967 N N . ASP A 1 752 ? 15.266 -4.004 -55.081 1.00 80.00 752 ASP A N 1
ATOM 5968 C CA . ASP A 1 752 ? 15.441 -2.602 -54.728 1.00 80.00 752 ASP A CA 1
ATOM 5969 C C . ASP A 1 752 ? 15.865 -2.444 -53.269 1.00 80.00 752 ASP A C 1
ATOM 5971 O O . ASP A 1 752 ? 16.094 -3.436 -52.571 1.00 80.00 752 ASP A O 1
ATOM 5975 N N . ASN A 1 753 ? 16.088 -1.196 -52.857 1.00 75.06 753 ASN A N 1
ATOM 5976 C CA . ASN A 1 753 ? 16.666 -0.872 -51.566 1.00 75.06 753 ASN A CA 1
ATOM 5977 C C . ASN A 1 753 ? 15.685 -0.629 -50.414 1.00 75.06 753 ASN A C 1
ATOM 5979 O O . ASN A 1 753 ? 16.121 -0.296 -49.306 1.00 75.06 753 ASN A O 1
ATOM 5983 N N . ILE A 1 754 ? 14.378 -0.753 -50.637 1.00 72.81 754 ILE A N 1
ATOM 5984 C CA . ILE A 1 754 ? 13.380 -0.352 -49.643 1.00 72.81 754 ILE A CA 1
ATOM 5985 C C . ILE A 1 754 ? 12.401 -1.497 -49.396 1.00 72.81 754 ILE A C 1
ATOM 5987 O O . ILE A 1 754 ? 11.438 -1.676 -50.128 1.00 72.81 754 ILE A O 1
ATOM 5991 N N . ASP A 1 755 ? 12.566 -2.199 -48.272 1.00 68.56 755 ASP A N 1
ATOM 5992 C CA . ASP A 1 755 ? 11.508 -3.086 -47.771 1.00 68.56 755 ASP A CA 1
ATOM 5993 C C . ASP A 1 755 ? 10.341 -2.246 -47.218 1.00 68.56 755 ASP A C 1
ATOM 5995 O O . ASP A 1 755 ? 9.193 -2.353 -47.663 1.00 68.56 755 ASP A O 1
ATOM 5999 N N . TYR A 1 756 ? 10.664 -1.360 -46.269 1.00 71.88 756 TYR A N 1
ATOM 6000 C CA . TYR A 1 756 ? 9.761 -0.387 -45.660 1.00 71.88 756 TYR A CA 1
ATOM 6001 C C . TYR A 1 756 ? 10.546 0.867 -45.264 1.00 71.88 756 TYR A C 1
ATOM 6003 O O . TYR A 1 756 ? 11.695 0.769 -44.833 1.00 71.88 756 TYR A O 1
ATOM 6011 N N . ALA A 1 757 ? 9.919 2.035 -45.346 1.00 70.25 757 ALA A N 1
ATOM 6012 C CA . ALA A 1 757 ? 10.438 3.277 -44.785 1.00 70.25 757 ALA A CA 1
ATOM 6013 C C . ALA A 1 757 ? 9.362 3.948 -43.929 1.00 70.25 757 ALA A C 1
ATOM 6015 O O . ALA A 1 757 ? 8.206 4.027 -44.346 1.00 70.25 757 ALA A O 1
ATOM 6016 N N . ASP A 1 758 ? 9.739 4.430 -42.745 1.00 66.75 758 ASP A N 1
ATOM 6017 C CA . ASP A 1 758 ? 8.911 5.361 -41.979 1.00 66.75 758 ASP A CA 1
ATOM 6018 C C . ASP A 1 758 ? 8.881 6.685 -42.746 1.00 66.75 758 ASP A C 1
ATOM 6020 O O . ASP A 1 758 ? 9.924 7.300 -42.961 1.00 66.75 758 ASP A O 1
ATOM 6024 N N . VAL A 1 759 ? 7.705 7.087 -43.227 1.00 73.62 759 VAL A N 1
ATOM 6025 C CA . VAL A 1 759 ? 7.601 8.267 -44.105 1.00 73.62 759 VAL A CA 1
ATOM 6026 C C . VAL A 1 759 ? 7.083 9.467 -43.349 1.00 73.62 759 VAL A C 1
ATOM 6028 O O . VAL A 1 759 ? 7.577 10.575 -43.533 1.00 73.62 759 VAL A O 1
ATOM 6031 N N . PHE A 1 760 ? 6.057 9.260 -42.529 1.00 80.31 760 PHE A N 1
ATOM 6032 C CA . PHE A 1 760 ? 5.440 10.334 -41.775 1.00 80.31 760 PHE A CA 1
ATOM 6033 C C . PHE A 1 760 ? 4.624 9.797 -40.605 1.00 80.31 760 PHE A C 1
ATOM 6035 O O . PHE A 1 760 ? 4.205 8.640 -40.574 1.00 80.31 760 PHE A O 1
ATOM 6042 N N . TYR A 1 761 ? 4.364 10.670 -39.643 1.00 84.69 761 TYR A N 1
ATOM 6043 C CA . TYR A 1 761 ? 3.522 10.389 -38.493 1.00 84.69 761 TYR A CA 1
ATOM 6044 C C . TYR A 1 761 ? 2.167 11.084 -38.667 1.00 84.69 761 TYR A C 1
ATOM 6046 O O . TYR A 1 761 ? 2.103 12.297 -38.886 1.00 84.69 761 TYR A O 1
ATOM 6054 N N . VAL A 1 762 ? 1.068 10.336 -38.555 1.00 87.62 762 VAL A N 1
ATOM 6055 C CA . VAL A 1 762 ? -0.269 10.939 -38.497 1.00 87.62 762 VAL A CA 1
ATOM 6056 C C . VAL A 1 762 ? -0.589 11.222 -37.044 1.00 87.62 762 VAL A C 1
ATOM 6058 O O . VAL A 1 762 ? -0.649 10.306 -36.223 1.00 87.62 762 VAL A O 1
ATOM 6061 N N . TYR A 1 763 ? -0.785 12.495 -36.719 1.00 89.19 763 TYR A N 1
ATOM 6062 C CA . TYR A 1 763 ? -1.000 12.936 -35.350 1.00 89.19 763 TYR A CA 1
ATOM 6063 C C . TYR A 1 763 ? -2.369 13.569 -35.166 1.00 89.19 763 TYR A C 1
ATOM 6065 O O . TYR A 1 763 ? -2.961 14.151 -36.076 1.00 89.19 763 TYR A O 1
ATOM 6073 N N . LYS A 1 764 ? -2.861 13.463 -33.937 1.00 88.94 764 LYS A N 1
ATOM 6074 C CA . LYS A 1 764 ? -4.010 14.215 -33.462 1.00 88.94 764 LYS A CA 1
ATOM 6075 C C . LYS A 1 764 ? -3.908 14.321 -31.954 1.00 88.94 764 LYS A C 1
ATOM 6077 O O . LYS A 1 764 ? -3.911 13.302 -31.263 1.00 88.94 764 LYS A O 1
ATOM 6082 N N . LEU A 1 765 ? -3.816 15.544 -31.448 1.00 92.12 765 LEU A N 1
ATOM 6083 C CA . LEU A 1 765 ? -3.885 15.801 -30.022 1.00 92.12 765 LEU A CA 1
ATOM 6084 C C . LEU A 1 765 ? -5.226 15.277 -29.509 1.00 92.12 765 LEU A C 1
ATOM 6086 O O . LEU A 1 765 ? -6.291 15.555 -30.067 1.00 92.12 765 LEU A O 1
ATOM 6090 N N . LYS A 1 766 ? -5.172 14.495 -28.438 1.00 90.75 766 LYS A N 1
ATOM 6091 C CA . LYS A 1 766 ? -6.363 13.984 -27.771 1.00 90.75 766 LYS A CA 1
ATOM 6092 C C . LYS A 1 766 ? -6.214 14.179 -26.277 1.00 90.75 766 LYS A C 1
ATOM 6094 O O . LYS A 1 766 ? -5.201 13.807 -25.697 1.00 90.75 766 LYS A O 1
ATOM 6099 N N . ILE A 1 767 ? -7.247 14.730 -25.657 1.00 89.19 767 ILE A N 1
ATOM 6100 C CA . ILE A 1 767 ? -7.347 14.800 -24.203 1.00 89.19 767 ILE A CA 1
ATOM 6101 C C . ILE A 1 767 ? -7.798 13.417 -23.718 1.00 89.19 767 ILE A C 1
ATOM 6103 O O . ILE A 1 767 ? -8.829 12.909 -24.156 1.00 89.19 767 ILE A O 1
ATOM 6107 N N . LEU A 1 768 ? -6.985 12.768 -22.880 1.00 84.31 768 LEU A N 1
ATOM 6108 C CA . LEU A 1 768 ? -7.307 11.471 -22.275 1.00 84.31 768 LEU A CA 1
ATOM 6109 C C . LEU A 1 768 ? -8.108 11.640 -20.991 1.00 84.31 768 LEU A C 1
ATOM 6111 O O . LEU A 1 768 ? -9.033 10.876 -20.730 1.00 84.31 768 LEU A O 1
ATOM 6115 N N . MET A 1 769 ? -7.718 12.624 -20.185 1.00 78.50 769 MET A N 1
ATOM 6116 C CA . MET A 1 769 ? -8.419 13.022 -18.976 1.00 78.50 769 MET A CA 1
ATOM 6117 C C . MET A 1 769 ? -8.103 14.487 -18.656 1.00 78.50 769 MET A C 1
ATOM 6119 O O . MET A 1 769 ? -6.978 14.925 -18.902 1.00 78.50 769 MET A O 1
ATOM 6123 N N . PRO A 1 770 ? -9.058 15.241 -18.098 1.00 77.62 770 PRO A N 1
ATOM 6124 C CA . PRO A 1 770 ? -10.433 14.823 -17.820 1.00 77.62 770 PRO A CA 1
ATOM 6125 C C . PRO A 1 770 ? -11.296 14.686 -19.087 1.00 77.62 770 PRO A C 1
ATOM 6127 O O . PRO A 1 770 ? -10.936 15.203 -20.140 1.00 77.62 770 PRO A O 1
ATOM 6130 N N . THR A 1 771 ? -12.430 13.986 -18.982 1.00 84.50 771 THR A N 1
ATOM 6131 C CA . THR A 1 771 ? -13.392 13.779 -20.089 1.00 84.50 771 THR A CA 1
ATOM 6132 C C . THR A 1 771 ? -14.807 14.156 -19.671 1.00 84.50 771 THR A C 1
ATOM 6134 O O . THR A 1 771 ? -15.072 14.301 -18.480 1.00 84.50 771 THR A O 1
ATOM 6137 N N . ILE A 1 772 ? -15.750 14.245 -20.612 1.00 81.25 772 ILE A N 1
ATOM 6138 C CA . ILE A 1 772 ? -17.165 14.484 -20.278 1.00 81.25 772 ILE A CA 1
ATOM 6139 C C . ILE A 1 772 ? -17.761 13.447 -19.303 1.00 81.25 772 ILE A C 1
ATOM 6141 O O . ILE A 1 772 ? -18.613 13.785 -18.482 1.00 81.25 772 ILE A O 1
ATOM 6145 N N . THR A 1 773 ? -17.314 12.186 -19.358 1.00 70.81 773 THR A N 1
ATOM 6146 C CA . THR A 1 773 ? -17.782 11.113 -18.457 1.00 70.81 773 THR A CA 1
ATOM 6147 C C . THR A 1 773 ? -17.109 11.139 -17.086 1.00 70.81 773 THR A C 1
ATOM 6149 O O . THR A 1 773 ? -17.646 10.595 -16.124 1.00 70.81 773 THR A O 1
ATOM 6152 N N . THR A 1 774 ? -15.943 11.776 -16.993 1.00 74.19 774 THR A N 1
ATOM 6153 C CA . THR A 1 774 ? -15.132 11.910 -15.776 1.00 74.19 774 THR A CA 1
ATOM 6154 C C . THR A 1 774 ? -14.521 13.316 -15.712 1.00 74.19 774 THR A C 1
ATOM 6156 O O . THR A 1 774 ? -13.313 13.483 -15.915 1.00 74.19 774 THR A O 1
ATOM 6159 N N . PRO A 1 775 ? -15.345 14.357 -15.480 1.00 81.31 775 PRO A N 1
ATOM 6160 C CA . PRO A 1 775 ? -14.863 15.730 -15.493 1.00 81.31 775 PRO A CA 1
ATOM 6161 C C . PRO A 1 775 ? -13.979 16.017 -14.274 1.00 81.31 775 PRO A C 1
ATOM 6163 O O . PRO A 1 775 ? -14.294 15.601 -13.156 1.00 81.31 775 PRO A O 1
ATOM 6166 N N . ALA A 1 776 ? -12.892 16.769 -14.464 1.00 79.62 776 ALA A N 1
ATOM 6167 C CA . ALA A 1 776 ? -12.062 17.230 -13.353 1.00 79.62 776 ALA A CA 1
ATOM 6168 C C . ALA A 1 776 ? -12.799 18.323 -12.580 1.00 79.62 776 ALA A C 1
ATOM 6170 O O . ALA A 1 776 ? -13.415 19.210 -13.170 1.00 79.62 776 ALA A O 1
ATOM 6171 N N . ILE A 1 777 ? -12.719 18.275 -11.253 1.00 80.38 777 ILE A N 1
ATOM 6172 C CA . ILE A 1 777 ? -13.409 19.221 -10.378 1.00 80.38 777 ILE A CA 1
ATOM 6173 C C . ILE A 1 777 ? -12.379 20.202 -9.827 1.00 80.38 777 ILE A C 1
ATOM 6175 O O . ILE A 1 777 ? -11.578 19.841 -8.969 1.00 80.38 777 ILE A O 1
ATOM 6179 N N . THR A 1 778 ? -12.419 21.444 -10.306 1.00 67.50 778 THR A N 1
ATOM 6180 C CA . THR A 1 778 ? -11.474 22.494 -9.900 1.00 67.50 778 THR A CA 1
ATOM 6181 C C . THR A 1 778 ? -11.899 23.189 -8.612 1.00 67.50 778 THR A C 1
ATOM 6183 O O . THR A 1 778 ? -11.073 23.826 -7.986 1.00 67.50 778 THR A O 1
ATOM 6186 N N . ARG A 1 779 ? -13.154 23.051 -8.155 1.00 68.88 779 ARG A N 1
ATOM 6187 C CA . ARG A 1 779 ? -13.720 23.826 -7.019 1.00 68.88 779 ARG A CA 1
ATOM 6188 C C . ARG A 1 779 ? -13.713 25.354 -7.298 1.00 68.88 779 ARG A C 1
ATOM 6190 O O . ARG A 1 779 ? -13.320 25.745 -8.391 1.00 68.88 779 ARG A O 1
ATOM 6197 N N . ASP A 1 780 ? -14.247 26.153 -6.362 1.00 70.31 780 ASP A N 1
ATOM 6198 C CA . ASP A 1 780 ? -14.434 27.629 -6.338 1.00 70.31 780 ASP A CA 1
ATOM 6199 C C . ASP A 1 780 ? -14.106 28.411 -7.632 1.00 70.31 780 ASP A C 1
ATOM 6201 O O . ASP A 1 780 ? -12.962 28.473 -8.080 1.00 70.31 780 ASP A O 1
ATOM 6205 N N . ILE A 1 781 ? -15.105 29.110 -8.186 1.00 77.94 781 ILE A N 1
ATOM 6206 C CA . ILE A 1 781 ? -14.968 29.950 -9.389 1.00 77.94 781 ILE A CA 1
ATOM 6207 C C . ILE A 1 781 ? -13.931 31.080 -9.260 1.00 77.94 781 ILE A C 1
ATOM 6209 O O . ILE A 1 781 ? -13.373 31.497 -10.276 1.00 77.94 781 ILE A O 1
ATOM 6213 N N . ASN A 1 782 ? -13.646 31.553 -8.043 1.00 79.19 782 ASN A N 1
ATOM 6214 C CA . ASN A 1 782 ? -12.701 32.640 -7.770 1.00 79.19 782 ASN A CA 1
ATOM 6215 C C . ASN A 1 782 ? -11.318 32.149 -7.322 1.00 79.19 782 ASN A C 1
ATOM 6217 O O . ASN A 1 782 ? -10.355 32.911 -7.389 1.00 79.19 782 ASN A O 1
ATOM 6221 N N . ASN A 1 783 ? -11.210 30.898 -6.869 1.00 80.12 783 ASN A N 1
ATOM 6222 C CA . ASN A 1 783 ? -9.955 30.300 -6.418 1.00 80.12 783 ASN A CA 1
ATOM 6223 C C . ASN A 1 783 ? -9.893 28.800 -6.767 1.00 80.12 783 ASN A C 1
ATOM 6225 O O . ASN A 1 783 ? -9.955 27.941 -5.880 1.00 80.12 783 ASN A O 1
ATOM 6229 N N . PRO A 1 784 ? -9.810 28.467 -8.064 1.00 80.38 784 PRO A N 1
ATOM 6230 C CA . PRO A 1 784 ? -9.862 27.086 -8.508 1.00 80.38 784 PRO A CA 1
ATOM 6231 C C . PRO A 1 784 ? -8.597 26.315 -8.109 1.00 80.38 784 PRO A C 1
ATOM 6233 O O . PRO A 1 784 ? -7.464 26.742 -8.320 1.00 80.38 784 PRO A O 1
ATOM 6236 N N . SER A 1 785 ? -8.808 25.127 -7.559 1.00 78.69 785 SER A N 1
ATOM 6237 C CA . SER A 1 785 ? -7.787 24.122 -7.287 1.00 78.69 785 SER A CA 1
ATOM 6238 C C . SER A 1 785 ? -7.151 23.602 -8.585 1.00 78.69 785 SER A C 1
ATOM 6240 O O . SER A 1 785 ? -7.860 23.404 -9.579 1.00 78.69 785 SER A O 1
ATOM 6242 N N . PRO A 1 786 ? -5.834 23.325 -8.572 1.00 85.12 786 PRO A N 1
ATOM 6243 C CA . PRO A 1 786 ? -5.135 22.715 -9.694 1.00 85.12 786 PRO A CA 1
ATOM 6244 C C . PRO A 1 786 ? -5.727 21.368 -10.101 1.00 85.12 786 PRO A C 1
ATOM 6246 O O . PRO A 1 786 ? -6.195 20.598 -9.261 1.00 85.12 786 PRO A O 1
ATOM 6249 N N . ILE A 1 787 ? -5.656 21.069 -11.393 1.00 86.56 787 ILE A N 1
ATOM 6250 C CA . ILE A 1 787 ? -6.087 19.798 -11.976 1.00 86.56 787 ILE A CA 1
ATOM 6251 C C . ILE A 1 787 ? -4.972 19.211 -12.832 1.00 86.56 787 ILE A C 1
ATOM 6253 O O . ILE A 1 787 ? -4.118 19.933 -13.348 1.00 86.56 787 ILE A O 1
ATOM 6257 N N . LEU A 1 788 ? -5.002 17.893 -13.001 1.00 87.94 788 LEU A N 1
ATOM 6258 C CA . LEU A 1 788 ? -4.163 17.216 -13.979 1.00 87.94 788 LEU A CA 1
ATOM 6259 C C . LEU A 1 788 ? -4.935 17.058 -15.285 1.00 87.94 788 LEU A C 1
ATOM 6261 O O . LEU A 1 788 ? -6.104 16.666 -15.279 1.00 87.94 788 LEU A O 1
ATOM 6265 N N . ILE A 1 789 ? -4.269 17.354 -16.395 1.00 88.88 789 ILE A N 1
ATOM 6266 C CA . ILE A 1 789 ? -4.774 17.098 -17.740 1.00 88.88 789 ILE A CA 1
ATOM 6267 C C . ILE A 1 789 ? -3.756 16.217 -18.444 1.00 88.88 789 ILE A C 1
ATOM 6269 O O . ILE A 1 789 ? -2.637 16.655 -18.695 1.00 88.88 789 ILE A O 1
ATOM 6273 N N . SER A 1 790 ? -4.132 14.986 -18.770 1.00 88.75 790 SER A N 1
ATOM 6274 C CA . SER A 1 790 ? -3.289 14.108 -19.578 1.00 88.75 790 SER A CA 1
ATOM 6275 C C . SER A 1 790 ? -3.769 14.119 -21.016 1.00 88.75 790 SER A C 1
ATOM 6277 O O . SER A 1 790 ? -4.956 13.937 -21.301 1.00 88.75 790 SER A O 1
ATOM 6279 N N . VAL A 1 791 ? -2.827 14.310 -21.928 1.00 89.75 791 VAL A N 1
ATOM 6280 C CA . VAL A 1 791 ? -3.062 14.317 -23.367 1.00 89.75 791 VAL A CA 1
ATOM 6281 C C . VAL A 1 791 ? -2.166 13.297 -24.050 1.00 89.75 791 VAL A C 1
ATOM 6283 O O . VAL A 1 791 ? -1.077 12.991 -23.567 1.00 89.75 791 VAL A O 1
ATOM 6286 N N . THR A 1 792 ? -2.618 12.778 -25.185 1.00 90.12 792 THR A N 1
ATOM 6287 C CA . THR A 1 792 ? -1.767 12.032 -26.115 1.00 90.12 792 THR A CA 1
ATOM 6288 C C . THR A 1 792 ? -1.490 12.860 -27.346 1.00 90.12 792 THR A C 1
ATOM 6290 O O . THR A 1 792 ? -2.421 13.429 -27.925 1.00 90.12 792 THR A O 1
ATOM 6293 N N . TRP A 1 793 ? -0.229 12.886 -27.760 1.00 90.94 793 TRP A N 1
ATOM 6294 C CA . TRP A 1 793 ? 0.226 13.554 -28.972 1.00 90.94 793 TRP A CA 1
ATOM 6295 C C . TRP A 1 793 ? 1.402 12.791 -29.603 1.00 90.94 793 TRP A C 1
ATOM 6297 O O . TRP A 1 793 ? 1.552 11.593 -29.367 1.00 90.94 793 TRP A O 1
ATOM 6307 N N . ILE A 1 794 ? 2.211 13.460 -30.426 1.00 88.25 794 ILE A N 1
ATOM 6308 C CA . ILE A 1 794 ? 3.424 12.888 -31.017 1.00 88.25 794 ILE A CA 1
ATOM 6309 C C . ILE A 1 794 ? 4.411 12.566 -29.880 1.00 88.25 794 ILE A C 1
ATOM 6311 O O . ILE A 1 794 ? 4.678 13.454 -29.075 1.00 88.25 794 ILE A O 1
ATOM 6315 N N . PRO A 1 795 ? 4.947 11.336 -29.778 1.00 84.19 795 PRO A N 1
ATOM 6316 C CA . PRO A 1 795 ? 5.955 10.992 -28.778 1.00 84.19 795 PRO A CA 1
ATOM 6317 C C . PRO A 1 795 ? 7.212 11.852 -28.877 1.00 84.19 795 PRO A C 1
ATOM 6319 O O . PRO A 1 795 ? 7.657 12.142 -29.985 1.00 84.19 795 PRO A O 1
ATOM 6322 N N . LYS A 1 796 ? 7.842 12.178 -27.735 1.00 77.31 796 LYS A N 1
ATOM 6323 C CA . LYS A 1 796 ? 9.081 12.987 -27.701 1.00 77.31 796 LYS A CA 1
ATOM 6324 C C . LYS A 1 796 ? 10.152 12.415 -28.636 1.00 77.31 796 LYS A C 1
ATOM 6326 O O . LYS A 1 796 ? 10.727 13.152 -29.425 1.00 77.31 796 LYS A O 1
ATOM 6331 N N . ALA A 1 797 ? 10.317 11.091 -28.635 1.00 72.19 797 ALA A N 1
ATOM 6332 C CA . ALA A 1 797 ? 11.267 10.384 -29.499 1.00 72.19 797 ALA A CA 1
ATOM 6333 C C . ALA A 1 797 ? 11.024 10.573 -31.014 1.00 72.19 797 ALA A C 1
ATOM 6335 O O . ALA A 1 797 ? 11.906 10.278 -31.809 1.00 72.19 797 ALA A O 1
ATOM 6336 N N . TRP A 1 798 ? 9.836 11.033 -31.421 1.00 75.62 798 TRP A N 1
ATOM 6337 C CA . TRP A 1 798 ? 9.471 11.323 -32.813 1.00 75.62 798 TRP A CA 1
ATOM 6338 C C . TRP A 1 798 ? 9.437 12.824 -33.138 1.00 75.62 798 TRP A C 1
ATOM 6340 O O . TRP A 1 798 ? 9.330 13.176 -34.311 1.00 75.62 798 TRP A O 1
ATOM 6350 N N . LEU A 1 799 ? 9.472 13.695 -32.126 1.00 77.19 799 LEU A N 1
ATOM 6351 C CA . LEU A 1 799 ? 9.568 15.149 -32.293 1.00 77.19 799 LEU A CA 1
ATOM 6352 C C . LEU A 1 799 ? 11.028 15.575 -32.410 1.00 77.19 799 LEU A C 1
ATOM 6354 O O . LEU A 1 799 ? 11.394 16.274 -33.349 1.00 77.19 799 LEU A O 1
ATOM 6358 N N . ASP A 1 800 ? 11.843 15.110 -31.467 1.00 69.31 800 ASP A N 1
ATOM 6359 C CA . ASP A 1 800 ? 13.265 15.402 -31.397 1.00 69.31 800 ASP A CA 1
ATOM 6360 C C . ASP A 1 800 ? 13.988 14.226 -30.719 1.00 69.31 800 ASP A C 1
ATOM 6362 O O . ASP A 1 800 ? 14.082 14.161 -29.491 1.00 69.31 800 ASP A O 1
ATOM 6366 N N . PRO A 1 801 ? 14.430 13.225 -31.501 1.00 55.47 801 PRO A N 1
ATOM 6367 C CA . PRO A 1 801 ? 15.111 12.050 -30.966 1.00 55.47 801 PRO A CA 1
ATOM 6368 C C . PRO A 1 801 ? 16.493 12.353 -30.372 1.00 55.47 801 PRO A C 1
ATOM 6370 O O . PRO A 1 801 ? 17.063 11.463 -29.743 1.00 55.47 801 PRO A O 1
ATOM 6373 N N . PHE A 1 802 ? 17.034 13.561 -30.579 1.00 48.59 802 PHE A N 1
ATOM 6374 C CA . PHE A 1 802 ? 18.431 13.888 -30.284 1.00 48.59 802 PHE A CA 1
ATOM 6375 C C . PHE A 1 802 ? 18.614 15.104 -29.362 1.00 48.59 802 PHE A C 1
ATOM 6377 O O . PHE A 1 802 ? 19.750 15.395 -28.990 1.00 48.59 802 PHE A O 1
ATOM 6384 N N . SER A 1 803 ? 17.544 15.797 -28.960 1.00 56.44 803 SER A N 1
ATOM 6385 C CA . SER A 1 803 ? 17.608 16.897 -27.989 1.00 56.44 803 SER A CA 1
ATOM 6386 C C . SER A 1 803 ? 16.559 16.796 -26.872 1.00 56.44 803 SER A C 1
ATOM 6388 O O . SER A 1 803 ? 15.595 16.027 -26.921 1.00 56.44 803 SER A O 1
ATOM 6390 N N . ASP A 1 804 ? 16.787 17.562 -25.802 1.00 60.19 804 ASP A N 1
ATOM 6391 C CA . ASP A 1 804 ? 15.938 17.586 -24.611 1.00 60.19 804 ASP A CA 1
ATOM 6392 C C . ASP A 1 804 ? 14.778 18.583 -24.658 1.00 60.19 804 ASP A C 1
ATOM 6394 O O . ASP A 1 804 ? 14.005 18.667 -23.693 1.00 60.19 804 ASP A O 1
ATOM 6398 N N . GLU A 1 805 ? 14.606 19.291 -25.776 1.00 76.25 805 GLU A N 1
ATOM 6399 C CA . GLU A 1 805 ? 13.511 20.239 -25.953 1.00 76.25 805 GLU A CA 1
ATOM 6400 C C . GLU A 1 805 ? 12.139 19.574 -25.753 1.00 76.25 805 GLU A C 1
ATOM 6402 O O . GLU A 1 805 ? 11.827 18.500 -26.273 1.00 76.25 805 GLU A O 1
ATOM 6407 N N . GLN A 1 806 ? 11.301 20.220 -24.940 1.00 79.75 806 GLN A N 1
ATOM 6408 C CA . GLN A 1 806 ? 9.960 19.739 -24.617 1.00 79.75 806 GLN A CA 1
ATOM 6409 C C . GLN A 1 806 ? 8.911 20.492 -25.436 1.00 79.75 806 GLN A C 1
ATOM 6411 O O . GLN A 1 806 ? 9.020 21.713 -25.590 1.00 79.75 806 GLN A O 1
ATOM 6416 N N . PRO A 1 807 ? 7.838 19.818 -25.892 1.00 88.00 807 PRO A N 1
ATOM 6417 C CA . PRO A 1 807 ? 6.690 20.515 -26.445 1.00 88.00 807 PRO A CA 1
ATOM 6418 C C . PRO A 1 807 ? 6.077 21.456 -25.411 1.00 88.00 807 PRO A C 1
ATOM 6420 O O . PRO A 1 807 ? 5.959 21.150 -24.221 1.00 88.00 807 PRO A O 1
ATOM 6423 N N . THR A 1 808 ? 5.675 22.625 -25.892 1.00 91.81 808 THR A N 1
ATOM 6424 C CA . THR A 1 808 ? 5.047 23.663 -25.080 1.00 91.81 808 THR A CA 1
ATOM 6425 C C . THR A 1 808 ? 3.537 23.490 -25.122 1.00 91.81 808 THR A C 1
ATOM 6427 O O . THR A 1 808 ? 2.951 23.266 -26.180 1.00 91.81 808 THR A O 1
ATOM 6430 N N . PHE A 1 809 ? 2.888 23.583 -23.963 1.00 94.50 809 PHE A N 1
ATOM 6431 C CA . PHE A 1 809 ? 1.443 23.417 -23.845 1.00 94.50 809 PHE A CA 1
ATOM 6432 C C . PHE A 1 809 ? 0.801 24.705 -23.352 1.00 94.50 809 PHE A C 1
ATOM 6434 O O . PHE A 1 809 ? 1.226 25.289 -22.355 1.00 94.50 809 PHE A O 1
ATOM 6441 N N . SER A 1 810 ? -0.278 25.107 -24.015 1.00 95.88 810 SER A N 1
ATOM 6442 C CA . SER A 1 810 ? -1.197 26.119 -23.516 1.00 95.88 810 SER A CA 1
ATOM 6443 C C . SER A 1 810 ? -2.571 25.495 -23.314 1.00 95.88 810 SER A C 1
ATOM 6445 O O . SER A 1 810 ? -3.055 24.713 -24.130 1.00 95.88 810 SER A O 1
ATOM 6447 N N . VAL A 1 811 ? -3.207 25.815 -22.193 1.00 96.56 811 VAL A N 1
ATOM 6448 C CA . VAL A 1 811 ? -4.534 25.300 -21.859 1.00 96.56 811 VAL A CA 1
ATOM 6449 C C . VAL A 1 811 ? -5.477 26.477 -21.695 1.00 96.56 811 VAL A C 1
ATOM 6451 O O . VAL A 1 811 ? -5.139 27.473 -21.060 1.00 96.56 811 VAL A O 1
ATOM 6454 N N . LYS A 1 812 ? -6.675 26.370 -22.266 1.00 97.12 812 LYS A N 1
ATOM 6455 C CA . LYS A 1 812 ? -7.798 27.266 -22.004 1.00 97.12 812 LYS A CA 1
ATOM 6456 C C . LYS A 1 812 ? -8.935 26.482 -21.381 1.00 97.12 812 LYS A C 1
ATOM 6458 O O . LYS A 1 812 ? -9.298 25.417 -21.872 1.00 97.12 812 LYS A O 1
ATOM 6463 N N . ILE A 1 813 ? -9.542 27.038 -20.344 1.00 94.75 813 ILE A N 1
ATOM 6464 C CA . ILE A 1 813 ? -10.741 26.481 -19.724 1.00 94.75 813 ILE A CA 1
ATOM 6465 C C . ILE A 1 813 ? -11.829 27.541 -19.828 1.00 94.75 813 ILE A C 1
ATOM 6467 O O . ILE A 1 813 ? -11.625 28.688 -19.431 1.00 94.75 813 ILE A O 1
ATOM 6471 N N . GLY A 1 814 ? -12.954 27.205 -20.461 1.00 91.00 814 GLY A N 1
ATOM 6472 C CA . GLY A 1 814 ? -14.013 28.188 -20.717 1.00 91.00 814 GLY A CA 1
ATOM 6473 C C . GLY A 1 814 ? -13.550 29.381 -21.562 1.00 91.00 814 GLY A C 1
ATOM 6474 O O . GLY A 1 814 ? -13.960 30.506 -21.308 1.00 91.00 814 GLY A O 1
ATOM 6475 N N . ASN A 1 815 ? -12.653 29.151 -22.529 1.00 90.50 815 ASN A N 1
ATOM 6476 C CA . ASN A 1 815 ? -11.973 30.170 -23.348 1.00 90.50 815 ASN A CA 1
ATOM 6477 C C . ASN A 1 815 ? -11.006 31.112 -22.603 1.00 90.50 815 ASN A C 1
ATOM 6479 O O . ASN A 1 815 ? -10.390 31.962 -23.247 1.00 90.50 815 ASN A O 1
ATOM 6483 N N . LYS A 1 816 ? -10.809 30.949 -21.290 1.00 93.50 816 LYS A N 1
ATOM 6484 C CA . LYS A 1 816 ? -9.832 31.716 -20.502 1.00 93.50 816 LYS A CA 1
ATOM 6485 C C . LYS A 1 816 ? -8.509 30.939 -20.388 1.00 93.50 816 LYS A C 1
ATOM 6487 O O . LYS A 1 816 ? -8.565 29.722 -20.220 1.00 93.50 816 LYS A O 1
ATOM 6492 N N . PRO A 1 817 ? -7.334 31.584 -20.503 1.00 95.25 817 PRO A N 1
ATOM 6493 C CA . PRO A 1 817 ? -6.039 30.903 -20.422 1.00 95.25 817 PRO A CA 1
ATOM 6494 C C . PRO A 1 817 ? -5.741 30.418 -18.998 1.00 95.25 817 PRO A C 1
ATOM 6496 O O . PRO A 1 817 ? -5.977 31.142 -18.037 1.00 95.25 817 PRO A O 1
ATOM 6499 N N . ALA A 1 818 ? -5.214 29.203 -18.879 1.00 93.00 818 ALA A N 1
ATOM 6500 C CA . ALA A 1 818 ? -4.765 28.573 -17.642 1.00 93.00 818 ALA A CA 1
ATOM 6501 C C . ALA A 1 818 ? -3.230 28.578 -17.562 1.00 93.00 818 ALA A C 1
ATOM 6503 O O . ALA A 1 818 ? -2.555 28.578 -18.595 1.00 93.00 818 ALA A O 1
ATOM 6504 N N . THR A 1 819 ? -2.678 28.527 -16.350 1.00 94.00 819 THR A N 1
ATOM 6505 C CA . THR A 1 819 ? -1.231 28.333 -16.160 1.00 94.00 819 THR A CA 1
ATOM 6506 C C . THR A 1 819 ? -0.920 26.842 -16.201 1.00 94.00 819 THR A C 1
ATOM 6508 O O . THR A 1 819 ? -1.632 26.047 -15.590 1.00 94.00 819 THR A O 1
ATOM 6511 N N . VAL A 1 820 ? 0.134 26.455 -16.918 1.00 92.44 820 VAL A N 1
ATOM 6512 C CA . VAL A 1 820 ? 0.436 25.054 -17.232 1.00 92.44 820 VAL A CA 1
ATOM 6513 C C . VAL A 1 820 ? 1.896 24.749 -16.927 1.00 92.44 820 VAL A C 1
ATOM 6515 O O . VAL A 1 820 ? 2.773 25.558 -17.224 1.00 92.44 820 VAL A O 1
ATOM 6518 N N . GLN A 1 821 ? 2.151 23.573 -16.360 1.00 87.75 821 GLN A N 1
ATOM 6519 C CA . GLN A 1 821 ? 3.482 22.995 -16.200 1.00 87.75 821 GLN A CA 1
ATOM 6520 C C . GLN A 1 821 ? 3.457 21.523 -16.618 1.00 87.75 821 GLN A C 1
ATOM 6522 O O . GLN A 1 821 ? 2.500 20.808 -16.321 1.00 87.75 821 GLN A O 1
ATOM 6527 N N . LEU A 1 822 ? 4.499 21.059 -17.308 1.00 80.94 822 LEU A N 1
ATOM 6528 C CA . LEU A 1 822 ? 4.650 19.641 -17.629 1.00 80.94 822 LEU A CA 1
ATOM 6529 C C . LEU A 1 822 ? 5.049 18.887 -16.352 1.00 80.94 822 LEU A C 1
ATOM 6531 O O . LEU A 1 822 ? 6.033 19.244 -15.711 1.00 80.94 822 LEU A O 1
ATOM 6535 N N . PHE A 1 823 ? 4.255 17.892 -15.959 1.00 72.75 823 PHE A N 1
ATOM 6536 C CA . PHE A 1 823 ? 4.392 17.208 -14.669 1.00 72.75 823 PHE A CA 1
ATOM 6537 C C . PHE A 1 823 ? 5.168 15.889 -14.760 1.00 72.75 823 PHE A C 1
ATOM 6539 O O . PHE A 1 823 ? 5.907 15.554 -13.841 1.00 72.75 823 PHE A O 1
ATOM 6546 N N . ASP A 1 824 ? 5.008 15.142 -15.855 1.00 59.16 824 ASP A N 1
ATOM 6547 C CA . ASP A 1 824 ? 5.525 13.777 -15.991 1.00 59.16 824 ASP A CA 1
ATOM 6548 C C . ASP A 1 824 ? 6.376 13.628 -17.261 1.00 59.16 824 ASP A C 1
ATOM 6550 O O . ASP A 1 824 ? 5.859 13.657 -18.380 1.00 59.16 824 ASP A O 1
ATOM 6554 N N . ILE A 1 825 ? 7.696 13.523 -17.077 1.00 57.28 825 ILE A N 1
ATOM 6555 C CA . ILE A 1 825 ? 8.691 13.517 -18.160 1.00 57.28 825 ILE A CA 1
ATOM 6556 C C . ILE A 1 825 ? 8.950 12.096 -18.706 1.00 57.28 825 ILE A C 1
ATOM 6558 O O . ILE A 1 825 ? 8.980 11.950 -19.929 1.00 57.28 825 ILE A O 1
ATOM 6562 N N . PRO A 1 826 ? 9.067 11.022 -17.894 1.00 51.19 826 PRO A N 1
ATOM 6563 C CA . PRO A 1 826 ? 9.328 9.668 -18.402 1.00 51.19 826 PRO A CA 1
ATOM 6564 C C . PRO A 1 826 ? 8.301 9.135 -19.416 1.00 51.19 826 PRO A C 1
ATOM 6566 O O . PRO A 1 826 ? 8.680 8.484 -20.390 1.00 51.19 826 PRO A O 1
ATOM 6569 N N . PHE A 1 827 ? 7.007 9.430 -19.243 1.00 51.72 827 PHE A N 1
ATOM 6570 C CA . PHE A 1 827 ? 5.961 8.948 -20.161 1.00 51.72 827 PHE A CA 1
ATOM 6571 C C . PHE A 1 827 ? 5.835 9.773 -21.457 1.00 51.72 827 PHE A C 1
ATOM 6573 O O . PHE A 1 827 ? 5.213 9.306 -22.417 1.00 51.72 827 PHE A O 1
ATOM 6580 N N . SER A 1 828 ? 6.491 10.939 -21.544 1.00 66.81 828 SER A N 1
ATOM 6581 C CA . SER A 1 828 ? 6.524 11.772 -22.761 1.00 66.81 828 SER A CA 1
ATOM 6582 C C . SER A 1 828 ? 7.176 11.056 -23.954 1.00 66.81 828 SER A C 1
ATOM 6584 O O . SER A 1 828 ? 6.770 11.245 -25.104 1.00 66.81 828 SER A O 1
ATOM 6586 N N . HIS A 1 829 ? 8.114 10.139 -23.688 1.00 65.69 829 HIS A N 1
ATOM 6587 C CA . HIS A 1 829 ? 8.735 9.275 -24.697 1.00 65.69 829 HIS A CA 1
ATOM 6588 C C . HIS A 1 829 ? 7.741 8.311 -25.361 1.00 65.69 829 HIS A C 1
ATOM 6590 O O . HIS A 1 829 ? 8.001 7.827 -26.460 1.00 65.69 829 HIS A O 1
ATOM 6596 N N . LEU A 1 830 ? 6.588 8.069 -24.727 1.00 63.34 830 LEU A N 1
ATOM 6597 C CA . LEU A 1 830 ? 5.490 7.254 -25.252 1.00 63.34 830 LEU A CA 1
ATOM 6598 C C . LEU A 1 830 ? 4.349 8.104 -25.845 1.00 63.34 830 LEU A C 1
ATOM 6600 O O . LEU A 1 830 ? 3.322 7.554 -26.233 1.00 63.34 830 LEU A O 1
ATOM 6604 N N . GLY A 1 831 ? 4.505 9.432 -25.914 1.00 72.75 831 GLY A N 1
ATOM 6605 C CA . GLY A 1 831 ? 3.489 10.354 -26.438 1.00 72.75 831 GLY A CA 1
ATOM 6606 C C . GLY A 1 831 ? 2.352 10.661 -25.477 1.00 72.75 831 GLY A C 1
ATOM 6607 O O . GLY A 1 831 ? 1.334 11.196 -25.912 1.00 72.75 831 GLY A O 1
ATOM 6608 N N . ILE A 1 832 ? 2.516 10.351 -24.187 1.00 81.75 832 ILE A N 1
ATOM 6609 C CA . ILE A 1 832 ? 1.585 10.734 -23.124 1.00 81.75 832 ILE A CA 1
ATOM 6610 C C . ILE A 1 832 ? 2.200 11.899 -22.349 1.00 81.75 832 ILE A C 1
ATOM 6612 O O . ILE A 1 832 ? 3.274 11.768 -21.770 1.00 81.75 832 ILE A O 1
ATOM 6616 N N . TYR A 1 833 ? 1.496 13.026 -22.311 1.00 84.50 833 TYR A N 1
ATOM 6617 C CA . TYR A 1 833 ? 1.925 14.233 -21.614 1.00 84.50 833 TYR A CA 1
ATOM 6618 C C . TYR A 1 833 ? 0.930 14.555 -20.509 1.00 84.50 833 TYR A C 1
ATOM 6620 O O . TYR A 1 833 ? -0.244 14.811 -20.784 1.00 84.50 833 TYR A O 1
ATOM 6628 N N . THR A 1 834 ? 1.391 14.551 -19.259 1.00 88.31 834 THR A N 1
ATOM 6629 C CA . THR A 1 834 ? 0.573 14.957 -18.111 1.00 88.31 834 THR A CA 1
ATOM 6630 C C . THR A 1 834 ? 0.924 16.380 -17.715 1.00 88.31 834 THR A C 1
ATOM 6632 O O . THR A 1 834 ? 2.068 16.694 -17.388 1.00 88.31 834 THR A O 1
ATOM 6635 N N . LEU A 1 835 ? -0.084 17.242 -17.756 1.00 90.19 835 LEU A N 1
ATOM 6636 C CA . LEU A 1 835 ? 0.007 18.661 -17.469 1.00 90.19 835 LEU A CA 1
ATOM 6637 C C . LEU A 1 835 ? -0.561 18.928 -16.081 1.00 90.19 835 LEU A C 1
ATOM 6639 O O . LEU A 1 835 ? -1.706 18.577 -15.793 1.00 90.19 835 LEU A O 1
ATOM 6643 N N . TRP A 1 836 ? 0.218 19.598 -15.245 1.00 91.06 836 TRP A N 1
ATOM 6644 C CA . TRP A 1 836 ? -0.297 20.272 -14.068 1.00 91.06 836 TRP A CA 1
ATOM 6645 C C . TRP A 1 836 ? -0.869 21.619 -14.504 1.00 91.06 836 TRP A C 1
ATOM 6647 O O . TRP A 1 836 ? -0.155 22.460 -15.054 1.00 91.06 836 TRP A O 1
ATOM 6657 N N . VAL A 1 837 ? -2.171 21.809 -14.315 1.00 92.06 837 VAL A N 1
ATOM 6658 C CA . VAL A 1 837 ? -2.895 22.984 -14.800 1.00 92.06 837 VAL A CA 1
ATOM 6659 C C . VAL A 1 837 ? -3.511 23.710 -13.618 1.00 92.06 837 VAL A C 1
ATOM 6661 O O . VAL A 1 837 ? -4.354 23.152 -12.919 1.00 92.06 837 VAL A O 1
ATOM 6664 N N . ALA A 1 838 ? -3.129 24.971 -13.423 1.00 91.50 838 ALA A N 1
ATOM 6665 C CA . ALA A 1 838 ? -3.827 25.892 -12.536 1.00 91.50 838 ALA A CA 1
ATOM 6666 C C . ALA A 1 838 ? -4.946 26.590 -13.334 1.00 91.50 838 ALA A C 1
ATOM 6668 O O . ALA A 1 838 ? -4.648 27.402 -14.221 1.00 91.50 838 ALA A O 1
ATOM 6669 N N . PRO A 1 839 ? -6.226 26.263 -13.077 1.00 91.38 839 PRO A N 1
ATOM 6670 C CA . PRO A 1 839 ? -7.345 26.795 -13.844 1.00 91.38 839 PRO A CA 1
ATOM 6671 C C . PRO A 1 839 ? -7.507 28.310 -13.643 1.00 91.38 839 PRO A C 1
ATOM 6673 O O . PRO A 1 839 ? -7.211 28.820 -12.564 1.00 91.38 839 PRO A O 1
ATOM 6676 N N . PRO A 1 840 ? -8.019 29.054 -14.636 1.00 92.88 840 PRO A N 1
ATOM 6677 C CA . PRO A 1 840 ? -8.387 30.455 -14.457 1.00 92.88 840 PRO A CA 1
ATOM 6678 C C . PRO A 1 840 ? -9.682 30.592 -13.657 1.00 92.88 840 PRO A C 1
ATOM 6680 O O . PRO A 1 840 ? -10.488 29.661 -13.597 1.00 92.88 840 PRO A O 1
ATOM 6683 N N . THR A 1 841 ? -9.932 31.782 -13.119 1.00 90.69 841 THR A N 1
ATOM 6684 C CA . THR A 1 841 ? -11.233 32.120 -12.533 1.00 90.69 841 THR A CA 1
ATOM 6685 C C . THR A 1 841 ? -12.340 32.148 -13.591 1.00 90.69 841 THR A C 1
ATOM 6687 O O . THR A 1 841 ? -12.110 32.491 -14.756 1.00 90.69 841 THR A O 1
ATOM 6690 N N . GLN A 1 842 ? -13.564 31.794 -13.199 1.00 89.56 842 GLN A N 1
ATOM 6691 C CA . GLN A 1 842 ? -14.736 31.754 -14.082 1.00 89.56 842 GLN A CA 1
ATOM 6692 C C . GLN A 1 842 ? -15.859 32.650 -13.571 1.00 89.56 842 GLN A C 1
ATOM 6694 O O . GLN A 1 842 ? -15.949 32.934 -12.384 1.00 89.56 842 GLN A O 1
ATOM 6699 N N . ASP A 1 843 ? -16.723 33.098 -14.483 1.00 86.62 843 ASP A N 1
ATOM 6700 C CA . ASP A 1 843 ? -17.799 34.038 -14.136 1.00 86.62 843 ASP A CA 1
ATOM 6701 C C . ASP A 1 843 ? -19.023 33.325 -13.540 1.00 86.62 843 ASP A C 1
ATOM 6703 O O . ASP A 1 843 ? -19.839 33.950 -12.872 1.00 86.62 843 ASP A O 1
ATOM 6707 N N . ASN A 1 844 ? -19.162 32.018 -13.791 1.00 84.94 844 ASN A N 1
ATOM 6708 C CA . ASN A 1 844 ? -20.277 31.194 -13.330 1.00 84.94 844 ASN A CA 1
ATOM 6709 C C . ASN A 1 844 ? -19.793 29.780 -12.979 1.00 84.94 844 ASN A C 1
ATOM 6711 O O . ASN A 1 844 ? -18.768 29.321 -13.481 1.00 84.94 844 ASN A O 1
ATOM 6715 N N . GLU A 1 845 ? -20.561 29.067 -12.159 1.00 83.81 845 GLU A N 1
ATOM 6716 C CA . GLU A 1 845 ? -20.397 27.623 -11.980 1.00 83.81 845 GLU A CA 1
ATOM 6717 C C . GLU A 1 845 ? -20.875 26.849 -13.209 1.00 83.81 845 GLU A C 1
ATOM 6719 O O . GLU A 1 845 ? -21.711 27.320 -13.983 1.00 83.81 845 GLU A O 1
ATOM 6724 N N . GLY A 1 846 ? -20.382 25.623 -13.361 1.00 85.44 846 GLY A N 1
ATOM 6725 C CA . GLY A 1 846 ? -20.829 24.722 -14.410 1.00 85.44 846 GLY A CA 1
ATOM 6726 C C . GLY A 1 846 ? -19.704 23.903 -15.015 1.00 85.44 846 GLY A C 1
ATOM 6727 O O . GLY A 1 846 ? -18.580 23.852 -14.515 1.00 85.44 846 GLY A O 1
ATOM 6728 N N . LEU A 1 847 ? -20.044 23.219 -16.102 1.00 90.75 847 LEU A N 1
ATOM 6729 C CA . LEU A 1 847 ? -19.094 22.462 -16.898 1.00 90.75 847 LEU A CA 1
ATOM 6730 C C . LEU A 1 847 ? -18.548 23.357 -18.009 1.00 90.75 847 LEU A C 1
ATOM 6732 O O . LEU A 1 847 ? -19.304 23.962 -18.767 1.00 90.75 847 LEU A O 1
ATOM 6736 N N . PHE A 1 848 ? -17.230 23.400 -18.119 1.00 93.19 848 PHE A N 1
ATOM 6737 C CA . PHE A 1 848 ? -16.498 24.196 -19.083 1.00 93.19 848 PHE A CA 1
ATOM 6738 C C . PHE A 1 848 ? -15.719 23.290 -20.023 1.00 93.19 848 PHE A C 1
ATOM 6740 O O . PHE A 1 848 ? -15.222 22.226 -19.643 1.00 93.19 848 PHE A O 1
ATOM 6747 N N . ASN A 1 849 ? -15.601 23.740 -21.268 1.00 95.44 849 ASN A N 1
ATOM 6748 C CA . ASN A 1 849 ? -14.753 23.082 -22.246 1.00 95.44 849 ASN A CA 1
ATOM 6749 C C . ASN A 1 849 ? -13.292 23.333 -21.882 1.00 95.44 849 ASN A C 1
ATOM 6751 O O . ASN A 1 849 ? -12.917 24.459 -21.535 1.00 95.44 849 ASN A O 1
ATOM 6755 N N . VAL A 1 850 ? -12.477 22.297 -22.017 1.00 95.31 850 VAL A N 1
ATOM 6756 C CA . VAL A 1 850 ? -11.022 22.409 -21.982 1.00 95.31 850 VAL A CA 1
ATOM 6757 C C . VAL A 1 850 ? -10.540 22.425 -23.412 1.00 95.31 850 VAL A C 1
ATOM 6759 O O . VAL A 1 850 ? -10.911 21.555 -24.188 1.00 95.31 850 VAL A O 1
ATOM 6762 N N . SER A 1 851 ? -9.714 23.400 -23.760 1.00 96.62 851 SER A N 1
ATOM 6763 C CA . SER A 1 851 ? -8.938 23.399 -24.995 1.00 96.62 851 SER A CA 1
ATOM 6764 C C . SER A 1 851 ? -7.469 23.302 -24.633 1.00 96.62 851 SER A C 1
ATOM 6766 O O . SER A 1 851 ? -6.969 24.147 -23.896 1.00 96.62 851 SER A O 1
ATOM 6768 N N . VAL A 1 852 ? -6.786 22.282 -25.129 1.00 96.75 852 VAL A N 1
ATOM 6769 C CA . VAL A 1 852 ? -5.332 22.167 -25.028 1.00 96.75 852 VAL A CA 1
ATOM 6770 C C . VAL A 1 852 ? -4.772 22.464 -26.405 1.00 96.75 852 VAL A C 1
ATOM 6772 O O . VAL A 1 852 ? -5.229 21.871 -27.379 1.00 96.75 852 VAL A O 1
ATOM 6775 N N . THR A 1 853 ? -3.804 23.367 -26.480 1.00 96.38 853 THR A N 1
ATOM 6776 C CA . THR A 1 853 ? -2.974 23.583 -27.662 1.00 96.38 853 THR A CA 1
ATOM 6777 C C . THR A 1 853 ? -1.552 23.182 -27.313 1.00 96.38 853 THR A C 1
ATOM 6779 O O . THR A 1 853 ? -1.026 23.589 -26.277 1.00 96.38 853 THR A O 1
ATOM 6782 N N . VAL A 1 854 ? -0.940 22.384 -28.172 1.00 94.38 854 VAL A N 1
ATOM 6783 C CA . VAL A 1 854 ? 0.462 21.992 -28.085 1.00 94.38 854 VAL A CA 1
ATOM 6784 C C . VAL A 1 854 ? 1.221 22.597 -29.258 1.00 94.38 854 VAL A C 1
ATOM 6786 O O . VAL A 1 854 ? 0.712 22.615 -30.381 1.00 94.38 854 VAL A O 1
ATOM 6789 N N . SER A 1 855 ? 2.423 23.091 -28.983 1.00 92.06 855 SER A N 1
ATOM 6790 C CA . SER A 1 855 ? 3.334 23.641 -29.980 1.00 92.06 855 SER A CA 1
ATOM 6791 C C . SER A 1 855 ? 4.753 23.110 -29.808 1.00 92.06 855 SER A C 1
ATOM 6793 O O . SER A 1 855 ? 5.281 23.055 -28.694 1.00 92.06 855 SER A O 1
ATOM 6795 N N . PHE A 1 856 ? 5.374 22.736 -30.922 1.00 89.31 856 PHE A N 1
ATOM 6796 C CA . PHE A 1 856 ? 6.775 22.323 -31.000 1.00 89.31 856 PHE A CA 1
ATOM 6797 C C . PHE A 1 856 ? 7.332 22.765 -32.358 1.00 89.31 856 PHE A C 1
ATOM 6799 O O . PHE A 1 856 ? 6.810 22.348 -33.390 1.00 89.31 856 PHE A O 1
ATOM 6806 N N . ASP A 1 857 ? 8.338 23.643 -32.364 1.00 83.75 857 ASP A N 1
ATOM 6807 C CA . ASP A 1 857 ? 8.826 24.326 -33.574 1.00 83.75 857 ASP A CA 1
ATOM 6808 C C . ASP A 1 857 ? 7.676 24.957 -34.408 1.00 83.75 857 ASP A C 1
ATOM 6810 O O . ASP A 1 857 ? 6.937 25.797 -33.888 1.00 83.75 857 ASP A O 1
ATOM 6814 N N . GLN A 1 858 ? 7.477 24.554 -35.674 1.00 79.81 858 GLN A N 1
ATOM 6815 C CA . GLN A 1 858 ? 6.377 25.021 -36.536 1.00 79.81 858 GLN A CA 1
ATOM 6816 C C . GLN A 1 858 ? 5.082 24.196 -36.398 1.00 79.81 858 GLN A C 1
ATOM 6818 O O . GLN A 1 858 ? 4.088 24.489 -37.071 1.00 79.81 858 GLN A O 1
ATOM 6823 N N . LEU A 1 859 ? 5.070 23.148 -35.566 1.00 85.50 859 LEU A N 1
ATOM 6824 C CA . LEU A 1 859 ? 3.894 22.310 -35.344 1.00 85.50 859 LEU A CA 1
ATOM 6825 C C . LEU A 1 859 ? 2.977 22.946 -34.307 1.00 85.50 859 LEU A C 1
ATOM 6827 O O . LEU A 1 859 ? 3.394 23.227 -33.187 1.00 85.50 859 LEU A O 1
ATOM 6831 N N . GLU A 1 860 ? 1.700 23.068 -34.658 1.00 89.44 860 GLU A N 1
ATOM 6832 C CA . GLU A 1 860 ? 0.639 23.427 -33.723 1.00 89.44 860 GLU A CA 1
ATOM 6833 C C . GLU A 1 860 ? -0.530 22.445 -33.853 1.00 89.44 860 GLU A C 1
ATOM 6835 O O . GLU A 1 860 ? -1.046 22.152 -34.947 1.00 89.44 860 GLU A O 1
ATOM 6840 N N . ASP A 1 861 ? -0.979 21.923 -32.716 1.00 93.50 861 ASP A N 1
ATOM 6841 C CA . ASP A 1 861 ? -2.195 21.131 -32.647 1.00 93.50 861 ASP A CA 1
ATOM 6842 C C . ASP A 1 861 ? -3.062 21.523 -31.471 1.00 93.50 861 ASP A C 1
ATOM 6844 O O . ASP A 1 861 ? -2.572 21.975 -30.442 1.00 93.50 861 ASP A O 1
ATOM 6848 N N . SER A 1 862 ? -4.368 21.335 -31.621 1.00 94.06 862 SER A N 1
ATOM 6849 C CA . SER A 1 862 ? -5.300 21.628 -30.545 1.00 94.06 862 SER A CA 1
ATOM 6850 C C . SER A 1 862 ? -6.406 20.594 -30.460 1.00 94.06 862 SER A C 1
ATOM 6852 O O . SER A 1 862 ? -6.858 20.032 -31.456 1.00 94.06 862 SER A O 1
ATOM 6854 N N . ALA A 1 863 ? -6.842 20.353 -29.234 1.00 94.38 863 ALA A N 1
ATOM 6855 C CA . ALA A 1 863 ? -7.931 19.461 -28.909 1.00 94.38 863 ALA A CA 1
ATOM 6856 C C . ALA A 1 863 ? -8.853 20.173 -27.935 1.00 94.38 863 ALA A C 1
ATOM 6858 O O . ALA A 1 863 ? -8.392 20.862 -27.023 1.00 94.38 863 ALA A O 1
ATOM 6859 N N . MET A 1 864 ? -10.154 19.985 -28.122 1.00 94.81 864 MET A N 1
ATOM 6860 C CA . MET A 1 864 ? -11.159 20.454 -27.185 1.00 94.81 864 MET A CA 1
ATOM 6861 C C . MET A 1 864 ? -11.935 19.261 -26.653 1.00 94.81 864 MET A C 1
ATOM 6863 O O . MET A 1 864 ? -12.434 18.457 -27.435 1.00 94.81 864 MET A O 1
ATOM 6867 N N . GLU A 1 865 ? -12.062 19.185 -25.335 1.00 92.94 865 GLU A N 1
ATOM 6868 C CA . GLU A 1 865 ? -12.966 18.258 -24.671 1.00 92.94 865 GLU A CA 1
ATOM 6869 C C . GLU A 1 865 ? -14.102 19.066 -24.051 1.00 92.94 865 GLU A C 1
ATOM 6871 O O . GLU A 1 865 ? -13.890 19.992 -23.252 1.00 92.94 865 GLU A O 1
ATOM 6876 N N . HIS A 1 866 ? -15.323 18.756 -24.482 1.00 92.31 866 HIS A N 1
ATOM 6877 C CA . HIS A 1 866 ? -16.508 19.471 -24.040 1.00 92.31 866 HIS A CA 1
ATOM 6878 C C . HIS A 1 866 ? -16.848 19.091 -22.606 1.00 92.31 866 HIS A C 1
ATOM 6880 O O . HIS A 1 866 ? -16.850 17.916 -22.255 1.00 92.31 866 HIS A O 1
ATOM 6886 N N . TYR A 1 867 ? -17.174 20.092 -21.787 1.00 90.19 867 TYR A N 1
ATOM 6887 C CA . TYR A 1 867 ? -17.647 19.871 -20.419 1.00 90.19 867 TYR A CA 1
ATOM 6888 C C . TYR A 1 867 ? -16.681 19.051 -19.534 1.00 90.19 867 TYR A C 1
ATOM 6890 O O . TYR A 1 867 ? -17.108 18.406 -18.582 1.00 90.19 867 TYR A O 1
ATOM 6898 N N . ALA A 1 868 ? -15.379 19.076 -19.833 1.00 87.00 868 ALA A N 1
ATOM 6899 C CA . ALA A 1 868 ? -14.369 18.247 -19.172 1.00 87.00 868 ALA A CA 1
ATOM 6900 C C . ALA A 1 868 ? -13.948 18.774 -17.795 1.00 87.00 868 ALA A C 1
ATOM 6902 O O . ALA A 1 868 ? -13.352 18.049 -17.003 1.00 87.00 868 ALA A O 1
ATOM 6903 N N . VAL A 1 869 ? -14.209 20.050 -17.507 1.00 88.88 869 VAL A N 1
ATOM 6904 C CA . VAL A 1 869 ? -13.833 20.673 -16.238 1.00 88.88 869 VAL A CA 1
ATOM 6905 C C . VAL A 1 869 ? -15.053 21.283 -15.585 1.00 88.88 869 VAL A C 1
ATOM 6907 O O . VAL A 1 869 ? -15.737 22.118 -16.170 1.00 88.88 869 VAL A O 1
ATOM 6910 N N . LYS A 1 870 ? -15.316 20.873 -14.349 1.00 87.81 870 LYS A N 1
ATOM 6911 C CA . LYS A 1 870 ? -16.428 21.354 -13.549 1.00 87.81 870 LYS A CA 1
ATOM 6912 C C . LYS A 1 870 ? -15.937 22.361 -12.516 1.00 87.81 870 LYS A C 1
ATOM 6914 O O . LYS A 1 870 ? -15.226 21.997 -11.576 1.00 87.81 870 LYS A O 1
ATOM 6919 N N . TYR A 1 871 ? -16.399 23.597 -12.656 1.00 87.50 871 TYR A N 1
ATOM 6920 C CA . TYR A 1 871 ? -16.315 24.593 -11.598 1.00 87.50 871 TYR A CA 1
ATOM 6921 C C . TYR A 1 871 ? -17.573 24.501 -10.754 1.00 87.50 871 TYR A C 1
ATOM 6923 O O . TYR A 1 871 ? -18.691 24.560 -11.268 1.00 87.50 871 TYR A O 1
ATOM 6931 N N . VAL A 1 872 ? -17.373 24.344 -9.455 1.00 73.62 872 VAL A N 1
ATOM 6932 C CA . VAL A 1 872 ? -18.439 24.336 -8.460 1.00 73.62 872 VAL A CA 1
ATOM 6933 C C . VAL A 1 872 ? -17.958 25.094 -7.241 1.00 73.62 872 VAL A C 1
ATOM 6935 O O . VAL A 1 872 ? -16.846 24.855 -6.772 1.00 73.62 872 VAL A O 1
ATOM 6938 N N . THR A 1 873 ? -18.782 25.993 -6.716 1.00 62.59 873 THR A N 1
ATOM 6939 C CA . THR A 1 873 ? -18.433 26.775 -5.519 1.00 62.59 873 THR A CA 1
ATOM 6940 C C . THR A 1 873 ? -18.605 25.933 -4.250 1.00 62.59 873 THR A C 1
ATOM 6942 O O . THR A 1 873 ? -17.997 26.225 -3.226 1.00 62.59 873 THR A O 1
ATOM 6945 N N . ALA A 1 874 ? -19.335 24.814 -4.339 1.00 54.25 874 ALA A N 1
ATOM 6946 C CA . ALA A 1 874 ? -19.426 23.781 -3.311 1.00 54.25 874 ALA A CA 1
ATOM 6947 C C . ALA A 1 874 ? -19.456 22.375 -3.940 1.00 54.25 874 ALA A C 1
ATOM 6949 O O . ALA A 1 874 ? -19.992 22.181 -5.030 1.00 54.25 874 ALA A O 1
ATOM 6950 N N . LEU A 1 875 ? -18.869 21.380 -3.260 1.00 47.06 875 LEU A N 1
ATOM 6951 C CA . LEU A 1 875 ? -18.950 19.962 -3.652 1.00 47.06 875 LEU A CA 1
ATOM 6952 C C . LEU A 1 875 ? -20.414 19.559 -3.934 1.00 47.06 875 LEU A C 1
ATOM 6954 O O . LEU A 1 875 ? -21.309 20.155 -3.333 1.00 47.06 875 LEU A O 1
ATOM 6958 N N . PRO A 1 876 ? -20.684 18.553 -4.800 1.00 46.94 876 PRO A N 1
ATOM 6959 C CA . PRO A 1 876 ? -22.040 18.037 -4.950 1.00 46.94 876 PRO A CA 1
ATOM 6960 C C . PRO A 1 876 ? -22.582 17.740 -3.558 1.00 46.94 876 PRO A C 1
ATOM 6962 O O . PRO A 1 876 ? -21.962 16.992 -2.801 1.00 46.94 876 PRO A O 1
ATOM 6965 N N . THR A 1 877 ? -23.703 18.358 -3.207 1.00 50.84 877 THR A N 1
ATOM 6966 C CA . THR A 1 877 ? -24.287 18.217 -1.882 1.00 50.84 877 THR A CA 1
ATOM 6967 C C . THR A 1 877 ? -24.727 16.780 -1.620 1.00 50.84 877 THR A C 1
ATOM 6969 O O . THR A 1 877 ? -24.869 16.422 -0.468 1.00 50.84 877 THR A O 1
ATOM 6972 N N . GLU A 1 878 ? -24.819 15.911 -2.631 1.00 63.75 878 GLU A N 1
ATOM 6973 C CA . GLU A 1 878 ? -25.353 14.552 -2.512 1.00 63.75 878 GLU A CA 1
ATOM 6974 C C . GLU A 1 878 ? -24.733 13.693 -1.378 1.00 63.75 878 GLU A C 1
ATOM 6976 O O . GLU A 1 878 ? -25.511 13.149 -0.593 1.00 63.75 878 GLU A O 1
ATOM 6981 N N . PRO A 1 879 ? -23.399 13.549 -1.190 1.00 74.06 879 PRO A N 1
ATOM 6982 C CA . PRO A 1 879 ? -22.866 12.757 -0.074 1.00 74.06 879 PRO A CA 1
ATOM 6983 C C . PRO A 1 879 ? -23.050 13.445 1.284 1.00 74.06 879 PRO A C 1
ATOM 6985 O O . PRO A 1 879 ? -23.324 12.775 2.279 1.00 74.06 879 PRO A O 1
ATOM 6988 N N . ILE A 1 880 ? -22.934 14.778 1.323 1.00 79.62 880 ILE A N 1
ATOM 6989 C CA . ILE A 1 880 ? -23.133 15.577 2.539 1.00 79.62 880 ILE A CA 1
ATOM 6990 C C . ILE A 1 880 ? -24.608 15.517 2.950 1.00 79.62 880 ILE A C 1
ATOM 6992 O O . ILE A 1 880 ? -24.908 15.161 4.079 1.00 79.62 880 ILE A O 1
ATOM 6996 N N . GLU A 1 881 ? -25.539 15.756 2.034 1.00 80.62 881 GLU A N 1
ATOM 6997 C CA . GLU A 1 881 ? -26.988 15.633 2.201 1.00 80.62 881 GLU A CA 1
ATOM 6998 C C . GLU A 1 881 ? -27.391 14.225 2.616 1.00 80.62 881 GLU A C 1
ATOM 7000 O O . GLU A 1 881 ? -28.188 14.089 3.537 1.00 80.62 881 GLU A O 1
ATOM 7005 N N . LYS A 1 882 ? -26.825 13.175 2.006 1.00 83.19 882 LYS A N 1
ATOM 7006 C CA . LYS A 1 882 ? -27.049 11.787 2.441 1.00 83.19 882 LYS A CA 1
ATOM 7007 C C . LYS A 1 882 ? -26.566 11.568 3.874 1.00 83.19 882 LYS A C 1
ATOM 7009 O O . LYS A 1 882 ? -27.286 10.964 4.668 1.00 83.19 882 LYS A O 1
ATOM 7014 N N . GLY A 1 883 ? -25.389 12.089 4.224 1.00 90.50 883 GLY A N 1
ATOM 7015 C CA . GLY A 1 883 ? -24.850 12.037 5.583 1.00 90.50 883 GLY A CA 1
ATOM 7016 C C . GLY A 1 883 ? -25.720 12.788 6.593 1.00 90.50 883 GLY A C 1
ATOM 7017 O O . GLY A 1 883 ? -26.070 12.240 7.635 1.00 90.50 883 GLY A O 1
ATOM 7018 N N . LEU A 1 884 ? -26.142 14.010 6.267 1.00 92.31 884 LEU A N 1
ATOM 7019 C CA . LEU A 1 884 ? -27.029 14.824 7.097 1.00 92.31 884 LEU A CA 1
ATOM 7020 C C . LEU A 1 884 ? -28.414 14.181 7.229 1.00 92.31 884 LEU A C 1
ATOM 7022 O O . LEU A 1 884 ? -28.954 14.114 8.329 1.00 92.31 884 LEU A O 1
ATOM 7026 N N . ALA A 1 885 ? -28.981 13.650 6.146 1.00 88.44 885 ALA A N 1
ATOM 7027 C CA . ALA A 1 885 ? -30.243 12.918 6.174 1.00 88.44 885 ALA A CA 1
ATOM 7028 C C . ALA A 1 885 ? -30.141 11.687 7.080 1.00 88.44 885 ALA A C 1
ATOM 7030 O O . ALA A 1 885 ? -31.006 11.482 7.930 1.00 88.44 885 ALA A O 1
ATOM 7031 N N . TRP A 1 886 ? -29.058 10.913 6.971 1.00 94.00 886 TRP A N 1
ATOM 7032 C CA . TRP A 1 886 ? -28.805 9.796 7.875 1.00 94.00 886 TRP A CA 1
ATOM 7033 C C . TRP A 1 886 ? -28.690 10.271 9.325 1.00 94.00 886 TRP A C 1
ATOM 7035 O O . TRP A 1 886 ? -29.412 9.760 10.178 1.00 94.00 886 TRP A O 1
ATOM 7045 N N . LEU A 1 887 ? -27.893 11.307 9.613 1.00 96.56 887 LEU A N 1
ATOM 7046 C CA . LEU A 1 887 ? -27.769 11.866 10.962 1.00 96.56 887 LEU A CA 1
ATOM 7047 C C . LEU A 1 887 ? -29.131 12.268 11.537 1.00 96.56 887 LEU A C 1
ATOM 7049 O O . LEU A 1 887 ? -29.415 11.930 12.684 1.00 96.56 887 LEU A O 1
ATOM 7053 N N . ARG A 1 888 ? -30.016 12.891 10.747 1.00 94.06 888 ARG A N 1
ATOM 7054 C CA . ARG A 1 888 ? -31.387 13.200 11.193 1.00 94.06 888 ARG A CA 1
ATOM 7055 C C . ARG A 1 888 ? -32.140 11.956 11.656 1.00 94.06 888 ARG A C 1
ATOM 7057 O O . ARG A 1 888 ? -32.801 12.012 12.686 1.00 94.06 888 ARG A O 1
ATOM 7064 N N . THR A 1 889 ? -32.020 10.834 10.941 1.00 92.12 889 THR A N 1
ATOM 7065 C CA . THR A 1 889 ? -32.682 9.572 11.331 1.00 92.12 889 THR A CA 1
ATOM 7066 C C . THR A 1 889 ? -32.111 8.943 12.601 1.00 92.12 889 THR A C 1
ATOM 7068 O O . THR A 1 889 ? -32.804 8.172 13.257 1.00 92.12 889 THR A O 1
ATOM 7071 N N . GLN A 1 890 ? -30.867 9.268 12.958 1.00 97.38 890 GLN A N 1
ATOM 7072 C CA . GLN A 1 890 ? -30.190 8.717 14.134 1.00 97.38 890 GLN A CA 1
ATOM 7073 C C . GLN A 1 890 ? -30.329 9.593 15.390 1.00 97.38 890 GLN A C 1
ATOM 7075 O O . GLN A 1 890 ? -29.898 9.181 16.470 1.00 97.38 890 GLN A O 1
ATOM 7080 N N . GLN A 1 891 ? -30.889 10.804 15.271 1.00 97.81 891 GLN A N 1
ATOM 7081 C CA . GLN A 1 891 ? -31.044 11.714 16.404 1.00 97.81 891 GLN A CA 1
ATOM 7082 C C . GLN A 1 891 ? -32.072 11.161 17.398 1.00 97.81 891 GLN A C 1
ATOM 7084 O O . GLN A 1 891 ? -33.194 10.801 17.036 1.00 97.81 891 GLN A O 1
ATOM 7089 N N . LYS A 1 892 ? -31.702 11.114 18.679 1.00 96.56 892 LYS A N 1
ATOM 7090 C CA . LYS A 1 892 ? -32.589 10.660 19.753 1.00 96.56 892 LYS A CA 1
ATOM 7091 C C . LYS A 1 892 ? -33.656 11.714 20.092 1.00 96.56 892 LYS A C 1
ATOM 7093 O O . LYS A 1 892 ? -33.480 12.896 19.787 1.00 96.56 892 LYS A O 1
ATOM 7098 N N . PRO A 1 893 ? -34.747 11.328 20.787 1.00 95.25 893 PRO A N 1
ATOM 7099 C CA . PRO A 1 893 ? -35.793 12.268 21.200 1.00 95.25 893 PRO A CA 1
ATOM 7100 C C . PRO A 1 893 ? -35.299 13.446 22.053 1.00 95.25 893 PRO A C 1
ATOM 7102 O O . PRO A 1 893 ? -35.885 14.523 21.981 1.00 95.25 893 PRO A O 1
ATOM 7105 N N . ASP A 1 894 ? -34.222 13.255 22.824 1.00 94.69 894 ASP A N 1
ATOM 7106 C CA . ASP A 1 894 ? -33.578 14.291 23.646 1.00 94.69 894 ASP A CA 1
ATOM 7107 C C . ASP A 1 894 ? -32.688 15.261 22.841 1.00 94.69 894 ASP A C 1
ATOM 7109 O O . ASP A 1 894 ? -32.096 16.167 23.419 1.00 94.69 894 ASP A O 1
ATOM 7113 N N . GLY A 1 895 ? -32.591 15.085 21.517 1.00 95.00 895 GLY A N 1
ATOM 7114 C CA . GLY A 1 895 ? -31.780 15.909 20.620 1.00 95.00 895 GLY A CA 1
ATOM 7115 C C . GLY A 1 895 ? -30.334 15.448 20.452 1.00 95.00 895 GLY A C 1
ATOM 7116 O O . GLY A 1 895 ? -29.626 15.979 19.596 1.00 95.00 895 GLY A O 1
ATOM 7117 N N . SER A 1 896 ? -29.894 14.453 21.220 1.00 97.38 896 SER A N 1
ATOM 7118 C CA . SER A 1 896 ? -28.519 13.960 21.177 1.00 97.38 896 SER A CA 1
ATOM 7119 C C . SER A 1 896 ? -28.288 12.918 20.082 1.00 97.38 896 SER A C 1
ATOM 7121 O O . SER A 1 896 ? -29.202 12.208 19.653 1.00 97.38 896 SER A O 1
ATOM 7123 N N . TRP A 1 897 ? -27.022 12.743 19.708 1.00 97.69 897 TRP A N 1
ATOM 7124 C CA . TRP A 1 897 ? -26.544 11.510 19.087 1.00 97.69 897 TRP A CA 1
ATOM 7125 C C . TRP A 1 897 ? -25.830 10.667 20.136 1.00 97.69 897 TRP A C 1
ATOM 7127 O O . TRP A 1 897 ? -24.964 11.145 20.869 1.00 97.69 897 TRP A O 1
ATOM 7137 N N . GLN A 1 898 ? -26.239 9.401 20.243 1.00 94.00 898 GLN A N 1
ATOM 7138 C CA . GLN A 1 898 ? -25.702 8.432 21.209 1.00 94.00 898 GLN A CA 1
ATOM 7139 C C . GLN A 1 898 ? -25.759 8.878 22.688 1.00 94.00 898 GLN A C 1
ATOM 7141 O O . GLN A 1 898 ? -25.131 8.253 23.536 1.00 94.00 898 GLN A O 1
ATOM 7146 N N . SER A 1 899 ? -26.538 9.912 23.042 1.00 94.19 899 SER A N 1
ATOM 7147 C CA . SER A 1 899 ? -26.530 10.517 24.387 1.00 94.19 899 SER A CA 1
ATOM 7148 C C . SER A 1 899 ? -25.139 10.984 24.851 1.00 94.19 899 SER A C 1
ATOM 7150 O O . SER A 1 899 ? -24.897 11.096 26.058 1.00 94.19 899 SER A O 1
ATOM 7152 N N . ASN A 1 900 ? -24.248 11.279 23.896 1.00 95.12 900 ASN A N 1
ATOM 7153 C CA . ASN A 1 900 ? -22.875 11.733 24.101 1.00 95.12 900 ASN A CA 1
ATOM 7154 C C . ASN A 1 900 ? -22.731 13.192 23.640 1.00 95.12 900 ASN A C 1
ATOM 7156 O O . ASN A 1 900 ? -23.187 13.542 22.549 1.00 95.12 900 ASN A O 1
ATOM 7160 N N . LEU A 1 901 ? -22.125 14.048 24.470 1.00 96.25 901 LEU A N 1
ATOM 7161 C CA . LEU A 1 901 ? -22.056 15.479 24.174 1.00 96.25 901 LEU A CA 1
ATOM 7162 C C . LEU A 1 901 ? -21.089 15.769 23.024 1.00 96.25 901 LEU A C 1
ATOM 7164 O O . LEU A 1 901 ? -21.477 16.457 22.088 1.00 96.25 901 LEU A O 1
ATOM 7168 N N . GLY A 1 902 ? -19.891 15.179 23.035 1.00 93.81 902 GLY A N 1
ATOM 7169 C CA . GLY A 1 902 ? -18.900 15.375 21.972 1.00 93.81 902 GLY A CA 1
ATOM 7170 C C . GLY A 1 902 ? -19.397 14.933 20.591 1.00 93.81 902 GLY A C 1
ATOM 7171 O O . GLY A 1 902 ? -19.286 15.682 19.621 1.00 93.81 902 GLY A O 1
ATOM 7172 N N . VAL A 1 903 ? -20.029 13.756 20.501 1.00 94.75 903 VAL A N 1
ATOM 7173 C CA . VAL A 1 903 ? -20.638 13.262 19.249 1.00 94.75 903 VAL A CA 1
ATOM 7174 C C . VAL A 1 903 ? -21.762 14.190 18.789 1.00 94.75 903 VAL A C 1
ATOM 7176 O O . VAL A 1 903 ? -21.844 14.515 17.606 1.00 94.75 903 VAL A O 1
ATOM 7179 N N . THR A 1 904 ? -22.605 14.654 19.717 1.00 98.06 904 THR A N 1
ATOM 7180 C CA . THR A 1 904 ? -23.692 15.594 19.401 1.00 98.06 904 THR A CA 1
ATOM 7181 C C . THR A 1 904 ? -23.145 16.915 18.867 1.00 98.06 904 THR A C 1
ATOM 7183 O O . THR A 1 904 ? -23.662 17.420 17.873 1.00 98.06 904 THR A O 1
ATOM 7186 N N . SER A 1 905 ? -22.074 17.438 19.467 1.00 97.75 905 SER A N 1
ATOM 7187 C CA . SER A 1 905 ? -21.400 18.660 19.027 1.00 97.75 905 SER A CA 1
ATOM 7188 C C . SER A 1 905 ? -20.819 18.545 17.619 1.00 97.75 905 SER A C 1
ATOM 7190 O O . SER A 1 905 ? -21.028 19.445 16.810 1.00 97.75 905 SER A O 1
ATOM 7192 N N . LEU A 1 906 ? -20.151 17.436 17.289 1.00 95.12 906 LEU A N 1
ATOM 7193 C CA . LEU A 1 906 ? -19.626 17.204 15.938 1.00 95.12 906 LEU A CA 1
ATOM 7194 C C . LEU A 1 906 ? -20.749 17.029 14.907 1.00 95.12 906 LEU A C 1
ATOM 7196 O O . LEU A 1 906 ? -20.682 17.602 13.820 1.00 95.12 906 LEU A O 1
ATOM 7200 N N . ALA A 1 907 ? -21.799 16.277 15.254 1.00 96.69 907 ALA A N 1
ATOM 7201 C CA . ALA A 1 907 ? -22.943 16.066 14.374 1.00 96.69 907 ALA A CA 1
ATOM 7202 C C . ALA A 1 907 ? -23.657 17.387 14.060 1.00 96.69 907 ALA A C 1
ATOM 7204 O O . ALA A 1 907 ? -23.861 17.695 12.890 1.00 96.69 907 ALA A O 1
ATOM 7205 N N . VAL A 1 908 ? -23.984 18.202 15.072 1.00 98.00 908 VAL A N 1
ATOM 7206 C CA . VAL A 1 908 ? -24.649 19.498 14.847 1.00 98.00 908 VAL A CA 1
ATOM 7207 C C . VAL A 1 908 ? -23.737 20.501 14.139 1.00 98.00 908 VAL A C 1
ATOM 7209 O O . VAL A 1 908 ? -24.214 21.246 13.286 1.00 98.00 908 VAL A O 1
ATOM 7212 N N . LEU A 1 909 ? -22.425 20.477 14.403 1.00 96.69 909 LEU A N 1
ATOM 7213 C CA . LEU A 1 909 ? -21.457 21.299 13.675 1.00 96.69 909 LEU A CA 1
ATOM 7214 C C . LEU A 1 909 ? -21.450 20.974 12.173 1.00 96.69 909 LEU A C 1
ATOM 7216 O O . LEU A 1 909 ? -21.328 21.887 11.362 1.00 96.69 909 LEU A O 1
ATOM 7220 N N . ALA A 1 910 ? -21.652 19.709 11.784 1.00 94.62 910 ALA A N 1
ATOM 7221 C CA . ALA A 1 910 ? -21.794 19.336 10.377 1.00 94.62 910 ALA A CA 1
ATOM 7222 C C . ALA A 1 910 ? -23.037 19.969 9.721 1.00 94.62 910 ALA A C 1
ATOM 7224 O O . ALA A 1 910 ? -22.945 20.445 8.592 1.00 94.62 910 ALA A O 1
ATOM 7225 N N . PHE A 1 911 ? -24.177 20.035 10.425 1.00 96.06 911 PHE A N 1
ATOM 7226 C CA . PHE A 1 911 ? -25.372 20.744 9.936 1.00 96.06 911 PHE A CA 1
ATOM 7227 C C . PHE A 1 911 ? -25.127 22.253 9.815 1.00 96.06 911 PHE A C 1
ATOM 7229 O O . PHE A 1 911 ? -25.460 22.838 8.787 1.00 96.06 911 PHE A O 1
ATOM 7236 N N . LEU A 1 912 ? -24.513 22.866 10.832 1.00 95.62 912 LEU A N 1
ATOM 7237 C CA . LEU A 1 912 ? -24.210 24.302 10.849 1.00 95.62 912 LEU A CA 1
ATOM 7238 C C . LEU A 1 912 ? -23.250 24.691 9.713 1.00 95.62 912 LEU A C 1
ATOM 7240 O O . LEU A 1 912 ? -23.502 25.647 8.984 1.00 95.62 912 LEU A O 1
ATOM 7244 N N . ASN A 1 913 ? -22.197 23.900 9.489 1.00 91.19 913 ASN A N 1
ATOM 7245 C CA . ASN A 1 913 ? -21.262 24.108 8.379 1.00 91.19 913 ASN A CA 1
ATOM 7246 C C . ASN A 1 913 ? -21.896 23.856 7.002 1.00 91.19 913 ASN A C 1
ATOM 7248 O O . ASN A 1 913 ? -21.432 24.408 6.008 1.00 91.19 913 ASN A O 1
ATOM 7252 N N . ALA A 1 914 ? -22.963 23.055 6.936 1.00 88.94 914 ALA A N 1
ATOM 7253 C CA . ALA A 1 914 ? -23.761 22.857 5.728 1.00 88.94 914 ALA A CA 1
ATOM 7254 C C . ALA A 1 914 ? -24.837 23.942 5.515 1.00 88.94 914 ALA A C 1
ATOM 7256 O O . ALA A 1 914 ? -25.604 23.854 4.558 1.00 88.94 914 ALA A O 1
ATOM 7257 N N . GLY A 1 915 ? -24.897 24.959 6.381 1.00 87.25 915 GLY A N 1
ATOM 7258 C CA . GLY A 1 915 ? -25.784 26.113 6.235 1.00 87.25 915 GLY A CA 1
ATOM 7259 C C . GLY A 1 915 ? -27.159 25.975 6.892 1.00 87.25 915 GLY A C 1
ATOM 7260 O O . GLY A 1 915 ? -27.990 26.862 6.713 1.00 87.25 915 GLY A O 1
ATOM 7261 N N . TYR A 1 916 ? -27.416 24.907 7.654 1.00 92.12 916 TYR A N 1
ATOM 7262 C CA . TYR A 1 916 ? -28.596 24.847 8.523 1.00 92.12 916 TYR A CA 1
ATOM 7263 C C . TYR A 1 916 ? -28.373 25.721 9.758 1.00 92.12 916 TYR A C 1
ATOM 7265 O O . TYR A 1 916 ? -27.251 25.841 10.240 1.00 92.12 916 TYR A O 1
ATOM 7273 N N . ASP A 1 917 ? -29.441 26.292 10.303 1.00 92.94 917 ASP A N 1
ATOM 7274 C CA . ASP A 1 917 ? -29.400 27.112 11.513 1.00 92.94 917 ASP A CA 1
ATOM 7275 C C . ASP A 1 917 ? -30.365 26.573 12.583 1.00 92.94 917 ASP A C 1
ATOM 7277 O O . ASP A 1 917 ? -30.976 25.514 12.433 1.00 92.94 917 ASP A O 1
ATOM 7281 N N . GLU A 1 918 ? -30.506 27.294 13.693 1.00 95.25 918 GLU A N 1
ATOM 7282 C CA . GLU A 1 918 ? -31.367 26.889 14.809 1.00 95.25 918 GLU A CA 1
ATOM 7283 C C . GLU A 1 918 ? -32.875 26.928 14.492 1.00 95.25 918 GLU A C 1
ATOM 7285 O O . GLU A 1 918 ? -33.674 26.509 15.331 1.00 95.25 918 GLU A O 1
ATOM 7290 N N . THR A 1 919 ? -33.294 27.391 13.306 1.00 93.69 919 THR A N 1
ATOM 7291 C CA . THR A 1 919 ? -34.685 27.225 12.846 1.00 93.69 919 THR A CA 1
ATOM 7292 C C . THR A 1 919 ? -34.973 25.784 12.423 1.00 93.69 919 THR A C 1
ATOM 7294 O O . THR A 1 919 ? -36.126 25.346 12.431 1.00 93.69 919 THR A O 1
ATOM 7297 N N . ASP A 1 920 ? -33.927 25.012 12.119 1.00 95.94 920 ASP A N 1
ATOM 7298 C CA . ASP A 1 920 ? -34.031 23.589 11.861 1.00 95.94 920 ASP A CA 1
ATOM 7299 C C . ASP A 1 920 ? -34.250 22.801 13.162 1.00 95.94 920 ASP A C 1
ATOM 7301 O O . ASP A 1 920 ? -33.483 22.895 14.122 1.00 95.94 920 ASP A O 1
ATOM 7305 N N . ALA A 1 921 ? -35.286 21.959 13.189 1.00 94.12 921 ALA A N 1
ATOM 7306 C CA . ALA A 1 921 ? -35.656 21.208 14.387 1.00 94.12 921 ALA A CA 1
ATOM 7307 C C . ALA A 1 921 ? -34.562 20.238 14.873 1.00 94.12 921 ALA A C 1
ATOM 7309 O O . ALA A 1 921 ? -34.459 19.994 16.077 1.00 94.12 921 ALA A O 1
ATOM 7310 N N . THR A 1 922 ? -33.753 19.677 13.969 1.00 96.69 922 THR A N 1
ATOM 7311 C CA . THR A 1 922 ? -32.628 18.803 14.327 1.00 96.69 922 THR A CA 1
ATOM 7312 C C . THR A 1 922 ? -31.524 19.616 14.996 1.00 96.69 922 THR A C 1
ATOM 7314 O O . THR A 1 922 ? -31.040 19.217 16.058 1.00 96.69 922 THR A O 1
ATOM 7317 N N . VAL A 1 923 ? -31.177 20.775 14.429 1.00 98.19 923 VAL A N 1
ATOM 7318 C CA . VAL A 1 923 ? -30.155 21.677 14.984 1.00 98.19 923 VAL A CA 1
ATOM 7319 C C . VAL A 1 923 ? -30.599 22.229 16.337 1.00 98.19 923 VAL A C 1
ATOM 7321 O O . VAL A 1 923 ? -29.882 22.068 17.322 1.00 98.19 923 VAL A O 1
ATOM 7324 N N . SER A 1 924 ? -31.810 22.784 16.426 1.00 97.88 924 SER A N 1
ATOM 7325 C CA . SER A 1 924 ? -32.354 23.365 17.661 1.00 97.88 924 SER A CA 1
ATOM 7326 C C . SER A 1 924 ? -32.344 22.376 18.832 1.00 97.88 924 SER A C 1
ATOM 7328 O O . SER A 1 924 ? -31.906 22.701 19.936 1.00 97.88 924 SER A O 1
ATOM 7330 N N . LYS A 1 925 ? -32.773 21.126 18.609 1.00 98.06 925 LYS A N 1
ATOM 7331 C CA . LYS A 1 925 ? -32.759 20.085 19.651 1.00 98.06 925 LYS A CA 1
ATOM 7332 C C . LYS A 1 925 ? -31.344 19.728 20.104 1.00 98.06 925 LYS A C 1
ATOM 7334 O O . LYS A 1 925 ? -31.122 19.553 21.299 1.00 98.06 925 LYS A O 1
ATOM 7339 N N . ALA A 1 926 ? -30.396 19.644 19.173 1.00 98.44 926 ALA A N 1
ATOM 7340 C CA . ALA A 1 926 ? -29.006 19.343 19.493 1.00 98.44 926 ALA A CA 1
ATOM 7341 C C . ALA A 1 926 ? -28.335 20.481 20.279 1.00 98.44 926 ALA A C 1
ATOM 7343 O O . ALA A 1 926 ? -27.658 20.217 21.273 1.00 98.44 926 ALA A O 1
ATOM 7344 N N . ILE A 1 927 ? -28.576 21.741 19.898 1.00 98.62 927 ILE A N 1
ATOM 7345 C CA . ILE A 1 927 ? -28.097 22.911 20.647 1.00 98.62 927 ILE A CA 1
ATOM 7346 C C . ILE A 1 927 ? -28.706 22.939 22.054 1.00 98.62 927 ILE A C 1
ATOM 7348 O O . ILE A 1 927 ? -27.970 23.080 23.028 1.00 98.62 927 ILE A O 1
ATOM 7352 N N . ASN A 1 928 ? -30.011 22.692 22.200 1.00 98.31 928 ASN A N 1
ATOM 7353 C CA . ASN A 1 928 ? -30.652 22.592 23.517 1.00 98.31 928 ASN A CA 1
ATOM 7354 C C . ASN A 1 928 ? -30.042 21.478 24.386 1.00 98.31 928 ASN A C 1
ATOM 7356 O O . ASN A 1 928 ? -29.836 21.675 25.586 1.00 98.31 928 ASN A O 1
ATOM 7360 N N . TYR A 1 929 ? -29.694 20.332 23.792 1.00 98.50 929 TYR A N 1
ATOM 7361 C CA . TYR A 1 929 ? -28.979 19.270 24.500 1.00 98.50 929 TYR A CA 1
ATOM 7362 C C . TYR A 1 929 ? -27.596 19.736 24.982 1.00 98.50 929 TYR A C 1
ATOM 7364 O O . TYR A 1 929 ? -27.255 19.511 26.144 1.00 98.50 929 TYR A O 1
ATOM 7372 N N . ILE A 1 930 ? -26.819 20.442 24.151 1.00 98.56 930 ILE A N 1
ATOM 7373 C CA . ILE A 1 930 ? -25.521 21.020 24.548 1.00 98.56 930 ILE A CA 1
ATOM 7374 C C . ILE A 1 930 ? -25.699 22.021 25.701 1.00 98.56 930 ILE A C 1
ATOM 7376 O O . ILE A 1 930 ? -25.030 21.899 26.728 1.00 98.56 930 ILE A O 1
ATOM 7380 N N . LEU A 1 931 ? -26.642 22.960 25.581 1.00 98.38 931 LEU A N 1
ATOM 7381 C CA . LEU A 1 931 ? -26.908 23.990 26.593 1.00 98.38 931 LEU A CA 1
ATOM 7382 C C . LEU A 1 931 ? -27.352 23.392 27.936 1.00 98.38 931 LEU A C 1
ATOM 7384 O O . LEU A 1 931 ? -26.983 23.900 28.992 1.00 98.38 931 LEU A O 1
ATOM 7388 N N . SER A 1 932 ? -28.083 22.273 27.915 1.00 97.81 932 SER A N 1
ATOM 7389 C CA . SER A 1 932 ? -28.501 21.567 29.139 1.00 97.81 932 SER A CA 1
ATOM 7390 C C . SER A 1 932 ? -27.337 20.981 29.956 1.00 97.81 932 SER A C 1
ATOM 7392 O O . SER A 1 932 ? -27.520 20.611 31.115 1.00 97.81 932 SER A O 1
ATOM 7394 N N . ASN A 1 933 ? -26.132 20.922 29.379 1.00 98.12 933 ASN A N 1
ATOM 7395 C CA . ASN A 1 933 ? -24.931 20.397 30.023 1.00 98.12 933 ASN A CA 1
ATOM 7396 C C . ASN A 1 933 ? -23.949 21.481 30.502 1.00 98.12 933 ASN A C 1
ATOM 7398 O O . ASN A 1 933 ? -22.885 21.132 31.021 1.00 98.12 933 ASN A O 1
ATOM 7402 N N . VAL A 1 934 ? -24.304 22.766 30.386 1.00 98.38 934 VAL A N 1
ATOM 7403 C CA . VAL A 1 934 ? -23.523 23.885 30.939 1.00 98.38 934 VAL A CA 1
ATOM 7404 C C . VAL A 1 934 ? -23.470 23.781 32.465 1.00 98.38 934 VAL A C 1
ATOM 7406 O O . VAL A 1 934 ? -24.488 23.577 33.131 1.00 98.38 934 VAL A O 1
ATOM 7409 N N . LYS A 1 935 ? -22.272 23.911 33.033 1.00 97.56 935 LYS A N 1
ATOM 7410 C CA . LYS A 1 935 ? -22.022 23.871 34.476 1.00 97.56 935 LYS A CA 1
ATOM 7411 C C . LYS A 1 935 ? -21.880 25.276 35.051 1.00 97.56 935 LYS A C 1
ATOM 7413 O O . LYS A 1 935 ? -21.648 26.251 34.340 1.00 97.56 935 LYS A O 1
ATOM 7418 N N . SER A 1 936 ? -21.978 25.375 36.374 1.00 96.19 936 SER A N 1
ATOM 7419 C CA . SER A 1 936 ? -21.844 26.645 37.098 1.00 96.19 936 SER A CA 1
ATOM 7420 C C . SER A 1 936 ? -20.449 27.271 37.005 1.00 96.19 936 SER A C 1
ATOM 7422 O O . SER A 1 936 ? -20.317 28.470 37.223 1.00 96.19 936 SER A O 1
ATOM 7424 N N . ASP A 1 937 ? -19.415 26.480 36.705 1.00 94.00 937 ASP A N 1
ATOM 7425 C CA . ASP A 1 937 ? -18.032 26.944 36.526 1.00 94.00 937 ASP A CA 1
ATOM 7426 C C . ASP A 1 937 ? -17.719 27.391 35.085 1.00 94.00 937 ASP A C 1
ATOM 7428 O O . ASP A 1 937 ? -16.603 27.825 34.806 1.00 94.00 937 ASP A O 1
ATOM 7432 N N . GLY A 1 938 ? -18.699 27.304 34.177 1.00 95.38 938 GLY A N 1
ATOM 7433 C CA . GLY A 1 938 ? -18.555 27.660 32.768 1.00 95.38 938 GLY A CA 1
ATOM 7434 C C . GLY A 1 938 ? -18.202 26.499 31.838 1.00 95.38 938 GLY A C 1
ATOM 7435 O O . GLY A 1 938 ? -18.319 26.666 30.628 1.00 95.38 938 GLY A O 1
ATOM 7436 N N . SER A 1 939 ? -17.820 25.330 32.359 1.00 97.00 939 SER A N 1
ATOM 7437 C CA . SER A 1 939 ? -17.564 24.141 31.536 1.00 97.00 939 SER A CA 1
ATOM 7438 C C . SER A 1 939 ? -18.851 23.554 30.944 1.00 97.00 939 SER A C 1
ATOM 7440 O O . SER A 1 939 ? -19.954 23.801 31.439 1.00 97.00 939 SER A O 1
ATOM 7442 N N . ILE A 1 940 ? -18.731 22.769 29.869 1.00 98.25 940 ILE A N 1
ATOM 7443 C CA . ILE A 1 940 ? -19.874 22.177 29.159 1.00 98.25 940 ILE A CA 1
ATOM 7444 C C . ILE A 1 940 ? -19.582 20.703 28.889 1.00 98.25 940 ILE A C 1
ATOM 7446 O O . ILE A 1 940 ? -18.934 20.353 27.908 1.00 98.25 940 ILE A O 1
ATOM 7450 N N . TYR A 1 941 ? -20.048 19.816 29.766 1.00 96.12 941 TYR A N 1
ATOM 7451 C CA . TYR A 1 941 ? -19.741 18.391 29.641 1.00 96.12 941 TYR A CA 1
ATOM 7452 C C . TYR A 1 941 ? -20.758 17.488 30.339 1.00 96.12 941 TYR A C 1
ATOM 7454 O O . TYR A 1 941 ? -21.548 17.912 31.190 1.00 96.12 941 TYR A O 1
ATOM 7462 N N . LYS A 1 942 ? -20.686 16.203 30.004 1.00 93.25 942 LYS A N 1
ATOM 7463 C CA . LYS A 1 942 ? -21.410 15.117 30.665 1.00 93.25 942 LYS A CA 1
ATOM 7464 C C . LYS A 1 942 ? -20.463 14.102 31.297 1.00 93.25 942 LYS A C 1
ATOM 7466 O O . LYS A 1 942 ? -20.715 13.663 32.415 1.00 93.25 942 LYS A O 1
ATOM 7471 N N . SER A 1 943 ? -19.384 13.745 30.605 1.00 89.69 943 SER A N 1
ATOM 7472 C CA . SER A 1 943 ? -18.455 12.694 31.033 1.00 89.69 943 SER A CA 1
ATOM 7473 C C . SER A 1 943 ? -16.984 13.070 30.884 1.00 89.69 943 SER A C 1
ATOM 7475 O O . SER A 1 943 ? -16.183 12.598 31.681 1.00 89.69 943 SER A O 1
ATOM 7477 N N . TYR A 1 944 ? -16.617 13.924 29.924 1.00 91.31 944 TYR A N 1
ATOM 7478 C CA . TYR A 1 944 ? -15.216 14.257 29.640 1.00 91.31 944 TYR A CA 1
ATOM 7479 C C . TYR A 1 944 ? -15.014 15.779 29.618 1.00 91.31 944 TYR A C 1
ATOM 7481 O O . TYR A 1 944 ? -15.122 16.372 28.545 1.00 91.31 944 TYR A O 1
ATOM 7489 N N . PRO A 1 945 ? -14.733 16.412 30.777 1.00 93.19 945 PRO A N 1
ATOM 7490 C CA . PRO A 1 945 ? -14.757 17.864 30.956 1.00 93.19 945 PRO A CA 1
ATOM 7491 C C . PRO A 1 945 ? -14.090 18.668 29.844 1.00 93.19 945 PRO A C 1
ATOM 7493 O O . PRO A 1 945 ? -14.760 19.451 29.174 1.00 93.19 945 PRO A O 1
ATOM 7496 N N . THR A 1 946 ? -12.797 18.451 29.610 1.00 93.62 946 THR A N 1
ATOM 7497 C CA . THR A 1 946 ? -12.038 19.237 28.632 1.00 93.62 946 THR A CA 1
ATOM 7498 C C . THR A 1 946 ? -12.472 18.929 27.207 1.00 93.62 946 THR A C 1
ATOM 7500 O O . THR A 1 946 ? -12.835 19.839 26.471 1.00 93.62 946 THR A O 1
ATOM 7503 N N . TYR A 1 947 ? -12.508 17.645 26.841 1.00 94.44 947 TYR A N 1
ATOM 7504 C CA . TYR A 1 947 ? -12.860 17.191 25.495 1.00 94.44 947 TYR A CA 1
ATOM 7505 C C . TYR A 1 947 ? -14.242 17.689 25.049 1.00 94.44 947 TYR A C 1
ATOM 7507 O O . TYR A 1 947 ? -14.396 18.250 23.966 1.00 94.44 947 TYR A O 1
ATOM 7515 N N . GLU A 1 948 ? -15.254 17.506 25.898 1.00 96.81 948 GLU A N 1
ATOM 7516 C CA . GLU A 1 948 ? -16.632 17.883 25.590 1.00 96.81 948 GLU A CA 1
ATOM 7517 C C . GLU A 1 948 ? -16.830 19.398 25.641 1.00 96.81 948 GLU A C 1
ATOM 7519 O O . GLU A 1 948 ? -17.523 19.924 24.775 1.00 96.81 948 GLU A O 1
ATOM 7524 N N . THR A 1 949 ? -16.161 20.115 26.554 1.00 98.25 949 THR A N 1
ATOM 7525 C CA . THR A 1 949 ? -16.215 21.587 26.573 1.00 98.25 949 THR A CA 1
ATOM 7526 C C . THR A 1 949 ? -15.606 22.163 25.297 1.00 98.25 949 THR A C 1
ATOM 7528 O O . THR A 1 949 ? -16.212 23.030 24.669 1.00 98.25 949 THR A O 1
ATOM 7531 N N . SER A 1 950 ? -14.448 21.650 24.864 1.00 97.88 950 SER A N 1
ATOM 7532 C CA . SER A 1 950 ? -13.814 22.0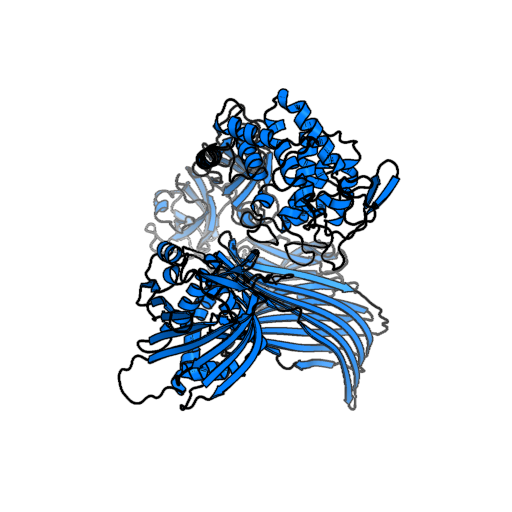60 23.608 1.00 97.88 950 SER A CA 1
ATOM 7533 C C . SER A 1 950 ? -14.732 21.825 22.408 1.00 97.88 950 SER A C 1
ATOM 7535 O O . SER A 1 950 ? -14.960 22.735 21.614 1.00 97.88 950 SER A O 1
ATOM 7537 N N . LEU A 1 951 ? -15.322 20.631 22.295 1.00 97.62 951 LEU A N 1
ATOM 7538 C CA . LEU A 1 951 ? -16.232 20.325 21.193 1.00 97.62 951 LEU A CA 1
ATOM 7539 C C . LEU A 1 951 ? -17.545 21.111 21.261 1.00 97.62 951 LEU A C 1
ATOM 7541 O O . LEU A 1 951 ? -18.069 21.451 20.208 1.00 97.62 951 LEU A O 1
ATOM 7545 N N . ALA A 1 952 ? -18.070 21.425 22.448 1.00 98.56 952 ALA A N 1
ATOM 7546 C CA . ALA A 1 952 ? -19.301 22.197 22.626 1.00 98.56 952 ALA A CA 1
ATOM 7547 C C . ALA A 1 952 ? -19.176 23.653 22.167 1.00 98.56 952 ALA A C 1
ATOM 7549 O O . ALA A 1 952 ? -20.139 24.209 21.639 1.00 98.56 952 ALA A O 1
ATOM 7550 N N . ILE A 1 953 ? -18.002 24.263 22.345 1.00 98.69 953 ILE A N 1
ATOM 7551 C CA . ILE A 1 953 ? -17.743 25.648 21.934 1.00 98.69 953 ILE A CA 1
ATOM 7552 C C . ILE A 1 953 ? -17.908 25.810 20.416 1.00 98.69 953 ILE A C 1
ATOM 7554 O O . ILE A 1 953 ? -18.545 26.766 19.976 1.00 98.69 953 ILE A O 1
ATOM 7558 N N . LEU A 1 954 ? -17.389 24.870 19.618 1.00 98.19 954 LEU A N 1
ATOM 7559 C CA . LEU A 1 954 ? -17.370 24.959 18.151 1.00 98.19 954 LEU A CA 1
ATOM 7560 C C . LEU A 1 954 ? -18.763 25.186 17.518 1.00 98.19 954 LEU A C 1
ATOM 7562 O O . LEU A 1 954 ? -18.926 26.175 16.801 1.00 98.19 954 LEU A O 1
ATOM 7566 N N . PRO A 1 955 ? -19.792 24.348 17.769 1.00 98.00 955 PRO A N 1
ATOM 7567 C CA . PRO A 1 955 ? -21.122 24.578 17.227 1.00 98.00 955 PRO A CA 1
ATOM 7568 C C . PRO A 1 955 ? -21.801 25.805 17.836 1.00 98.00 955 PRO A C 1
ATOM 7570 O O . PRO A 1 955 ? -22.480 26.515 17.104 1.00 98.00 955 PRO A O 1
ATOM 7573 N N . LEU A 1 956 ? -21.605 26.111 19.128 1.00 98.38 956 LEU A N 1
ATOM 7574 C CA . LEU A 1 956 ? -22.189 27.315 19.736 1.00 98.38 956 LEU A CA 1
ATOM 7575 C C . LEU A 1 956 ? -21.677 28.587 19.050 1.00 98.38 956 LEU A C 1
ATOM 7577 O O . LEU A 1 956 ? -22.475 29.465 18.735 1.00 98.38 956 LEU A O 1
ATOM 7581 N N . VAL A 1 957 ? -20.381 28.658 18.738 1.00 97.62 957 VAL A N 1
ATOM 7582 C CA . VAL A 1 957 ? -19.807 29.737 17.920 1.00 97.62 957 VAL A CA 1
ATOM 7583 C C . VAL A 1 957 ? -20.404 29.726 16.509 1.00 97.62 957 VAL A C 1
ATOM 7585 O O . VAL A 1 957 ? -20.813 30.773 16.004 1.00 97.62 957 VAL A O 1
ATOM 7588 N N . ALA A 1 958 ? -20.508 28.552 15.878 1.00 96.31 958 ALA A N 1
ATOM 7589 C CA . ALA A 1 958 ? -21.016 28.420 14.513 1.00 96.31 958 ALA A CA 1
ATOM 7590 C C . ALA A 1 958 ? -22.492 28.843 14.353 1.00 96.31 958 ALA A C 1
ATOM 7592 O O . ALA A 1 958 ? -22.856 29.299 13.271 1.00 96.31 958 ALA A O 1
ATOM 7593 N N . THR A 1 959 ? -23.319 28.786 15.410 1.00 95.44 959 THR A N 1
ATOM 7594 C CA . THR A 1 959 ? -24.694 29.340 15.379 1.00 95.44 959 THR A CA 1
ATOM 7595 C C . THR A 1 959 ? -24.731 30.852 15.152 1.00 95.44 959 THR A C 1
ATOM 7597 O O . THR A 1 959 ? -25.733 31.370 14.664 1.00 95.44 959 THR A O 1
ATOM 7600 N N . ARG A 1 960 ? -23.661 31.575 15.528 1.00 93.81 960 ARG A N 1
ATOM 7601 C CA . ARG A 1 960 ? -23.603 33.049 15.560 1.00 93.81 960 ARG A CA 1
ATOM 7602 C C . ARG A 1 960 ? -24.719 33.688 16.397 1.00 93.81 960 ARG A C 1
ATOM 7604 O O . ARG A 1 960 ? -25.079 34.845 16.184 1.00 93.81 960 ARG A O 1
ATOM 7611 N N . ASN A 1 961 ? -25.270 32.943 17.351 1.00 95.25 961 ASN A N 1
ATOM 7612 C CA . ASN A 1 961 ? -26.325 33.422 18.223 1.00 95.25 961 ASN A CA 1
ATOM 7613 C C . ASN A 1 961 ? -25.723 34.156 19.431 1.00 95.25 961 ASN A C 1
ATOM 7615 O O . ASN A 1 961 ? -25.111 33.555 20.317 1.00 95.25 961 ASN A O 1
ATOM 7619 N N . GLU A 1 962 ? -25.926 35.474 19.482 1.00 94.12 962 GLU A N 1
ATOM 7620 C CA . GLU A 1 962 ? -25.415 36.348 20.550 1.00 94.12 962 GLU A CA 1
ATOM 7621 C C . GLU A 1 962 ? -25.884 35.931 21.956 1.00 94.12 962 GLU A C 1
ATOM 7623 O O . GLU A 1 962 ? -25.210 36.236 22.941 1.00 94.12 962 GLU A O 1
ATOM 7628 N N . ALA A 1 963 ? -26.989 35.183 22.079 1.00 96.31 963 ALA A N 1
ATOM 7629 C CA . ALA A 1 963 ? -27.455 34.666 23.366 1.00 96.31 963 ALA A CA 1
ATOM 7630 C C . ALA A 1 963 ? -26.444 33.713 24.032 1.00 96.31 963 ALA A C 1
ATOM 7632 O O . ALA A 1 963 ? -26.426 33.592 25.258 1.00 96.31 963 ALA A O 1
ATOM 7633 N N . TYR A 1 964 ? -25.576 33.062 23.251 1.00 97.94 964 TYR A N 1
ATOM 7634 C CA . TYR A 1 964 ? -24.580 32.114 23.758 1.00 97.94 964 TYR A CA 1
ATOM 7635 C C . TYR A 1 964 ? -23.238 32.763 24.086 1.00 97.94 964 TYR A C 1
ATOM 7637 O O . TYR A 1 964 ? -22.367 32.098 24.642 1.00 97.94 964 TYR A O 1
ATOM 7645 N N . LYS A 1 965 ? -23.068 34.064 23.822 1.00 95.94 965 LYS A N 1
ATOM 7646 C CA . LYS A 1 965 ? -21.800 34.778 24.016 1.00 95.94 965 LYS A CA 1
ATOM 7647 C C . LYS A 1 965 ? -21.220 34.600 25.417 1.00 95.94 965 LYS A C 1
ATOM 7649 O O . LYS A 1 965 ? -20.061 34.233 25.560 1.00 95.94 965 LYS A O 1
ATOM 7654 N N . THR A 1 966 ? -22.022 34.802 26.463 1.00 97.50 966 THR A N 1
ATOM 7655 C CA . THR A 1 966 ? -21.558 34.633 27.852 1.00 97.50 966 THR A CA 1
ATOM 7656 C C . THR A 1 966 ? -21.185 33.183 28.167 1.00 97.50 966 THR A C 1
ATOM 7658 O O . THR A 1 966 ? -20.230 32.947 28.901 1.00 97.50 966 THR A O 1
ATOM 7661 N N . ILE A 1 967 ? -21.904 32.211 27.602 1.00 98.50 967 ILE A N 1
ATOM 7662 C CA . ILE A 1 967 ? -21.610 30.783 27.783 1.00 98.50 967 ILE A CA 1
ATOM 7663 C C . ILE A 1 967 ? -20.265 30.445 27.129 1.00 98.50 967 ILE A C 1
ATOM 7665 O O . ILE A 1 967 ? -19.412 29.840 27.773 1.00 98.50 967 ILE A O 1
ATOM 7669 N N . ILE A 1 968 ? -20.051 30.900 25.891 1.00 98.62 968 ILE A N 1
ATOM 7670 C CA . ILE A 1 968 ? -18.805 30.709 25.137 1.00 98.62 968 ILE A CA 1
ATOM 7671 C C . ILE A 1 968 ? -17.622 31.360 25.865 1.00 98.62 968 ILE A C 1
ATOM 7673 O O . ILE A 1 968 ? -16.586 30.722 26.023 1.00 98.62 968 ILE A O 1
ATOM 7677 N N . GLU A 1 969 ? -17.770 32.593 26.361 1.00 98.38 969 GLU A N 1
ATOM 7678 C CA . GLU A 1 969 ? -16.711 33.289 27.107 1.00 98.38 969 GLU A CA 1
ATOM 7679 C C . GLU A 1 969 ? -16.340 32.570 28.411 1.00 98.38 969 GLU A C 1
ATOM 7681 O O . GLU A 1 969 ? -15.157 32.414 28.725 1.00 98.38 969 GLU A O 1
ATOM 7686 N N . ASN A 1 970 ? -17.333 32.077 29.154 1.00 98.38 970 ASN A N 1
ATOM 7687 C CA . ASN A 1 970 ? -17.087 31.314 30.376 1.00 98.38 970 ASN A CA 1
ATOM 7688 C C . ASN A 1 970 ? -16.398 29.972 30.077 1.00 98.38 970 ASN A C 1
ATOM 7690 O O . ASN A 1 970 ? -15.437 29.620 30.761 1.00 98.38 970 ASN A O 1
ATOM 7694 N N . ALA A 1 971 ? -16.832 29.263 29.031 1.00 98.56 971 ALA A N 1
ATOM 7695 C CA . ALA A 1 971 ? -16.225 28.007 28.597 1.00 98.56 971 ALA A CA 1
ATOM 7696 C C . ALA A 1 971 ? -14.788 28.205 28.084 1.00 98.56 971 ALA A C 1
ATOM 7698 O O . ALA A 1 971 ? -13.897 27.440 28.450 1.00 98.56 971 ALA A O 1
ATOM 7699 N N . LYS A 1 972 ? -14.531 29.272 27.312 1.00 98.56 972 LYS A N 1
ATOM 7700 C CA . LYS A 1 972 ? -13.185 29.682 26.875 1.00 98.56 972 LYS A CA 1
ATOM 7701 C C . LYS A 1 972 ? -12.274 29.933 28.074 1.00 98.56 972 LYS A C 1
ATOM 7703 O O . LYS A 1 972 ? -11.181 29.378 28.136 1.00 98.56 972 LYS A O 1
ATOM 7708 N N . LYS A 1 973 ? -12.729 30.729 29.048 1.00 98.12 973 LYS A N 1
ATOM 7709 C CA . LYS A 1 973 ? -11.959 31.023 30.266 1.00 98.12 973 LYS A CA 1
ATOM 7710 C C . LYS A 1 973 ? -11.654 29.757 31.067 1.00 98.12 973 LYS A C 1
ATOM 7712 O O . LYS A 1 973 ? -10.537 29.589 31.548 1.00 98.12 973 LYS A O 1
ATOM 7717 N N . TRP A 1 974 ? -12.633 28.867 31.204 1.00 98.06 974 TRP A N 1
ATOM 7718 C CA . TRP A 1 974 ? -12.436 27.579 31.864 1.00 98.06 974 TRP A CA 1
ATOM 7719 C C . TRP A 1 974 ? -11.384 26.731 31.135 1.00 98.06 974 TRP A C 1
ATOM 7721 O O . TRP A 1 974 ? -10.494 26.172 31.772 1.00 98.06 974 TRP A O 1
ATOM 7731 N N . LEU A 1 975 ? -11.430 26.699 29.799 1.00 97.81 975 LEU A N 1
ATOM 7732 C CA . LEU A 1 975 ? -10.506 25.926 28.973 1.00 97.81 975 LEU A CA 1
ATOM 7733 C C . LEU A 1 975 ? -9.062 26.443 29.071 1.00 97.81 975 LEU A C 1
ATOM 7735 O O . LEU A 1 975 ? -8.156 25.623 29.216 1.00 97.81 975 LEU A O 1
ATOM 7739 N N . VAL A 1 976 ? -8.856 27.767 29.092 1.00 98.25 976 VAL A N 1
ATOM 7740 C CA . VAL A 1 976 ? -7.548 28.392 29.383 1.00 98.25 976 VAL A CA 1
ATOM 7741 C C . VAL A 1 976 ? -7.017 27.918 30.739 1.00 98.25 976 VAL A C 1
ATOM 7743 O O . VAL A 1 976 ? -5.918 27.382 30.815 1.00 98.25 976 VAL A O 1
ATOM 7746 N N . ASN A 1 977 ? -7.832 27.999 31.794 1.00 96.44 977 ASN A N 1
ATOM 7747 C CA . ASN A 1 977 ? -7.415 27.586 33.140 1.00 96.44 977 ASN A CA 1
ATOM 7748 C C . ASN A 1 977 ? -7.159 26.068 33.262 1.00 96.44 977 ASN A C 1
ATOM 7750 O O . ASN A 1 977 ? -6.475 25.617 34.181 1.00 96.44 977 ASN A O 1
ATOM 7754 N N . SER A 1 978 ? -7.728 25.260 32.364 1.00 95.25 978 SER A N 1
ATOM 7755 C CA . SER A 1 978 ? -7.544 23.804 32.352 1.00 95.25 978 SER A CA 1
ATOM 7756 C C . SER A 1 978 ? -6.253 23.338 31.659 1.00 95.25 978 SER A C 1
ATOM 7758 O O . SER A 1 978 ? -5.951 22.143 31.724 1.00 95.25 978 SER A O 1
ATOM 7760 N N . GLN A 1 979 ? -5.505 24.241 31.005 1.00 97.31 979 GLN A N 1
ATOM 7761 C CA . GLN A 1 979 ? -4.198 23.933 30.414 1.00 97.31 979 GLN A CA 1
ATOM 7762 C C . GLN A 1 979 ? -3.213 23.536 31.514 1.00 97.31 979 GLN A C 1
ATOM 7764 O O . GLN A 1 979 ? -3.202 24.131 32.589 1.00 97.31 979 GLN A O 1
ATOM 7769 N N . TRP A 1 980 ? -2.369 22.540 31.255 1.00 96.56 980 TRP A N 1
ATOM 7770 C CA . TRP A 1 980 ? -1.290 22.187 32.173 1.00 96.56 980 TRP A CA 1
ATOM 7771 C C . TRP A 1 980 ? -0.204 23.261 32.172 1.00 96.56 980 TRP A C 1
ATOM 7773 O O . TRP A 1 980 ? 0.692 23.249 31.335 1.00 96.56 980 TRP A O 1
ATOM 7783 N N . ASP A 1 981 ? -0.272 24.178 33.125 1.00 96.25 981 ASP A N 1
ATOM 7784 C CA . ASP A 1 981 ? 0.751 25.183 33.393 1.00 96.25 981 ASP A CA 1
ATOM 7785 C C . ASP A 1 981 ? 0.961 25.362 34.908 1.00 96.25 981 ASP A C 1
ATOM 7787 O O . ASP A 1 981 ? 0.575 24.508 35.711 1.00 96.25 981 ASP A O 1
ATOM 7791 N N . GLU A 1 982 ? 1.590 26.460 35.323 1.00 95.00 982 GLU A N 1
ATOM 7792 C CA . GLU A 1 982 ? 1.845 26.763 36.731 1.00 95.00 982 GLU A CA 1
ATOM 7793 C C . GLU A 1 982 ? 0.562 26.940 37.571 1.00 95.00 982 GLU A C 1
ATOM 7795 O O . GLU A 1 982 ? 0.614 26.805 38.793 1.00 95.00 982 GLU A O 1
ATOM 7800 N N . SER A 1 983 ? -0.579 27.240 36.939 1.00 93.69 983 SER A N 1
ATOM 7801 C CA . SER A 1 983 ? -1.859 27.588 37.578 1.00 93.69 983 SER A CA 1
ATOM 7802 C C . SER A 1 983 ? -3.026 26.682 37.157 1.00 93.69 983 SER A C 1
ATOM 7804 O O . SER A 1 983 ? -4.187 27.033 37.377 1.00 93.69 983 SER A O 1
ATOM 7806 N N . CYS A 1 984 ? -2.730 25.516 36.580 1.00 92.62 984 CYS A N 1
ATOM 7807 C CA . CYS A 1 984 ? -3.725 24.563 36.095 1.00 92.62 984 CYS A CA 1
ATOM 7808 C C . CYS A 1 984 ? -4.777 24.195 37.160 1.00 92.62 984 CYS A C 1
ATOM 7810 O O . CYS A 1 984 ? -4.431 23.890 38.307 1.00 92.62 984 CYS A O 1
ATOM 7812 N N . LEU A 1 985 ? -6.054 24.105 36.760 1.00 90.31 985 LEU A N 1
ATOM 7813 C CA . LEU A 1 985 ? -7.177 23.677 37.620 1.00 90.31 985 LEU A CA 1
ATOM 7814 C C . LEU A 1 985 ? -6.959 22.319 38.312 1.00 90.31 985 LEU A C 1
ATOM 7816 O O . LEU A 1 985 ? -7.571 22.049 39.346 1.00 90.31 985 LEU A O 1
ATOM 7820 N N . TRP A 1 986 ? -6.108 21.462 37.744 1.00 85.62 986 TRP A N 1
ATOM 7821 C CA . TRP A 1 986 ? -5.848 20.101 38.224 1.00 85.62 986 TRP A CA 1
ATOM 7822 C C . TRP A 1 986 ? -4.583 19.987 39.093 1.00 85.62 986 TRP A C 1
ATOM 7824 O O . TRP A 1 986 ? -4.299 18.908 39.610 1.00 85.62 986 TRP A O 1
ATOM 7834 N N . GLY A 1 987 ? -3.836 21.083 39.264 1.00 86.12 987 GLY A N 1
ATOM 7835 C CA . GLY A 1 987 ? -2.552 21.135 39.967 1.00 86.12 987 GLY A CA 1
ATOM 7836 C C . GLY A 1 987 ? -1.439 21.702 39.083 1.00 86.12 987 GLY A C 1
ATOM 7837 O O . GLY A 1 987 ? -1.256 21.267 37.951 1.00 86.12 987 GLY A O 1
ATOM 7838 N N . GLY A 1 988 ? -0.690 22.679 39.600 1.00 88.81 988 GLY A N 1
ATOM 7839 C CA . GLY A 1 988 ? 0.356 23.366 38.838 1.00 88.81 988 GLY A CA 1
ATOM 7840 C C . GLY A 1 988 ? 1.569 22.482 38.524 1.00 88.81 988 GLY A C 1
ATOM 7841 O O . GLY A 1 988 ? 2.002 21.685 39.360 1.00 88.81 988 GLY A O 1
ATOM 7842 N N . VAL A 1 989 ? 2.151 22.657 37.335 1.00 94.56 989 VAL A N 1
ATOM 7843 C CA . VAL A 1 989 ? 3.374 21.967 36.886 1.00 94.56 989 VAL A CA 1
ATOM 7844 C C . VAL A 1 989 ? 4.453 22.963 36.455 1.00 94.56 989 VAL A C 1
ATOM 7846 O O . VAL A 1 989 ? 4.154 24.038 35.941 1.00 94.56 989 VAL A O 1
ATOM 7849 N N . SER A 1 990 ? 5.729 22.610 36.649 1.00 94.12 990 SER A N 1
ATOM 7850 C CA . SER A 1 990 ? 6.846 23.409 36.127 1.00 94.12 990 SER A CA 1
ATOM 7851 C C . SER A 1 990 ? 7.002 23.230 34.613 1.00 94.12 990 SER A C 1
ATOM 7853 O O . SER A 1 990 ? 6.583 22.213 34.055 1.00 94.12 990 SER A O 1
ATOM 7855 N N . LYS A 1 991 ? 7.675 24.185 33.955 1.00 93.94 991 LYS A N 1
ATOM 7856 C CA . LYS A 1 991 ? 7.972 24.153 32.509 1.00 93.94 991 LYS A CA 1
ATOM 7857 C C . LYS A 1 991 ? 8.682 22.870 32.064 1.00 93.94 991 LYS A C 1
ATOM 7859 O O . LYS A 1 991 ? 8.430 22.382 30.964 1.00 93.94 991 LYS A O 1
ATOM 7864 N N . ASP A 1 992 ? 9.503 22.280 32.933 1.00 91.75 992 ASP A N 1
ATOM 7865 C CA . ASP A 1 992 ? 10.264 21.052 32.656 1.00 91.75 992 ASP A CA 1
ATOM 7866 C C . ASP A 1 992 ? 9.421 19.773 32.726 1.00 91.75 992 ASP A C 1
ATOM 7868 O O . ASP A 1 992 ? 9.824 18.735 32.201 1.00 91.75 992 ASP A O 1
ATOM 7872 N N . SER A 1 993 ? 8.230 19.831 33.330 1.00 94.25 993 SER A N 1
ATOM 7873 C CA . SER A 1 993 ? 7.298 18.706 33.316 1.00 94.25 993 SER A CA 1
ATOM 7874 C C . SER A 1 993 ? 6.837 18.430 31.894 1.00 94.25 993 SER A C 1
ATOM 7876 O O . SER A 1 993 ? 6.374 19.336 31.205 1.00 94.25 993 SER A O 1
ATOM 7878 N N . TRP A 1 994 ? 6.844 17.165 31.476 1.00 93.69 994 TRP A N 1
ATOM 7879 C CA . TRP A 1 994 ? 6.328 16.770 30.164 1.00 93.69 994 TRP A CA 1
ATOM 7880 C C . TRP A 1 994 ? 4.838 17.097 29.973 1.00 93.69 994 TRP A C 1
ATOM 7882 O O . TRP A 1 994 ? 4.379 17.168 28.837 1.00 93.69 994 TRP A O 1
ATOM 7892 N N . HIS A 1 995 ? 4.098 17.346 31.063 1.00 94.12 995 HIS A N 1
ATOM 7893 C CA . HIS A 1 995 ? 2.703 17.784 30.999 1.00 94.12 995 HIS A CA 1
ATOM 7894 C C . HIS A 1 995 ? 2.556 19.232 30.500 1.00 94.12 995 HIS A C 1
ATOM 7896 O O . HIS A 1 995 ? 1.506 19.597 29.977 1.00 94.12 995 HIS A O 1
ATOM 7902 N N . TYR A 1 996 ? 3.581 20.068 30.681 1.00 97.12 996 TYR A N 1
ATOM 7903 C CA . TYR A 1 996 ? 3.470 21.510 30.486 1.00 97.12 996 TYR A CA 1
ATOM 7904 C C . TYR A 1 996 ? 3.028 21.877 29.063 1.00 97.12 996 TYR A C 1
ATOM 7906 O O . TYR A 1 996 ? 3.641 21.446 28.085 1.00 97.12 996 TYR A O 1
ATOM 7914 N N . GLY A 1 997 ? 1.986 22.703 28.965 1.00 96.62 997 GLY A N 1
ATOM 7915 C CA . GLY A 1 997 ? 1.426 23.255 27.736 1.00 96.62 997 GLY A CA 1
ATOM 7916 C C . GLY A 1 997 ? 0.252 22.481 27.131 1.00 96.62 997 GLY A C 1
ATOM 7917 O O . GLY A 1 997 ? -0.438 23.023 26.270 1.00 96.62 997 GLY A O 1
ATOM 7918 N N . GLY A 1 998 ? 0.006 21.235 27.542 1.00 96.75 998 GLY A N 1
ATOM 7919 C CA . GLY A 1 998 ? -1.030 20.390 26.939 1.00 96.75 998 GLY A CA 1
ATOM 7920 C C . GLY A 1 998 ? -2.384 20.432 27.656 1.00 96.75 998 GLY A C 1
ATOM 7921 O O . GLY A 1 998 ? -2.507 20.943 28.769 1.00 96.75 998 GLY A O 1
ATOM 7922 N N . TRP A 1 999 ? -3.393 19.803 27.047 1.00 96.50 999 TRP A N 1
ATOM 7923 C CA . TRP A 1 999 ? -4.706 19.535 27.652 1.00 96.50 999 TRP A CA 1
ATOM 7924 C C . TRP A 1 999 ? -4.987 18.036 27.719 1.00 96.50 999 TRP A C 1
ATOM 7926 O O . TRP A 1 999 ? -4.611 17.278 26.826 1.00 96.50 999 TRP A O 1
ATOM 7936 N N . GLY A 1 1000 ? -5.662 17.605 28.785 1.00 92.56 1000 GLY A N 1
ATOM 7937 C CA . GLY A 1 1000 ? -6.095 16.221 29.010 1.00 92.56 1000 G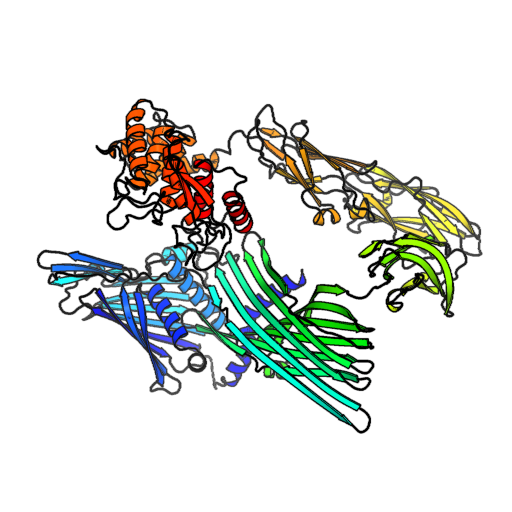LY A CA 1
ATOM 7938 C C . GLY A 1 1000 ? -7.581 16.140 29.346 1.00 92.56 1000 GLY A C 1
ATOM 7939 O O . GLY A 1 1000 ? -8.257 17.161 29.387 1.00 92.56 1000 GLY A O 1
ATOM 7940 N N . TYR A 1 1001 ? -8.093 14.947 29.650 1.00 87.19 1001 TYR A N 1
ATOM 7941 C CA . TYR A 1 1001 ? -9.534 14.730 29.868 1.00 87.19 1001 TYR A CA 1
ATOM 7942 C C . TYR A 1 1001 ? -10.127 15.429 31.107 1.00 87.19 1001 TYR A C 1
ATOM 7944 O O . TYR A 1 1001 ? -11.334 15.657 31.134 1.00 87.19 1001 TYR A O 1
ATOM 7952 N N . GLY A 1 1002 ? -9.317 15.765 32.120 1.00 77.38 1002 GLY A N 1
ATOM 7953 C CA . GLY A 1 1002 ? -9.793 16.420 33.351 1.00 77.38 1002 GLY A CA 1
ATOM 7954 C C . GLY A 1 1002 ? -10.522 15.484 34.331 1.00 77.38 1002 GLY A C 1
ATOM 7955 O O . GLY A 1 1002 ? -11.363 15.938 35.101 1.00 77.38 1002 GLY A O 1
ATOM 7956 N N . LEU A 1 1003 ? -10.227 14.176 34.297 1.00 73.06 1003 LEU A N 1
ATOM 7957 C CA . LEU A 1 1003 ? -10.828 13.149 35.163 1.00 73.06 1003 LEU A CA 1
ATOM 7958 C C . LEU A 1 1003 ? -9.811 12.563 36.151 1.00 73.06 1003 LEU A C 1
ATOM 7960 O O . LEU A 1 1003 ? -8.643 12.376 35.805 1.00 73.06 1003 LEU A O 1
ATOM 7964 N N . SER A 1 1004 ? -10.280 12.197 37.351 1.00 58.88 1004 SER A N 1
ATOM 7965 C CA . SER A 1 1004 ? -9.457 11.521 38.363 1.00 58.88 1004 SER A CA 1
ATOM 7966 C C . SER A 1 1004 ? -8.848 10.226 37.824 1.00 58.88 1004 SER A C 1
ATOM 7968 O O . SER A 1 1004 ? -9.557 9.389 37.268 1.00 58.88 1004 SER A O 1
ATOM 7970 N N . GLY A 1 1005 ? -7.520 10.095 37.925 1.00 57.53 1005 GLY A N 1
ATOM 7971 C CA . GLY A 1 1005 ? -6.743 8.984 37.354 1.00 57.53 1005 GLY A CA 1
ATOM 7972 C C . GLY A 1 1005 ? -6.330 9.150 35.882 1.00 57.53 1005 GLY A C 1
ATOM 7973 O O . GLY A 1 1005 ? -5.535 8.357 35.390 1.00 57.53 1005 GLY A O 1
ATOM 7974 N N . TRP A 1 1006 ? -6.803 10.195 35.193 1.00 64.38 1006 TRP A N 1
ATOM 7975 C CA . TRP A 1 1006 ? -6.478 10.513 33.790 1.00 64.38 1006 TRP A CA 1
ATOM 7976 C C . TRP A 1 1006 ? -5.990 11.965 33.628 1.00 64.38 1006 TRP A C 1
ATOM 7978 O O . TRP A 1 1006 ? -6.150 12.581 32.571 1.00 64.38 1006 TRP A O 1
ATOM 7988 N N . TYR A 1 1007 ? -5.388 12.516 34.687 1.00 71.31 1007 TYR A N 1
ATOM 7989 C CA . TYR A 1 1007 ? -4.804 13.859 34.759 1.00 71.31 1007 TYR A CA 1
ATOM 7990 C C . TYR A 1 1007 ? -3.473 13.953 34.003 1.00 71.31 1007 TYR A C 1
ATOM 7992 O O . TYR A 1 1007 ? -2.441 14.272 34.577 1.00 71.31 1007 TYR A O 1
ATOM 8000 N N . ARG A 1 1008 ? -3.486 13.660 32.705 1.00 89.81 1008 ARG A N 1
ATOM 8001 C CA . ARG A 1 1008 ? -2.336 13.891 31.832 1.00 89.81 1008 ARG A CA 1
ATOM 8002 C C . ARG A 1 1008 ? -2.780 14.468 30.497 1.00 89.81 1008 ARG A C 1
ATOM 8004 O O . ARG A 1 1008 ? -3.849 14.087 30.009 1.00 89.81 1008 ARG A O 1
ATOM 8011 N N . PRO A 1 1009 ? -1.999 15.368 29.890 1.00 94.56 1009 PRO A N 1
ATOM 8012 C CA . PRO A 1 1009 ? -2.326 15.858 28.568 1.00 94.56 1009 PRO A CA 1
ATOM 8013 C C . PRO A 1 1009 ? -2.163 14.776 27.499 1.00 94.56 1009 PRO A C 1
ATOM 8015 O O . PRO A 1 1009 ? -1.425 13.803 27.665 1.00 94.56 1009 PRO A O 1
ATOM 8018 N N . ASP A 1 1010 ? -2.873 14.948 26.391 1.00 94.88 1010 ASP A N 1
ATOM 8019 C CA . ASP A 1 1010 ? -2.557 14.302 25.122 1.00 94.88 1010 ASP A CA 1
ATOM 8020 C C . ASP A 1 1010 ? -2.823 15.235 23.953 1.00 94.88 1010 ASP A C 1
ATOM 8022 O O . ASP A 1 1010 ? -3.551 16.227 24.048 1.00 94.88 1010 ASP A O 1
ATOM 8026 N N . LEU A 1 1011 ? -2.205 14.905 22.826 1.00 95.38 1011 LEU A N 1
ATOM 8027 C CA . LEU A 1 1011 ? -2.279 15.716 21.630 1.00 95.38 1011 LEU A CA 1
ATOM 8028 C C . LEU A 1 1011 ? -3.692 15.722 21.028 1.00 95.38 1011 LEU A C 1
ATOM 8030 O O . LEU A 1 1011 ? -4.099 16.716 20.434 1.00 95.38 1011 LEU A O 1
ATOM 8034 N N . SER A 1 1012 ? -4.492 14.676 21.272 1.00 92.50 1012 SER A N 1
ATOM 8035 C CA . SER A 1 1012 ? -5.886 14.625 20.824 1.00 92.50 1012 SER A CA 1
ATOM 8036 C C . SER A 1 1012 ? -6.781 15.628 21.549 1.00 92.50 1012 SER A C 1
ATOM 8038 O O . SER A 1 1012 ? -7.602 16.267 20.906 1.00 92.50 1012 SER A O 1
ATOM 8040 N N . ASN A 1 1013 ? -6.665 15.772 22.867 1.00 94.62 1013 ASN A N 1
ATOM 8041 C CA . ASN A 1 1013 ? -7.405 16.795 23.609 1.00 94.62 1013 ASN A CA 1
ATOM 8042 C C . ASN A 1 1013 ? -6.836 18.189 23.329 1.00 94.62 1013 ASN A C 1
ATOM 8044 O O . ASN A 1 1013 ? -7.591 19.143 23.161 1.00 94.62 1013 ASN A O 1
ATOM 8048 N N . THR A 1 1014 ? -5.511 18.287 23.214 1.00 97.31 1014 THR A N 1
ATOM 8049 C CA . THR A 1 1014 ? -4.813 19.542 22.915 1.00 97.31 1014 THR A CA 1
ATOM 8050 C C . THR A 1 1014 ? -5.277 20.152 21.590 1.00 97.31 1014 THR A C 1
ATOM 8052 O O . THR A 1 1014 ? -5.597 21.335 21.570 1.00 97.31 1014 THR A O 1
ATOM 8055 N N . GLN A 1 1015 ? -5.418 19.375 20.507 1.00 95.00 1015 GLN A N 1
ATOM 8056 C CA . GLN A 1 1015 ? -5.915 19.926 19.233 1.00 95.00 1015 GLN A CA 1
ATOM 8057 C C . GLN A 1 1015 ? -7.330 20.512 19.344 1.00 95.00 1015 GLN A C 1
ATOM 8059 O O . GLN A 1 1015 ? -7.580 21.599 18.830 1.00 95.00 1015 GLN A O 1
ATOM 8064 N N . PHE A 1 1016 ? -8.253 19.843 20.048 1.00 95.69 1016 PHE A N 1
ATOM 8065 C CA . PHE A 1 1016 ? -9.625 20.339 20.185 1.00 95.69 1016 PHE A CA 1
ATOM 8066 C C . PHE A 1 1016 ? -9.690 21.555 21.094 1.00 95.69 1016 PHE A C 1
ATOM 8068 O O . PHE A 1 1016 ? -10.457 22.473 20.813 1.00 95.69 1016 PHE A O 1
ATOM 8075 N N . ALA A 1 1017 ? -8.864 21.594 22.140 1.00 97.81 1017 ALA A N 1
ATOM 8076 C CA . ALA A 1 1017 ? -8.745 22.771 22.980 1.00 97.81 1017 ALA A CA 1
ATOM 8077 C C . ALA A 1 1017 ? -8.263 23.980 22.167 1.00 97.81 1017 ALA A C 1
ATOM 8079 O O . ALA A 1 1017 ? -8.906 25.026 22.194 1.00 97.81 1017 ALA A O 1
ATOM 8080 N N . LEU A 1 1018 ? -7.200 23.818 21.372 1.00 98.19 1018 LEU A N 1
ATOM 8081 C CA . LEU A 1 1018 ? -6.667 24.884 20.519 1.00 98.19 1018 LEU A CA 1
ATOM 8082 C C . LEU A 1 1018 ? -7.688 25.353 19.470 1.00 98.19 1018 LEU A C 1
ATOM 8084 O O . LEU A 1 1018 ? -7.868 26.558 19.304 1.00 98.19 1018 LEU A O 1
ATOM 8088 N N . LEU A 1 1019 ? -8.403 24.430 18.816 1.00 96.12 1019 LEU A N 1
ATOM 8089 C CA . LEU A 1 1019 ? -9.479 24.763 17.872 1.00 96.12 1019 LEU A CA 1
ATOM 8090 C C . LEU A 1 1019 ? -10.611 25.552 18.543 1.00 96.12 1019 LEU A C 1
ATOM 8092 O O . LEU A 1 1019 ? -11.094 26.538 17.994 1.00 96.12 1019 LEU A O 1
ATOM 8096 N N . ALA A 1 1020 ? -11.030 25.136 19.739 1.00 97.88 1020 ALA A N 1
ATOM 8097 C CA . ALA A 1 1020 ? -12.093 25.799 20.484 1.00 97.88 1020 ALA A CA 1
ATOM 8098 C C . ALA A 1 1020 ? -11.688 27.203 20.953 1.00 97.88 1020 ALA A C 1
ATOM 8100 O O . ALA A 1 1020 ? -12.490 28.131 20.864 1.00 97.88 1020 ALA A O 1
ATOM 8101 N N . LEU A 1 1021 ? -10.451 27.370 21.429 1.00 98.56 1021 LEU A N 1
ATOM 8102 C CA . LEU A 1 1021 ? -9.914 28.665 21.851 1.00 98.56 1021 LEU A CA 1
ATOM 8103 C C . LEU A 1 1021 ? -9.789 29.636 20.673 1.00 98.56 1021 LEU A C 1
ATOM 8105 O O . LEU A 1 1021 ? -10.140 30.806 20.816 1.00 98.56 1021 LEU A O 1
ATOM 8109 N N . ASP A 1 1022 ? -9.344 29.149 19.512 1.00 97.88 1022 ASP A N 1
ATOM 8110 C CA . ASP A 1 1022 ? -9.285 29.942 18.281 1.00 97.88 1022 ASP A CA 1
ATOM 8111 C C . ASP A 1 1022 ? -10.687 30.379 17.840 1.00 97.88 1022 ASP A C 1
ATOM 8113 O O . ASP A 1 1022 ? -10.942 31.572 17.676 1.00 97.88 1022 ASP A O 1
ATOM 8117 N N . ALA A 1 1023 ? -11.631 29.433 17.763 1.00 96.31 1023 ALA A N 1
ATOM 8118 C CA . ALA A 1 1023 ? -13.016 29.702 17.381 1.00 96.31 1023 ALA A CA 1
ATOM 8119 C C . ALA A 1 1023 ? -13.719 30.675 18.344 1.00 96.31 1023 ALA A C 1
ATOM 8121 O O . ALA A 1 1023 ? -14.480 31.538 17.913 1.00 96.31 1023 ALA A O 1
ATOM 8122 N N . ALA A 1 1024 ? -13.449 30.573 19.648 1.00 97.31 1024 ALA A N 1
ATOM 8123 C CA . ALA A 1 1024 ? -13.969 31.489 20.662 1.00 97.31 1024 ALA A CA 1
ATOM 8124 C C . ALA A 1 1024 ? -13.217 32.837 20.722 1.00 97.31 1024 ALA A C 1
ATOM 8126 O O . ALA A 1 1024 ? -13.503 33.664 21.596 1.00 97.31 1024 ALA A O 1
ATOM 8127 N N . GLY A 1 1025 ? -12.253 33.066 19.825 1.00 96.31 1025 GLY A N 1
ATOM 8128 C CA . GLY A 1 1025 ? -11.545 34.333 19.677 1.00 96.31 1025 GLY A CA 1
ATOM 8129 C C . GLY A 1 1025 ? -10.577 34.641 20.818 1.00 96.31 1025 GLY A C 1
ATOM 8130 O O . GLY A 1 1025 ? -10.534 35.781 21.283 1.00 96.31 1025 GLY A O 1
ATOM 8131 N N . LEU A 1 1026 ? -9.830 33.650 21.317 1.00 98.12 1026 LEU A N 1
ATOM 8132 C CA . LEU A 1 1026 ? -8.712 33.915 22.228 1.00 98.12 1026 LEU A CA 1
ATOM 8133 C C . LEU A 1 1026 ? -7.633 34.747 21.494 1.00 98.12 1026 LEU A C 1
ATOM 8135 O O . LEU A 1 1026 ? -7.200 34.337 20.412 1.00 98.12 1026 LEU A O 1
ATOM 8139 N N . PRO A 1 1027 ? -7.180 35.891 22.046 1.00 96.62 1027 PRO A N 1
ATOM 8140 C CA . PRO A 1 1027 ? -6.144 36.717 21.423 1.00 96.62 1027 PRO A CA 1
ATOM 8141 C C . PRO A 1 1027 ? -4.864 35.926 21.125 1.00 96.62 1027 PRO A C 1
ATOM 8143 O O . PRO A 1 1027 ? -4.462 35.073 21.912 1.00 96.62 1027 PRO A O 1
ATOM 8146 N N . LYS A 1 1028 ? -4.217 36.180 19.980 1.00 92.50 1028 LYS A N 1
ATOM 8147 C CA . LYS A 1 1028 ? -3.020 35.428 19.544 1.00 92.50 1028 LYS A CA 1
ATOM 8148 C C . LYS A 1 1028 ? -1.749 35.752 20.329 1.00 92.50 1028 LYS A C 1
ATOM 8150 O O . LYS A 1 1028 ? -0.792 34.990 20.262 1.00 92.50 1028 LYS A O 1
ATOM 8155 N N . ASP A 1 1029 ? -1.752 36.850 21.069 1.00 91.75 1029 ASP A N 1
ATOM 8156 C CA . ASP A 1 1029 ? -0.717 37.240 22.024 1.00 91.75 1029 ASP A CA 1
ATOM 8157 C C . ASP A 1 1029 ? -0.936 36.649 23.429 1.00 91.75 1029 ASP A C 1
ATOM 8159 O O . ASP A 1 1029 ? -0.095 36.843 24.307 1.00 91.75 1029 ASP A O 1
ATOM 8163 N N . ASP A 1 1030 ? -2.022 35.899 23.650 1.00 97.38 1030 ASP A N 1
ATOM 8164 C CA . ASP A 1 1030 ? -2.251 35.189 24.907 1.00 97.38 1030 ASP A CA 1
ATOM 8165 C C . ASP A 1 1030 ? -1.169 34.107 25.134 1.00 97.38 1030 ASP A C 1
ATOM 8167 O O . ASP A 1 1030 ? -0.873 33.319 24.222 1.00 97.38 1030 ASP A O 1
ATOM 8171 N N . PRO A 1 1031 ? -0.572 34.017 26.341 1.00 96.50 1031 PRO A N 1
ATOM 8172 C CA . PRO A 1 1031 ? 0.506 33.071 26.623 1.00 96.50 1031 PRO A CA 1
ATOM 8173 C C . PRO A 1 1031 ? 0.097 31.599 26.457 1.00 96.50 1031 PRO A C 1
ATOM 8175 O O . PRO A 1 1031 ? 0.965 30.750 26.237 1.00 96.50 1031 PRO A O 1
ATOM 8178 N N . THR A 1 1032 ? -1.200 31.284 26.488 1.00 97.75 1032 THR A N 1
ATOM 8179 C CA . THR A 1 1032 ? -1.744 29.937 26.244 1.00 97.75 1032 THR A CA 1
ATOM 8180 C C . THR A 1 1032 ? -1.186 29.314 24.956 1.00 97.75 1032 THR A C 1
ATOM 8182 O O . THR A 1 1032 ? -0.823 28.132 24.937 1.00 97.75 1032 THR A O 1
ATOM 8185 N N . TRP A 1 1033 ? -1.047 30.113 23.888 1.00 98.00 1033 TRP A N 1
ATOM 8186 C CA . TRP A 1 1033 ? -0.571 29.651 22.579 1.00 98.00 1033 TRP A CA 1
ATOM 8187 C C . TRP A 1 1033 ? 0.896 29.232 22.588 1.00 98.00 1033 TRP A C 1
ATOM 8189 O O . TRP A 1 1033 ? 1.234 28.183 22.032 1.00 98.00 1033 TRP A O 1
ATOM 8199 N N . VAL A 1 1034 ? 1.769 30.029 23.219 1.00 97.56 1034 VAL A N 1
ATOM 8200 C CA . VAL A 1 1034 ? 3.206 29.723 23.301 1.00 97.56 1034 VAL A CA 1
ATOM 8201 C C . VAL A 1 1034 ? 3.475 28.590 24.287 1.00 97.56 1034 VAL A C 1
ATOM 8203 O O . VAL A 1 1034 ? 4.300 27.723 23.996 1.00 97.56 1034 VAL A O 1
ATOM 8206 N N . LYS A 1 1035 ? 2.724 28.513 25.396 1.00 98.19 1035 LYS A N 1
ATOM 8207 C CA . LYS A 1 1035 ? 2.787 27.372 26.321 1.00 98.19 1035 LYS A CA 1
ATOM 8208 C C . LYS A 1 1035 ? 2.438 26.067 25.598 1.00 98.19 1035 LYS A C 1
ATOM 8210 O O . LYS A 1 1035 ? 3.162 25.086 25.746 1.00 98.19 1035 LYS A O 1
ATOM 8215 N N . ALA A 1 1036 ? 1.428 26.065 24.722 1.00 98.25 1036 ALA A N 1
ATOM 8216 C CA . ALA A 1 1036 ? 1.062 24.886 23.932 1.00 98.25 1036 ALA A CA 1
ATOM 8217 C C . ALA A 1 1036 ? 2.179 24.393 22.994 1.00 98.25 1036 ALA A C 1
ATOM 8219 O O . ALA A 1 1036 ? 2.328 23.185 22.798 1.00 98.25 1036 ALA A O 1
ATOM 8220 N N . GLN A 1 1037 ? 3.020 25.292 22.465 1.00 98.31 1037 GLN A N 1
ATOM 8221 C CA . GLN A 1 1037 ? 4.151 24.901 21.613 1.00 98.31 1037 GLN A CA 1
ATOM 8222 C C . GLN A 1 1037 ? 5.182 24.032 22.344 1.00 98.31 1037 GLN A C 1
ATOM 8224 O O . GLN A 1 1037 ? 5.832 23.208 21.699 1.00 98.31 1037 GLN A O 1
ATOM 8229 N N . VAL A 1 1038 ? 5.310 24.167 23.670 1.00 98.06 1038 VAL A N 1
ATOM 8230 C CA . VAL A 1 1038 ? 6.178 23.307 24.490 1.00 98.06 1038 VAL A CA 1
ATOM 8231 C C . VAL A 1 1038 ? 5.707 21.855 24.408 1.00 98.06 1038 VAL A C 1
ATOM 8233 O O . VAL A 1 1038 ? 6.494 20.959 24.104 1.00 98.06 1038 VAL A O 1
ATOM 8236 N N . PHE A 1 1039 ? 4.411 21.625 24.629 1.00 98.25 1039 PHE A N 1
ATOM 8237 C CA . PHE A 1 1039 ? 3.820 20.291 24.570 1.00 98.25 1039 PHE A CA 1
ATOM 8238 C C . PHE A 1 1039 ? 3.876 19.704 23.157 1.00 98.25 1039 PHE A C 1
ATOM 8240 O O . PHE A 1 1039 ? 4.260 18.549 22.984 1.00 98.25 1039 PHE A O 1
ATOM 8247 N N . LEU A 1 1040 ? 3.557 20.516 22.142 1.00 98.31 1040 LEU A N 1
ATOM 8248 C CA . LEU A 1 1040 ? 3.613 20.118 20.734 1.00 98.31 1040 LEU A CA 1
ATOM 8249 C C . LEU A 1 1040 ? 5.022 19.671 20.332 1.00 98.31 1040 LEU A C 1
ATOM 8251 O O . LEU A 1 1040 ? 5.174 18.595 19.765 1.00 98.31 1040 LEU A O 1
ATOM 8255 N N . HIS A 1 1041 ? 6.055 20.443 20.682 1.00 97.88 1041 HIS A N 1
ATOM 8256 C CA . HIS A 1 1041 ? 7.441 20.082 20.381 1.00 97.88 1041 HIS A CA 1
ATOM 8257 C C . HIS A 1 1041 ? 7.853 18.761 21.045 1.00 97.88 1041 HIS A C 1
ATOM 8259 O O . HIS A 1 1041 ? 8.488 17.924 20.413 1.00 97.88 1041 HIS A O 1
ATOM 8265 N N . ARG A 1 1042 ? 7.430 18.525 22.293 1.00 97.00 1042 ARG A N 1
ATOM 8266 C CA . ARG A 1 1042 ? 7.694 17.264 23.008 1.00 97.00 1042 ARG A CA 1
ATOM 8267 C C . ARG A 1 1042 ? 6.924 16.065 22.447 1.00 97.00 1042 ARG A C 1
ATOM 8269 O O . ARG A 1 1042 ? 7.322 14.931 22.687 1.00 97.00 1042 ARG A O 1
ATOM 8276 N N . CYS A 1 1043 ? 5.834 16.296 21.719 1.00 97.31 1043 CYS A N 1
ATOM 8277 C CA . CYS A 1 1043 ? 5.098 15.247 21.010 1.00 97.31 1043 CYS A CA 1
ATOM 8278 C C . CYS A 1 1043 ? 5.652 14.966 19.607 1.00 97.31 1043 CYS A C 1
ATOM 8280 O O . CYS A 1 1043 ? 5.122 14.081 18.937 1.00 97.31 1043 CYS A O 1
ATOM 8282 N N . GLN A 1 1044 ? 6.652 15.712 19.133 1.00 97.56 1044 GLN A N 1
ATOM 8283 C CA . GLN A 1 1044 ? 7.206 15.553 17.793 1.00 97.56 1044 GLN A CA 1
ATOM 8284 C C . GLN A 1 1044 ? 8.516 14.757 17.817 1.00 97.56 1044 GLN A C 1
ATOM 8286 O O . GLN A 1 1044 ? 9.412 15.024 18.618 1.00 97.56 1044 GLN A O 1
ATOM 8291 N N . ASN A 1 1045 ? 8.658 13.816 16.886 1.00 95.38 1045 ASN A N 1
ATOM 8292 C CA . ASN A 1 1045 ? 9.866 13.021 16.699 1.00 95.38 1045 ASN A CA 1
ATOM 8293 C C . ASN A 1 1045 ? 10.906 13.769 15.857 1.00 95.38 1045 ASN A C 1
ATOM 8295 O O . ASN A 1 1045 ? 11.097 13.506 14.672 1.00 95.38 1045 ASN A O 1
ATOM 8299 N N . ILE A 1 1046 ? 11.602 14.707 16.496 1.00 93.25 1046 ILE A N 1
ATOM 8300 C CA . ILE A 1 1046 ? 12.694 15.509 15.921 1.00 93.25 1046 ILE A CA 1
ATOM 8301 C C . ILE A 1 1046 ? 13.896 15.554 16.867 1.00 93.25 1046 ILE A C 1
ATOM 8303 O O . ILE A 1 1046 ? 13.752 15.336 18.065 1.00 93.25 1046 ILE A O 1
ATOM 8307 N N . ASN A 1 1047 ? 15.090 15.815 16.335 1.00 91.81 1047 ASN A N 1
ATOM 8308 C CA . ASN A 1 1047 ? 16.357 15.732 17.076 1.00 91.81 1047 ASN A CA 1
ATOM 8309 C C . ASN A 1 1047 ? 16.997 17.088 17.399 1.00 91.81 1047 ASN A C 1
ATOM 8311 O O . ASN A 1 1047 ? 18.163 17.131 17.786 1.00 91.81 1047 ASN A O 1
ATOM 8315 N N . PHE A 1 1048 ? 16.267 18.190 17.241 1.00 93.81 1048 PHE A N 1
ATOM 8316 C CA . PHE A 1 1048 ? 16.776 19.534 17.504 1.00 93.81 1048 PHE A CA 1
ATOM 8317 C C . PHE A 1 1048 ? 15.914 20.259 18.546 1.00 93.81 1048 PHE A C 1
ATOM 8319 O O . PHE A 1 1048 ? 14.690 20.116 18.519 1.00 93.81 1048 PHE A O 1
ATOM 8326 N N . PRO A 1 1049 ? 16.522 21.045 19.453 1.00 95.12 1049 PRO A N 1
ATOM 8327 C CA . PRO A 1 1049 ? 15.785 21.864 20.408 1.00 95.12 1049 PRO A CA 1
ATOM 8328 C C . PRO A 1 1049 ? 15.191 23.118 19.751 1.00 95.12 1049 PRO A C 1
ATOM 8330 O O . PRO A 1 1049 ? 15.620 23.540 18.675 1.00 95.12 1049 PRO A O 1
ATOM 8333 N N . ILE A 1 1050 ? 14.245 23.760 20.439 1.00 96.12 1050 ILE A N 1
ATOM 8334 C CA . ILE A 1 1050 ? 13.716 25.089 20.083 1.00 96.12 1050 ILE A CA 1
ATOM 8335 C C . ILE A 1 1050 ? 13.792 26.049 21.271 1.00 96.12 1050 ILE A C 1
ATOM 8337 O O . ILE A 1 1050 ? 13.711 25.620 22.419 1.00 96.12 1050 ILE A O 1
ATOM 8341 N N . THR A 1 1051 ? 13.861 27.352 21.002 1.00 96.19 1051 THR A N 1
ATOM 8342 C CA . THR A 1 1051 ? 13.774 28.397 22.035 1.00 96.19 1051 THR A CA 1
ATOM 8343 C C . THR A 1 1051 ? 12.478 29.181 21.872 1.00 96.19 1051 THR A C 1
ATOM 8345 O O . THR A 1 1051 ? 12.188 29.690 20.791 1.00 96.19 1051 THR A O 1
ATOM 8348 N N . LEU A 1 1052 ? 11.695 29.276 22.947 1.00 95.75 1052 LEU A N 1
ATOM 8349 C CA . LEU A 1 1052 ? 10.424 29.999 23.004 1.00 95.75 1052 LEU A CA 1
ATOM 8350 C C . LEU A 1 1052 ? 10.507 31.139 24.022 1.00 95.75 1052 LEU A C 1
ATOM 8352 O O . LEU A 1 1052 ? 11.112 30.978 25.078 1.00 95.75 1052 LEU A O 1
ATOM 8356 N N . ASN A 1 1053 ? 9.856 32.268 23.744 1.00 94.25 1053 ASN A N 1
ATOM 8357 C CA . ASN A 1 1053 ? 9.659 33.330 24.729 1.00 94.25 1053 ASN A CA 1
ATOM 8358 C C . ASN A 1 1053 ? 8.319 33.108 25.443 1.00 94.25 1053 ASN A C 1
ATOM 8360 O O . ASN A 1 1053 ? 7.260 33.350 24.868 1.00 94.25 1053 ASN A O 1
ATOM 8364 N N . I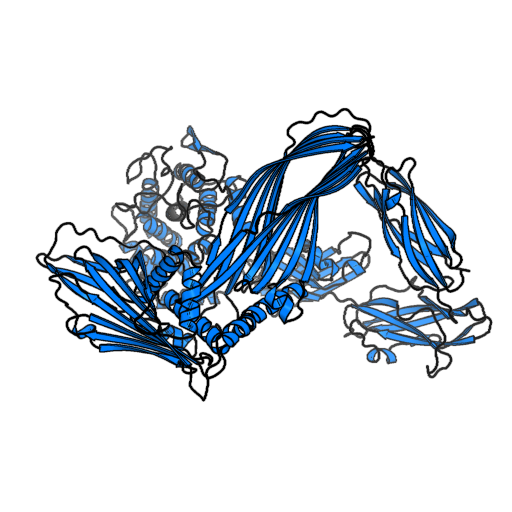LE A 1 1054 ? 8.369 32.623 26.683 1.00 93.50 1054 ILE A N 1
ATOM 8365 C CA . ILE A 1 1054 ? 7.184 32.386 27.511 1.00 93.50 1054 ILE A CA 1
ATOM 8366 C C . ILE A 1 1054 ? 7.106 33.516 28.535 1.00 93.50 1054 ILE A C 1
ATOM 8368 O O . ILE A 1 1054 ? 7.871 33.530 29.501 1.00 93.50 1054 ILE A O 1
ATOM 8372 N N . GLU A 1 1055 ? 6.188 34.458 28.306 1.00 90.38 1055 GLU A N 1
ATOM 8373 C CA . GLU A 1 1055 ? 5.904 35.590 29.207 1.00 90.38 1055 GLU A CA 1
ATOM 8374 C C . GLU A 1 1055 ? 7.142 36.459 29.514 1.00 90.38 1055 GLU A C 1
ATOM 8376 O O . GLU A 1 1055 ? 7.364 36.897 30.640 1.00 90.38 1055 GLU A O 1
ATOM 8381 N N . GLY A 1 1056 ? 7.975 36.712 28.500 1.00 88.38 1056 GLY A N 1
ATOM 8382 C CA . GLY A 1 1056 ? 9.182 37.536 28.613 1.00 88.38 1056 GLY A CA 1
ATOM 8383 C C . GLY A 1 1056 ? 10.446 36.766 29.002 1.00 88.38 1056 GLY A C 1
ATOM 8384 O O . GLY A 1 1056 ? 11.504 37.380 29.125 1.00 88.38 1056 GLY A O 1
ATOM 8385 N N . VAL A 1 1057 ? 10.363 35.443 29.179 1.00 90.81 1057 VAL A N 1
ATOM 8386 C CA . VAL A 1 1057 ? 11.494 34.584 29.557 1.00 90.81 1057 VAL A CA 1
ATOM 8387 C C . VAL A 1 1057 ? 11.787 33.583 28.443 1.00 90.81 1057 VAL A C 1
ATOM 8389 O O . VAL A 1 1057 ? 10.909 32.816 28.045 1.00 90.81 1057 VAL A O 1
ATOM 8392 N N . GLU A 1 1058 ? 13.029 33.562 27.954 1.00 94.75 1058 GLU A N 1
ATOM 8393 C CA . GLU A 1 1058 ? 13.482 32.544 27.004 1.00 94.75 1058 GLU A CA 1
ATOM 8394 C C . GLU A 1 1058 ? 13.543 31.165 27.672 1.00 94.75 1058 GLU A C 1
ATOM 8396 O O . GLU A 1 1058 ? 14.128 30.991 28.742 1.00 94.75 1058 GLU A O 1
ATOM 8401 N N . TYR A 1 1059 ? 12.935 30.173 27.030 1.00 95.56 1059 TYR A N 1
ATOM 8402 C CA . TYR A 1 1059 ? 12.889 28.791 27.482 1.00 95.56 1059 TYR A CA 1
ATOM 8403 C C . TYR A 1 1059 ? 13.260 27.861 26.328 1.00 95.56 1059 TYR A C 1
ATOM 8405 O O . TYR A 1 1059 ? 12.611 27.865 25.281 1.00 95.56 1059 TYR A O 1
ATOM 8413 N N . THR A 1 1060 ? 14.317 27.068 26.513 1.00 96.69 1060 THR A N 1
ATOM 8414 C CA . THR A 1 1060 ? 14.733 26.054 25.539 1.00 96.69 1060 THR A CA 1
ATOM 8415 C C . THR A 1 1060 ? 13.988 24.754 25.803 1.00 96.69 1060 THR A C 1
ATOM 8417 O O . THR A 1 1060 ? 14.152 24.138 26.855 1.00 96.69 1060 THR A O 1
ATOM 8420 N N . VAL A 1 1061 ? 13.190 24.317 24.835 1.00 96.38 1061 VAL A N 1
ATOM 8421 C CA . VAL A 1 1061 ? 12.498 23.031 24.880 1.00 96.38 1061 VAL A CA 1
ATOM 8422 C C . VAL A 1 1061 ? 13.387 21.982 24.223 1.00 96.38 1061 VAL A C 1
ATOM 8424 O O . VAL A 1 1061 ? 13.819 22.154 23.085 1.00 96.38 1061 VAL A O 1
ATOM 8427 N N . GLN A 1 1062 ? 13.663 20.902 24.951 1.00 92.31 1062 GLN A N 1
ATOM 8428 C CA . GLN A 1 1062 ? 14.380 19.741 24.427 1.00 92.31 1062 GLN A CA 1
ATOM 8429 C C . GLN A 1 1062 ? 13.404 18.746 23.778 1.00 92.31 1062 GLN A C 1
ATOM 8431 O O . GLN A 1 1062 ? 12.271 18.616 24.266 1.00 92.31 1062 GLN A O 1
ATOM 8436 N N . PRO A 1 1063 ? 13.837 18.000 22.745 1.00 90.00 1063 PRO A N 1
ATOM 8437 C CA . PRO A 1 1063 ? 13.100 16.842 22.257 1.00 90.00 1063 PRO A CA 1
ATOM 8438 C C . PRO A 1 1063 ? 12.834 15.818 23.365 1.00 90.00 1063 PRO A C 1
ATOM 8440 O O . PRO A 1 1063 ? 13.663 15.624 24.254 1.00 90.00 1063 PRO A O 1
ATOM 8443 N N . TYR A 1 1064 ? 11.692 15.130 23.294 1.00 87.38 1064 TYR A N 1
ATOM 8444 C CA . TYR A 1 1064 ? 11.275 14.135 24.296 1.00 87.38 1064 TYR A CA 1
ATOM 8445 C C . TYR A 1 1064 ? 11.328 12.687 23.770 1.00 87.38 1064 TYR A C 1
ATOM 8447 O O . TYR A 1 1064 ? 10.723 11.781 24.340 1.00 87.38 1064 TYR A O 1
ATOM 8455 N N . ASN A 1 1065 ? 12.057 12.453 22.674 1.00 78.81 1065 ASN A N 1
ATOM 8456 C CA . ASN A 1 1065 ? 12.285 11.113 22.140 1.00 78.81 1065 ASN A CA 1
ATOM 8457 C C . ASN A 1 1065 ? 13.580 10.512 22.717 1.00 78.81 1065 ASN A C 1
ATOM 8459 O O . ASN A 1 1065 ? 14.654 11.101 22.590 1.00 78.81 1065 ASN A O 1
ATOM 8463 N N . HIS A 1 1066 ? 13.459 9.343 23.359 1.00 74.19 1066 HIS A N 1
ATOM 8464 C CA . HIS A 1 1066 ? 14.538 8.664 24.092 1.00 74.19 1066 HIS A CA 1
ATOM 8465 C C . HIS A 1 1066 ? 15.101 7.417 23.390 1.00 74.19 1066 HIS A C 1
ATOM 8467 O O . HIS A 1 1066 ? 16.111 6.887 23.843 1.00 74.19 1066 HIS A O 1
ATOM 8473 N N . TYR A 1 1067 ? 14.466 6.940 22.313 1.00 58.69 1067 TYR A N 1
ATOM 8474 C CA . TYR A 1 1067 ? 14.787 5.652 21.677 1.00 58.69 1067 TYR A CA 1
ATOM 8475 C C . TYR A 1 1067 ? 15.235 5.782 20.208 1.00 58.69 1067 TYR A C 1
ATOM 8477 O O . TYR A 1 1067 ? 15.457 4.771 19.549 1.00 58.69 1067 TYR A O 1
ATOM 8485 N N . GLY A 1 1068 ? 15.396 7.008 19.693 1.00 55.56 1068 GLY A N 1
ATOM 8486 C CA . GLY A 1 1068 ? 15.674 7.263 18.275 1.00 55.56 1068 GLY A CA 1
ATOM 8487 C C . GLY A 1 1068 ? 14.407 7.215 17.406 1.00 55.56 1068 GLY A C 1
ATOM 8488 O O . GLY A 1 1068 ? 13.296 7.081 17.916 1.00 55.56 1068 GLY A O 1
ATOM 8489 N N . GLY A 1 1069 ? 14.557 7.375 16.086 1.00 64.75 1069 GLY A N 1
ATOM 8490 C CA . GLY A 1 1069 ? 13.423 7.426 15.144 1.00 64.75 1069 GLY A CA 1
ATOM 8491 C C . GLY A 1 1069 ? 12.894 8.841 14.881 1.00 64.75 1069 GLY A C 1
ATOM 8492 O O . GLY A 1 1069 ? 11.717 9.119 15.082 1.00 64.75 1069 GLY A O 1
ATOM 8493 N N . TYR A 1 1070 ? 13.775 9.747 14.448 1.00 86.81 1070 TYR A N 1
ATOM 8494 C CA . TYR A 1 1070 ? 13.442 11.138 14.123 1.00 86.81 1070 TYR A CA 1
ATOM 8495 C C . TYR A 1 1070 ? 12.903 11.271 12.698 1.00 86.81 1070 TYR A C 1
ATOM 8497 O O . TYR A 1 1070 ? 13.604 11.703 11.785 1.00 86.81 1070 TYR A O 1
ATOM 8505 N N . ASP A 1 1071 ? 11.658 10.855 12.507 1.00 88.56 1071 ASP A N 1
ATOM 8506 C CA . ASP A 1 1071 ? 10.976 10.868 11.212 1.00 88.56 1071 ASP A CA 1
ATOM 8507 C C . ASP A 1 1071 ? 10.207 12.179 10.939 1.00 88.56 1071 ASP A C 1
ATOM 8509 O O . ASP A 1 1071 ? 9.714 12.392 9.832 1.00 88.56 1071 ASP A O 1
ATOM 8513 N N . GLY A 1 1072 ? 10.123 13.075 11.929 1.00 93.31 1072 GLY A N 1
ATOM 8514 C CA . GLY A 1 1072 ? 9.420 14.353 11.847 1.00 93.31 1072 GLY A CA 1
ATOM 8515 C C . GLY A 1 1072 ? 7.933 14.303 12.209 1.00 93.31 1072 GLY A C 1
ATOM 8516 O O . GLY A 1 1072 ? 7.316 15.368 12.316 1.00 93.31 1072 GLY A O 1
ATOM 8517 N N . GLY A 1 1073 ? 7.355 13.116 12.418 1.00 95.94 1073 GLY A N 1
ATOM 8518 C CA . GLY A 1 1073 ? 5.944 12.938 12.757 1.00 95.94 1073 GLY A CA 1
ATOM 8519 C C . GLY A 1 1073 ? 5.642 13.171 14.242 1.00 95.94 1073 GLY A C 1
ATOM 8520 O O . GLY A 1 1073 ? 6.525 13.496 15.036 1.00 95.94 1073 GLY A O 1
ATOM 8521 N N . PHE A 1 1074 ? 4.382 12.988 14.651 1.00 97.25 1074 PHE A N 1
ATOM 8522 C CA . PHE A 1 1074 ? 3.951 13.175 16.047 1.00 97.25 1074 PHE A CA 1
ATOM 8523 C C . PHE A 1 1074 ? 3.382 11.906 16.686 1.00 97.25 1074 PHE A C 1
ATOM 8525 O O . PHE A 1 1074 ? 2.881 11.005 16.008 1.00 97.25 1074 PHE A O 1
ATOM 8532 N N . ILE A 1 1075 ? 3.425 11.886 18.019 1.00 95.19 1075 ILE A N 1
ATOM 8533 C CA . ILE A 1 1075 ? 2.917 10.824 18.896 1.00 95.19 1075 ILE A CA 1
ATOM 8534 C C . ILE A 1 1075 ? 1.767 11.317 19.791 1.00 95.19 1075 ILE A C 1
ATOM 8536 O O . ILE A 1 1075 ? 1.386 12.486 19.760 1.00 95.19 1075 ILE A O 1
ATOM 8540 N N . TYR A 1 1076 ? 1.173 10.411 20.575 1.00 94.56 1076 TYR A N 1
ATOM 8541 C CA . TYR A 1 1076 ? -0.045 10.700 21.343 1.00 94.56 1076 TYR A CA 1
ATOM 8542 C C . TYR A 1 1076 ? 0.199 11.650 22.521 1.00 94.56 1076 TYR A C 1
ATOM 8544 O O . TYR A 1 1076 ? -0.592 12.561 22.763 1.00 94.56 1076 TYR A O 1
ATOM 8552 N N . TYR A 1 1077 ? 1.287 11.434 23.253 1.00 94.62 1077 TYR A N 1
ATOM 8553 C CA . TYR A 1 1077 ? 1.847 12.355 24.240 1.00 94.62 1077 TYR A CA 1
ATOM 8554 C C . TYR A 1 1077 ? 3.339 12.027 24.426 1.00 94.62 1077 TYR A C 1
ATOM 8556 O O . TYR A 1 1077 ? 3.770 10.954 23.994 1.00 94.62 1077 TYR A O 1
ATOM 8564 N N . PRO A 1 1078 ? 4.145 12.915 25.036 1.00 94.06 1078 PRO A N 1
ATOM 8565 C CA . PRO A 1 1078 ? 5.592 12.743 25.116 1.00 94.06 1078 PRO A CA 1
ATOM 8566 C C . PRO A 1 1078 ? 5.978 11.371 25.683 1.00 94.06 1078 PRO A C 1
ATOM 8568 O O . PRO A 1 1078 ? 5.531 10.984 26.762 1.00 94.06 1078 PRO A O 1
ATOM 8571 N N . GLY A 1 1079 ? 6.778 10.614 24.931 1.00 87.00 1079 GLY A N 1
ATOM 8572 C CA . GLY A 1 1079 ? 7.236 9.285 25.327 1.00 87.00 1079 GLY A CA 1
ATOM 8573 C C . GLY A 1 1079 ? 6.266 8.126 25.066 1.00 87.00 1079 GLY A C 1
ATOM 8574 O O . GLY A 1 1079 ? 6.626 6.984 25.342 1.00 87.00 1079 GLY A O 1
ATOM 8575 N N . THR A 1 1080 ? 5.048 8.353 24.558 1.00 90.56 1080 THR A N 1
ATOM 8576 C CA . THR A 1 1080 ? 4.086 7.266 24.299 1.00 90.56 1080 THR A CA 1
ATOM 8577 C C . THR A 1 1080 ? 3.314 7.445 22.998 1.00 90.56 1080 THR A C 1
ATOM 8579 O O . THR A 1 1080 ? 2.633 8.447 22.762 1.00 90.56 1080 THR A O 1
ATOM 8582 N N . SER A 1 1081 ? 3.337 6.394 22.185 1.00 91.75 1081 SER A N 1
ATOM 8583 C CA . SER A 1 1081 ? 2.559 6.279 20.962 1.00 91.75 1081 SER A CA 1
ATOM 8584 C C . SER A 1 1081 ? 1.533 5.150 21.020 1.00 91.75 1081 SER A C 1
ATOM 8586 O O . SER A 1 1081 ? 1.798 4.058 21.523 1.00 91.75 1081 SER A O 1
ATOM 8588 N N . LEU A 1 1082 ? 0.359 5.388 20.425 1.00 88.06 1082 LEU A N 1
ATOM 8589 C CA . LEU A 1 1082 ? -0.631 4.338 20.169 1.00 88.06 1082 LEU A CA 1
ATOM 8590 C C . LEU A 1 1082 ? -0.217 3.395 19.023 1.00 88.06 1082 LEU A C 1
ATOM 8592 O O . LEU A 1 1082 ? -0.827 2.336 18.883 1.00 88.06 1082 LEU A O 1
ATOM 8596 N N . ALA A 1 1083 ? 0.814 3.757 18.249 1.00 86.88 1083 ALA A N 1
ATOM 8597 C CA . ALA A 1 1083 ? 1.476 2.913 17.250 1.00 86.88 1083 ALA A CA 1
ATOM 8598 C C . ALA A 1 1083 ? 2.556 1.990 17.845 1.00 86.88 1083 ALA A C 1
ATOM 8600 O O . ALA A 1 1083 ? 3.211 1.261 17.109 1.00 86.88 1083 ALA A O 1
ATOM 8601 N N . GLY A 1 1084 ? 2.731 2.003 19.172 1.00 83.31 1084 GLY A N 1
ATOM 8602 C CA . GLY A 1 1084 ? 3.798 1.282 19.864 1.00 83.31 1084 GLY A CA 1
ATOM 8603 C C . GLY A 1 1084 ? 5.028 2.161 20.090 1.00 83.31 1084 GLY A C 1
ATOM 8604 O O . GLY A 1 1084 ? 5.369 3.005 19.262 1.00 83.31 1084 GLY A O 1
ATOM 8605 N N . GLY A 1 1085 ? 5.669 1.997 21.252 1.00 85.62 1085 GLY A N 1
ATOM 8606 C CA . GLY A 1 1085 ? 6.854 2.767 21.642 1.00 85.62 1085 GLY A CA 1
ATOM 8607 C C . GLY A 1 1085 ? 6.653 4.278 21.486 1.00 85.62 1085 GLY A C 1
ATOM 8608 O O . GLY A 1 1085 ? 5.725 4.853 22.060 1.00 85.62 1085 GLY A O 1
ATOM 8609 N N . GLN A 1 1086 ? 7.514 4.901 20.681 1.00 88.69 1086 GLN A N 1
ATOM 8610 C CA . GLN A 1 1086 ? 7.432 6.312 20.291 1.00 88.69 1086 GLN A CA 1
ATOM 8611 C C . GLN A 1 1086 ? 7.234 6.493 18.776 1.00 88.69 1086 GLN A C 1
ATOM 8613 O O . GLN A 1 1086 ? 7.634 7.506 18.222 1.00 88.69 1086 GLN A O 1
ATOM 8618 N N . THR A 1 1087 ? 6.616 5.533 18.086 1.00 91.38 1087 THR A N 1
ATOM 8619 C CA . THR A 1 1087 ? 6.417 5.590 16.627 1.00 91.38 1087 THR A CA 1
ATOM 8620 C C . THR A 1 1087 ? 5.396 6.659 16.232 1.00 91.38 1087 THR A C 1
ATOM 8622 O O . THR A 1 1087 ? 4.306 6.706 16.804 1.00 91.38 1087 THR A O 1
ATOM 8625 N N . SER A 1 1088 ? 5.691 7.509 15.249 1.00 94.31 1088 SER A N 1
ATOM 8626 C CA . SER A 1 1088 ? 4.734 8.515 14.771 1.00 94.31 1088 SER A CA 1
ATOM 8627 C C . SER A 1 1088 ? 3.555 7.905 14.016 1.00 94.31 1088 SER A C 1
ATOM 8629 O O . SER A 1 1088 ? 3.661 6.834 13.421 1.00 94.31 1088 SER A O 1
ATOM 8631 N N . TYR A 1 1089 ? 2.407 8.586 14.032 1.00 94.69 1089 TYR A N 1
ATOM 8632 C CA . TYR A 1 1089 ? 1.227 8.139 13.289 1.00 94.69 1089 TYR A CA 1
ATOM 8633 C C . TYR A 1 1089 ? 0.343 9.297 12.813 1.00 94.69 1089 TYR A C 1
ATOM 8635 O O . TYR A 1 1089 ? 0.448 10.434 13.286 1.00 94.69 1089 TYR A O 1
ATOM 8643 N N . GLY A 1 1090 ? -0.522 9.013 11.839 1.00 94.25 1090 GLY A N 1
ATOM 8644 C CA . GLY A 1 1090 ? -1.153 10.018 10.987 1.00 94.25 1090 GLY A CA 1
ATOM 8645 C C . GLY A 1 1090 ? -2.021 11.017 11.731 1.00 94.25 1090 GLY A C 1
ATOM 8646 O O . GLY A 1 1090 ? -1.796 12.218 11.614 1.00 94.25 1090 GLY A O 1
ATOM 8647 N N . SER A 1 1091 ? -2.977 10.552 12.537 1.00 94.25 1091 SER A N 1
ATOM 8648 C CA . SER A 1 1091 ? -3.890 11.464 13.239 1.00 94.25 1091 SER A CA 1
ATOM 8649 C C . SER A 1 1091 ? -3.194 12.356 14.264 1.00 94.25 1091 SER A C 1
ATOM 8651 O O . SER A 1 1091 ? -3.673 13.455 14.519 1.00 94.25 1091 SER A O 1
ATOM 8653 N N . MET A 1 1092 ? -2.075 11.925 14.856 1.00 96.50 1092 MET A N 1
ATOM 8654 C CA . MET A 1 1092 ? -1.304 12.799 15.748 1.00 96.50 1092 MET A CA 1
ATOM 8655 C C . MET A 1 1092 ? -0.404 13.743 14.975 1.00 96.50 1092 MET A C 1
ATOM 8657 O O . MET A 1 1092 ? -0.276 14.893 15.375 1.00 96.50 1092 MET A O 1
ATOM 8661 N N . THR A 1 1093 ? 0.174 13.304 13.857 1.00 96.62 1093 THR A N 1
ATOM 8662 C CA . THR A 1 1093 ? 0.961 14.191 12.986 1.00 96.62 1093 THR A CA 1
ATOM 8663 C C . THR A 1 1093 ? 0.093 15.317 12.441 1.00 96.62 1093 THR A C 1
ATOM 8665 O O . THR A 1 1093 ? 0.467 16.483 12.522 1.00 96.62 1093 THR A O 1
ATOM 8668 N N . GLY A 1 1094 ? -1.120 14.979 12.015 1.00 94.62 1094 GLY A N 1
ATOM 8669 C CA . GLY A 1 1094 ? -2.169 15.927 11.682 1.00 94.62 1094 GLY A CA 1
ATOM 8670 C C . GLY A 1 1094 ? -2.506 16.906 12.807 1.00 94.62 1094 GLY A C 1
ATOM 8671 O O . GLY A 1 1094 ? -2.388 18.120 12.640 1.00 94.62 1094 GLY A O 1
ATOM 8672 N N . ALA A 1 1095 ? -2.845 16.383 13.988 1.00 96.00 1095 ALA A N 1
ATOM 8673 C CA . ALA A 1 1095 ? -3.114 17.190 15.180 1.00 96.00 1095 ALA A CA 1
ATOM 8674 C C . ALA A 1 1095 ? -1.940 18.119 15.557 1.00 96.00 1095 ALA A C 1
ATOM 8676 O O . ALA A 1 1095 ? -2.157 19.256 15.976 1.00 96.00 1095 ALA A O 1
ATOM 8677 N N . GLY A 1 1096 ? -0.699 17.654 15.384 1.00 97.31 1096 GLY A N 1
ATOM 8678 C CA . GLY A 1 1096 ? 0.523 18.421 15.614 1.00 97.31 1096 GLY A CA 1
ATOM 8679 C C . GLY A 1 1096 ? 0.685 19.585 14.639 1.00 97.31 1096 GLY A C 1
ATOM 8680 O O . GLY A 1 1096 ? 0.982 20.700 15.068 1.00 97.31 1096 GLY A O 1
ATOM 8681 N N . ILE A 1 1097 ? 0.422 19.359 13.346 1.00 96.25 1097 ILE A N 1
ATOM 8682 C CA . ILE A 1 1097 ? 0.440 20.406 12.312 1.00 96.25 1097 ILE A CA 1
ATOM 8683 C C . ILE A 1 1097 ? -0.597 21.487 12.634 1.00 96.25 1097 ILE A C 1
ATOM 8685 O O . ILE A 1 1097 ? -0.245 22.667 12.701 1.00 96.25 1097 ILE A O 1
ATOM 8689 N N . TRP A 1 1098 ? -1.851 21.098 12.895 1.00 91.88 1098 TRP A N 1
ATOM 8690 C CA . TRP A 1 1098 ? -2.904 22.042 13.282 1.00 91.88 1098 TRP A CA 1
ATOM 8691 C C . TRP A 1 1098 ? -2.540 22.810 14.547 1.00 91.88 1098 TRP A C 1
ATOM 8693 O O . TRP A 1 1098 ? -2.658 24.033 14.573 1.00 91.88 1098 TRP A O 1
ATOM 8703 N N . GLY A 1 1099 ? -2.045 22.114 15.573 1.00 96.75 1099 GLY A N 1
ATOM 8704 C CA . GLY A 1 1099 ? -1.641 22.730 16.831 1.00 96.75 1099 GLY A CA 1
ATOM 8705 C C . GLY A 1 1099 ? -0.551 23.784 16.645 1.00 96.75 1099 GLY A C 1
ATOM 8706 O O . GLY A 1 1099 ? -0.684 24.896 17.150 1.00 96.75 1099 GLY A O 1
ATOM 8707 N N . LEU A 1 1100 ? 0.498 23.476 15.875 1.00 97.62 1100 LEU A N 1
ATOM 8708 C CA . LEU A 1 1100 ? 1.578 24.424 15.597 1.00 97.62 1100 LEU A CA 1
ATOM 8709 C C . LEU A 1 1100 ? 1.064 25.654 14.831 1.00 97.62 1100 LEU A C 1
ATOM 8711 O O . LEU A 1 1100 ? 1.369 26.784 15.218 1.00 97.62 1100 LEU A O 1
ATOM 8715 N N . LEU A 1 1101 ? 0.249 25.456 13.789 1.00 96.38 1101 LEU A N 1
ATOM 8716 C CA . LEU A 1 1101 ? -0.307 26.556 12.993 1.00 96.38 1101 LEU A CA 1
ATOM 8717 C C . LEU A 1 1101 ? -1.251 27.449 13.814 1.00 96.38 1101 LEU A C 1
ATOM 8719 O O . LEU A 1 1101 ? -1.143 28.674 13.747 1.00 96.38 1101 LEU A O 1
ATOM 8723 N N . LEU A 1 1102 ? -2.138 26.859 14.623 1.00 95.19 1102 LEU A N 1
ATOM 8724 C CA . LEU A 1 1102 ? -3.042 27.601 15.512 1.00 95.19 1102 LEU A CA 1
ATOM 8725 C C . LEU A 1 1102 ? -2.269 28.405 16.564 1.00 95.19 1102 LEU A C 1
ATOM 8727 O O . LEU A 1 1102 ? -2.663 29.531 16.876 1.00 95.19 1102 LEU A O 1
ATOM 8731 N N . SER A 1 1103 ? -1.142 27.873 17.043 1.00 96.12 1103 SER A N 1
ATOM 8732 C CA . SER A 1 1103 ? -0.210 28.553 17.949 1.00 96.12 1103 SER A CA 1
ATOM 8733 C C . SER A 1 1103 ? 0.701 29.590 17.269 1.00 96.12 1103 SER A C 1
ATOM 8735 O O . SER A 1 1103 ? 1.627 30.087 17.911 1.00 96.12 1103 SER A O 1
ATOM 8737 N N . GLY A 1 1104 ? 0.467 29.929 15.995 1.00 93.56 1104 GLY A N 1
ATOM 8738 C CA . GLY A 1 1104 ? 1.176 31.001 15.287 1.00 93.56 1104 GLY A CA 1
ATOM 8739 C C . GLY A 1 1104 ? 2.549 30.616 14.729 1.00 93.56 1104 GLY A C 1
ATOM 8740 O O . GLY A 1 1104 ? 3.325 31.497 14.360 1.00 93.56 1104 GLY A O 1
ATOM 8741 N N . VAL A 1 1105 ? 2.871 29.321 14.655 1.00 95.88 1105 VAL A N 1
ATOM 8742 C CA . VAL A 1 1105 ? 4.131 28.842 14.070 1.00 95.88 1105 VAL A CA 1
ATOM 8743 C C . VAL A 1 1105 ? 4.078 28.975 12.540 1.00 95.88 1105 VAL A C 1
ATOM 8745 O O . VAL A 1 1105 ? 3.114 28.514 11.921 1.00 95.88 1105 VAL A O 1
ATOM 8748 N N . PRO A 1 1106 ? 5.085 29.593 11.891 1.00 91.81 1106 PRO A N 1
ATOM 8749 C CA . PRO A 1 1106 ? 5.068 29.787 10.447 1.00 91.81 1106 PRO A CA 1
ATOM 8750 C C . PRO A 1 1106 ? 5.252 28.464 9.697 1.00 91.81 1106 PRO A C 1
ATOM 8752 O O . PRO A 1 1106 ? 5.956 27.563 10.143 1.00 91.81 1106 PRO A O 1
ATOM 8755 N N . LYS A 1 1107 ? 4.689 28.376 8.487 1.00 91.12 1107 LYS A N 1
ATOM 8756 C CA . LYS A 1 1107 ? 4.782 27.177 7.630 1.00 91.12 1107 LYS A CA 1
ATOM 8757 C C . LYS A 1 1107 ? 6.218 26.784 7.253 1.00 91.12 1107 LYS A C 1
ATOM 8759 O O . LYS A 1 1107 ? 6.454 25.645 6.871 1.00 91.12 1107 LYS A O 1
ATOM 8764 N N . THR A 1 1108 ? 7.153 27.727 7.331 1.00 89.94 1108 THR A N 1
ATOM 8765 C CA . THR A 1 1108 ? 8.583 27.527 7.058 1.00 89.94 1108 THR A CA 1
ATOM 8766 C C . THR A 1 1108 ? 9.368 27.036 8.276 1.00 89.94 1108 THR A C 1
ATOM 8768 O O . THR A 1 1108 ? 10.565 26.796 8.153 1.00 89.94 1108 THR A O 1
ATOM 8771 N N . ASP A 1 1109 ? 8.744 26.926 9.454 1.00 97.00 1109 ASP A N 1
ATOM 8772 C CA . ASP A 1 1109 ? 9.398 26.410 10.658 1.00 97.00 1109 ASP A CA 1
ATOM 8773 C C . ASP A 1 1109 ? 9.844 24.950 10.430 1.00 97.00 1109 ASP A C 1
ATOM 8775 O O . ASP A 1 1109 ? 9.050 24.151 9.915 1.00 97.00 1109 ASP A O 1
ATOM 8779 N N . PRO A 1 1110 ? 11.076 24.567 10.821 1.00 93.50 1110 PRO A N 1
ATOM 8780 C CA . PRO A 1 1110 ? 11.581 23.204 10.659 1.00 93.50 1110 PRO A CA 1
ATOM 8781 C C . PRO A 1 1110 ? 10.652 22.121 11.221 1.00 93.50 1110 PRO A C 1
ATOM 8783 O O . PRO A 1 1110 ? 10.572 21.035 10.650 1.00 93.50 1110 PRO A O 1
ATOM 8786 N N . ARG A 1 1111 ? 9.901 22.416 12.292 1.00 97.19 1111 ARG A N 1
ATOM 8787 C CA . ARG A 1 1111 ? 8.897 21.505 12.864 1.00 97.19 1111 ARG A CA 1
ATOM 8788 C C . ARG A 1 1111 ? 7.754 21.234 11.889 1.00 97.19 1111 ARG A C 1
ATOM 8790 O O . ARG A 1 1111 ? 7.371 20.081 11.710 1.00 97.19 1111 ARG A O 1
ATOM 8797 N N . ILE A 1 1112 ? 7.234 22.274 11.233 1.00 96.62 1112 ILE A N 1
ATOM 8798 C CA . ILE A 1 1112 ? 6.172 22.136 10.226 1.00 96.62 1112 ILE A CA 1
ATOM 8799 C C . ILE A 1 1112 ? 6.706 21.400 8.998 1.00 96.62 1112 ILE A C 1
ATOM 8801 O O . ILE A 1 1112 ? 6.061 20.472 8.520 1.00 96.62 1112 ILE A O 1
ATOM 8805 N N . VAL A 1 1113 ? 7.890 21.771 8.504 1.00 94.69 1113 VAL A N 1
ATOM 8806 C CA . VAL A 1 1113 ? 8.496 21.134 7.324 1.00 94.69 1113 VAL A CA 1
ATOM 8807 C C . VAL A 1 1113 ? 8.731 19.640 7.563 1.00 94.69 1113 VAL A C 1
ATOM 8809 O O . VAL A 1 1113 ? 8.371 18.827 6.713 1.00 94.69 1113 VAL A O 1
ATOM 8812 N N . ALA A 1 1114 ? 9.263 19.262 8.729 1.00 92.50 1114 ALA A N 1
ATOM 8813 C CA . ALA A 1 1114 ? 9.473 17.863 9.097 1.00 92.50 1114 ALA A CA 1
ATOM 8814 C C . ALA A 1 1114 ? 8.152 17.076 9.146 1.00 92.50 1114 ALA A C 1
ATOM 8816 O O . ALA A 1 1114 ? 8.056 16.000 8.560 1.00 92.50 1114 ALA A O 1
ATOM 8817 N N . ALA A 1 1115 ? 7.108 17.644 9.754 1.00 95.88 1115 ALA A N 1
ATOM 8818 C CA . ALA A 1 1115 ? 5.793 17.011 9.827 1.00 95.88 1115 ALA A CA 1
ATOM 8819 C C . ALA A 1 1115 ? 5.120 16.880 8.451 1.00 95.88 1115 ALA A C 1
ATOM 8821 O O . ALA A 1 1115 ? 4.527 15.850 8.141 1.00 95.88 1115 ALA A O 1
ATOM 8822 N N . MET A 1 1116 ? 5.245 17.896 7.594 1.00 93.50 1116 MET A N 1
ATOM 8823 C CA . MET A 1 1116 ? 4.725 17.857 6.225 1.00 93.50 1116 MET A CA 1
ATOM 8824 C C . MET A 1 1116 ? 5.466 16.834 5.360 1.00 93.50 1116 MET A C 1
ATOM 8826 O O . MET A 1 1116 ? 4.830 16.143 4.566 1.00 93.50 1116 MET A O 1
ATOM 8830 N N . ASN A 1 1117 ? 6.783 16.688 5.532 1.00 90.00 1117 ASN A N 1
ATOM 8831 C CA . ASN A 1 1117 ? 7.558 15.630 4.882 1.00 90.00 1117 ASN A CA 1
ATOM 8832 C C . ASN A 1 1117 ? 7.131 14.245 5.376 1.00 90.00 1117 ASN A C 1
ATOM 8834 O O . ASN A 1 1117 ? 6.964 13.337 4.564 1.00 90.00 1117 ASN A O 1
ATOM 8838 N N . TRP A 1 1118 ? 6.876 14.099 6.679 1.00 94.56 1118 TRP A N 1
ATOM 8839 C CA . TRP A 1 1118 ? 6.315 12.868 7.225 1.00 94.56 1118 TRP A CA 1
ATOM 8840 C C . TRP A 1 1118 ? 4.973 12.541 6.564 1.00 94.56 1118 TRP A C 1
ATOM 8842 O O . TRP A 1 1118 ? 4.813 11.448 6.031 1.00 94.56 1118 TRP A O 1
ATOM 8852 N N . VAL A 1 1119 ? 4.037 13.496 6.495 1.00 91.50 1119 VAL A N 1
ATOM 8853 C CA . VAL A 1 1119 ? 2.740 13.287 5.826 1.00 91.50 1119 VAL A CA 1
ATOM 8854 C C . VAL A 1 1119 ? 2.933 12.932 4.353 1.00 91.50 1119 VAL A C 1
ATOM 8856 O O . VAL A 1 1119 ? 2.334 11.967 3.892 1.00 91.50 1119 VAL A O 1
ATOM 8859 N N . LYS A 1 1120 ? 3.806 13.635 3.622 1.00 87.31 1120 LYS A N 1
ATOM 8860 C CA . LYS A 1 1120 ? 4.103 13.349 2.207 1.00 87.31 1120 LYS A CA 1
ATOM 8861 C C . LYS A 1 1120 ? 4.559 11.903 1.984 1.00 87.31 1120 LYS A C 1
ATOM 8863 O O . LYS A 1 1120 ? 4.197 11.310 0.973 1.00 87.31 1120 LYS A O 1
ATOM 8868 N N . ASN A 1 1121 ? 5.314 11.347 2.927 1.00 84.56 1121 ASN A N 1
ATOM 8869 C CA . ASN A 1 1121 ? 5.880 10.003 2.826 1.00 84.56 1121 ASN A CA 1
ATOM 8870 C C . ASN A 1 1121 ? 4.962 8.900 3.382 1.00 84.56 1121 ASN A C 1
ATOM 8872 O O . ASN A 1 1121 ? 5.195 7.730 3.098 1.00 84.56 1121 ASN A O 1
ATOM 8876 N N . HIS A 1 1122 ? 3.931 9.249 4.160 1.00 85.94 1122 HIS A N 1
ATOM 8877 C CA . HIS A 1 1122 ? 3.091 8.275 4.871 1.00 85.94 1122 HIS A CA 1
ATOM 8878 C C . HIS A 1 1122 ? 1.596 8.389 4.556 1.00 85.94 1122 HIS A C 1
ATOM 8880 O O . HIS A 1 1122 ? 0.812 7.588 5.056 1.00 85.94 1122 HIS A O 1
ATOM 8886 N N . TYR A 1 1123 ? 1.173 9.378 3.769 1.00 82.31 1123 TYR A N 1
ATOM 8887 C CA . TYR A 1 1123 ? -0.236 9.664 3.535 1.00 82.31 1123 TYR A CA 1
ATOM 8888 C C . TYR A 1 1123 ? -0.988 8.531 2.821 1.00 82.31 1123 TYR A C 1
ATOM 8890 O O . TYR A 1 1123 ? -0.505 7.932 1.862 1.00 82.31 1123 TYR A O 1
ATOM 8898 N N . THR A 1 1124 ? -2.218 8.283 3.268 1.00 80.56 1124 THR A N 1
ATOM 8899 C CA . THR A 1 1124 ? -3.143 7.313 2.671 1.00 80.56 1124 THR A CA 1
ATOM 8900 C C . THR A 1 1124 ? -4.586 7.772 2.859 1.00 80.56 1124 THR A C 1
ATOM 8902 O O . THR A 1 1124 ? -4.895 8.526 3.774 1.00 80.56 1124 THR A O 1
ATOM 8905 N N . TRP A 1 1125 ? -5.493 7.323 1.996 1.00 78.69 1125 TRP A N 1
ATOM 8906 C CA . TRP A 1 1125 ? -6.927 7.518 2.201 1.00 78.69 1125 TRP A CA 1
ATOM 8907 C C . TRP A 1 1125 ? -7.578 6.367 2.956 1.00 78.69 1125 TRP A C 1
ATOM 8909 O O . TRP A 1 1125 ? -8.683 6.543 3.437 1.00 78.69 1125 TRP A O 1
ATOM 8919 N N . ASP A 1 1126 ? -6.942 5.205 3.077 1.00 79.88 1126 ASP A N 1
ATOM 8920 C CA . ASP A 1 1126 ? -7.628 3.980 3.513 1.00 79.88 1126 ASP A CA 1
ATOM 8921 C C . ASP A 1 1126 ? -7.343 3.607 4.971 1.00 79.88 1126 ASP A C 1
ATOM 8923 O O . ASP A 1 1126 ? -8.061 2.807 5.570 1.00 79.88 1126 ASP A O 1
ATOM 8927 N N . THR A 1 1127 ? -6.277 4.155 5.554 1.00 83.19 1127 THR A N 1
ATOM 8928 C CA . THR A 1 1127 ? -5.908 3.921 6.951 1.00 83.19 1127 THR A CA 1
ATOM 8929 C C . THR A 1 1127 ? -5.354 5.191 7.582 1.00 83.19 1127 THR A C 1
ATOM 8931 O O . THR A 1 1127 ? -4.999 6.145 6.905 1.00 83.19 1127 THR A O 1
ATOM 8934 N N . ASN A 1 1128 ? -5.292 5.210 8.907 1.00 88.12 1128 ASN A N 1
ATOM 8935 C CA . ASN A 1 1128 ? -4.497 6.143 9.683 1.00 88.12 1128 ASN A CA 1
ATOM 8936 C C . ASN A 1 1128 ? -3.051 5.605 9.747 1.00 88.12 1128 ASN A C 1
ATOM 8938 O O . ASN A 1 1128 ? -2.818 4.593 10.427 1.00 88.12 1128 ASN A O 1
ATOM 8942 N N . PRO A 1 1129 ? -2.090 6.219 9.029 1.00 90.62 1129 PRO A N 1
ATOM 8943 C CA . PRO A 1 1129 ? -0.727 5.707 8.916 1.00 90.62 1129 PRO A CA 1
ATOM 8944 C C . PRO A 1 1129 ? -0.124 5.440 10.298 1.00 90.62 1129 PRO A C 1
ATOM 8946 O O . PRO A 1 1129 ? -0.249 6.279 11.182 1.00 90.62 1129 PRO A O 1
ATOM 8949 N N . GLY A 1 1130 ? 0.480 4.269 10.509 1.00 86.62 1130 GLY A N 1
ATOM 8950 C CA . GLY A 1 1130 ? 1.053 3.850 11.798 1.00 86.62 1130 GLY A CA 1
ATOM 8951 C C . GLY A 1 1130 ? 0.088 3.151 12.771 1.00 86.62 1130 GLY A C 1
ATOM 8952 O O . GLY A 1 1130 ? 0.552 2.387 13.609 1.00 86.62 1130 GLY A O 1
ATOM 8953 N N . ILE A 1 1131 ? -1.241 3.331 12.661 1.00 88.31 1131 ILE A N 1
ATOM 8954 C CA . ILE A 1 1131 ? -2.221 2.657 13.552 1.00 88.31 1131 ILE A CA 1
ATOM 8955 C C . ILE A 1 1131 ? -3.407 1.977 12.846 1.00 88.31 1131 ILE A C 1
ATOM 8957 O O . ILE A 1 1131 ? -4.340 1.510 13.503 1.00 88.31 1131 ILE A O 1
ATOM 8961 N N . GLY A 1 1132 ? -3.396 1.883 11.516 1.00 86.44 1132 GLY A N 1
ATOM 8962 C CA . GLY A 1 1132 ? -4.434 1.178 10.758 1.00 86.44 1132 GLY A CA 1
ATOM 8963 C C . GLY A 1 1132 ? -5.771 1.926 10.757 1.00 86.44 1132 GLY A C 1
ATOM 8964 O O . GLY A 1 1132 ? -5.810 3.135 10.604 1.00 86.44 1132 GLY A O 1
ATOM 8965 N N . TRP A 1 1133 ? -6.899 1.235 10.908 1.00 81.12 1133 TRP A N 1
ATOM 8966 C CA . TRP A 1 1133 ? -8.242 1.844 10.812 1.00 81.12 1133 TRP A CA 1
ATOM 8967 C C . TRP A 1 1133 ? -8.648 2.612 12.075 1.00 81.12 1133 TRP A C 1
ATOM 8969 O O . TRP A 1 1133 ? -9.628 3.364 12.094 1.00 81.12 1133 TRP A O 1
ATOM 8979 N N . TRP A 1 1134 ? -7.905 2.415 13.165 1.00 72.50 1134 TRP A N 1
ATOM 8980 C CA . TRP A 1 1134 ? -8.196 3.058 14.432 1.00 72.50 1134 TRP A CA 1
ATOM 8981 C C . TRP A 1 1134 ? -8.104 4.574 14.298 1.00 72.50 1134 TRP A C 1
ATOM 8983 O O . TRP A 1 1134 ? -7.127 5.129 13.792 1.00 72.50 1134 TRP A O 1
ATOM 8993 N N . ARG A 1 1135 ? -9.135 5.263 14.805 1.00 78.69 1135 ARG A N 1
ATOM 8994 C CA . ARG A 1 1135 ? -9.171 6.733 14.856 1.00 78.69 1135 ARG A CA 1
ATOM 8995 C C . ARG A 1 1135 ? -9.012 7.394 13.475 1.00 78.69 1135 ARG A C 1
ATOM 8997 O O . ARG A 1 1135 ? -8.602 8.547 13.408 1.00 78.69 1135 ARG A O 1
ATOM 9004 N N . MET A 1 1136 ? -9.363 6.693 12.392 1.00 79.88 1136 MET A N 1
ATOM 9005 C CA . MET A 1 1136 ? -9.232 7.179 11.012 1.00 79.88 1136 MET A CA 1
ATOM 9006 C C . MET A 1 1136 ? -10.001 8.478 10.759 1.00 79.88 1136 MET A C 1
ATOM 9008 O O . MET A 1 1136 ? -9.506 9.358 10.068 1.00 79.88 1136 MET A O 1
ATOM 9012 N N . TYR A 1 1137 ? -11.151 8.668 11.409 1.00 78.62 1137 TYR A N 1
ATOM 9013 C CA . TYR A 1 1137 ? -11.880 9.935 11.325 1.00 78.62 1137 TYR A CA 1
ATOM 9014 C C . TYR A 1 1137 ? -11.067 11.137 11.836 1.00 78.62 1137 TYR A C 1
ATOM 9016 O O . TYR A 1 1137 ? -11.177 12.217 11.272 1.00 78.62 1137 TYR A O 1
ATOM 9024 N N . TYR A 1 1138 ? -10.230 10.963 12.869 1.00 80.31 1138 TYR A N 1
ATOM 9025 C CA . TYR A 1 1138 ? -9.345 12.032 13.344 1.00 80.31 1138 TYR A CA 1
ATOM 9026 C C . TYR A 1 1138 ? -8.222 12.313 12.353 1.00 80.31 1138 TYR A C 1
ATOM 9028 O O . TYR A 1 1138 ? -7.743 13.436 12.288 1.00 80.31 1138 TYR A O 1
ATOM 9036 N N . TYR A 1 1139 ? -7.805 11.303 11.592 1.00 85.56 1139 TYR A N 1
ATOM 9037 C CA . TYR A 1 1139 ? -6.832 11.488 10.530 1.00 85.56 1139 TYR A CA 1
ATOM 9038 C C . TYR A 1 1139 ? -7.435 12.207 9.319 1.00 85.56 1139 TYR A C 1
ATOM 9040 O O . TYR A 1 1139 ? -6.797 13.101 8.802 1.00 85.56 1139 TYR A O 1
ATOM 9048 N N . TYR A 1 1140 ? -8.676 11.915 8.919 1.00 80.75 1140 TYR A N 1
ATOM 9049 C CA . TYR A 1 1140 ? -9.343 12.688 7.857 1.00 80.75 1140 TYR A CA 1
ATOM 9050 C C . TYR A 1 1140 ? -9.727 14.109 8.265 1.00 80.75 1140 TYR A C 1
ATOM 9052 O O . TYR A 1 1140 ? -9.892 14.971 7.408 1.00 80.75 1140 TYR A O 1
ATOM 9060 N N . LEU A 1 1141 ? -9.946 14.334 9.562 1.00 73.06 1141 LEU A N 1
ATOM 9061 C CA . LEU A 1 1141 ? -10.121 15.678 10.105 1.00 73.06 1141 LEU A CA 1
ATOM 9062 C C . LEU A 1 1141 ? -8.823 16.493 10.004 1.00 73.06 1141 LEU A C 1
ATOM 9064 O O . LEU A 1 1141 ? -8.883 17.720 9.970 1.00 73.06 1141 LEU A O 1
ATOM 9068 N N . SER A 1 1142 ? -7.680 15.800 10.006 1.00 62.34 1142 SER A N 1
ATOM 9069 C CA . SER A 1 1142 ? -6.355 16.397 9.920 1.00 62.34 1142 SER A CA 1
ATOM 9070 C C . SER A 1 1142 ? -6.015 16.804 8.496 1.00 62.34 1142 SER A C 1
ATOM 9072 O O . SER A 1 1142 ? -5.382 17.872 8.362 1.00 62.34 1142 SER A O 1
#

Secondary structure (DSSP, 8-state):
-HHHHHHHHHHHHHHTTTHHHHHHHHHHH----SS---EEEEEEEEEEEEE-TTS-EEEEEEEEE-SSHHHHHHHHHHHHS-HHHHHHHHHHHHHHHH-EEEEEEEEEEEE-SSTT-EEEEEEEEEEESSEEEE--SSEEEEEEEES-S-HHHHHHHHHHHHHHHHHHHTTSSS-EEEEEEEEEEEEPPTT-EES-HHHHTT-EEEEEEETTEEEEEEEEESSSEEEEEEEEEESSPP-S-HHHHHHHHTTTT-EEEEEEEE--TT-------PPPPSSEEEEEEEEEEEEEEEEEEEEEE-SS-EEEEEEEEEEEEEEEEEEEEE--SS-TTS--SEEEEEEEEEEEEEEEEEEEESS-EEEEEEEEEPPPEEEEEEEEETTEEEEEEEEEEEEEEEEEEEES-EEEEEEEEEEEEEEEEEEEETTTEEEEEEEEEEEEEE---B-----EEEEEEEEEEEEEEEETTTEEEEEEEEEEEEEEEETTEEEEEEEEEEEEEEEEE-HHHHHHHT---EEEEEEEEEEEEEE-S----EEEEEEEES-SEE-TT-EEEEEEEEEE-SSS-EEEEEEEEEE-TT--EEEEEEEEEEE-TT-EE--EEEEE-TTPPSEEEEEEEEEE-SS-S-TTSSEEEEEEEE---SEEEEEE-TT--SEE-TT-EEEEEEEEEE-SSS-EEEEEEEEEEPTTS--GGGGGGEEEESSEEEE-TT-EEEEEEEEEPPTTPPSEEEEEEEEEESSTT--SBPPBS-S-EEEEEE---EEEESBTTB-EE---TTSPPPEEEEEE-S-HHHH-SSS-PPPEEEEEETTEEEEEEEEESGGGGGTEEEEEEEPPP-SS-EEEEEEEEEEETTEEEEEEEEEEEEE-SS--HHHHHHHHHHHHHH--TTS-STT-HHHHHHHHHHHHHTT--TTSHHHHHHHHHHHTTB-TTS-B-SS-HHHHHHHHHHHHHHTT-GGGHHHHHHHHHHHHHTSSSTT-TT----TTSTTTT--B---TT---B-HHHHHHHHHHHHHTT--TTSHHHHHHHHHHHHTB--S--EEEEETTEEEEEPP--SS----S-B-SBTTB-TTSTT---HHHHHHHHHHHHHTT--TTSHHHHHHHHHHHHH--SSSBTTTBTTTHHHHHH-